Protein AF-A0A951K2D6-F1 (afdb_monomer_lite)

Radius of gyration: 41.47 Å; chains: 1; bounding box: 144×136×137 Å

pLDDT: mean 76.86, std 28.82, range [21.77, 98.88]

Sequence (1123 aa):
MGGRAPARHPSGGVGPDRGRRGGQPSPRLGLHLRLPLRQQGRAAAAQAPVRRAVHRGRRGRRLRWRPDRAGGPPHGPDRWAAPGGQRRVGRTRTRPAGAGPEGTRRVLRGRRRHPRQHASSRQRPADQHRGRRVPRGRHHVPGPALAGDRGRTSTDRRGRRHPRVVRRRGPATGDGRARRRCRRTQRHAGGRPRPLGRRRADARRLGQHRQPRQGQRAPRGPPGGRRYGQHPLQLCPAADRPRHPPRRPARAGVPRHAPHRGPRRRLRPCVLRVRRGRGRRHALHPFRGRRRLDLEHVTPPTGPADDAPRPERAHDIDRLVAALELEQKVRLLTGASFWTTYAEPAVGLRSMVMSDGPVGVRGTGWDERDTSATLPSPTAQAATWDPTLVARLGELLASAARRKDVDVLLAPTLNLPRSPLAGRHFECYSEDPLLTGAIAAAYVRGVQTGGVGTTAKHYVANDSETQRFTLDVAVDERVLRELYLAPFERVVRDAGCWLVMTAYNAVNGHSMTESPLLDDPLTASWGFDGVVVSDWTAVRSVVASASAAQDLAMPGPHSPWTDGLVDAVRDGQVDEATIDRKVRRLLRLASRVGALDAVPVTGPRAAAIGTDDQRRLLRAAAAAGTVLVRNHGPLLPLDPATLQRVAVLGPSAASPRIQGGGSAAVTPEVVVSPLDGIRAMLGPDVAVDHAVGARISRGPEPVDLDDVTDPVTGEPGLRVRLLDADGVELRSEQRLAGTLVWTADEVPPELAAVEVHTRLCADVSGCWQVAVAGSGHFTLDVAGATLVDQHIEPEADDPAAVMLAPPYRGGSVDLVEGETVEVGVRHRVEHIEIGVTVVLGVERPTPSDEEELDRAVALAADADAAVVVVGTTERIESEGFDRTTLALPGRQDELVACVAQANPSTVVVVNAGGPVLMPWRTDVAAVLLMWFPGQEFGGALADVLDGTIEPGGRLTTTWPVTEDDAPVLDTTPVDGTLVYDEGLDIGYRAWLRSGRTPAYWFGHGLGYTTWSYEAIAVTATGHGARAQVRVTNAGRCSGREVVQVYLARPDSAVERPVRWLAGFAAVTAEAGASVEATVDLPARAFAHWSTDRGGWMVEPGTWHVLAGRSAADLPLTTTLERR

Foldseek 3Di:
DDDDDDDDDDDDDDDDDDDDDYDDDDDDDDDDDDDDDDDDDDDDDDDDDDDDDDDDDDDDDDDDDDDDDDDDDDDDDDDDDDDDDDDDDDDDDDDDDDDDDDDDDDDDDDDDDDDDDDDDDDDDDDDDDDDDDDDDDDDDDDDDDDDDDDDDDDDDDDDDDDDDDDDDDDDDDDDDDDDDDDDDDDDDDDDDDDDDDDDDDDDDDDDDDDDDDDDDDDDDDDDDDDDDDDDDDDDDDDDDDDDDDDDDDDDDDDDDDDDDDDDDDDDDDDDDDDDDDDDDDDDDDDDDDDDDPPPPDPDDPPDDPPVPPDVVVLVLLLVLLVQDDLLRLLQQQEAAAQFWGDADVSQQFDIAGEADDDQWGAADWDALVLFIFGFQFLQLLLLLVDLPLLLQVLLRRLLRCVVRVHQEYADDEQAAQLFLFAQQLSSANFNFLVSSLSNRLSSLQSNLLQLHAYEYDEPWDCNHQFPFQQFEAEFDPLLCVQGTCSSVLSNCAVRNGQHYEYTNYHYPPHQRLQDCVLVPPNCPVSPRLHAYEYDAQSQDAALRSLQGNHQHYDDDDDDNSNVPNSVCCVVVSHPVVSSSSSSSNVVVSCLSNVRHPVHPHPHHNRDNDDPVVSLVSLLVSLLSSKFFQFFFPDLPQHDLVPWQEEEEEAQQQAPNQQGAFFSNDGNHPFFQGLQNLQCVLNDDRHHYHYFHQWDQDDDFDFDAQVFKADPVPRHTAKKKFFAAPVGDTPDIDGGHILKDKGWPVRHDPRGFKMKIKIKGAAQAFFKKKKKKFAAAFKWKAKQRRTFDTDGAHFPDPDVRCCQGPTDMGIDIDTDHRGDIMMIMMMGTCPDHDTITIMGITMDHDDDDSVVSNVVSLVSLLVTPAYEYEFEDHNVSNYRNRTHPAQEGGTCRLVSLQSSLVSHLRYEYEYAASGAHARLCCVRHNIYMYSHSSTRNNNNSSSCCNNVVDKSNTFRSFFYANGSVLQQRHDNHADVSYDYPPCRNQRTLLSCVVVVGDGPGFGLDGDTPWDKDWDDWDKAADVLWIKIKTKMWGAGAAKDKAKKWKKKADPPDPDDDRRIGTQWIDMDIDGHGDMDIDITIGDNSRQWTQDPVVNDIHGDFAKMKMFIDRGPPPGPDIDIDGGD

Structure (mmCIF, N/CA/C/O backbone):
data_AF-A0A951K2D6-F1
#
_entry.id   AF-A0A951K2D6-F1
#
loop_
_atom_site.group_PDB
_atom_site.id
_atom_site.type_symbol
_atom_site.label_atom_id
_atom_site.label_alt_id
_atom_site.label_comp_id
_atom_site.label_asym_id
_atom_site.label_entity_id
_atom_site.label_seq_id
_atom_site.pdbx_PDB_ins_code
_atom_site.Cartn_x
_atom_site.Cartn_y
_atom_site.Cartn_z
_atom_site.occupancy
_atom_site.B_iso_or_equiv
_atom_site.auth_seq_id
_atom_site.auth_comp_id
_atom_site.auth_asym_id
_atom_site.auth_atom_id
_atom_site.pdbx_PDB_model_num
ATOM 1 N N . MET A 1 1 ? 38.542 -31.845 -52.840 1.00 32.28 1 MET A N 1
ATOM 2 C CA . MET A 1 1 ? 38.512 -31.137 -54.143 1.00 32.28 1 MET A CA 1
ATOM 3 C C . MET A 1 1 ? 38.033 -29.719 -53.835 1.00 32.28 1 MET A C 1
ATOM 5 O O . MET A 1 1 ? 37.036 -29.643 -53.139 1.00 32.28 1 MET A O 1
ATOM 9 N N . GLY A 1 2 ? 38.683 -28.591 -54.154 1.00 28.88 2 GLY A N 1
ATOM 10 C CA . GLY A 1 2 ? 39.881 -28.280 -54.966 1.00 28.88 2 GLY A CA 1
ATOM 11 C C . GLY A 1 2 ? 39.525 -27.193 -56.008 1.00 28.88 2 GLY A C 1
ATOM 12 O O . GLY A 1 2 ? 38.512 -27.377 -56.664 1.00 28.88 2 GLY A O 1
ATOM 13 N N . GLY A 1 3 ? 40.239 -26.072 -56.227 1.00 27.19 3 GLY A N 1
ATOM 14 C CA . GLY A 1 3 ? 41.473 -25.499 -55.632 1.00 27.19 3 GLY A CA 1
ATOM 15 C C . GLY A 1 3 ? 41.346 -23.972 -55.358 1.00 27.19 3 GLY A C 1
ATOM 16 O O . GLY A 1 3 ? 40.236 -23.462 -55.381 1.00 27.19 3 GLY A O 1
ATOM 17 N N . ARG A 1 4 ? 42.379 -23.245 -54.876 1.00 31.58 4 ARG A N 1
ATOM 18 C CA . ARG A 1 4 ? 43.431 -22.491 -55.637 1.00 31.58 4 ARG A CA 1
ATOM 19 C C . ARG A 1 4 ? 42.865 -21.412 -56.606 1.00 31.58 4 ARG A C 1
ATOM 21 O O . ARG A 1 4 ? 41.962 -21.745 -57.353 1.00 31.58 4 ARG A O 1
ATOM 28 N N . ALA A 1 5 ? 43.361 -20.161 -56.710 1.00 35.59 5 ALA A N 1
ATOM 29 C CA . ALA A 1 5 ? 44.629 -19.520 -56.274 1.00 35.59 5 ALA A CA 1
ATOM 30 C C . ALA A 1 5 ? 44.522 -17.956 -56.097 1.00 35.59 5 ALA A C 1
ATOM 32 O O . ALA A 1 5 ? 43.457 -17.418 -56.387 1.00 35.59 5 ALA A O 1
ATOM 33 N N . PRO A 1 6 ? 45.580 -17.219 -55.644 1.00 64.69 6 PRO A N 1
ATOM 34 C CA . PRO A 1 6 ? 45.507 -15.793 -55.229 1.00 64.69 6 PRO A CA 1
ATOM 35 C C . PRO A 1 6 ? 46.503 -14.791 -55.894 1.00 64.69 6 PRO A C 1
ATOM 37 O O . PRO A 1 6 ? 47.479 -15.197 -56.523 1.00 64.69 6 PRO A O 1
ATOM 40 N N . ALA A 1 7 ? 46.331 -13.480 -55.632 1.00 28.89 7 ALA A N 1
ATOM 41 C CA . ALA A 1 7 ? 47.286 -12.358 -55.840 1.00 28.89 7 ALA A CA 1
ATOM 42 C C . ALA A 1 7 ? 46.788 -11.089 -55.083 1.00 28.89 7 ALA A C 1
ATOM 44 O O . ALA A 1 7 ? 45.602 -11.036 -54.785 1.00 28.89 7 ALA A O 1
ATOM 45 N N . ARG A 1 8 ? 47.500 -9.971 -54.831 1.00 28.80 8 ARG A N 1
ATOM 46 C CA . ARG A 1 8 ? 48.885 -9.569 -54.448 1.00 28.80 8 ARG A CA 1
ATOM 47 C C . ARG A 1 8 ? 48.988 -8.025 -54.665 1.00 28.80 8 ARG A C 1
ATOM 49 O O . ARG A 1 8 ? 48.882 -7.609 -55.805 1.00 28.80 8 ARG A O 1
ATOM 56 N N . HIS A 1 9 ? 49.176 -7.239 -53.586 1.00 30.58 9 HIS A N 1
ATOM 57 C CA . HIS A 1 9 ? 50.064 -6.050 -53.358 1.00 30.58 9 HIS A CA 1
ATOM 58 C C . HIS A 1 9 ? 50.695 -5.201 -54.513 1.00 30.58 9 HIS A C 1
ATOM 60 O O . HIS A 1 9 ? 50.877 -5.754 -55.593 1.00 30.58 9 HIS A O 1
ATOM 66 N N . PRO A 1 10 ? 51.285 -3.981 -54.266 1.00 57.81 10 PRO A N 1
ATOM 67 C CA . PRO A 1 10 ? 51.270 -3.050 -53.093 1.00 57.81 10 PRO A CA 1
ATOM 68 C C . PRO A 1 10 ? 51.288 -1.505 -53.433 1.00 57.81 10 PRO A C 1
ATOM 70 O O . PRO A 1 10 ? 51.130 -1.120 -54.585 1.00 57.81 10 PRO A O 1
ATOM 73 N N . SER A 1 11 ? 51.639 -0.648 -52.441 1.00 28.62 11 SER A N 1
ATOM 74 C CA . SER A 1 11 ? 52.081 0.788 -52.496 1.00 28.62 11 SER A CA 1
ATOM 75 C C . SER A 1 11 ? 51.010 1.867 -52.782 1.00 28.62 11 SER A C 1
ATOM 77 O O . SER A 1 11 ? 50.043 1.570 -53.466 1.00 28.62 11 SER A O 1
ATOM 79 N N . GLY A 1 12 ? 51.079 3.125 -52.297 1.00 26.53 12 GLY A N 1
ATOM 80 C CA . GLY A 1 12 ? 51.991 3.882 -51.390 1.00 26.53 12 GLY A CA 1
ATOM 81 C C . GLY A 1 12 ? 51.564 5.384 -51.362 1.00 26.53 12 GLY A C 1
ATOM 82 O O . GLY A 1 12 ? 50.731 5.750 -52.181 1.00 26.53 12 GLY A O 1
ATOM 83 N N . GLY A 1 13 ? 52.020 6.328 -50.514 1.00 26.53 13 GLY A N 1
ATOM 84 C CA . GLY A 1 13 ? 52.992 6.379 -49.398 1.00 26.53 13 GLY A CA 1
ATOM 85 C C . GLY A 1 13 ? 53.194 7.846 -48.890 1.00 26.53 13 GLY A C 1
ATOM 86 O O . GLY A 1 13 ? 52.384 8.700 -49.224 1.00 26.53 13 GLY A O 1
ATOM 87 N N . VAL A 1 14 ? 54.310 8.145 -48.187 1.00 28.48 14 VAL A N 1
ATOM 88 C CA . VAL A 1 14 ? 54.824 9.493 -47.751 1.00 28.48 14 VAL A CA 1
ATOM 89 C C . VAL A 1 14 ? 54.223 10.131 -46.462 1.00 28.48 14 VAL A C 1
ATOM 91 O O . VAL A 1 14 ? 53.019 10.125 -46.252 1.00 28.48 14 VAL A O 1
ATOM 94 N N . GLY A 1 15 ? 55.106 10.670 -45.591 1.00 24.62 15 GLY A N 1
ATOM 95 C CA . GLY A 1 15 ? 54.824 11.415 -44.332 1.00 24.62 15 GLY A CA 1
ATOM 96 C C . GLY A 1 15 ? 55.267 12.900 -44.412 1.00 24.62 15 GLY A C 1
ATOM 97 O O . GLY A 1 15 ? 54.967 13.485 -45.452 1.00 24.62 15 GLY A O 1
ATOM 98 N N . PRO A 1 16 ? 56.016 13.521 -43.448 1.00 49.84 16 PRO A N 1
ATOM 99 C CA . PRO A 1 16 ? 56.799 12.919 -42.336 1.00 49.84 16 PRO A CA 1
ATOM 100 C C . PRO A 1 16 ? 56.902 13.716 -40.981 1.00 49.84 16 PRO A C 1
ATOM 102 O O . PRO A 1 16 ? 56.398 14.823 -40.869 1.00 49.84 16 PRO A O 1
ATOM 105 N N . ASP A 1 17 ? 57.691 13.169 -40.023 1.00 35.72 17 ASP A N 1
ATOM 106 C CA . ASP A 1 17 ? 58.552 13.842 -38.992 1.00 35.72 17 ASP A CA 1
ATOM 107 C C . ASP A 1 17 ? 57.937 14.765 -37.889 1.00 35.72 17 ASP A C 1
ATOM 109 O O . ASP A 1 17 ? 57.044 15.549 -38.161 1.00 35.72 17 ASP A O 1
ATOM 113 N N . ARG A 1 18 ? 58.388 14.844 -36.609 1.00 34.41 18 ARG A N 1
ATOM 114 C CA . ARG A 1 18 ? 59.424 14.200 -35.728 1.00 34.41 18 ARG A CA 1
ATOM 115 C C . ARG A 1 18 ? 58.963 14.332 -34.251 1.00 34.41 18 ARG A C 1
ATOM 117 O O . ARG A 1 18 ? 58.251 15.280 -33.955 1.00 34.41 18 ARG A O 1
ATOM 124 N N . GLY A 1 19 ? 59.360 13.534 -33.242 1.00 29.05 19 GLY A N 1
ATOM 125 C CA . GLY A 1 19 ? 60.365 12.452 -33.076 1.00 29.05 19 GLY A CA 1
ATOM 126 C C . GLY A 1 19 ? 59.937 11.498 -31.925 1.00 29.05 19 GLY A C 1
ATOM 127 O O . GLY A 1 19 ? 58.784 11.101 -31.942 1.00 29.05 19 GLY A O 1
ATOM 128 N N . ARG A 1 20 ? 60.684 11.100 -30.867 1.00 33.12 20 ARG A N 1
ATOM 129 C CA . ARG A 1 20 ? 62.116 11.070 -30.424 1.00 33.12 20 ARG A CA 1
ATOM 130 C C . ARG A 1 20 ? 62.141 10.376 -29.011 1.00 33.12 20 ARG A C 1
ATOM 132 O O . ARG A 1 20 ? 61.214 10.628 -28.262 1.00 33.12 20 ARG A O 1
ATOM 139 N N . ARG A 1 21 ? 63.125 9.603 -28.487 1.00 33.66 21 ARG A N 1
ATOM 140 C CA . ARG A 1 21 ? 64.239 8.789 -29.053 1.00 33.66 21 ARG A CA 1
ATOM 141 C C . ARG A 1 21 ? 64.964 7.854 -28.006 1.00 33.66 21 ARG A C 1
ATOM 143 O O . ARG A 1 21 ? 66.190 7.904 -27.928 1.00 33.66 21 ARG A O 1
ATOM 150 N N . GLY A 1 22 ? 64.280 6.977 -27.247 1.00 27.55 22 GLY A N 1
ATOM 151 C CA . GLY A 1 22 ? 64.913 5.817 -26.542 1.00 27.55 22 GLY A CA 1
ATOM 152 C C . GLY A 1 22 ? 64.720 5.711 -25.009 1.00 27.55 22 GLY A C 1
ATOM 153 O O . GLY A 1 22 ? 64.331 6.691 -24.388 1.00 27.55 22 GLY A O 1
ATOM 154 N N . GLY A 1 23 ? 64.968 4.559 -24.355 1.00 24.70 23 GLY A N 1
ATOM 155 C CA . GLY A 1 23 ? 65.469 3.258 -24.861 1.00 24.70 23 GLY A CA 1
ATOM 156 C C . GLY A 1 23 ? 65.331 2.085 -23.852 1.00 24.70 23 GLY A C 1
ATOM 157 O O . GLY A 1 23 ? 64.898 2.296 -22.726 1.00 24.70 23 GLY A O 1
ATOM 158 N N . GLN A 1 24 ? 65.669 0.849 -24.264 1.00 30.61 24 GLN A N 1
ATOM 159 C CA . GLN A 1 24 ? 65.579 -0.392 -23.448 1.00 30.61 24 GLN A CA 1
ATOM 160 C C . GLN A 1 24 ? 66.886 -0.704 -22.669 1.00 30.61 24 GLN A C 1
ATOM 162 O O . GLN A 1 24 ? 67.906 -0.064 -22.933 1.00 30.61 24 GLN A O 1
ATOM 167 N N . PRO A 1 25 ? 66.895 -1.700 -21.749 1.00 47.78 25 PRO A N 1
ATOM 168 C CA . PRO A 1 25 ? 67.155 -3.092 -22.174 1.00 47.78 25 PRO A CA 1
ATOM 169 C C . PRO A 1 25 ? 66.250 -4.166 -21.519 1.00 47.78 25 PRO A C 1
ATOM 171 O O . PRO A 1 25 ? 65.571 -3.923 -20.526 1.00 47.78 25 PRO A O 1
ATOM 174 N N . SER A 1 26 ? 66.298 -5.395 -22.045 1.00 32.47 26 SER A N 1
ATOM 175 C CA . SER A 1 26 ? 65.692 -6.604 -21.451 1.00 32.47 26 SER A CA 1
ATOM 176 C C . SER A 1 26 ? 66.664 -7.791 -21.514 1.00 32.47 26 SER A C 1
ATOM 178 O O . SER A 1 26 ? 67.442 -7.873 -22.466 1.00 32.47 26 SER A O 1
ATOM 180 N N . PRO A 1 27 ? 66.575 -8.770 -20.596 1.00 48.53 27 PRO A N 1
ATOM 181 C CA . PRO A 1 27 ? 67.018 -10.142 -20.840 1.00 48.53 27 PRO A CA 1
ATOM 182 C C . PRO A 1 27 ? 65.832 -11.105 -21.071 1.00 48.53 27 PRO A C 1
ATOM 184 O O . PRO A 1 27 ? 64.675 -10.778 -20.820 1.00 48.53 27 PRO A O 1
ATOM 187 N N . ARG A 1 28 ? 66.127 -12.304 -21.590 1.00 30.23 28 ARG A N 1
ATOM 188 C CA . ARG A 1 28 ? 65.159 -13.345 -22.002 1.00 30.23 28 ARG A CA 1
ATOM 189 C C . ARG A 1 28 ? 65.209 -14.565 -21.068 1.00 30.23 28 ARG A C 1
ATOM 191 O O . ARG A 1 28 ? 66.293 -14.845 -20.569 1.00 30.23 28 ARG A O 1
ATOM 198 N N . LEU A 1 29 ? 64.121 -15.355 -21.025 1.00 28.55 29 LEU A N 1
ATOM 199 C CA . LEU A 1 29 ? 64.040 -16.835 -21.209 1.00 28.55 29 LEU A CA 1
ATOM 200 C C . LEU A 1 29 ? 62.998 -17.526 -20.302 1.00 28.55 29 LEU A C 1
ATOM 202 O O . LEU A 1 29 ? 62.823 -17.147 -19.152 1.00 28.55 29 LEU A O 1
ATOM 206 N N . GLY A 1 30 ? 62.382 -18.600 -20.819 1.00 24.02 30 GLY A N 1
ATOM 207 C CA . GLY A 1 30 ? 61.543 -19.548 -20.063 1.00 24.02 30 GLY A CA 1
ATOM 208 C C . GLY A 1 30 ? 60.185 -19.828 -20.722 1.00 24.02 30 GLY A C 1
ATOM 209 O O . GLY A 1 30 ? 59.362 -18.928 -20.833 1.00 24.02 30 GLY A O 1
ATOM 210 N N . LEU A 1 31 ? 59.938 -21.071 -21.157 1.00 29.83 31 LEU A N 1
ATOM 211 C CA . LEU A 1 31 ? 58.664 -21.515 -21.751 1.00 29.83 31 LEU A CA 1
ATOM 212 C C . LEU A 1 31 ? 58.020 -22.668 -20.953 1.00 29.83 31 LEU A C 1
ATOM 214 O O . LEU A 1 31 ? 58.714 -23.440 -20.301 1.00 29.83 31 LEU A O 1
ATOM 218 N N . HIS A 1 32 ? 56.713 -22.840 -21.191 1.00 28.17 32 HIS A N 1
ATOM 219 C CA . HIS A 1 32 ? 55.926 -24.088 -21.142 1.00 28.17 32 HIS A CA 1
ATOM 220 C C . HIS A 1 32 ? 55.379 -24.675 -19.811 1.00 28.17 32 HIS A C 1
ATOM 222 O O . HIS A 1 32 ? 56.067 -25.354 -19.064 1.00 28.17 32 HIS A O 1
ATOM 228 N N . LEU A 1 33 ? 54.034 -24.638 -19.752 1.00 27.91 33 LEU A N 1
ATOM 229 C CA . LEU A 1 33 ? 53.094 -25.772 -19.570 1.00 27.91 33 LEU A CA 1
ATOM 230 C C . LEU A 1 33 ? 52.791 -26.390 -18.178 1.00 27.91 33 LEU A C 1
ATOM 232 O O . LEU A 1 33 ? 53.624 -27.035 -17.559 1.00 27.91 33 LEU A O 1
ATOM 236 N N . ARG A 1 34 ? 51.466 -26.424 -17.913 1.00 25.25 34 ARG A N 1
ATOM 237 C CA . ARG A 1 34 ? 50.654 -27.411 -17.149 1.00 25.25 34 ARG A CA 1
ATOM 238 C C . ARG A 1 34 ? 50.685 -27.404 -15.603 1.00 25.25 34 ARG A C 1
ATOM 240 O O . ARG A 1 34 ? 51.667 -27.789 -14.995 1.00 25.25 34 ARG A O 1
ATOM 247 N N . LEU A 1 35 ? 49.498 -27.102 -15.040 1.00 35.91 35 LEU A N 1
ATOM 248 C CA . LEU A 1 35 ? 48.693 -27.877 -14.056 1.00 35.91 35 LEU A CA 1
ATOM 249 C C . LEU A 1 35 ? 49.421 -28.621 -12.905 1.00 35.91 35 LEU A C 1
ATOM 251 O O . LEU A 1 35 ? 50.311 -29.420 -13.186 1.00 35.91 35 LEU A O 1
ATOM 255 N N . PRO A 1 36 ? 48.922 -28.545 -11.642 1.00 35.16 36 PRO A N 1
ATOM 256 C CA . PRO A 1 36 ? 47.526 -28.938 -11.365 1.00 35.16 36 PRO A CA 1
ATOM 257 C C . PRO A 1 36 ? 46.773 -28.223 -10.215 1.00 35.16 36 PRO A C 1
ATOM 259 O O . PRO A 1 36 ? 47.343 -27.562 -9.354 1.00 35.16 36 PRO A O 1
ATOM 262 N N . LEU A 1 37 ? 45.461 -28.485 -10.145 1.00 40.69 37 LEU A N 1
ATOM 263 C CA . LEU A 1 37 ? 44.629 -28.320 -8.943 1.00 40.69 37 LEU A CA 1
ATOM 264 C C . LEU A 1 37 ? 45.019 -29.327 -7.842 1.00 40.69 37 LEU A C 1
ATOM 266 O O . LEU A 1 37 ? 45.034 -30.531 -8.112 1.00 40.69 37 LEU A O 1
ATOM 270 N N . ARG A 1 38 ? 45.186 -28.877 -6.585 1.00 28.52 38 ARG A N 1
ATOM 271 C CA . ARG A 1 38 ? 44.816 -29.668 -5.386 1.00 28.52 38 ARG A CA 1
ATOM 272 C C . ARG A 1 38 ? 44.693 -28.845 -4.095 1.00 28.52 38 ARG A C 1
ATOM 274 O O . ARG A 1 38 ? 45.134 -27.708 -4.016 1.00 28.52 38 ARG A O 1
ATOM 281 N N . GLN A 1 39 ? 44.032 -29.450 -3.106 1.00 30.66 39 GLN A N 1
ATOM 282 C CA . GLN A 1 39 ? 43.518 -28.827 -1.881 1.00 30.66 39 GLN A CA 1
ATOM 283 C C . GLN A 1 39 ? 44.561 -28.658 -0.761 1.00 30.66 39 GLN A C 1
ATOM 285 O O . GLN A 1 39 ? 45.301 -29.599 -0.471 1.00 30.66 39 GLN A O 1
ATOM 290 N N . GLN A 1 40 ? 44.479 -27.528 -0.047 1.00 29.33 40 GLN A N 1
ATOM 291 C CA . GLN A 1 40 ? 44.570 -27.353 1.421 1.00 29.33 40 GLN A CA 1
ATOM 292 C C . GLN A 1 40 ? 44.434 -25.841 1.718 1.00 29.33 40 GLN A C 1
ATOM 294 O O . GLN A 1 40 ? 44.906 -25.032 0.934 1.00 29.33 40 GLN A O 1
ATOM 299 N N . GLY A 1 41 ? 43.813 -25.353 2.794 1.00 23.84 41 GLY A N 1
ATOM 300 C CA . GLY A 1 41 ? 43.141 -26.025 3.909 1.00 23.84 41 GLY A CA 1
ATOM 301 C C . GLY A 1 41 ? 43.313 -25.204 5.196 1.00 23.84 41 GLY A C 1
ATOM 302 O O . GLY A 1 41 ? 44.385 -25.236 5.795 1.00 23.84 41 GLY A O 1
ATOM 303 N N . ARG A 1 42 ? 42.283 -24.463 5.632 1.00 30.42 42 ARG A N 1
ATOM 304 C CA . ARG A 1 42 ? 42.266 -23.735 6.920 1.00 30.42 42 ARG A CA 1
ATOM 305 C C . ARG A 1 42 ? 40.953 -23.976 7.667 1.00 30.42 42 ARG A C 1
ATOM 307 O O . ARG A 1 42 ? 39.950 -24.333 7.061 1.00 30.42 42 ARG A O 1
ATOM 314 N N . ALA A 1 43 ? 41.011 -23.886 8.995 1.00 25.47 43 ALA A N 1
ATOM 315 C CA . ALA A 1 43 ? 40.017 -24.471 9.890 1.00 25.47 43 ALA A CA 1
ATOM 316 C C . ALA A 1 43 ? 38.973 -23.464 10.393 1.00 25.47 43 ALA A C 1
ATOM 318 O O . ALA A 1 43 ? 39.310 -22.330 10.729 1.00 25.47 43 ALA A O 1
ATOM 319 N N . ALA A 1 44 ? 37.730 -23.927 10.533 1.00 29.06 44 ALA A N 1
ATOM 320 C CA . ALA A 1 44 ? 36.683 -23.214 11.255 1.00 29.06 44 ALA A CA 1
ATOM 321 C C . ALA A 1 44 ? 36.900 -23.311 12.777 1.00 29.06 44 ALA A C 1
ATOM 323 O O . ALA A 1 44 ? 37.219 -24.382 13.301 1.00 29.06 44 ALA A O 1
ATOM 324 N N . ALA A 1 45 ? 36.681 -22.206 13.491 1.00 27.62 45 ALA A N 1
ATOM 325 C CA . ALA A 1 45 ? 36.693 -22.158 14.949 1.00 27.62 45 ALA A CA 1
ATOM 326 C C . ALA A 1 45 ? 35.253 -22.087 15.478 1.00 27.62 45 ALA A C 1
ATOM 328 O O . ALA A 1 45 ? 34.593 -21.059 15.362 1.00 27.62 45 ALA A O 1
ATOM 329 N N . ALA A 1 46 ? 34.760 -23.179 16.063 1.00 27.16 46 ALA A N 1
ATOM 330 C CA . ALA A 1 46 ? 33.438 -23.203 16.682 1.00 27.16 46 ALA A CA 1
ATOM 331 C C . ALA A 1 46 ? 33.461 -22.533 18.067 1.00 27.16 46 ALA A C 1
ATOM 333 O O . ALA A 1 46 ? 34.320 -22.846 18.894 1.00 27.16 46 ALA A O 1
ATOM 334 N N . GLN A 1 47 ? 32.472 -21.683 18.352 1.00 28.83 47 GLN A N 1
ATOM 335 C CA . GLN A 1 47 ? 32.169 -21.214 19.706 1.00 28.83 47 GLN A CA 1
ATOM 336 C C . GLN A 1 47 ? 30.780 -21.704 20.125 1.00 28.83 47 GLN A C 1
ATOM 338 O O . GLN A 1 47 ? 29.834 -21.652 19.346 1.00 28.83 47 GLN A O 1
ATOM 343 N N . ALA A 1 48 ? 30.663 -22.193 21.361 1.00 26.72 48 ALA A N 1
ATOM 344 C CA . ALA A 1 48 ? 29.412 -22.674 21.945 1.00 26.72 48 ALA A CA 1
ATOM 345 C C . ALA A 1 48 ? 29.110 -21.906 23.248 1.00 26.72 48 ALA A C 1
ATOM 347 O O . ALA A 1 48 ? 30.040 -21.606 24.003 1.00 26.72 48 ALA A O 1
ATOM 348 N N . PRO A 1 49 ? 27.837 -21.584 23.545 1.00 33.44 49 PRO A N 1
ATOM 349 C CA . PRO A 1 49 ? 27.489 -20.648 24.612 1.00 33.44 49 PRO A CA 1
ATOM 350 C C . PRO A 1 49 ? 27.701 -21.222 26.021 1.00 33.44 49 PRO A C 1
ATOM 352 O O . PRO A 1 49 ? 27.257 -22.324 26.360 1.00 33.44 49 PRO A O 1
ATOM 355 N N . VAL A 1 50 ? 28.335 -20.430 26.890 1.00 25.39 50 VAL A N 1
ATOM 356 C CA . VAL A 1 50 ? 28.633 -20.809 28.278 1.00 25.39 50 VAL A CA 1
ATOM 357 C C . VAL A 1 50 ? 27.426 -20.565 29.187 1.00 25.39 50 VAL A C 1
ATOM 359 O O . VAL A 1 50 ? 27.157 -19.442 29.609 1.00 25.39 50 VAL A O 1
ATOM 362 N N . ARG A 1 51 ? 26.742 -21.638 29.602 1.00 27.17 51 ARG A N 1
ATOM 363 C CA . ARG A 1 51 ? 25.816 -21.582 30.747 1.00 27.17 51 ARG A CA 1
ATOM 364 C C . ARG A 1 51 ? 26.601 -21.486 32.061 1.00 27.17 51 ARG A C 1
ATOM 366 O O . ARG A 1 51 ? 27.330 -22.415 32.406 1.00 27.17 51 ARG A O 1
ATOM 373 N N . ARG A 1 52 ? 26.382 -20.430 32.853 1.00 27.05 52 ARG A N 1
ATOM 374 C CA . ARG A 1 52 ? 26.799 -20.368 34.269 1.00 27.05 52 ARG A CA 1
ATOM 375 C C . ARG A 1 52 ? 25.592 -20.383 35.202 1.00 27.05 52 ARG A C 1
ATOM 377 O O . ARG A 1 52 ? 24.829 -19.429 35.259 1.00 27.05 52 ARG A O 1
ATOM 384 N N . ALA A 1 53 ? 25.474 -21.450 35.988 1.00 23.86 53 ALA A N 1
ATOM 385 C CA . ALA A 1 53 ? 24.657 -21.467 37.197 1.00 23.86 53 ALA A CA 1
ATOM 386 C C . ALA A 1 53 ? 25.538 -21.142 38.415 1.00 23.86 53 ALA A C 1
ATOM 388 O O . ALA A 1 53 ? 26.683 -21.589 38.483 1.00 23.86 53 ALA A O 1
ATOM 389 N N . VAL A 1 54 ? 24.998 -20.416 39.397 1.00 27.39 54 VAL A N 1
ATOM 390 C CA . VAL A 1 54 ? 25.651 -20.167 40.695 1.00 27.39 54 VAL A CA 1
ATOM 391 C C . VAL A 1 54 ? 24.793 -20.765 41.812 1.00 27.39 54 VAL A C 1
ATOM 393 O O . VAL A 1 54 ? 23.563 -20.726 41.765 1.00 27.39 54 VAL A O 1
ATOM 396 N N . HIS A 1 55 ? 25.441 -21.391 42.796 1.00 24.58 55 HIS A N 1
ATOM 397 C CA . HIS A 1 55 ? 24.772 -22.206 43.812 1.00 24.58 55 HIS A CA 1
ATOM 398 C C . HIS A 1 55 ? 24.538 -21.455 45.138 1.00 24.58 55 HIS A C 1
ATOM 400 O O . HIS A 1 55 ? 25.146 -20.426 45.417 1.00 24.58 55 HIS A O 1
ATOM 406 N N . ARG A 1 56 ? 23.614 -21.970 45.959 1.00 29.05 56 ARG A N 1
ATOM 407 C CA . ARG A 1 56 ? 23.078 -21.302 47.163 1.00 29.05 56 ARG A CA 1
ATOM 408 C C . ARG A 1 56 ? 23.969 -21.439 48.404 1.00 29.05 56 ARG A C 1
ATOM 410 O O . ARG A 1 56 ? 24.411 -22.545 48.707 1.00 29.05 56 ARG A O 1
ATOM 417 N N . GLY A 1 57 ? 23.927 -20.433 49.286 1.00 23.53 57 GLY A N 1
ATOM 418 C CA . GLY A 1 57 ? 23.895 -20.682 50.736 1.00 23.53 57 GLY A CA 1
ATOM 419 C C . GLY A 1 57 ? 24.189 -19.482 51.652 1.00 23.53 57 GLY A C 1
ATOM 420 O O . GLY A 1 57 ? 24.801 -18.526 51.209 1.00 23.53 57 GLY A O 1
ATOM 421 N N . ARG A 1 58 ? 23.819 -19.488 52.949 1.00 27.83 58 ARG A N 1
ATOM 422 C CA . ARG A 1 58 ? 22.713 -20.194 53.655 1.00 27.83 58 ARG A CA 1
ATOM 423 C C . ARG A 1 58 ? 22.591 -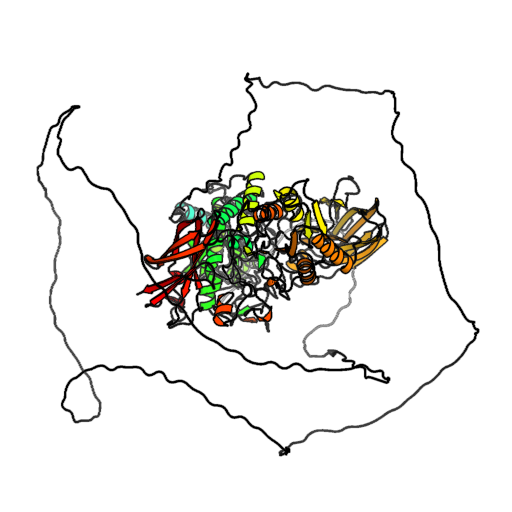19.664 55.108 1.00 27.83 58 ARG A C 1
ATOM 425 O O . ARG A 1 58 ? 23.617 -19.480 55.746 1.00 27.83 58 ARG A O 1
ATOM 432 N N . ARG A 1 59 ? 21.367 -19.663 55.677 1.00 28.97 59 ARG A N 1
ATOM 433 C CA . ARG A 1 59 ? 20.992 -19.354 57.096 1.00 28.97 59 ARG A CA 1
ATOM 434 C C . ARG A 1 59 ? 20.980 -17.843 57.446 1.00 28.97 59 ARG A C 1
ATOM 436 O O . ARG A 1 59 ? 21.870 -17.136 57.015 1.00 28.97 59 ARG A O 1
ATOM 443 N N . GLY A 1 60 ? 20.049 -17.300 58.247 1.00 25.05 60 GLY A N 1
ATOM 444 C CA . GLY A 1 60 ? 18.731 -17.804 58.691 1.00 25.05 60 GLY A CA 1
ATOM 445 C C . GLY A 1 60 ? 18.359 -17.472 60.152 1.00 25.05 60 GLY A C 1
ATOM 446 O O . GLY A 1 60 ? 19.254 -17.398 60.982 1.00 25.05 60 GLY A O 1
ATOM 447 N N . ARG A 1 61 ? 17.047 -17.370 60.458 1.00 25.75 61 ARG A N 1
ATOM 448 C CA . ARG A 1 61 ? 16.322 -17.647 61.740 1.00 25.75 61 ARG A CA 1
ATOM 449 C C . ARG A 1 61 ? 15.068 -16.754 61.915 1.00 25.75 61 ARG A C 1
ATOM 451 O O . ARG A 1 61 ? 15.186 -15.570 62.165 1.00 25.75 61 ARG A O 1
ATOM 458 N N . ARG A 1 62 ? 13.896 -17.408 61.900 1.00 26.77 62 ARG A N 1
ATOM 459 C CA . ARG A 1 62 ? 12.708 -17.225 62.776 1.00 26.77 62 ARG A CA 1
ATOM 460 C C . ARG A 1 62 ? 12.252 -15.806 63.193 1.00 26.77 62 ARG A C 1
ATOM 462 O O . ARG A 1 62 ? 12.881 -15.204 64.051 1.00 26.77 62 ARG A O 1
ATOM 469 N N . LEU A 1 63 ? 10.973 -15.516 62.922 1.00 25.12 63 LEU A N 1
ATOM 470 C CA . LEU A 1 63 ? 9.944 -15.475 63.983 1.00 25.12 63 LEU A CA 1
ATOM 471 C C . LEU A 1 63 ? 8.545 -15.836 63.422 1.00 25.12 63 LEU A C 1
ATOM 473 O O . LEU A 1 63 ? 8.468 -16.359 62.312 1.00 25.12 63 LEU A O 1
ATOM 477 N N . ARG A 1 64 ? 7.477 -15.734 64.230 1.00 24.81 64 ARG A N 1
ATOM 478 C CA . ARG A 1 64 ? 6.143 -16.333 63.978 1.00 24.81 64 ARG A CA 1
ATOM 479 C C . ARG A 1 64 ? 5.084 -15.284 63.612 1.00 24.81 64 ARG A C 1
ATOM 481 O O . ARG A 1 64 ? 5.102 -14.230 64.233 1.00 24.81 64 ARG A O 1
ATOM 488 N N . TRP A 1 65 ? 4.062 -15.671 62.835 1.00 22.03 65 TRP A N 1
ATOM 489 C CA . TRP A 1 65 ? 2.652 -15.481 63.241 1.00 22.03 65 TRP A CA 1
ATOM 490 C C . TRP A 1 65 ? 1.668 -16.436 62.523 1.00 22.03 65 TRP A C 1
ATOM 492 O O . TRP A 1 65 ? 1.955 -16.951 61.443 1.00 22.03 65 TRP A O 1
ATOM 502 N N . ARG A 1 66 ? 0.548 -16.723 63.200 1.00 24.70 66 ARG A N 1
ATOM 503 C CA . ARG A 1 66 ? -0.668 -17.492 62.828 1.00 24.70 66 ARG A CA 1
ATOM 504 C C . ARG A 1 66 ? -1.642 -17.311 64.009 1.00 24.70 66 ARG A C 1
ATOM 506 O O . ARG A 1 66 ? -1.127 -17.275 65.131 1.00 24.70 66 ARG A O 1
ATOM 513 N N . PRO A 1 67 ? -2.966 -17.163 63.812 1.00 42.03 67 PRO A N 1
ATOM 514 C CA . PRO A 1 67 ? -3.889 -18.267 63.449 1.00 42.03 67 PRO A CA 1
ATOM 515 C C . PRO A 1 67 ? -4.709 -17.958 62.164 1.00 42.03 67 PRO A C 1
ATOM 517 O O . PRO A 1 67 ? -4.765 -16.809 61.753 1.00 42.03 67 PRO A O 1
ATOM 520 N N . ASP A 1 68 ? -5.123 -18.922 61.328 1.00 25.91 68 ASP A N 1
ATOM 521 C CA . ASP A 1 68 ? -6.354 -19.761 61.378 1.00 25.91 68 ASP A CA 1
ATOM 522 C C . ASP A 1 68 ? -7.673 -19.006 61.071 1.00 25.91 68 ASP A C 1
ATOM 524 O O . ASP A 1 68 ? -7.757 -17.816 61.325 1.00 25.91 68 ASP A O 1
ATOM 528 N N . ARG A 1 69 ? -8.791 -19.595 60.609 1.00 28.09 69 ARG A N 1
ATOM 529 C CA . ARG A 1 69 ? -9.181 -20.778 59.790 1.00 28.09 69 ARG A CA 1
ATOM 530 C C . ARG A 1 69 ? -10.694 -20.994 60.042 1.00 28.09 69 ARG A C 1
ATOM 532 O O . ARG A 1 69 ? -11.148 -20.774 61.155 1.00 28.09 69 ARG A O 1
ATOM 539 N N . ALA A 1 70 ? -11.380 -21.617 59.077 1.00 27.95 70 ALA A N 1
ATOM 540 C CA . ALA A 1 70 ? -12.703 -22.268 59.179 1.00 27.95 70 ALA A CA 1
ATOM 541 C C . ALA A 1 70 ? -13.974 -21.408 58.975 1.00 27.95 70 ALA A C 1
ATOM 543 O O . ALA A 1 70 ? -14.053 -20.251 59.359 1.00 27.95 70 ALA A O 1
ATOM 544 N N . GLY A 1 71 ? -14.965 -22.041 58.330 1.00 24.44 71 GLY A N 1
ATOM 545 C CA . GLY A 1 71 ? -16.233 -21.461 57.871 1.00 24.44 71 GLY A CA 1
ATOM 546 C C . GLY A 1 71 ? -16.747 -22.222 56.640 1.00 24.44 71 GLY A C 1
ATOM 547 O O . GLY A 1 71 ? -16.391 -21.888 55.515 1.00 24.44 71 GLY A O 1
ATOM 548 N N . GLY A 1 72 ? -17.491 -23.314 56.852 1.00 27.73 72 GLY A N 1
ATOM 549 C CA . GLY A 1 72 ? -18.061 -24.147 55.779 1.00 27.73 72 GLY A CA 1
ATOM 550 C C . GLY A 1 72 ? -19.509 -23.761 55.417 1.00 27.73 72 GLY A C 1
ATOM 551 O O . GLY A 1 72 ? -20.164 -23.095 56.214 1.00 27.73 72 GLY A O 1
ATOM 552 N N . PRO A 1 73 ? -20.021 -24.176 54.242 1.00 50.81 73 PRO A N 1
ATOM 553 C CA . PRO A 1 73 ? -21.338 -23.775 53.734 1.00 50.81 73 PRO A CA 1
ATOM 554 C C . PRO A 1 73 ? -22.481 -24.690 54.208 1.00 50.81 73 PRO A C 1
ATOM 556 O O . PRO A 1 73 ? -22.234 -25.823 54.630 1.00 50.81 73 PRO A O 1
ATOM 559 N N . PRO A 1 74 ? -23.738 -24.261 53.991 1.00 45.59 74 PRO A N 1
ATOM 560 C CA . PRO A 1 74 ? -24.780 -25.213 53.597 1.00 45.59 74 PRO A CA 1
ATOM 561 C C . PRO A 1 74 ? -25.759 -24.732 52.493 1.00 45.59 74 PRO A C 1
ATOM 563 O O . PRO A 1 74 ? -26.029 -23.551 52.343 1.00 45.59 74 PRO A O 1
ATOM 566 N N . HIS A 1 75 ? -26.314 -25.724 51.781 1.00 30.64 75 HIS A N 1
ATOM 567 C CA . HIS A 1 75 ? -27.625 -25.806 51.097 1.00 30.64 75 HIS A CA 1
ATOM 568 C C . HIS A 1 75 ? -28.181 -24.693 50.166 1.00 30.64 75 HIS A C 1
ATOM 570 O O . HIS A 1 75 ? -28.438 -23.564 50.557 1.00 30.64 75 HIS A O 1
ATOM 576 N N . GLY A 1 76 ? -28.575 -25.127 48.957 1.00 27.95 76 GLY A N 1
ATOM 577 C CA . GLY A 1 76 ? -29.862 -24.769 48.321 1.00 27.95 76 GLY A CA 1
ATOM 578 C C . GLY A 1 76 ? -30.791 -26.007 48.314 1.00 27.95 76 GLY A C 1
ATOM 579 O O . GLY A 1 76 ? -30.469 -26.952 49.047 1.00 27.95 76 GLY A O 1
ATOM 580 N N . PRO A 1 77 ? -31.848 -26.113 47.470 1.00 51.50 77 PRO A N 1
ATOM 581 C CA . PRO A 1 77 ? -32.217 -25.276 46.309 1.00 51.50 77 PRO A CA 1
ATOM 582 C C . PRO A 1 77 ? -33.692 -24.787 46.334 1.00 51.50 77 PRO A C 1
ATOM 584 O O . PRO A 1 77 ? -34.409 -25.108 47.272 1.00 51.50 77 PRO A O 1
ATOM 587 N N . ASP A 1 78 ? -34.184 -24.161 45.249 1.00 28.00 78 ASP A N 1
ATOM 588 C CA . ASP A 1 78 ? -35.562 -24.431 44.777 1.00 28.00 78 ASP A CA 1
ATOM 589 C C . ASP A 1 78 ? -35.783 -24.176 43.259 1.00 28.00 78 ASP A C 1
ATOM 591 O O . ASP A 1 78 ? -34.829 -23.909 42.520 1.00 28.00 78 ASP A O 1
ATOM 595 N N . ARG A 1 79 ? -37.022 -24.359 42.774 1.00 29.45 79 ARG A N 1
ATOM 596 C CA . ARG A 1 79 ? -37.478 -24.388 41.363 1.00 29.45 79 ARG A CA 1
ATOM 597 C C . ARG A 1 79 ? -38.730 -23.509 41.118 1.00 29.45 79 ARG A C 1
ATOM 599 O O . ARG A 1 79 ? -39.261 -22.920 42.045 1.00 29.45 79 ARG A O 1
ATOM 606 N N . TRP A 1 80 ? -39.252 -23.580 39.879 1.00 26.89 80 TRP A N 1
ATOM 607 C CA . TRP A 1 80 ? -40.551 -23.063 39.384 1.00 26.89 80 TRP A CA 1
ATOM 608 C C . TRP A 1 80 ? -40.599 -21.546 39.102 1.00 26.89 80 TRP A C 1
ATOM 610 O O . TRP A 1 80 ? -39.828 -20.790 39.674 1.00 26.89 80 TRP A O 1
ATOM 620 N N . ALA A 1 81 ? -41.488 -21.018 38.248 1.00 27.14 81 ALA A N 1
ATOM 621 C CA . ALA A 1 81 ? -42.100 -21.527 37.003 1.00 27.14 81 ALA A CA 1
ATOM 622 C C . ALA A 1 81 ? -42.806 -20.356 36.277 1.00 27.14 81 ALA A C 1
ATOM 624 O O . ALA A 1 81 ? -43.136 -19.352 36.902 1.00 27.14 81 ALA A O 1
ATOM 625 N N . ALA A 1 82 ? -43.100 -20.496 34.980 1.00 34.72 82 ALA A N 1
ATOM 626 C CA . ALA A 1 82 ? -44.039 -19.603 34.292 1.00 34.72 82 ALA A CA 1
ATOM 627 C C . ALA A 1 82 ? -45.498 -20.005 34.584 1.00 34.72 82 ALA A C 1
ATOM 629 O O . ALA A 1 82 ? -45.790 -21.195 34.729 1.00 34.72 82 ALA A O 1
ATOM 630 N N . PRO A 1 83 ? -46.426 -19.035 34.594 1.00 41.38 83 PRO A N 1
ATOM 631 C CA . PRO A 1 83 ? -47.590 -19.173 33.713 1.00 41.38 83 PRO A CA 1
ATOM 632 C C . PRO A 1 83 ? -47.993 -17.858 33.018 1.00 41.38 83 PRO A C 1
ATOM 634 O O . PRO A 1 83 ? -47.664 -16.763 33.465 1.00 41.38 83 PRO A O 1
ATOM 637 N N . GLY A 1 84 ? -48.764 -17.972 31.932 1.00 27.23 84 GLY A N 1
ATOM 638 C CA . GLY A 1 84 ? -49.485 -16.850 31.315 1.00 27.23 84 GLY A CA 1
ATOM 639 C C . GLY A 1 84 ? -50.991 -16.899 31.608 1.00 27.23 84 GLY A C 1
ATOM 640 O O . GLY A 1 84 ? -51.511 -17.927 32.038 1.00 27.23 84 GLY A O 1
ATOM 641 N N . GLY A 1 85 ? -51.711 -15.809 31.327 1.00 25.73 85 GLY A N 1
ATOM 642 C CA . GLY A 1 85 ? -53.169 -15.723 31.489 1.00 25.73 85 GLY A CA 1
ATOM 643 C C . GLY A 1 85 ? -53.771 -14.523 30.748 1.00 25.73 85 GLY A C 1
ATOM 644 O O . GLY A 1 85 ? -53.120 -13.494 30.602 1.00 25.73 85 GLY A O 1
ATOM 645 N N . GLN A 1 86 ? -55.001 -14.658 30.241 1.00 28.27 86 GLN A N 1
ATOM 646 C CA . GLN A 1 86 ? -55.721 -13.601 29.506 1.00 28.27 86 GLN A CA 1
ATOM 647 C C . GLN A 1 86 ? -56.869 -12.992 30.343 1.00 28.27 86 GLN A C 1
ATOM 649 O O . GLN A 1 86 ? -57.305 -13.622 31.300 1.00 28.27 86 GLN A O 1
ATOM 654 N N . ARG A 1 87 ? -57.493 -11.918 29.803 1.00 29.03 87 ARG A N 1
ATOM 655 C CA . ARG A 1 87 ? -58.915 -11.495 29.995 1.00 29.03 87 ARG A CA 1
ATOM 656 C C . ARG A 1 87 ? -59.262 -10.799 31.335 1.00 29.03 87 ARG A C 1
ATOM 658 O O . ARG A 1 87 ? -58.709 -11.152 32.359 1.00 29.03 87 ARG A O 1
ATOM 665 N N . ARG A 1 88 ? -60.232 -9.859 31.417 1.00 28.67 88 ARG A N 1
ATOM 666 C CA . ARG A 1 88 ? -60.934 -8.959 30.442 1.00 28.67 88 ARG A CA 1
ATOM 667 C C . ARG A 1 88 ? -61.833 -7.959 31.234 1.00 28.67 88 ARG A C 1
ATOM 669 O O . ARG A 1 88 ? -61.908 -8.074 32.447 1.00 28.67 88 ARG A O 1
ATOM 676 N N . VAL A 1 89 ? -62.646 -7.149 30.522 1.00 27.98 89 VAL A N 1
ATOM 677 C CA . VAL A 1 89 ? -63.768 -6.280 31.007 1.00 27.98 89 VAL A CA 1
ATOM 678 C C . VAL A 1 89 ? -63.299 -4.916 31.564 1.00 27.98 89 VAL A C 1
ATOM 680 O O . VAL A 1 89 ? -62.245 -4.862 32.174 1.00 27.98 89 VAL A O 1
ATOM 683 N N . GLY A 1 90 ? -63.984 -3.772 31.368 1.00 25.08 90 GLY A N 1
ATOM 684 C CA . GLY A 1 90 ? -65.254 -3.450 30.667 1.00 25.08 90 GLY A CA 1
ATOM 685 C C . GLY A 1 90 ? -65.092 -2.423 29.517 1.00 25.08 90 GLY A C 1
ATOM 686 O O . GLY A 1 90 ? -64.007 -1.894 29.342 1.00 25.08 90 GLY A O 1
ATOM 687 N N . ARG A 1 91 ? -66.026 -2.258 28.555 1.00 30.38 91 ARG A N 1
ATOM 688 C CA . ARG A 1 91 ? -67.421 -1.718 28.609 1.00 30.38 91 ARG A CA 1
ATOM 689 C C . ARG A 1 91 ? -67.454 -0.170 28.763 1.00 30.38 91 ARG A C 1
ATOM 691 O O . ARG A 1 91 ? -66.761 0.329 29.629 1.00 30.38 91 ARG A O 1
ATOM 698 N N . THR A 1 92 ? -68.236 0.632 28.009 1.00 27.33 92 THR A N 1
ATOM 699 C CA . THR A 1 92 ? -69.315 0.336 27.019 1.00 27.33 92 THR A CA 1
ATOM 700 C C . THR A 1 92 ? -69.702 1.538 26.121 1.00 27.33 92 THR A C 1
ATOM 702 O O . THR A 1 92 ? -69.646 2.657 26.608 1.00 27.33 92 THR A O 1
ATOM 705 N N . ARG A 1 93 ? -70.333 1.254 24.951 1.00 29.55 93 ARG A N 1
ATOM 706 C CA . ARG A 1 93 ? -71.252 2.129 24.148 1.00 29.55 93 ARG A CA 1
ATOM 707 C C . ARG A 1 93 ? -70.601 3.356 23.445 1.00 29.55 93 ARG A C 1
ATOM 709 O O . ARG A 1 93 ? -69.535 3.774 23.859 1.00 29.55 93 ARG A O 1
ATOM 716 N N . THR A 1 94 ? -71.137 3.936 22.356 1.00 27.27 94 THR A N 1
ATOM 717 C CA . THR A 1 94 ? -72.411 3.778 21.586 1.00 27.27 94 THR A CA 1
ATOM 718 C C . THR A 1 94 ? -72.199 3.589 20.053 1.00 27.27 94 THR A C 1
ATOM 720 O O . THR A 1 94 ? -71.093 3.697 19.537 1.00 27.27 94 THR A O 1
ATOM 723 N N . ARG A 1 95 ? -73.295 3.282 19.333 1.00 32.94 95 ARG A N 1
ATOM 724 C CA . ARG A 1 95 ? -73.540 3.253 17.859 1.00 32.94 95 ARG A CA 1
ATOM 725 C C . ARG A 1 95 ? -75.027 3.677 17.638 1.00 32.94 95 ARG A C 1
ATOM 727 O O . ARG A 1 95 ? -75.686 3.826 18.673 1.00 32.94 95 ARG A O 1
ATOM 734 N N . PRO A 1 96 ? -75.622 3.826 16.420 1.00 50.31 96 PRO A N 1
ATOM 735 C CA . PRO A 1 96 ? -75.209 3.422 15.060 1.00 50.31 96 PRO A CA 1
ATOM 736 C C . PRO A 1 96 ? -74.614 4.623 14.259 1.00 50.31 96 PRO A C 1
ATOM 738 O O . PRO A 1 96 ? -73.645 5.147 14.791 1.00 50.31 96 PRO A O 1
ATOM 741 N N . ALA A 1 97 ? -74.983 5.115 13.055 1.00 29.53 97 ALA A N 1
ATOM 742 C CA . ALA A 1 97 ? -75.990 4.793 12.017 1.00 29.53 97 ALA A CA 1
ATOM 743 C C . ALA A 1 97 ? -75.642 5.433 10.639 1.00 29.53 97 ALA A C 1
ATOM 745 O O . ALA A 1 97 ? -74.736 6.257 10.568 1.00 29.53 97 ALA A O 1
ATOM 746 N N . GLY A 1 98 ? -76.393 5.087 9.575 1.00 25.94 98 GLY A N 1
ATOM 747 C CA . GLY A 1 98 ? -76.363 5.730 8.240 1.00 25.94 98 GLY A CA 1
ATOM 748 C C . GLY A 1 98 ? -76.138 4.755 7.067 1.00 25.94 98 GLY A C 1
ATOM 749 O O . GLY A 1 98 ? -75.273 3.887 7.168 1.00 25.94 98 GLY A O 1
ATOM 750 N N . ALA A 1 99 ? -76.910 4.863 5.971 1.00 29.31 99 ALA A N 1
ATOM 751 C CA . ALA A 1 99 ? -76.816 3.959 4.810 1.00 29.31 99 ALA A CA 1
ATOM 752 C C . ALA A 1 99 ? -77.358 4.552 3.484 1.00 29.31 99 ALA A C 1
ATOM 754 O O . ALA A 1 99 ? -78.462 5.086 3.462 1.00 29.31 99 ALA A O 1
ATOM 755 N N . GLY A 1 100 ? -76.630 4.333 2.376 1.00 24.31 100 GLY A N 1
ATOM 756 C CA . GLY A 1 100 ? -77.101 4.500 0.985 1.00 24.31 100 GLY A CA 1
ATOM 757 C C . GLY A 1 100 ? -77.257 5.944 0.453 1.00 24.31 100 GLY A C 1
ATOM 758 O O . GLY A 1 100 ? -76.956 6.893 1.170 1.00 24.31 100 GLY A O 1
ATOM 759 N N . PRO A 1 101 ? -77.751 6.116 -0.794 1.00 50.50 101 PRO A N 1
ATOM 760 C CA . PRO A 1 101 ? -77.097 5.584 -2.007 1.00 50.50 101 PRO A CA 1
ATOM 761 C C . PRO A 1 101 ? -77.116 6.558 -3.226 1.00 50.50 101 PRO A C 1
ATOM 763 O O . PRO A 1 101 ? -77.817 7.559 -3.210 1.00 50.50 101 PRO A O 1
ATOM 766 N N . GLU A 1 102 ? -76.423 6.178 -4.316 1.00 28.55 102 GLU A N 1
ATOM 767 C CA . GLU A 1 102 ? -76.553 6.689 -5.711 1.00 28.55 102 GLU A CA 1
ATOM 768 C C . GLU A 1 102 ? -76.272 8.187 -6.034 1.00 28.55 102 GLU A C 1
ATOM 770 O O . GLU A 1 102 ? -76.291 9.070 -5.186 1.00 28.55 102 GLU A O 1
ATOM 775 N N . GLY A 1 103 ? -75.977 8.485 -7.316 1.00 25.50 103 GLY A N 1
ATOM 776 C CA . GLY A 1 103 ? -75.807 9.856 -7.844 1.00 25.50 103 GLY A CA 1
ATOM 777 C C . GLY A 1 103 ? -74.971 9.939 -9.137 1.00 25.50 103 GLY A C 1
ATOM 778 O O . GLY A 1 103 ? -73.813 9.537 -9.152 1.00 25.50 103 GLY A O 1
ATOM 779 N N . THR A 1 104 ? -75.528 10.448 -10.250 1.00 25.84 104 THR A N 1
ATOM 780 C CA . THR A 1 104 ? -74.897 10.368 -11.595 1.00 25.84 104 THR A CA 1
ATOM 781 C C . THR A 1 104 ? -74.719 11.717 -12.319 1.00 25.84 104 THR A C 1
ATOM 783 O O . THR A 1 104 ? -75.572 12.589 -12.190 1.00 25.84 104 THR A O 1
ATOM 786 N N . ARG A 1 105 ? -73.717 11.792 -13.232 1.00 27.31 105 ARG A N 1
ATOM 787 C CA . ARG A 1 105 ? -73.603 12.738 -14.393 1.00 27.31 105 ARG A CA 1
ATOM 788 C C . ARG A 1 105 ? -73.320 14.234 -14.024 1.00 27.31 105 ARG A C 1
ATOM 790 O O . ARG A 1 105 ? -73.476 14.604 -12.877 1.00 27.31 105 ARG A O 1
ATOM 797 N N . ARG A 1 106 ? -72.855 15.159 -14.903 1.00 29.20 106 ARG A N 1
ATOM 798 C CA . ARG A 1 106 ? -72.537 15.162 -16.365 1.00 29.20 106 ARG A CA 1
ATOM 799 C C . ARG A 1 106 ? -71.581 16.326 -16.796 1.00 29.20 106 ARG A C 1
ATOM 801 O O . ARG A 1 106 ? -71.809 17.453 -16.398 1.00 29.20 106 ARG A O 1
ATOM 808 N N . VAL A 1 107 ? -70.662 16.055 -17.744 1.00 27.25 107 VAL A N 1
ATOM 809 C CA . VAL A 1 107 ? -70.223 16.872 -18.930 1.00 27.25 107 VAL A CA 1
ATOM 810 C C . VAL A 1 107 ? -69.838 18.374 -18.832 1.00 27.25 107 VAL A C 1
ATOM 812 O O . VAL A 1 107 ? -70.694 19.212 -18.594 1.00 27.25 107 VAL A O 1
ATOM 815 N N . LEU A 1 108 ? -68.634 18.704 -19.350 1.00 27.27 108 LEU A N 1
ATOM 816 C CA . LEU A 1 108 ? -68.337 19.762 -20.363 1.00 27.27 108 LEU A CA 1
ATOM 817 C C . LEU A 1 108 ? -66.922 19.513 -20.973 1.00 27.27 108 LEU A C 1
ATOM 819 O O . LEU A 1 108 ? -65.922 19.704 -20.300 1.00 27.27 108 LEU A O 1
ATOM 823 N N . ARG A 1 109 ? -66.753 18.801 -22.101 1.00 29.28 109 ARG A N 1
ATOM 824 C CA . ARG A 1 109 ? -66.731 19.230 -23.530 1.00 29.28 109 ARG A CA 1
ATOM 825 C C . ARG A 1 109 ? -65.591 20.173 -23.994 1.00 29.28 109 ARG A C 1
ATOM 827 O O . ARG A 1 109 ? -65.725 21.387 -23.946 1.00 29.28 109 ARG A O 1
ATOM 834 N N . GLY A 1 110 ? -64.604 19.583 -24.682 1.00 25.50 110 GLY A N 1
ATOM 835 C CA . GLY A 1 110 ? -63.802 20.192 -25.763 1.00 25.50 110 GLY A CA 1
ATOM 836 C C . GLY A 1 110 ? -63.937 19.380 -27.073 1.00 25.50 110 GLY A C 1
ATOM 837 O O . GLY A 1 110 ? -64.359 18.225 -27.032 1.00 25.50 110 GLY A O 1
ATOM 838 N N . ARG A 1 111 ? -63.647 19.965 -28.247 1.00 30.70 111 ARG A N 1
ATOM 839 C CA . ARG A 1 111 ? -63.719 19.330 -29.601 1.00 30.70 111 ARG A CA 1
ATOM 840 C C . ARG A 1 111 ? -62.296 19.279 -30.211 1.00 30.70 111 ARG A C 1
ATOM 842 O O . ARG A 1 111 ? -61.489 20.110 -29.824 1.00 30.70 111 ARG A O 1
ATOM 849 N N . ARG A 1 112 ? -61.905 18.400 -31.154 1.00 28.69 112 ARG A N 1
ATOM 850 C CA . ARG A 1 112 ? -62.489 18.035 -32.478 1.00 28.69 112 ARG A CA 1
ATOM 851 C C . ARG A 1 112 ? -62.069 16.592 -32.888 1.00 28.69 112 ARG A C 1
ATOM 853 O O . ARG A 1 112 ? -60.937 16.216 -32.643 1.00 28.69 112 ARG A O 1
ATOM 860 N N . ARG A 1 113 ? -62.993 15.717 -33.322 1.00 29.23 113 ARG A N 1
ATOM 861 C CA . ARG A 1 113 ? -63.297 15.245 -34.713 1.00 29.23 113 ARG A CA 1
ATOM 862 C C . ARG A 1 113 ? -62.231 14.404 -35.475 1.00 29.23 113 ARG A C 1
ATOM 864 O O . ARG A 1 113 ? -61.259 14.939 -35.983 1.00 29.23 113 ARG A O 1
ATOM 871 N N . HIS A 1 114 ? -62.574 13.120 -35.668 1.00 30.53 114 HIS A N 1
ATOM 872 C CA . HIS A 1 114 ? -62.209 12.173 -36.756 1.00 30.53 114 HIS A CA 1
ATOM 873 C C . HIS A 1 114 ? -62.767 12.613 -38.153 1.00 30.53 114 HIS A C 1
ATOM 875 O O . HIS A 1 114 ? -63.430 13.658 -38.169 1.00 30.53 114 HIS A O 1
ATOM 881 N N . PRO A 1 115 ? -62.637 11.864 -39.296 1.00 52.25 115 PRO A N 1
ATOM 882 C CA . PRO A 1 115 ? -62.122 10.482 -39.499 1.00 52.25 115 PRO A CA 1
ATOM 883 C C . PRO A 1 115 ? -61.216 10.217 -40.737 1.00 52.25 115 PRO A C 1
ATOM 885 O O . PRO A 1 115 ? -61.203 10.998 -41.683 1.00 52.25 115 PRO A O 1
ATOM 888 N N . ARG A 1 116 ? -60.618 9.011 -40.815 1.00 26.48 116 ARG A N 1
ATOM 889 C CA . ARG A 1 116 ? -60.884 8.010 -41.886 1.00 26.48 116 ARG A CA 1
ATOM 890 C C . ARG A 1 116 ? -60.223 6.651 -41.598 1.00 26.48 116 ARG A C 1
ATOM 892 O O . ARG A 1 116 ? -59.311 6.560 -40.787 1.00 26.48 116 ARG A O 1
ATOM 899 N N . GLN A 1 117 ? -60.742 5.605 -42.240 1.00 28.92 117 GLN A N 1
ATOM 900 C CA . GLN A 1 117 ? -60.213 4.234 -42.247 1.00 28.92 117 GLN A CA 1
ATOM 901 C C . GLN A 1 117 ? -59.439 3.992 -43.551 1.00 28.92 117 GLN A C 1
ATOM 903 O O . GLN A 1 117 ? -59.748 4.640 -44.548 1.00 28.92 117 GLN A O 1
ATOM 908 N N . HIS A 1 118 ? -58.566 2.983 -43.585 1.00 26.77 118 HIS A N 1
ATOM 909 C CA . HIS A 1 118 ? -58.646 1.935 -44.611 1.00 26.77 118 HIS A CA 1
ATOM 910 C C . HIS A 1 118 ? -57.858 0.690 -44.187 1.00 26.77 118 HIS A C 1
ATOM 912 O O . HIS A 1 118 ? -56.856 0.784 -43.486 1.00 26.77 118 HIS A O 1
ATOM 918 N N . ALA A 1 119 ? -58.312 -0.472 -44.649 1.00 28.45 119 ALA A N 1
ATOM 919 C CA . ALA A 1 119 ? -57.560 -1.718 -44.628 1.00 28.45 119 ALA A CA 1
ATOM 920 C C . ALA A 1 119 ? -57.685 -2.377 -46.006 1.00 28.45 119 ALA A C 1
ATOM 922 O O . ALA A 1 119 ? -58.782 -2.398 -46.567 1.00 28.45 119 ALA A O 1
ATOM 923 N N . SER A 1 120 ? -56.595 -2.940 -46.532 1.00 26.05 120 SER A N 1
ATOM 924 C CA . SER A 1 120 ? -56.650 -3.942 -47.603 1.00 26.05 120 SER A CA 1
ATOM 925 C C . SER A 1 120 ? -55.325 -4.692 -47.752 1.00 26.05 120 SER A C 1
ATOM 927 O O . SER A 1 120 ? -54.256 -4.097 -47.821 1.00 26.05 120 SER A O 1
ATOM 929 N N . SER A 1 121 ? -55.444 -6.012 -47.849 1.00 26.89 121 SER A N 1
ATOM 930 C CA . SER A 1 121 ? -54.427 -7.000 -48.236 1.00 26.89 121 SER A CA 1
ATOM 931 C C . SER A 1 121 ? -53.861 -6.823 -49.660 1.00 26.89 121 SER A C 1
ATOM 933 O O . SER A 1 121 ? -54.486 -6.126 -50.456 1.00 26.89 121 SER A O 1
ATOM 935 N N . ARG A 1 122 ? -52.872 -7.678 -50.011 1.00 25.67 122 ARG A N 1
ATOM 936 C CA . ARG A 1 122 ? -52.284 -7.972 -51.353 1.00 25.67 122 ARG A CA 1
ATOM 937 C C . ARG A 1 122 ? -51.039 -7.117 -51.694 1.00 25.67 122 ARG A C 1
ATOM 939 O O . ARG A 1 122 ? -50.912 -6.023 -51.171 1.00 25.67 122 ARG A O 1
ATOM 946 N N . GLN A 1 123 ? -50.071 -7.566 -52.512 1.00 24.64 123 GLN A N 1
ATOM 947 C CA . GLN A 1 123 ? -49.915 -8.828 -53.275 1.00 24.64 123 GLN A CA 1
ATOM 948 C C . GLN A 1 123 ? -48.420 -9.167 -53.514 1.00 24.64 123 GLN A C 1
ATOM 950 O O . GLN A 1 123 ? -47.573 -8.286 -53.410 1.00 24.64 123 GLN A O 1
ATOM 955 N N . ARG A 1 124 ? -48.095 -10.414 -53.905 1.00 34.41 124 ARG A N 1
ATOM 956 C CA . ARG A 1 124 ? -46.821 -10.745 -54.593 1.00 34.41 124 ARG A CA 1
ATOM 957 C C . ARG A 1 124 ? -46.918 -10.426 -56.093 1.00 34.41 124 ARG A C 1
ATOM 959 O O . ARG A 1 124 ? -47.965 -10.695 -56.683 1.00 34.41 124 ARG A O 1
ATOM 966 N N . PRO A 1 125 ? -45.817 -9.953 -56.692 1.00 34.38 125 PRO A N 1
ATOM 967 C CA . PRO A 1 125 ? -45.181 -10.573 -57.878 1.00 34.38 125 PRO A CA 1
ATOM 968 C C . PRO A 1 125 ? -43.702 -10.957 -57.561 1.00 34.38 125 PRO A C 1
ATOM 970 O O . PRO A 1 125 ? -43.159 -10.417 -56.602 1.00 34.38 125 PRO A O 1
ATOM 973 N N . ALA A 1 126 ? -42.952 -11.881 -58.190 1.00 25.81 126 ALA A N 1
ATOM 974 C CA . ALA A 1 126 ? -43.097 -12.774 -59.363 1.00 25.81 126 ALA A CA 1
ATOM 975 C C . ALA A 1 126 ? -43.228 -12.082 -60.745 1.00 25.81 126 ALA A C 1
ATOM 977 O O . ALA A 1 126 ? -44.118 -11.266 -60.917 1.00 25.81 126 ALA A O 1
ATOM 978 N N . ASP A 1 127 ? -42.461 -12.388 -61.802 1.00 31.36 127 ASP A N 1
ATOM 979 C CA . ASP A 1 127 ? -41.411 -13.412 -62.022 1.00 31.36 127 ASP A CA 1
ATOM 980 C C . ASP A 1 127 ? -40.616 -13.060 -63.325 1.00 31.36 127 ASP A C 1
ATOM 982 O O . ASP A 1 127 ? -41.104 -12.251 -64.110 1.00 31.36 127 ASP A O 1
ATOM 986 N N . GLN A 1 128 ? -39.434 -13.589 -63.694 1.00 32.06 128 GLN A N 1
ATOM 987 C CA . GLN A 1 128 ? -38.552 -14.588 -63.060 1.00 32.06 128 GLN A CA 1
ATOM 988 C C . GLN A 1 128 ? -37.033 -14.243 -63.247 1.00 32.06 128 GLN A C 1
ATOM 990 O O . GLN A 1 128 ? -36.568 -13.411 -62.483 1.00 32.06 128 GLN A O 1
ATOM 995 N N . HIS A 1 129 ? -36.167 -14.733 -64.170 1.00 29.31 129 HIS A N 1
ATOM 996 C CA . HIS A 1 129 ? -36.173 -15.843 -65.156 1.00 29.31 129 HIS A CA 1
ATOM 997 C C . HIS A 1 129 ? -34.730 -16.211 -65.646 1.00 29.31 129 HIS A C 1
ATOM 999 O O . HIS A 1 129 ? -33.984 -15.321 -66.023 1.00 29.31 129 HIS A O 1
ATOM 1005 N N . ARG A 1 130 ? -34.390 -17.518 -65.732 1.00 30.75 130 ARG A N 1
ATOM 1006 C CA . ARG A 1 130 ? -33.257 -18.205 -66.453 1.00 30.75 130 ARG A CA 1
ATOM 1007 C C . ARG A 1 130 ? -31.776 -17.786 -66.207 1.00 30.75 130 ARG A C 1
ATOM 1009 O O . ARG A 1 130 ? -31.377 -16.698 -66.579 1.00 30.75 130 ARG A O 1
ATOM 1016 N N . GLY A 1 131 ? -30.855 -18.674 -65.787 1.00 25.67 131 GLY A N 1
ATOM 1017 C CA . GLY A 1 131 ? -30.968 -20.023 -65.183 1.00 25.67 131 GLY A CA 1
ATOM 1018 C C . GLY A 1 131 ? -30.048 -21.122 -65.775 1.00 25.67 131 GLY A C 1
ATOM 1019 O O . GLY A 1 131 ? -29.214 -20.843 -66.627 1.00 25.67 131 GLY A O 1
ATOM 1020 N N . ARG A 1 132 ? -30.305 -22.392 -65.379 1.00 31.00 132 ARG A N 1
ATOM 1021 C CA . ARG A 1 132 ? -29.566 -23.658 -65.694 1.00 31.00 132 ARG A CA 1
ATOM 1022 C C . ARG A 1 132 ? -28.211 -23.795 -64.948 1.00 31.00 132 ARG A C 1
ATOM 1024 O O . ARG A 1 132 ? -27.543 -22.801 -64.735 1.00 31.00 132 ARG A O 1
ATOM 1031 N N . ARG A 1 133 ? -27.760 -24.984 -64.498 1.00 27.78 133 ARG A N 1
ATOM 1032 C CA . ARG A 1 133 ? -28.127 -26.395 -64.810 1.00 27.78 133 ARG A CA 1
ATOM 1033 C C . ARG A 1 133 ? -27.959 -27.327 -63.575 1.00 27.78 133 ARG A C 1
ATOM 1035 O O . ARG A 1 133 ? -27.215 -26.991 -62.669 1.00 27.78 133 ARG A O 1
ATOM 1042 N N . VAL A 1 134 ? -28.658 -28.475 -63.564 1.00 34.91 134 VAL A N 1
ATOM 1043 C CA . VAL A 1 134 ? -28.791 -29.524 -62.496 1.00 34.91 134 VAL A CA 1
ATOM 1044 C C . VAL A 1 134 ? -29.549 -30.756 -63.089 1.00 34.91 134 VAL A C 1
ATOM 1046 O O . VAL A 1 134 ? -29.993 -30.594 -64.234 1.00 34.91 134 VAL A O 1
ATOM 1049 N N . PRO A 1 135 ? -29.822 -31.924 -62.420 1.00 53.78 135 PRO A N 1
ATOM 1050 C CA . PRO A 1 135 ? -29.455 -32.457 -61.072 1.00 53.78 135 PRO A CA 1
ATOM 1051 C C . PRO A 1 135 ? -28.967 -33.958 -61.041 1.00 53.78 135 PRO A C 1
ATOM 1053 O O . PRO A 1 135 ? -28.911 -34.596 -62.086 1.00 53.78 135 PRO A O 1
ATOM 1056 N N . ARG A 1 136 ? -28.826 -34.550 -59.821 1.00 35.34 136 ARG A N 1
ATOM 1057 C CA . ARG A 1 136 ? -28.884 -36.003 -59.400 1.00 35.34 136 ARG A CA 1
ATOM 1058 C C . ARG A 1 136 ? -27.545 -36.702 -59.079 1.00 35.34 136 ARG A C 1
ATOM 1060 O O . ARG A 1 136 ? -26.532 -36.350 -59.658 1.00 35.34 136 ARG A O 1
ATOM 1067 N N . GLY A 1 137 ? -27.496 -37.699 -58.175 1.00 24.92 137 GLY A N 1
ATOM 1068 C CA . GLY A 1 137 ? -28.535 -38.366 -57.339 1.00 24.92 137 GLY A CA 1
ATOM 1069 C C . GLY A 1 137 ? -27.889 -39.453 -56.431 1.00 24.92 137 GLY A C 1
ATOM 1070 O O . GLY A 1 137 ? -26.689 -39.363 -56.226 1.00 24.92 137 GLY A O 1
ATOM 1071 N N . ARG A 1 138 ? -28.520 -40.523 -55.899 1.00 32.88 138 ARG A N 1
ATOM 1072 C CA . ARG A 1 138 ? -29.902 -40.815 -55.425 1.00 32.88 138 ARG A CA 1
ATOM 1073 C C . ARG A 1 138 ? -29.914 -42.202 -54.693 1.00 32.88 138 ARG A C 1
ATOM 1075 O O . ARG A 1 138 ? -29.588 -43.188 -55.331 1.00 32.88 138 ARG A O 1
ATOM 1082 N N . HIS A 1 139 ? -30.418 -42.276 -53.450 1.00 32.22 139 HIS A N 1
ATOM 1083 C CA . HIS A 1 139 ? -30.929 -43.473 -52.713 1.00 32.22 139 HIS A CA 1
ATOM 1084 C C . HIS A 1 139 ? -30.033 -44.649 -52.209 1.00 32.22 139 HIS A C 1
ATOM 1086 O O . HIS A 1 139 ? -29.089 -45.084 -52.850 1.00 32.22 139 HIS A O 1
ATOM 1092 N N . HIS A 1 140 ? -30.561 -45.247 -51.119 1.00 28.05 140 HIS A N 1
ATOM 1093 C CA . HIS A 1 140 ? -30.496 -46.639 -50.612 1.00 28.05 140 HIS A CA 1
ATOM 1094 C C . HIS A 1 140 ? -29.567 -47.052 -49.444 1.00 28.05 140 HIS A C 1
ATOM 1096 O O . HIS A 1 140 ? -28.586 -46.405 -49.106 1.00 28.05 140 HIS A O 1
ATOM 1102 N N . VAL A 1 141 ? -30.040 -48.111 -48.768 1.00 37.41 141 VAL A N 1
ATOM 1103 C CA . VAL A 1 141 ? -29.734 -48.688 -47.438 1.00 37.41 141 VAL A CA 1
ATOM 1104 C C . VAL A 1 141 ? -29.811 -50.213 -47.647 1.00 37.41 141 VAL A C 1
ATOM 1106 O O . VAL A 1 141 ? -30.782 -50.626 -48.293 1.00 37.41 141 VAL A O 1
ATOM 1109 N N . PRO A 1 142 ? -28.829 -51.043 -47.219 1.00 42.81 142 PRO A N 1
ATOM 1110 C CA . PRO A 1 142 ? -28.810 -51.588 -45.845 1.00 42.81 142 PRO A CA 1
ATOM 1111 C C . PRO A 1 142 ? -27.402 -51.894 -45.262 1.00 42.81 142 PRO A C 1
ATOM 1113 O O . PRO A 1 142 ? -26.382 -51.646 -45.894 1.00 42.81 142 PRO A O 1
ATOM 1116 N N . GLY A 1 143 ? -27.352 -52.453 -44.041 1.00 26.52 143 GLY A N 1
ATOM 1117 C CA . GLY A 1 143 ? -26.206 -53.253 -43.548 1.00 26.52 143 GLY A CA 1
ATOM 1118 C C . GLY A 1 143 ? -26.337 -54.741 -43.953 1.00 26.52 143 GLY A C 1
ATOM 1119 O O . GLY A 1 143 ? -27.151 -55.014 -44.837 1.00 26.52 143 GLY A O 1
ATOM 1120 N N . PRO A 1 144 ? -25.669 -55.721 -43.288 1.00 50.56 144 PRO A N 1
ATOM 1121 C CA . PRO A 1 144 ? -24.865 -55.614 -42.054 1.00 50.56 144 PRO A CA 1
ATOM 1122 C C . PRO A 1 144 ? -23.565 -56.495 -42.009 1.00 50.56 144 PRO A C 1
ATOM 1124 O O . PRO A 1 144 ? -23.216 -57.154 -42.976 1.00 50.56 144 PRO A O 1
ATOM 1127 N N . ALA A 1 145 ? -22.938 -56.578 -40.821 1.00 29.19 145 ALA A N 1
ATOM 1128 C CA . ALA A 1 145 ? -22.366 -57.795 -40.189 1.00 29.19 145 ALA A CA 1
ATOM 1129 C C . ALA A 1 145 ? -21.057 -58.519 -40.663 1.00 29.19 145 ALA A C 1
ATOM 1131 O O . ALA A 1 145 ? -21.020 -59.159 -41.704 1.00 29.19 145 ALA A O 1
ATOM 1132 N N . LEU A 1 146 ? -20.142 -58.671 -39.677 1.00 30.72 146 LEU A N 1
ATOM 1133 C CA . LEU A 1 146 ? -19.494 -59.925 -39.184 1.00 30.72 146 LEU A CA 1
ATOM 1134 C C . LEU A 1 146 ? -18.192 -60.540 -39.779 1.00 30.72 146 LEU A C 1
ATOM 1136 O O . LEU A 1 146 ? -17.813 -60.323 -40.920 1.00 30.72 146 LEU A O 1
ATOM 1140 N N . ALA A 1 147 ? -17.615 -61.417 -38.921 1.00 30.59 147 ALA A N 1
ATOM 1141 C CA . ALA A 1 147 ? -16.514 -62.403 -39.056 1.00 30.59 147 ALA A CA 1
ATOM 1142 C C . ALA A 1 147 ? -15.057 -61.900 -38.874 1.00 30.59 147 ALA A C 1
ATOM 1144 O O . ALA A 1 147 ? -14.698 -60.857 -39.404 1.00 30.59 147 ALA A O 1
ATOM 1145 N N . GLY A 1 148 ? -14.159 -62.595 -38.143 1.00 30.62 148 GLY A N 1
ATOM 1146 C CA . GLY A 1 148 ? -14.253 -63.829 -37.309 1.00 30.62 148 GLY A CA 1
ATOM 1147 C C . GLY A 1 148 ? -13.086 -63.905 -36.281 1.00 30.62 148 GLY A C 1
ATOM 1148 O O . GLY A 1 148 ? -12.127 -63.161 -36.443 1.00 30.62 148 GLY A O 1
ATOM 1149 N N . ASP A 1 149 ? -13.113 -64.617 -35.134 1.00 36.00 149 ASP A N 1
ATOM 1150 C CA . ASP A 1 149 ? -13.470 -66.029 -34.801 1.00 36.00 149 ASP A CA 1
ATOM 1151 C C . ASP A 1 149 ? -12.384 -67.045 -35.248 1.00 36.00 149 ASP A C 1
ATOM 1153 O O . ASP A 1 149 ? -12.070 -67.086 -36.435 1.00 36.00 149 ASP A O 1
ATOM 1157 N N . ARG A 1 150 ? -11.749 -67.908 -34.421 1.00 35.56 150 ARG A N 1
ATOM 1158 C CA . ARG A 1 150 ? -11.981 -68.460 -33.046 1.00 35.56 150 ARG A CA 1
ATOM 1159 C C . ARG A 1 150 ? -10.900 -67.961 -32.034 1.00 35.56 150 ARG A C 1
ATOM 1161 O O . ARG A 1 150 ? -10.101 -67.123 -32.421 1.00 35.56 150 ARG A O 1
ATOM 1168 N N . GLY A 1 151 ? -10.750 -68.405 -30.768 1.00 27.62 151 GLY A N 1
ATOM 1169 C CA . GLY A 1 151 ? -11.457 -69.394 -29.915 1.00 27.62 151 GLY A CA 1
ATOM 1170 C C . GLY A 1 151 ? -10.955 -69.352 -28.446 1.00 27.62 151 GLY A C 1
ATOM 1171 O O . GLY A 1 151 ? -9.876 -68.823 -28.219 1.00 27.62 151 GLY A O 1
ATOM 1172 N N . ARG A 1 152 ? -11.679 -69.750 -27.379 1.00 41.19 152 ARG A N 1
ATOM 1173 C CA . ARG A 1 152 ? -12.425 -70.997 -27.016 1.00 41.19 152 ARG A CA 1
ATOM 1174 C C . ARG A 1 152 ? -11.729 -71.683 -25.814 1.00 41.19 152 ARG A C 1
ATOM 1176 O O . ARG A 1 152 ? -10.508 -71.724 -25.802 1.00 41.19 152 ARG A O 1
ATOM 1183 N N . THR A 1 153 ? -12.399 -72.252 -24.797 1.00 37.31 153 THR A N 1
ATOM 1184 C CA . THR A 1 153 ? -13.843 -72.482 -24.460 1.00 37.31 153 THR A CA 1
ATOM 1185 C C . THR A 1 153 ? -13.971 -72.645 -22.917 1.00 37.31 153 THR A C 1
ATOM 1187 O O . THR A 1 153 ? -12.936 -72.752 -22.272 1.00 37.31 153 THR A O 1
ATOM 1190 N N . SER A 1 154 ? -15.114 -72.716 -22.210 1.00 37.59 154 SER A N 1
ATOM 1191 C CA . SER A 1 154 ? -16.578 -72.702 -22.505 1.00 37.59 154 SER A CA 1
ATOM 1192 C C . SER A 1 154 ? -17.317 -72.009 -21.315 1.00 37.59 154 SER A C 1
ATOM 1194 O O . SER A 1 154 ? -16.919 -70.886 -21.043 1.00 37.59 154 SER A O 1
ATOM 1196 N N . THR A 1 155 ? -18.318 -72.444 -20.513 1.00 37.62 155 THR A N 1
ATOM 1197 C CA . THR A 1 155 ? -19.350 -73.530 -20.374 1.00 37.62 155 THR A CA 1
ATOM 1198 C C . THR A 1 155 ? -20.251 -73.099 -19.170 1.00 37.62 155 THR A C 1
ATOM 1200 O O . THR A 1 155 ? -19.726 -72.449 -18.277 1.00 37.62 155 THR A O 1
ATOM 1203 N N . ASP A 1 156 ? -21.545 -73.399 -18.949 1.00 37.28 156 ASP A N 1
ATOM 1204 C CA . ASP A 1 156 ? -22.641 -73.990 -19.750 1.00 37.28 156 ASP A CA 1
ATOM 1205 C C . ASP A 1 156 ? -24.045 -73.615 -19.169 1.00 37.28 156 ASP A C 1
ATOM 1207 O O . ASP A 1 156 ? -24.845 -72.978 -19.853 1.00 37.28 156 ASP A O 1
ATOM 1211 N N . ARG A 1 157 ? -24.402 -74.041 -17.932 1.00 38.34 157 ARG A N 1
ATOM 1212 C CA . ARG A 1 157 ? -25.815 -74.165 -17.440 1.00 38.34 157 ARG A CA 1
ATOM 1213 C C . ARG A 1 157 ? -25.961 -73.978 -15.907 1.00 38.34 157 ARG A C 1
ATOM 1215 O O . ARG A 1 157 ? -25.010 -74.307 -15.215 1.00 38.34 157 ARG A O 1
ATOM 1222 N N . ARG A 1 158 ? -27.092 -73.585 -15.264 1.00 36.69 158 ARG A N 1
ATOM 1223 C CA . ARG A 1 158 ? -28.454 -73.020 -15.586 1.00 36.69 158 ARG A CA 1
ATOM 1224 C C . ARG A 1 158 ? -29.134 -72.580 -14.243 1.00 36.69 158 ARG A C 1
ATOM 1226 O O . ARG A 1 158 ? -28.759 -73.110 -13.211 1.00 36.69 158 ARG A O 1
ATOM 1233 N N . GLY A 1 159 ? -30.170 -71.720 -14.143 1.00 30.67 159 GLY A N 1
ATOM 1234 C CA . GLY A 1 159 ? -30.735 -70.814 -15.159 1.00 30.67 159 GLY A CA 1
ATOM 1235 C C . GLY A 1 159 ? -32.223 -70.343 -15.100 1.00 30.67 159 GLY A C 1
ATOM 1236 O O . GLY A 1 159 ? -32.711 -70.045 -16.188 1.00 30.67 159 GLY A O 1
ATOM 1237 N N . ARG A 1 160 ? -33.008 -70.289 -13.984 1.00 37.59 160 ARG A N 1
ATOM 1238 C CA . ARG A 1 160 ? -34.436 -69.801 -14.054 1.00 37.59 160 ARG A CA 1
ATOM 1239 C C . ARG A 1 160 ? -35.183 -69.353 -12.753 1.00 37.59 160 ARG A C 1
ATOM 1241 O O . ARG A 1 160 ? -35.114 -70.047 -11.749 1.00 37.59 160 ARG A O 1
ATOM 1248 N N . ARG A 1 161 ? -36.077 -68.341 -12.908 1.00 32.00 161 ARG A N 1
ATOM 1249 C CA . ARG A 1 161 ? -37.269 -67.894 -12.094 1.00 32.00 161 ARG A CA 1
ATOM 1250 C C . ARG A 1 161 ? -37.124 -66.780 -11.003 1.00 32.00 161 ARG A C 1
ATOM 1252 O O . ARG A 1 161 ? -36.060 -66.209 -10.829 1.00 32.00 161 ARG A O 1
ATOM 1259 N N . HIS A 1 162 ? -38.280 -66.336 -10.468 1.00 36.28 162 HIS A N 1
ATOM 1260 C CA . HIS A 1 162 ? -38.713 -64.979 -9.997 1.00 36.28 162 HIS A CA 1
ATOM 1261 C C . HIS A 1 162 ? -39.927 -65.161 -9.004 1.00 36.28 162 HIS A C 1
ATOM 1263 O O . HIS A 1 162 ? -40.313 -66.331 -8.897 1.00 36.28 162 HIS A O 1
ATOM 1269 N N . PRO A 1 163 ? -40.651 -64.166 -8.384 1.00 60.06 163 PRO A N 1
ATOM 1270 C CA . PRO A 1 163 ? -40.524 -62.677 -8.306 1.00 60.06 163 PRO A CA 1
ATOM 1271 C C . PRO A 1 163 ? -40.972 -61.945 -6.959 1.00 60.06 163 PRO A C 1
ATOM 1273 O O . PRO A 1 163 ? -41.521 -62.561 -6.059 1.00 60.06 163 PRO A O 1
ATOM 1276 N N . ARG A 1 164 ? -40.877 -60.586 -6.920 1.00 33.31 164 ARG A N 1
ATOM 1277 C CA . ARG A 1 164 ? -41.848 -59.531 -6.417 1.00 33.31 164 ARG A CA 1
ATOM 1278 C C . ARG A 1 164 ? -42.329 -59.284 -4.930 1.00 33.31 164 ARG A C 1
ATOM 1280 O O . ARG A 1 164 ? -42.992 -60.124 -4.347 1.00 33.31 164 ARG A O 1
ATOM 1287 N N . VAL A 1 165 ? -42.255 -57.980 -4.525 1.00 30.16 165 VAL A N 1
ATOM 1288 C CA . VAL A 1 165 ? -43.028 -57.116 -3.532 1.00 30.16 165 VAL A CA 1
ATOM 1289 C C . VAL A 1 165 ? -43.079 -57.493 -2.018 1.00 30.16 165 VAL A C 1
ATOM 1291 O O . VAL A 1 165 ? -43.135 -58.665 -1.701 1.00 30.16 165 VAL A O 1
ATOM 1294 N N . VAL A 1 166 ? -43.026 -56.590 -1.002 1.00 28.03 166 VAL A N 1
ATOM 1295 C CA . VAL A 1 166 ? -43.970 -55.511 -0.537 1.00 28.03 166 VAL A CA 1
ATOM 1296 C C . VAL A 1 166 ? -43.259 -54.485 0.425 1.00 28.03 166 VAL A C 1
ATOM 1298 O O . VAL A 1 166 ? -42.112 -54.676 0.806 1.00 28.03 166 VAL A O 1
ATOM 1301 N N . ARG A 1 167 ? -43.930 -53.366 0.791 1.00 30.31 167 ARG A N 1
ATOM 1302 C CA . ARG A 1 167 ? -43.565 -52.290 1.776 1.00 30.31 167 ARG A CA 1
ATOM 1303 C C . ARG A 1 167 ? -43.624 -52.793 3.268 1.00 30.31 167 ARG A C 1
ATOM 1305 O O . ARG A 1 167 ? -43.954 -53.951 3.456 1.00 30.31 167 ARG A O 1
ATOM 1312 N N . ARG A 1 168 ? -43.427 -52.045 4.388 1.00 28.50 168 ARG A N 1
ATOM 1313 C CA . ARG A 1 168 ? -43.797 -50.641 4.747 1.00 28.50 168 ARG A CA 1
ATOM 1314 C C . ARG A 1 168 ? -43.339 -50.229 6.189 1.00 28.50 168 ARG A C 1
ATOM 1316 O O . ARG A 1 168 ? -43.550 -51.023 7.084 1.00 28.50 168 ARG A O 1
ATOM 1323 N N . ARG A 1 169 ? -42.884 -48.967 6.386 1.00 29.88 169 ARG A N 1
ATOM 1324 C CA . ARG A 1 169 ? -42.909 -48.064 7.600 1.00 29.88 169 ARG A CA 1
ATOM 1325 C C . ARG A 1 169 ? -42.475 -48.557 9.022 1.00 29.88 169 ARG A C 1
ATOM 1327 O O . ARG A 1 169 ? -42.890 -49.612 9.464 1.00 29.88 169 ARG A O 1
ATOM 1334 N N . GLY A 1 170 ? -41.743 -47.692 9.761 1.00 27.69 170 GLY A N 1
ATOM 1335 C CA . GLY A 1 170 ? -41.416 -47.781 11.217 1.00 27.69 170 GLY A CA 1
ATOM 1336 C C . GLY A 1 170 ? -42.571 -47.332 12.150 1.00 27.69 170 GLY A C 1
ATOM 1337 O O . GLY A 1 170 ? -43.702 -47.676 11.803 1.00 27.69 170 GLY A O 1
ATOM 1338 N N . PRO A 1 171 ? -42.395 -46.526 13.241 1.00 54.78 171 PRO A N 1
ATOM 1339 C CA . PRO A 1 171 ? -41.228 -45.732 13.707 1.00 54.78 171 PRO A CA 1
ATOM 1340 C C . PRO A 1 171 ? -41.018 -45.778 15.269 1.00 54.78 171 PRO A C 1
ATOM 1342 O O . PRO A 1 171 ? -41.264 -46.822 15.857 1.00 54.78 171 PRO A O 1
ATOM 1345 N N . ALA A 1 172 ? -40.661 -44.639 15.915 1.00 30.48 172 ALA A N 1
ATOM 1346 C CA . ALA A 1 172 ? -40.703 -44.307 17.372 1.00 30.48 172 ALA A CA 1
ATOM 1347 C C . ALA A 1 172 ? -39.474 -44.730 18.241 1.00 30.48 172 ALA A C 1
ATOM 1349 O O . ALA A 1 172 ? -39.204 -45.910 18.400 1.00 30.48 172 ALA A O 1
ATOM 1350 N N . THR A 1 173 ? -38.564 -43.814 18.637 1.00 30.78 173 THR A N 1
ATOM 1351 C CA . THR A 1 173 ? -38.518 -42.926 19.848 1.00 30.78 173 THR A CA 1
ATOM 1352 C C . THR A 1 173 ? -38.278 -43.613 21.206 1.00 30.78 173 THR A C 1
ATOM 1354 O O . THR A 1 173 ? -39.070 -44.460 21.601 1.00 30.78 173 THR A O 1
ATOM 1357 N N . GLY A 1 174 ? -37.284 -43.145 21.984 1.00 27.75 174 GLY A N 1
ATOM 1358 C CA . GLY A 1 174 ? -37.068 -43.561 23.385 1.00 27.75 174 GLY A CA 1
ATOM 1359 C C . GLY A 1 174 ? -35.857 -42.904 24.076 1.00 27.75 174 GLY A C 1
ATOM 1360 O O . GLY A 1 174 ? -34.736 -43.374 23.928 1.00 27.75 174 GLY A O 1
ATOM 1361 N N . ASP A 1 175 ? -36.093 -41.822 24.828 1.00 30.83 175 ASP A N 1
ATOM 1362 C CA . ASP A 1 175 ? -35.121 -41.150 25.721 1.00 30.83 175 ASP A CA 1
ATOM 1363 C C . ASP A 1 175 ? -34.751 -42.032 26.942 1.00 30.83 175 ASP A C 1
ATOM 1365 O O . ASP A 1 175 ? -35.530 -42.898 27.342 1.00 30.83 175 ASP A O 1
ATOM 1369 N N . GLY A 1 176 ? -33.581 -41.823 27.564 1.00 27.08 176 GLY A N 1
ATOM 1370 C CA . GLY A 1 176 ? -33.101 -42.660 28.677 1.00 27.08 176 GLY A CA 1
ATOM 1371 C C . GLY A 1 176 ? -31.766 -42.226 29.302 1.00 27.08 176 GLY A C 1
ATOM 1372 O O . GLY A 1 176 ? -30.689 -42.567 28.819 1.00 27.08 176 GLY A O 1
ATOM 1373 N N . ARG A 1 177 ? -31.819 -41.492 30.423 1.00 30.50 177 ARG A N 1
ATOM 1374 C CA . ARG A 1 177 ? -30.643 -40.948 31.142 1.00 30.50 177 ARG A CA 1
ATOM 1375 C C . ARG A 1 177 ? -30.092 -41.861 32.259 1.00 30.50 177 ARG A C 1
ATOM 1377 O O . ARG A 1 177 ? -30.789 -42.722 32.774 1.00 30.50 177 ARG A O 1
ATOM 1384 N N . ALA A 1 178 ? -28.914 -41.449 32.761 1.00 30.12 178 ALA A N 1
ATOM 1385 C CA . ALA A 1 178 ? -28.302 -41.705 34.085 1.00 30.12 178 ALA A CA 1
ATOM 1386 C C . ALA A 1 178 ? -27.332 -42.907 34.183 1.00 30.12 178 ALA A C 1
ATOM 1388 O O . ALA A 1 178 ? -27.715 -44.058 34.061 1.00 30.12 178 ALA A O 1
ATOM 1389 N N . ARG A 1 179 ? -26.013 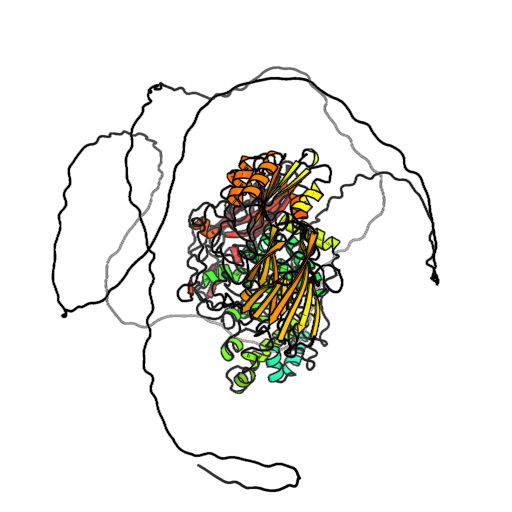-42.683 34.321 1.00 31.08 179 ARG A N 1
ATOM 1390 C CA . ARG A 1 179 ? -25.255 -42.182 35.504 1.00 31.08 179 ARG A CA 1
ATOM 1391 C C . ARG A 1 179 ? -25.238 -43.139 36.711 1.00 31.08 179 ARG A C 1
ATOM 1393 O O . ARG A 1 179 ? -26.211 -43.189 37.456 1.00 31.08 179 ARG A O 1
ATOM 1400 N N . ARG A 1 180 ? -24.038 -43.624 37.073 1.00 27.16 180 ARG A N 1
ATOM 1401 C CA . ARG A 1 180 ? -23.510 -43.605 38.461 1.00 27.16 180 ARG A CA 1
ATOM 1402 C C . ARG A 1 180 ? -21.971 -43.689 38.482 1.00 27.16 180 ARG A C 1
ATOM 1404 O O . ARG A 1 180 ? -21.352 -43.893 37.446 1.00 27.16 180 ARG A O 1
ATOM 1411 N N . ARG A 1 181 ? -21.358 -43.413 39.643 1.00 31.69 181 ARG A N 1
ATOM 1412 C CA . ARG A 1 181 ? -19.898 -43.293 39.873 1.00 31.69 181 ARG A CA 1
ATOM 1413 C C . ARG A 1 181 ? -19.464 -44.140 41.078 1.00 31.69 181 ARG A C 1
ATOM 1415 O O . ARG A 1 181 ? -20.180 -44.114 42.070 1.00 31.69 181 ARG A O 1
ATOM 1422 N N . CYS A 1 182 ? -18.252 -44.705 41.033 1.00 23.62 182 CYS A N 1
ATOM 1423 C CA . CYS A 1 182 ? -17.311 -44.955 42.151 1.00 23.62 182 CYS A CA 1
ATOM 1424 C C . CYS A 1 182 ? -15.949 -45.359 41.531 1.00 23.62 182 CYS A C 1
ATOM 1426 O O . CYS A 1 182 ? -15.969 -46.102 40.562 1.00 23.62 182 CYS A O 1
ATOM 1428 N N . ARG A 1 183 ? -14.733 -44.897 41.885 1.00 28.73 183 ARG A N 1
ATOM 1429 C CA . ARG A 1 183 ? -14.143 -44.052 42.960 1.00 28.73 183 ARG A CA 1
ATOM 1430 C C . ARG A 1 183 ? -13.607 -44.767 44.225 1.00 28.73 183 ARG A C 1
ATOM 1432 O O . ARG A 1 183 ? -14.264 -44.705 45.257 1.00 28.73 183 ARG A O 1
ATOM 1439 N N . ARG A 1 184 ? -12.377 -45.318 44.143 1.00 27.84 184 ARG A N 1
ATOM 1440 C CA . ARG A 1 184 ? -11.264 -45.423 45.151 1.00 27.84 184 ARG A CA 1
ATOM 1441 C C . ARG A 1 184 ? -10.239 -46.461 44.620 1.00 27.84 184 ARG A C 1
ATOM 1443 O O . ARG A 1 184 ? -10.671 -47.530 44.230 1.00 27.84 184 ARG A O 1
ATOM 1450 N N . THR A 1 185 ? -8.957 -46.188 44.327 1.00 29.50 185 THR A N 1
ATOM 1451 C CA . THR A 1 185 ? -7.770 -45.775 45.129 1.00 29.50 185 THR A CA 1
ATOM 1452 C C . THR A 1 185 ? -7.218 -46.825 46.114 1.00 29.50 185 THR A C 1
ATOM 1454 O O . THR A 1 185 ? -7.766 -46.934 47.209 1.00 29.50 185 THR A O 1
ATOM 1457 N N . GLN A 1 186 ? -6.055 -47.439 45.823 1.00 29.34 186 GLN A N 1
ATOM 1458 C CA . GLN A 1 186 ? -4.759 -47.155 46.494 1.00 29.34 186 GLN A CA 1
ATOM 1459 C C . GLN A 1 186 ? -3.590 -48.093 46.068 1.00 29.34 186 GLN A C 1
ATOM 1461 O O . GLN A 1 186 ? -3.807 -49.261 45.791 1.00 29.34 186 GLN A O 1
ATOM 1466 N N . ARG A 1 187 ? -2.355 -47.557 46.176 1.00 28.38 187 ARG A N 1
ATOM 1467 C CA . ARG A 1 187 ? -1.073 -48.217 46.557 1.00 28.38 187 ARG A CA 1
ATOM 1468 C C . ARG A 1 187 ? -0.327 -49.221 45.637 1.00 28.38 187 ARG A C 1
ATOM 1470 O O . ARG A 1 187 ? -0.722 -50.365 45.491 1.00 28.38 187 ARG A O 1
ATOM 1477 N N . HIS A 1 188 ? 0.920 -48.815 45.338 1.00 27.34 188 HIS A N 1
ATOM 1478 C CA . HIS A 1 188 ? 2.210 -49.418 45.771 1.00 27.34 188 HIS A CA 1
ATOM 1479 C C . HIS A 1 188 ? 3.192 -49.998 44.732 1.00 27.34 188 HIS A C 1
ATOM 1481 O O . HIS A 1 188 ? 2.819 -50.585 43.729 1.00 27.34 188 HIS A O 1
ATOM 1487 N N . ALA A 1 189 ? 4.472 -49.878 45.130 1.00 26.56 189 ALA A N 1
ATOM 1488 C CA . ALA A 1 189 ? 5.682 -50.513 44.605 1.00 26.56 189 ALA A CA 1
ATOM 1489 C C . ALA A 1 189 ? 6.109 -50.162 43.166 1.00 26.56 189 ALA A C 1
ATOM 1491 O O . ALA A 1 189 ? 5.376 -49.576 42.378 1.00 26.56 189 ALA A O 1
ATOM 1492 N N . GLY A 1 190 ? 7.366 -50.481 42.861 1.00 24.58 190 GLY A N 1
ATOM 1493 C CA . GLY A 1 190 ? 7.989 -50.299 41.556 1.00 24.58 190 GLY A CA 1
ATOM 1494 C C . GLY A 1 190 ? 9.305 -51.074 41.475 1.00 24.58 190 GLY A C 1
ATOM 1495 O O . GLY A 1 190 ? 9.810 -51.555 42.487 1.00 24.58 190 GLY A O 1
ATOM 1496 N N . GLY A 1 191 ? 9.863 -51.185 40.272 1.00 24.89 191 GLY A N 1
ATOM 1497 C CA . GLY A 1 191 ? 11.128 -51.874 40.021 1.00 24.89 191 GLY A CA 1
ATOM 1498 C C . GLY A 1 191 ? 11.498 -51.822 38.540 1.00 24.89 191 GLY A C 1
ATOM 1499 O O . GLY A 1 191 ? 10.636 -51.969 37.678 1.00 24.89 191 GLY A O 1
ATOM 1500 N N . ARG A 1 192 ? 12.779 -51.588 38.237 1.00 34.94 192 ARG A N 1
ATOM 1501 C CA . ARG A 1 192 ? 13.345 -51.754 36.885 1.00 34.94 192 ARG A CA 1
ATOM 1502 C C . ARG A 1 192 ? 13.855 -53.186 36.714 1.00 34.94 192 ARG A C 1
ATOM 1504 O O . ARG A 1 192 ? 14.289 -53.783 37.696 1.00 34.94 192 ARG A O 1
ATOM 1511 N N . PRO A 1 193 ? 13.954 -53.665 35.465 1.00 38.16 193 PRO A N 1
ATOM 1512 C CA . PRO A 1 193 ? 15.255 -54.200 35.050 1.00 38.16 193 PRO A CA 1
ATOM 1513 C C . PRO A 1 193 ? 15.742 -53.736 33.657 1.00 38.16 193 PRO A C 1
ATOM 1515 O O . PRO A 1 193 ? 15.066 -53.028 32.914 1.00 38.16 193 PRO A O 1
ATOM 1518 N N . ARG A 1 194 ? 16.986 -54.123 33.358 1.00 34.59 194 ARG A N 1
ATOM 1519 C CA . ARG A 1 194 ? 17.816 -53.987 32.135 1.00 34.59 194 ARG A CA 1
ATOM 1520 C C . ARG A 1 194 ? 18.932 -55.064 32.268 1.00 34.59 194 ARG A C 1
ATOM 1522 O O . ARG A 1 194 ? 19.140 -55.501 33.401 1.00 34.59 194 ARG A O 1
ATOM 1529 N N . PRO A 1 195 ? 19.783 -55.364 31.260 1.00 62.22 195 PRO A N 1
ATOM 1530 C CA . PRO A 1 195 ? 19.618 -55.300 29.794 1.00 62.22 195 PRO A CA 1
ATOM 1531 C C . PRO A 1 195 ? 20.235 -56.512 29.020 1.00 62.22 195 PRO A C 1
ATOM 1533 O O . PRO A 1 195 ? 20.975 -57.306 29.591 1.00 62.22 195 PRO A O 1
ATOM 1536 N N . LEU A 1 196 ? 20.055 -56.558 27.687 1.00 28.22 196 LEU A N 1
ATOM 1537 C CA . LEU A 1 196 ? 20.919 -57.233 26.680 1.00 28.22 196 LEU A CA 1
ATOM 1538 C C . LEU A 1 196 ? 20.805 -56.498 25.314 1.00 28.22 196 LEU A C 1
ATOM 1540 O O . LEU A 1 196 ? 19.861 -55.735 25.134 1.00 28.22 196 LEU A O 1
ATOM 1544 N N . GLY A 1 197 ? 21.698 -56.661 24.321 1.00 30.20 197 GLY A N 1
ATOM 1545 C CA . GLY A 1 197 ? 23.057 -57.231 24.378 1.00 30.20 197 GLY A CA 1
ATOM 1546 C C . GLY A 1 197 ? 23.596 -57.856 23.067 1.00 30.20 197 GLY A C 1
ATOM 1547 O O . GLY A 1 197 ? 23.060 -58.863 22.622 1.00 30.20 197 GLY A O 1
ATOM 1548 N N . ARG A 1 198 ? 24.758 -57.365 22.578 1.00 36.00 198 ARG A N 1
ATOM 1549 C CA . ARG A 1 198 ? 25.670 -57.967 21.551 1.00 36.00 198 ARG A CA 1
ATOM 1550 C C . ARG A 1 198 ? 25.176 -57.940 20.084 1.00 36.00 198 ARG A C 1
ATOM 1552 O O . ARG A 1 198 ? 23.988 -57.834 19.831 1.00 36.00 198 ARG A O 1
ATOM 1559 N N . ARG A 1 199 ? 26.048 -57.968 19.054 1.00 30.67 199 ARG A N 1
ATOM 1560 C CA . ARG A 1 199 ? 27.445 -58.479 18.952 1.00 30.67 199 ARG A CA 1
ATOM 1561 C C . ARG A 1 199 ? 28.615 -57.495 19.187 1.00 30.67 199 ARG A C 1
ATOM 1563 O O . ARG A 1 199 ? 29.001 -57.331 20.342 1.00 30.67 199 ARG A O 1
ATOM 1570 N N . ARG A 1 200 ? 29.289 -57.047 18.118 1.00 35.00 200 ARG A N 1
ATOM 1571 C CA . ARG A 1 200 ? 30.724 -56.641 18.019 1.00 35.00 200 ARG A CA 1
ATOM 1572 C C . ARG A 1 200 ? 30.895 -55.818 16.704 1.00 35.00 200 ARG A C 1
ATOM 1574 O O . ARG A 1 200 ? 29.927 -55.795 15.954 1.00 35.00 200 ARG A O 1
ATOM 1581 N N . ALA A 1 201 ? 31.983 -55.140 16.307 1.00 32.41 201 ALA A N 1
ATOM 1582 C CA . ALA A 1 201 ? 33.425 -55.119 16.640 1.00 32.41 201 ALA A CA 1
ATOM 1583 C C . ALA A 1 201 ? 34.054 -53.782 16.107 1.00 32.41 201 ALA A C 1
ATOM 1585 O O . ALA A 1 201 ? 33.406 -53.131 15.297 1.00 32.41 201 ALA A O 1
ATOM 1586 N N . ASP A 1 202 ? 35.282 -53.298 16.379 1.00 34.62 202 ASP A N 1
ATOM 1587 C CA . ASP A 1 202 ? 36.327 -53.659 17.372 1.00 34.62 202 ASP A CA 1
ATOM 1588 C C . ASP A 1 202 ? 37.473 -52.622 17.558 1.00 34.62 202 ASP A C 1
ATOM 1590 O O . ASP A 1 202 ? 38.370 -52.852 18.370 1.00 34.62 202 ASP A O 1
ATOM 1594 N N . ALA A 1 203 ? 37.575 -51.580 16.723 1.00 34.03 203 ALA A N 1
ATOM 1595 C CA . ALA A 1 203 ? 38.881 -51.125 16.213 1.00 34.03 203 ALA A CA 1
ATOM 1596 C C . ALA A 1 203 ? 39.033 -49.592 16.112 1.00 34.03 203 ALA A C 1
ATOM 1598 O O . ALA A 1 203 ? 38.016 -48.912 16.054 1.00 34.03 203 ALA A O 1
ATOM 1599 N N . ARG A 1 204 ? 40.219 -48.956 15.991 1.00 32.41 204 ARG A N 1
ATOM 1600 C CA . ARG A 1 204 ? 41.685 -49.227 16.187 1.00 32.41 204 ARG A CA 1
ATOM 1601 C C . ARG A 1 204 ? 42.375 -47.837 16.023 1.00 32.41 204 ARG A C 1
ATOM 1603 O O . ARG A 1 204 ? 41.838 -47.027 15.283 1.00 32.41 204 ARG A O 1
ATOM 1610 N N . ARG A 1 205 ? 43.536 -47.469 16.594 1.00 30.38 205 ARG A N 1
ATOM 1611 C CA . ARG A 1 205 ? 44.482 -48.076 17.564 1.00 30.38 205 ARG A CA 1
ATOM 1612 C C . ARG A 1 205 ? 45.183 -46.929 18.366 1.00 30.38 205 ARG A C 1
ATOM 1614 O O . ARG A 1 205 ? 45.032 -45.767 18.024 1.00 30.38 205 ARG A O 1
ATOM 1621 N N . LEU A 1 206 ? 45.919 -47.303 19.420 1.00 30.69 206 LEU A N 1
ATOM 1622 C CA . LEU A 1 206 ? 47.001 -46.626 20.196 1.00 30.69 206 LEU A CA 1
ATOM 1623 C C . LEU A 1 206 ? 47.711 -45.369 19.594 1.00 30.69 206 LEU A C 1
ATOM 1625 O O . LEU A 1 206 ? 47.878 -45.312 18.384 1.00 30.69 206 LEU A O 1
ATOM 1629 N N . GLY A 1 207 ? 48.305 -44.431 20.367 1.00 26.22 207 GLY A N 1
ATOM 1630 C CA . GLY A 1 207 ? 48.304 -44.219 21.837 1.00 26.22 207 GLY A CA 1
ATOM 1631 C C . GLY A 1 207 ? 49.532 -43.462 22.448 1.00 26.22 207 GLY A C 1
ATOM 1632 O O . GLY A 1 207 ? 50.647 -43.654 21.992 1.00 26.22 207 GLY A O 1
ATOM 1633 N N . GLN A 1 208 ? 49.300 -42.713 23.550 1.00 30.89 208 GLN A N 1
ATOM 1634 C CA . GLN A 1 208 ? 50.207 -42.307 24.674 1.00 30.89 208 GLN A CA 1
ATOM 1635 C C . GLN A 1 208 ? 51.377 -41.259 24.577 1.00 30.89 208 GLN A C 1
ATOM 1637 O O . GLN A 1 208 ? 52.282 -41.363 23.766 1.00 30.89 208 GLN A O 1
ATOM 1642 N N . HIS A 1 209 ? 51.426 -40.397 25.627 1.00 29.28 209 HIS A N 1
ATOM 1643 C CA . HIS A 1 209 ? 52.588 -39.890 26.427 1.00 29.28 209 HIS A CA 1
ATOM 1644 C C . HIS A 1 209 ? 53.626 -38.830 25.925 1.00 29.28 209 HIS A C 1
ATOM 1646 O O . HIS A 1 209 ? 54.569 -39.197 25.236 1.00 29.28 209 HIS A O 1
ATOM 1652 N N . ARG A 1 210 ? 53.650 -37.602 26.520 1.00 25.77 210 ARG A N 1
ATOM 1653 C CA . ARG A 1 210 ? 54.562 -37.123 27.628 1.00 25.77 210 ARG A CA 1
ATOM 1654 C C . ARG A 1 210 ? 54.494 -35.590 27.940 1.00 25.77 210 ARG A C 1
ATOM 1656 O O . ARG A 1 210 ? 53.905 -34.824 27.194 1.00 25.77 210 ARG A O 1
ATOM 1663 N N . GLN A 1 211 ? 55.076 -35.187 29.085 1.00 29.66 211 GLN A N 1
ATOM 1664 C CA . GLN A 1 211 ? 55.362 -33.815 29.618 1.00 29.66 211 GLN A CA 1
ATOM 1665 C C . GLN A 1 211 ? 56.888 -33.477 29.435 1.00 29.66 211 GLN A C 1
ATOM 1667 O O . GLN A 1 211 ? 57.538 -34.405 28.939 1.00 29.66 211 GLN A O 1
ATOM 1672 N N . PRO A 1 212 ? 57.535 -32.319 29.832 1.00 48.38 212 PRO A N 1
ATOM 1673 C CA . PRO A 1 212 ? 57.223 -31.370 30.953 1.00 48.38 212 PRO A CA 1
ATOM 1674 C C . PRO A 1 212 ? 57.677 -29.848 30.908 1.00 48.38 212 PRO A C 1
ATOM 1676 O O . PRO A 1 212 ? 58.597 -29.494 30.188 1.00 48.38 212 PRO A O 1
ATOM 1679 N N . ARG A 1 213 ? 57.194 -29.021 31.881 1.00 31.97 213 ARG A N 1
ATOM 1680 C CA . ARG A 1 213 ? 57.873 -27.844 32.564 1.00 31.97 213 ARG A CA 1
ATOM 1681 C C . ARG A 1 213 ? 58.269 -26.590 31.698 1.00 31.97 213 ARG A C 1
ATOM 1683 O O . ARG A 1 213 ? 58.093 -26.647 30.495 1.00 31.97 213 ARG A O 1
ATOM 1690 N N . GLN A 1 214 ? 58.714 -25.398 32.186 1.00 28.92 214 GLN A N 1
ATOM 1691 C CA . GLN A 1 214 ? 59.089 -24.834 33.523 1.00 28.92 214 GLN A CA 1
ATOM 1692 C C . GLN A 1 214 ? 59.040 -23.259 33.593 1.00 28.92 214 GLN A C 1
ATOM 1694 O O . GLN A 1 214 ? 59.061 -22.624 32.550 1.00 28.92 214 GLN A O 1
ATOM 1699 N N . GLY A 1 215 ? 59.110 -22.641 34.801 1.00 25.92 215 GLY A N 1
ATOM 1700 C CA . GLY A 1 215 ? 59.416 -21.194 35.072 1.00 25.92 215 GLY A CA 1
ATOM 1701 C C . GLY A 1 215 ? 58.251 -20.390 35.717 1.00 25.92 215 GLY A C 1
ATOM 1702 O O . GLY A 1 215 ? 57.141 -20.525 35.228 1.00 25.92 215 GLY A O 1
ATOM 1703 N N . GLN A 1 216 ? 58.291 -19.675 36.870 1.00 29.66 216 GLN A N 1
ATOM 1704 C CA . GLN A 1 216 ? 59.239 -18.759 37.585 1.00 29.66 216 GLN A CA 1
ATOM 1705 C C . GLN A 1 216 ? 59.298 -17.326 36.986 1.00 29.66 216 GLN A C 1
ATOM 1707 O O . GLN A 1 216 ? 59.421 -17.229 35.776 1.00 29.66 216 GLN A O 1
ATOM 1712 N N . ARG A 1 217 ? 59.225 -16.183 37.719 1.00 26.06 217 ARG A N 1
ATOM 1713 C CA . ARG A 1 217 ? 59.366 -15.837 39.173 1.00 26.06 217 ARG A CA 1
ATOM 1714 C C . ARG A 1 217 ? 58.646 -14.494 39.550 1.00 26.06 217 ARG A C 1
ATOM 1716 O O . ARG A 1 217 ? 58.142 -13.814 38.671 1.00 26.06 217 ARG A O 1
ATOM 1723 N N . ALA A 1 218 ? 58.648 -14.105 40.839 1.00 30.47 218 ALA A N 1
ATOM 1724 C CA . ALA A 1 218 ? 58.247 -12.782 41.418 1.00 30.47 218 ALA A CA 1
ATOM 1725 C C . ALA A 1 218 ? 59.483 -12.129 42.149 1.00 30.47 218 ALA A C 1
ATOM 1727 O O . ALA A 1 218 ? 60.559 -12.677 41.877 1.00 30.47 218 ALA A O 1
ATOM 1728 N N . PRO A 1 219 ? 59.471 -11.115 43.090 1.00 54.06 219 PRO A N 1
ATOM 1729 C CA . PRO A 1 219 ? 58.381 -10.378 43.816 1.00 54.06 219 PRO A CA 1
ATOM 1730 C C . PRO A 1 219 ? 58.648 -8.879 44.287 1.00 54.06 219 PRO A C 1
ATOM 1732 O O . PRO A 1 219 ? 59.692 -8.317 43.984 1.00 54.06 219 PRO A O 1
ATOM 1735 N N . ARG A 1 220 ? 57.781 -8.324 45.188 1.00 30.55 220 ARG A N 1
ATOM 1736 C CA . ARG A 1 220 ? 57.935 -7.134 46.125 1.00 30.55 220 ARG A CA 1
ATOM 1737 C C . ARG A 1 220 ? 57.809 -5.703 45.512 1.00 30.55 220 ARG A C 1
ATOM 1739 O O . ARG A 1 220 ? 58.039 -5.563 44.325 1.00 30.55 220 ARG A O 1
ATOM 1746 N N . GLY A 1 221 ? 57.422 -4.614 46.227 1.00 27.31 221 GLY A N 1
ATOM 1747 C CA . GLY A 1 221 ? 57.171 -4.358 47.678 1.00 27.31 221 GLY A CA 1
ATOM 1748 C C . GLY A 1 221 ? 56.281 -3.101 48.029 1.00 27.31 221 GLY A C 1
ATOM 1749 O O . GLY A 1 221 ? 55.649 -2.578 47.120 1.00 27.31 221 GLY A O 1
ATOM 1750 N N . PRO A 1 222 ? 56.162 -2.666 49.322 1.00 53.38 222 PRO A N 1
ATOM 1751 C CA . PRO A 1 222 ? 55.075 -1.801 49.910 1.00 53.38 222 PRO A CA 1
ATOM 1752 C C . PRO A 1 222 ? 55.574 -0.395 50.439 1.00 53.38 222 PRO A C 1
ATOM 1754 O O . PRO A 1 222 ? 56.645 -0.034 49.949 1.00 53.38 222 PRO A O 1
ATOM 1757 N N . PRO A 1 223 ? 54.983 0.397 51.417 1.00 55.22 223 PRO A N 1
ATOM 1758 C CA . PRO A 1 223 ? 53.767 0.261 52.298 1.00 55.22 223 PRO A CA 1
ATOM 1759 C C . PRO A 1 223 ? 52.926 1.530 52.760 1.00 55.22 223 PRO A C 1
ATOM 1761 O O . PRO A 1 223 ? 53.396 2.659 52.715 1.00 55.22 223 PRO A O 1
ATOM 1764 N N . GLY A 1 224 ? 51.761 1.303 53.427 1.00 29.28 224 GLY A N 1
ATOM 1765 C CA . GLY A 1 224 ? 51.183 2.117 54.556 1.00 29.28 224 GLY A CA 1
ATOM 1766 C C . GLY A 1 224 ? 50.090 3.196 54.275 1.00 29.28 224 GLY A C 1
ATOM 1767 O O . GLY A 1 224 ? 50.068 3.743 53.185 1.00 29.28 224 GLY A O 1
ATOM 1768 N N . GLY A 1 225 ? 49.156 3.585 55.185 1.00 28.94 225 GLY A N 1
ATOM 1769 C CA . GLY A 1 225 ? 48.614 2.936 56.414 1.00 28.94 225 GLY A CA 1
ATOM 1770 C C . GLY A 1 225 ? 47.859 3.833 57.464 1.00 28.94 225 GLY A C 1
ATOM 1771 O O . GLY A 1 225 ? 48.385 4.871 57.838 1.00 28.94 225 GLY A O 1
ATOM 1772 N N . ARG A 1 226 ? 46.746 3.328 58.075 1.00 34.59 226 ARG A N 1
ATOM 1773 C CA . ARG A 1 226 ? 46.036 3.775 59.345 1.00 34.59 226 ARG A CA 1
ATOM 1774 C C . ARG A 1 226 ? 45.203 5.106 59.289 1.00 34.59 226 ARG A C 1
ATOM 1776 O O . ARG A 1 226 ? 45.450 5.887 58.391 1.00 34.59 226 ARG A O 1
ATOM 1783 N N . ARG A 1 227 ? 44.205 5.452 60.157 1.00 32.72 227 ARG A N 1
ATOM 1784 C CA . ARG A 1 227 ? 43.538 4.867 61.377 1.00 32.72 227 ARG A CA 1
ATOM 1785 C C . ARG A 1 227 ? 42.118 5.498 61.665 1.00 32.72 227 ARG A C 1
ATOM 1787 O O . ARG A 1 227 ? 41.877 6.612 61.236 1.00 32.72 227 ARG A O 1
ATOM 1794 N N . TYR A 1 228 ? 41.256 4.782 62.423 1.00 33.00 228 TYR A N 1
ATOM 1795 C CA . TYR A 1 228 ? 40.050 5.114 63.267 1.00 33.00 228 TYR A CA 1
ATOM 1796 C C . TYR A 1 228 ? 39.771 6.599 63.678 1.00 33.00 228 TYR A C 1
ATOM 1798 O O . TYR A 1 228 ? 40.731 7.346 63.809 1.00 33.00 228 TYR A O 1
ATOM 1806 N N . GLY A 1 229 ? 38.560 7.084 64.058 1.00 28.81 229 GLY A N 1
ATOM 1807 C CA . GLY A 1 229 ? 37.182 6.518 64.192 1.00 28.81 229 GLY A CA 1
ATOM 1808 C C . GLY A 1 229 ? 36.501 6.720 65.589 1.00 28.81 229 GLY A C 1
ATOM 1809 O O . GLY A 1 229 ? 37.143 6.383 66.580 1.00 28.81 229 GLY A O 1
ATOM 1810 N N . GLN A 1 230 ? 35.232 7.202 65.701 1.00 31.09 230 GLN A N 1
ATOM 1811 C CA . GLN A 1 230 ? 34.392 7.217 66.950 1.00 31.09 230 GLN A CA 1
ATOM 1812 C C . GLN A 1 230 ? 32.852 7.461 66.733 1.00 31.09 230 GLN A C 1
ATOM 1814 O O . GLN A 1 230 ? 32.400 7.337 65.599 1.00 31.09 230 GLN A O 1
ATOM 1819 N N . HIS A 1 231 ? 32.030 7.651 67.797 1.00 31.95 231 HIS A N 1
ATOM 1820 C CA . HIS A 1 231 ? 30.607 7.183 67.887 1.00 31.95 231 HIS A CA 1
ATOM 1821 C C . HIS A 1 231 ? 29.594 8.195 68.593 1.00 31.95 231 HIS A C 1
ATOM 1823 O O . HIS A 1 231 ? 29.948 9.368 68.618 1.00 31.95 231 HIS A O 1
ATOM 1829 N N . PRO A 1 232 ? 28.334 7.882 69.052 1.00 63.91 232 PRO A N 1
ATOM 1830 C CA . PRO A 1 232 ? 27.058 8.453 68.517 1.00 63.91 232 PRO A CA 1
ATOM 1831 C C . PRO A 1 232 ? 26.092 9.177 69.537 1.00 63.91 232 PRO A C 1
ATOM 1833 O O . PRO A 1 232 ? 26.562 9.608 70.582 1.00 63.91 232 PRO A O 1
ATOM 1836 N N . LEU A 1 233 ? 24.749 9.195 69.272 1.00 30.00 233 LEU A N 1
ATOM 1837 C CA . LEU A 1 233 ? 23.562 9.644 70.097 1.00 30.00 233 LEU A CA 1
ATOM 1838 C C . LEU A 1 233 ? 23.106 11.133 69.902 1.00 30.00 233 LEU A C 1
ATOM 1840 O O . LEU A 1 233 ? 23.953 11.941 69.551 1.00 30.00 233 LEU A O 1
ATOM 1844 N N . GLN A 1 234 ? 21.848 11.619 70.099 1.00 30.02 234 GLN A N 1
ATOM 1845 C CA . GLN A 1 234 ? 20.459 11.063 70.164 1.00 30.02 234 GLN A CA 1
ATOM 1846 C C . GLN A 1 234 ? 19.350 12.178 70.074 1.00 30.02 234 GLN A C 1
ATOM 1848 O O . GLN A 1 234 ? 19.606 13.305 70.474 1.00 30.02 234 GLN A O 1
ATOM 1853 N N . LEU A 1 235 ? 18.095 11.795 69.735 1.00 27.80 235 LEU A N 1
ATOM 1854 C CA . LEU A 1 235 ? 16.777 12.397 70.132 1.00 27.80 235 LEU A CA 1
ATOM 1855 C C . LEU A 1 235 ? 16.257 13.757 69.548 1.00 27.80 235 LEU A C 1
ATOM 1857 O O . LEU A 1 235 ? 16.959 14.487 68.860 1.00 27.80 235 LEU A O 1
ATOM 1861 N N . CYS A 1 236 ? 14.948 14.014 69.768 1.00 27.12 236 CYS A N 1
ATOM 1862 C CA . CYS A 1 236 ? 14.058 15.102 69.256 1.00 27.12 236 CYS A CA 1
ATOM 1863 C C . CYS A 1 236 ? 13.516 15.975 70.446 1.00 27.12 236 CYS A C 1
ATOM 1865 O O . CYS A 1 236 ? 14.076 15.782 71.528 1.00 27.12 236 CYS A O 1
ATOM 1867 N N . PRO A 1 237 ? 12.424 16.812 70.403 1.00 52.84 237 PRO A N 1
ATOM 1868 C CA . PRO A 1 237 ? 11.514 17.309 69.324 1.00 52.84 237 PRO A CA 1
ATOM 1869 C C . PRO A 1 237 ? 11.081 18.829 69.404 1.00 52.84 237 PRO A C 1
ATOM 1871 O O . PRO A 1 237 ? 11.473 19.499 70.343 1.00 52.84 237 PRO A O 1
ATOM 1874 N N . ALA A 1 238 ? 10.199 19.303 68.479 1.00 31.30 238 ALA A N 1
ATOM 1875 C CA . ALA A 1 238 ? 9.137 20.376 68.560 1.00 31.30 238 ALA A CA 1
ATOM 1876 C C . ALA A 1 238 ? 9.427 21.794 69.179 1.00 31.30 238 ALA A C 1
ATOM 1878 O O . ALA A 1 238 ? 10.318 21.930 69.999 1.00 31.30 238 ALA A O 1
ATOM 1879 N N . ALA A 1 239 ? 8.732 22.928 68.928 1.00 33.91 239 ALA A N 1
ATOM 1880 C CA . ALA A 1 239 ? 7.652 23.424 68.025 1.00 33.91 239 ALA A CA 1
ATOM 1881 C C . ALA A 1 239 ? 8.026 24.890 67.570 1.00 33.91 239 ALA A C 1
ATOM 1883 O O . ALA A 1 239 ? 9.159 25.284 67.819 1.00 33.91 239 ALA A O 1
ATOM 1884 N N . ASP A 1 240 ? 7.271 25.766 66.870 1.00 30.50 240 ASP A N 1
ATOM 1885 C CA . ASP A 1 240 ? 5.903 26.314 67.084 1.00 30.50 240 ASP A CA 1
ATOM 1886 C C . ASP A 1 240 ? 5.447 27.234 65.883 1.00 30.50 240 ASP A C 1
ATOM 1888 O O . ASP A 1 240 ? 6.124 27.292 64.855 1.00 30.50 240 ASP A O 1
ATOM 1892 N N . ARG A 1 241 ? 4.302 27.945 65.968 1.00 35.03 241 ARG A N 1
ATOM 1893 C CA . ARG A 1 241 ? 3.709 28.910 64.978 1.00 35.03 241 ARG A CA 1
ATOM 1894 C C . ARG A 1 241 ? 3.857 30.398 65.463 1.00 35.03 241 ARG A C 1
ATOM 1896 O O . ARG A 1 241 ? 4.587 30.571 66.435 1.00 35.03 241 ARG A O 1
ATOM 1903 N N . PRO A 1 242 ? 3.187 31.488 64.946 1.00 50.84 242 PRO A N 1
ATOM 1904 C CA . PRO A 1 242 ? 2.255 31.692 63.794 1.00 50.84 242 PRO A CA 1
ATOM 1905 C C . PRO A 1 242 ? 2.388 33.020 62.949 1.00 50.84 242 PRO A C 1
ATOM 1907 O O . PRO A 1 242 ? 3.156 33.911 63.289 1.00 50.84 242 PRO A O 1
ATOM 1910 N N . ARG A 1 243 ? 1.467 33.204 61.961 1.00 29.34 243 ARG A N 1
ATOM 1911 C CA . ARG A 1 243 ? 0.841 34.464 61.403 1.00 29.34 243 ARG A CA 1
ATOM 1912 C C . ARG A 1 243 ? 1.105 34.865 59.919 1.00 29.34 243 ARG A C 1
ATOM 1914 O O . ARG A 1 243 ? 2.116 34.523 59.326 1.00 29.34 243 ARG A O 1
ATOM 1921 N N . HIS A 1 244 ? 0.118 35.572 59.335 1.00 29.25 244 HIS A N 1
ATOM 1922 C CA . HIS A 1 244 ? 0.010 36.119 57.952 1.00 29.25 244 HIS A CA 1
ATOM 1923 C C . HIS A 1 244 ? 0.124 37.685 57.948 1.00 29.25 244 HIS A C 1
ATOM 1925 O O . HIS A 1 244 ? 0.303 38.248 59.027 1.00 29.25 244 HIS A O 1
ATOM 1931 N N . PRO A 1 245 ? -0.227 38.423 56.858 1.00 64.06 245 PRO A N 1
ATOM 1932 C CA . PRO A 1 245 ? 0.489 38.708 55.591 1.00 64.06 245 PRO A CA 1
ATOM 1933 C C . PRO A 1 245 ? 0.748 40.250 55.430 1.00 64.06 245 PRO A C 1
ATOM 1935 O O . PRO A 1 245 ? 0.536 40.953 56.420 1.00 64.06 245 PRO A O 1
ATOM 1938 N N . PRO A 1 246 ? 1.149 40.844 54.260 1.00 50.19 246 PRO A N 1
ATOM 1939 C CA . PRO A 1 246 ? 0.148 41.276 53.240 1.00 50.19 246 PRO A CA 1
ATOM 1940 C C . PRO A 1 246 ? 0.598 41.576 51.759 1.00 50.19 246 PRO A C 1
ATOM 1942 O O . PRO A 1 246 ? 1.701 42.024 51.495 1.00 50.19 246 PRO A O 1
ATOM 1945 N N . ARG A 1 247 ? -0.372 41.456 50.825 1.00 30.25 247 ARG A N 1
ATOM 1946 C CA . ARG A 1 247 ? -0.770 42.331 49.665 1.00 30.25 247 ARG A CA 1
ATOM 1947 C C . ARG A 1 247 ? 0.218 42.960 48.628 1.00 30.25 247 ARG A C 1
ATOM 1949 O O . ARG A 1 247 ? 1.306 43.419 48.928 1.00 30.25 247 ARG A O 1
ATOM 1956 N N . ARG A 1 248 ? -0.315 43.107 47.391 1.00 34.88 248 ARG A N 1
ATOM 1957 C CA . ARG A 1 248 ? 0.176 43.900 46.222 1.00 34.88 248 ARG A CA 1
ATOM 1958 C C . ARG A 1 248 ? 0.058 45.432 46.422 1.00 34.88 248 ARG A C 1
ATOM 1960 O O . ARG A 1 248 ? -0.771 45.854 47.230 1.00 34.88 248 ARG A O 1
ATOM 1967 N N . PRO A 1 249 ? 0.775 46.259 45.628 1.00 42.66 249 PRO A N 1
ATOM 1968 C CA . PRO A 1 249 ? 0.232 46.887 44.388 1.00 42.66 249 PRO A CA 1
ATOM 1969 C C . PRO A 1 249 ? 1.125 46.592 43.148 1.00 42.66 249 PRO A C 1
ATOM 1971 O O . PRO A 1 249 ? 2.115 45.891 43.303 1.00 42.66 249 PRO A O 1
ATOM 1974 N N . ALA A 1 250 ? 0.936 47.025 41.887 1.00 28.33 250 ALA A N 1
ATOM 1975 C CA . ALA A 1 250 ? -0.096 47.698 41.058 1.00 28.33 250 ALA A CA 1
ATOM 1976 C C . ALA A 1 250 ? 0.534 48.818 40.171 1.00 28.33 250 ALA A C 1
ATOM 1978 O O . ALA A 1 250 ? 1.474 49.485 40.581 1.00 28.33 250 ALA A O 1
ATOM 1979 N N . ARG A 1 251 ? 0.035 48.977 38.931 1.00 31.47 251 ARG A N 1
ATOM 1980 C CA . ARG A 1 251 ? 0.617 49.740 37.787 1.00 31.47 251 ARG A CA 1
ATOM 1981 C C . ARG A 1 251 ? 0.658 51.280 37.952 1.00 31.47 251 ARG A C 1
ATOM 1983 O O . ARG A 1 251 ? -0.298 51.808 38.508 1.00 31.47 251 ARG A O 1
ATOM 1990 N N . ALA A 1 252 ? 1.597 51.977 37.272 1.00 27.61 252 ALA A N 1
ATOM 1991 C CA . ALA A 1 252 ? 1.340 52.969 36.180 1.00 27.61 252 ALA A CA 1
ATOM 1992 C C . ALA A 1 252 ? 2.533 53.919 35.839 1.00 27.61 252 ALA A C 1
ATOM 1994 O O . ALA A 1 252 ? 3.293 54.279 36.728 1.00 27.61 252 ALA A O 1
ATOM 1995 N N . GLY A 1 253 ? 2.614 54.410 34.579 1.00 24.14 253 GLY A N 1
ATOM 1996 C CA . GLY A 1 253 ? 3.330 55.654 34.180 1.00 24.14 253 GLY A CA 1
ATOM 1997 C C . GLY A 1 253 ? 4.361 55.558 33.025 1.00 24.14 253 GLY A C 1
ATOM 1998 O O . GLY A 1 253 ? 5.488 55.155 33.269 1.00 24.14 253 GLY A O 1
ATOM 1999 N N . VAL A 1 254 ? 4.030 55.970 31.780 1.00 32.81 254 VAL A N 1
ATOM 2000 C CA . VAL A 1 254 ? 4.961 55.962 30.606 1.00 32.81 254 VAL A CA 1
ATOM 2001 C C . VAL A 1 254 ? 4.656 57.097 29.590 1.00 32.81 254 VAL A C 1
ATOM 2003 O O . VAL A 1 254 ? 3.544 57.102 29.055 1.00 32.81 254 VAL A O 1
ATOM 2006 N N . PRO A 1 255 ? 5.586 58.041 29.280 1.00 47.66 255 PRO A N 1
ATOM 2007 C CA . PRO A 1 255 ? 5.302 59.104 28.292 1.00 47.66 255 PRO A CA 1
ATOM 2008 C C . PRO A 1 255 ? 6.476 59.654 27.411 1.00 47.66 255 PRO A C 1
ATOM 2010 O O . PRO A 1 255 ? 7.225 60.501 27.882 1.00 47.66 255 PRO A O 1
ATOM 2013 N N . ARG A 1 256 ? 6.459 59.381 26.081 1.00 29.17 256 ARG A N 1
ATOM 2014 C CA . ARG A 1 256 ? 6.941 60.279 24.964 1.00 29.17 256 ARG A CA 1
ATOM 2015 C C . ARG A 1 256 ? 8.474 60.594 24.886 1.00 29.17 256 ARG A C 1
ATOM 2017 O O . ARG A 1 256 ? 9.178 60.383 25.854 1.00 29.17 256 ARG A O 1
ATOM 2024 N N . HIS A 1 257 ? 9.108 61.099 23.802 1.00 27.22 257 HIS A N 1
ATOM 2025 C CA . HIS A 1 257 ? 8.816 61.244 22.347 1.00 27.22 257 HIS A CA 1
ATOM 2026 C C . HIS A 1 257 ? 10.123 61.526 21.524 1.00 27.22 257 HIS A C 1
ATOM 2028 O O . HIS A 1 257 ? 10.777 62.517 21.816 1.00 27.22 257 HIS A O 1
ATOM 2034 N N . ALA A 1 258 ? 10.351 60.814 20.397 1.00 29.31 258 ALA A N 1
ATOM 2035 C CA . ALA A 1 258 ? 10.910 61.328 19.106 1.00 29.31 258 ALA A CA 1
ATOM 2036 C C . ALA A 1 258 ? 12.364 61.940 19.053 1.00 29.31 258 ALA A C 1
ATOM 2038 O O . ALA A 1 258 ? 13.032 61.996 20.076 1.00 29.31 258 ALA A O 1
ATOM 2039 N N . PRO A 1 259 ? 12.875 62.461 17.898 1.00 58.03 259 PRO A N 1
ATOM 2040 C CA . PRO A 1 259 ? 13.155 61.795 16.592 1.00 58.03 259 PRO A CA 1
ATOM 2041 C C . PRO A 1 259 ? 14.519 62.179 15.921 1.00 58.03 259 PRO A C 1
ATOM 2043 O O . PRO A 1 259 ? 15.095 63.182 16.301 1.00 58.03 259 PRO A O 1
ATOM 2046 N N . HIS A 1 260 ? 14.955 61.521 14.821 1.00 27.44 260 HIS A N 1
ATOM 2047 C CA . HIS A 1 260 ? 15.748 62.083 13.671 1.00 27.44 260 HIS A CA 1
ATOM 2048 C C . HIS A 1 260 ? 15.860 61.001 12.540 1.00 27.44 260 HIS A C 1
ATOM 2050 O O . HIS A 1 260 ? 16.052 59.838 12.861 1.00 27.44 260 HIS A O 1
ATOM 2056 N N . ARG A 1 261 ? 15.450 61.191 11.261 1.00 30.42 261 ARG A N 1
ATOM 2057 C CA . ARG A 1 261 ? 16.142 61.753 10.048 1.00 30.42 261 ARG A CA 1
ATOM 2058 C C . ARG A 1 261 ? 17.558 61.182 9.786 1.00 30.42 261 ARG A C 1
ATOM 2060 O O . ARG A 1 261 ? 18.359 61.271 10.699 1.00 30.42 261 ARG A O 1
ATOM 2067 N N . GLY A 1 262 ? 17.983 60.714 8.591 1.00 27.16 262 GLY A N 1
ATOM 2068 C CA . GLY A 1 262 ? 17.449 60.593 7.194 1.00 27.16 262 GLY A CA 1
ATOM 2069 C C . GLY A 1 262 ? 18.637 60.496 6.177 1.00 27.16 262 GLY A C 1
ATOM 2070 O O . GLY A 1 262 ? 19.757 60.518 6.687 1.00 27.16 262 GLY A O 1
ATOM 2071 N N . PRO A 1 263 ? 18.519 60.475 4.807 1.00 46.00 263 PRO A N 1
ATOM 2072 C CA . PRO A 1 263 ? 17.412 60.301 3.814 1.00 46.00 263 PRO A CA 1
ATOM 2073 C C . PRO A 1 263 ? 17.451 58.895 3.112 1.00 46.00 263 PRO A C 1
ATOM 2075 O O . PRO A 1 263 ? 18.150 58.033 3.613 1.00 46.00 263 PRO A O 1
ATOM 2078 N N . ARG A 1 264 ? 16.766 58.478 2.012 1.00 32.97 264 ARG A N 1
ATOM 2079 C CA . ARG A 1 264 ? 15.667 58.957 1.104 1.00 32.97 264 ARG A CA 1
ATOM 2080 C C . ARG A 1 264 ? 15.943 59.519 -0.341 1.00 32.97 264 ARG A C 1
ATOM 2082 O O . ARG A 1 264 ? 15.639 60.689 -0.580 1.00 32.97 264 ARG A O 1
ATOM 2089 N N . ARG A 1 265 ? 16.282 58.682 -1.358 1.00 29.08 265 ARG A N 1
ATOM 2090 C CA . ARG A 1 265 ? 15.921 58.856 -2.818 1.00 29.08 265 ARG A CA 1
ATOM 2091 C C . ARG A 1 265 ? 15.530 57.488 -3.450 1.00 29.08 265 ARG A C 1
ATOM 2093 O O . ARG A 1 265 ? 16.331 56.578 -3.352 1.00 29.08 265 ARG A O 1
ATOM 2100 N N . ARG A 1 266 ? 14.271 57.206 -3.856 1.00 30.03 266 ARG A N 1
ATOM 2101 C CA . ARG A 1 266 ? 13.434 57.654 -5.024 1.00 30.03 266 ARG A CA 1
ATOM 2102 C C . ARG A 1 266 ? 13.802 56.922 -6.337 1.00 30.03 266 ARG A C 1
ATOM 2104 O O . ARG A 1 266 ? 14.974 56.893 -6.664 1.00 30.03 266 ARG A O 1
ATOM 2111 N N . LEU A 1 267 ? 12.867 56.361 -7.127 1.00 27.22 267 LEU A N 1
ATOM 2112 C CA . LEU A 1 267 ? 11.694 57.020 -7.759 1.00 27.22 267 LEU A CA 1
ATOM 2113 C C . LEU A 1 267 ? 10.353 56.209 -7.763 1.00 27.22 267 LEU A C 1
ATOM 2115 O O . LEU A 1 267 ? 10.108 55.438 -6.845 1.00 27.22 267 LEU A O 1
ATOM 2119 N N . ARG A 1 268 ? 9.410 56.536 -8.673 1.00 25.88 268 ARG A N 1
ATOM 2120 C CA . ARG A 1 268 ? 7.945 56.281 -8.620 1.00 25.88 268 ARG A CA 1
ATOM 2121 C C . ARG A 1 268 ? 7.456 55.056 -9.433 1.00 25.88 268 ARG A C 1
ATOM 2123 O O . ARG A 1 268 ? 8.082 54.740 -10.439 1.00 25.88 268 ARG A O 1
ATOM 2130 N N . PRO A 1 269 ? 6.269 54.493 -9.110 1.00 31.66 269 PRO A N 1
ATOM 2131 C CA . PRO A 1 269 ? 5.522 53.581 -9.987 1.00 31.66 269 PRO A CA 1
ATOM 2132 C C . PRO A 1 269 ? 4.745 54.321 -11.098 1.00 31.66 269 PRO A C 1
ATOM 2134 O O . PRO A 1 269 ? 4.524 55.533 -11.015 1.00 31.66 269 PRO A O 1
ATOM 2137 N N . CYS A 1 270 ? 4.259 53.573 -12.097 1.00 22.94 270 CYS A N 1
ATOM 2138 C CA . CYS A 1 270 ? 3.316 54.044 -13.121 1.00 22.94 270 CYS A CA 1
ATOM 2139 C C . CYS A 1 270 ? 2.001 53.233 -13.096 1.00 22.94 270 CYS A C 1
ATOM 2141 O O . CYS A 1 270 ? 1.910 52.216 -12.414 1.00 22.94 270 CYS A O 1
ATOM 2143 N N . VAL A 1 271 ? 0.964 53.706 -13.796 1.00 26.08 271 VAL A N 1
ATOM 2144 C CA . VAL A 1 271 ? -0.426 53.221 -13.675 1.00 26.08 271 VAL A CA 1
ATOM 2145 C C . VAL A 1 271 ? -0.940 52.677 -15.005 1.00 26.08 271 VAL A C 1
ATOM 2147 O O . VAL A 1 271 ? -0.832 53.368 -16.016 1.00 26.08 271 VAL A O 1
ATOM 2150 N N . LEU A 1 272 ? -1.655 51.546 -14.983 1.00 24.75 272 LEU A N 1
ATOM 2151 C CA . LEU A 1 272 ? -2.673 51.251 -15.997 1.00 24.75 272 LEU A CA 1
ATOM 2152 C C . LEU A 1 272 ? -4.008 50.818 -15.362 1.00 24.75 272 LEU A C 1
ATOM 2154 O O . LEU A 1 272 ? -4.084 50.493 -14.179 1.00 24.75 272 LEU A O 1
ATOM 2158 N N . ARG A 1 273 ? -5.092 50.916 -16.139 1.00 24.95 273 ARG A N 1
ATOM 2159 C CA . ARG A 1 273 ? -6.486 50.838 -15.666 1.00 24.95 273 ARG A CA 1
ATOM 2160 C C . ARG A 1 273 ? -7.130 49.485 -15.966 1.00 24.95 273 ARG A C 1
ATOM 2162 O O . ARG A 1 273 ? -7.045 49.018 -17.095 1.00 24.95 273 ARG A O 1
ATOM 2169 N N . VAL A 1 274 ? -7.991 49.024 -15.056 1.00 26.17 274 VAL A N 1
ATOM 2170 C CA . VAL A 1 274 ? -9.189 48.233 -15.402 1.00 26.17 274 VAL A CA 1
ATOM 2171 C C . VAL A 1 274 ? -10.435 48.981 -14.897 1.00 26.17 274 VAL A C 1
ATOM 2173 O O . VAL A 1 274 ? -10.377 49.723 -13.915 1.00 26.17 274 VAL A O 1
ATOM 2176 N N . ARG A 1 275 ? -11.552 48.895 -15.632 1.00 24.83 275 ARG A N 1
ATOM 2177 C CA . ARG A 1 275 ? -12.770 49.700 -15.399 1.00 24.83 275 ARG A CA 1
ATOM 2178 C C . ARG A 1 275 ? -13.633 49.149 -14.254 1.00 24.83 275 ARG A C 1
ATOM 2180 O O . ARG A 1 275 ? -13.805 47.945 -14.123 1.00 24.83 275 ARG A O 1
ATOM 2187 N N . ARG A 1 276 ? -14.278 50.046 -13.494 1.00 27.95 276 ARG A N 1
ATOM 2188 C CA . ARG A 1 276 ? -15.348 49.701 -12.536 1.00 27.95 276 ARG A CA 1
ATOM 2189 C C . ARG A 1 276 ? -16.689 49.457 -13.244 1.00 27.95 276 ARG A C 1
ATOM 2191 O O . ARG A 1 276 ? -17.196 50.370 -13.894 1.00 27.95 276 ARG A O 1
ATOM 2198 N N . GLY A 1 277 ? -17.311 48.304 -12.993 1.00 24.17 277 GLY A N 1
ATOM 2199 C CA . GLY A 1 277 ? -18.776 48.159 -12.971 1.00 24.17 277 GLY A CA 1
ATOM 2200 C C . GLY A 1 277 ? -19.362 48.683 -11.646 1.00 24.17 277 GLY A C 1
ATOM 2201 O O . GLY A 1 277 ? -18.617 48.897 -10.688 1.00 24.17 277 GLY A O 1
ATOM 2202 N N . ARG A 1 278 ? -20.676 48.948 -11.571 1.00 27.77 278 ARG A N 1
ATOM 2203 C CA . ARG A 1 278 ? -21.319 49.612 -10.413 1.00 27.77 278 ARG A CA 1
ATOM 2204 C C . ARG A 1 278 ? -22.411 48.772 -9.735 1.00 27.77 278 ARG A C 1
ATOM 2206 O O . ARG A 1 278 ? -23.398 48.435 -10.373 1.00 27.77 278 ARG A O 1
ATOM 2213 N N . GLY A 1 279 ? -22.335 48.698 -8.402 1.00 24.97 279 GLY A N 1
ATOM 2214 C CA . GLY A 1 279 ? -23.474 48.446 -7.503 1.00 24.97 279 GLY A CA 1
ATOM 2215 C C . GLY A 1 279 ? -23.823 46.969 -7.269 1.00 24.97 279 GLY A C 1
ATOM 2216 O O . GLY A 1 279 ? -23.397 46.110 -8.024 1.00 24.97 279 GLY A O 1
ATOM 2217 N N . ARG A 1 280 ? -24.578 46.623 -6.216 1.00 26.97 280 ARG A N 1
ATOM 2218 C CA . ARG A 1 280 ? -25.149 47.446 -5.118 1.00 26.97 280 ARG A CA 1
ATOM 2219 C C . ARG A 1 280 ? -24.908 46.763 -3.758 1.00 26.97 280 ARG A C 1
ATOM 2221 O O . ARG A 1 280 ? -24.663 45.566 -3.703 1.00 26.97 280 ARG A O 1
ATOM 2228 N N . ARG A 1 281 ? -25.009 47.526 -2.661 1.00 29.67 281 ARG A N 1
ATOM 2229 C CA . ARG A 1 281 ? -25.072 46.977 -1.290 1.00 29.67 281 ARG A CA 1
ATOM 2230 C C . ARG A 1 281 ? -26.396 46.233 -1.082 1.00 29.67 281 ARG A C 1
ATOM 2232 O O . ARG A 1 281 ? -27.414 46.773 -1.499 1.00 29.67 281 ARG A O 1
ATOM 2239 N N . HIS A 1 282 ? -26.392 45.135 -0.326 1.00 27.08 282 HIS A N 1
ATOM 2240 C CA . HIS A 1 282 ? -27.470 44.791 0.615 1.00 27.08 282 HIS A CA 1
ATOM 2241 C C . HIS A 1 282 ? -26.929 43.961 1.796 1.00 27.08 282 HIS A C 1
ATOM 2243 O O . HIS A 1 282 ? -25.732 43.692 1.858 1.00 27.08 282 HIS A O 1
ATOM 2249 N N . ALA A 1 283 ? -27.782 43.727 2.796 1.00 25.78 283 ALA A N 1
ATOM 2250 C CA . ALA A 1 283 ? -27.399 43.477 4.185 1.00 25.78 283 ALA A CA 1
ATOM 2251 C C . ALA A 1 283 ? -26.911 42.050 4.504 1.00 25.78 283 ALA A C 1
ATOM 2253 O O . ALA A 1 283 ? -27.199 41.092 3.794 1.00 25.78 283 ALA A O 1
ATOM 2254 N N . LEU A 1 284 ? -26.227 41.940 5.647 1.00 30.02 284 LEU A N 1
ATOM 2255 C CA . LEU A 1 284 ? -25.917 40.687 6.334 1.00 30.02 284 LEU A CA 1
ATOM 2256 C C . LEU A 1 284 ? -27.197 40.015 6.857 1.00 30.02 284 LEU A C 1
ATOM 2258 O O . LEU A 1 284 ? -27.993 40.668 7.526 1.00 30.02 284 LEU A O 1
ATOM 2262 N N . HIS A 1 285 ? -27.326 38.704 6.653 1.00 25.61 285 HIS A N 1
ATOM 2263 C CA . HIS A 1 285 ? -28.051 37.789 7.544 1.00 25.61 285 HIS A CA 1
ATOM 2264 C C . HIS A 1 285 ? -27.430 36.381 7.421 1.00 25.61 285 HIS A C 1
ATOM 2266 O O . HIS A 1 285 ? -27.031 35.999 6.319 1.00 25.61 285 HIS A O 1
ATOM 2272 N N . PRO A 1 286 ? -27.308 35.606 8.516 1.00 28.20 286 PRO A N 1
ATOM 2273 C CA . PRO A 1 286 ? -26.605 34.325 8.497 1.00 28.20 286 PRO A CA 1
ATOM 2274 C C . PRO A 1 286 ? -27.493 33.197 7.956 1.00 28.20 286 PRO A C 1
ATOM 2276 O O . PRO A 1 286 ? -28.514 32.854 8.555 1.00 28.20 286 PRO A O 1
ATOM 2279 N N . PHE A 1 287 ? -27.082 32.570 6.853 1.00 21.77 287 PHE A N 1
ATOM 2280 C CA . PHE A 1 287 ? -27.749 31.377 6.330 1.00 21.77 287 PHE A CA 1
ATOM 2281 C C . PHE A 1 287 ? -27.179 30.109 6.979 1.00 21.77 287 PHE A C 1
ATOM 2283 O O . PHE A 1 287 ? -26.072 29.679 6.663 1.00 21.77 287 PHE A O 1
ATOM 2290 N N . ARG A 1 288 ? -27.958 29.465 7.858 1.00 32.12 288 ARG A N 1
ATOM 2291 C CA . ARG A 1 288 ? -27.726 28.055 8.209 1.00 32.12 288 ARG A CA 1
ATOM 2292 C C . ARG A 1 288 ? -28.059 27.200 6.987 1.00 32.12 288 ARG A C 1
ATOM 2294 O O . ARG A 1 288 ? -29.208 27.181 6.555 1.00 32.12 288 ARG A O 1
ATOM 2301 N N . GLY A 1 289 ? -27.074 26.481 6.456 1.00 22.73 289 GLY A N 1
ATOM 2302 C CA . GLY A 1 289 ? -27.254 25.628 5.283 1.00 22.73 289 GLY A CA 1
ATOM 2303 C C . GLY A 1 289 ? -26.228 24.504 5.223 1.00 22.73 289 GLY A C 1
ATOM 2304 O O . GLY A 1 289 ? -25.257 24.605 4.481 1.00 22.73 289 GLY A O 1
ATOM 2305 N N . ARG A 1 290 ? -26.459 23.419 5.977 1.00 28.69 290 ARG A N 1
ATOM 2306 C CA . ARG A 1 290 ? -25.762 22.144 5.743 1.00 28.69 290 ARG A CA 1
ATOM 2307 C C . ARG A 1 290 ? -26.152 21.649 4.346 1.00 28.69 290 ARG A C 1
ATOM 2309 O O . ARG A 1 290 ? -27.269 21.168 4.171 1.00 28.69 290 ARG A O 1
ATOM 2316 N N . ARG A 1 291 ? -25.262 21.771 3.359 1.00 22.81 291 ARG A N 1
ATOM 2317 C CA . ARG A 1 291 ? -25.385 20.995 2.120 1.00 22.81 291 ARG A CA 1
ATOM 2318 C C . ARG A 1 291 ? -24.936 19.571 2.424 1.00 22.81 291 ARG A C 1
ATOM 2320 O O . ARG A 1 291 ? -23.819 19.383 2.896 1.00 22.81 291 ARG A O 1
ATOM 2327 N N . ARG A 1 292 ? -25.800 18.590 2.163 1.00 25.44 292 ARG A N 1
ATOM 2328 C CA . ARG A 1 292 ? -25.347 17.207 2.004 1.00 25.44 292 ARG A CA 1
ATOM 2329 C C . ARG A 1 292 ? -24.450 17.138 0.767 1.00 25.44 292 ARG A C 1
ATOM 2331 O O . ARG A 1 292 ? -24.676 17.862 -0.203 1.00 25.44 292 ARG A O 1
ATOM 2338 N N . LEU A 1 293 ? -23.438 16.280 0.822 1.00 26.38 293 LEU A N 1
ATOM 2339 C CA . LEU A 1 293 ? -22.782 15.776 -0.377 1.00 26.38 293 LEU A CA 1
ATOM 2340 C C . LEU A 1 293 ? -23.662 14.639 -0.894 1.00 26.38 293 LEU A C 1
ATOM 2342 O O . LEU A 1 293 ? -23.556 13.508 -0.425 1.00 26.38 293 LEU A O 1
ATOM 2346 N N . ASP A 1 294 ? -24.586 14.965 -1.794 1.00 23.20 294 ASP A N 1
ATOM 2347 C CA . ASP A 1 294 ? -25.463 13.968 -2.400 1.00 23.20 294 ASP A CA 1
ATOM 2348 C C . ASP A 1 294 ? -24.640 13.109 -3.375 1.00 23.20 294 ASP A C 1
ATOM 2350 O O . ASP A 1 294 ? -24.335 13.509 -4.499 1.00 23.20 294 ASP A O 1
ATOM 2354 N N . LEU A 1 295 ? -24.235 11.926 -2.903 1.00 27.41 295 LEU A N 1
ATOM 2355 C CA . LEU A 1 295 ? -23.557 10.888 -3.684 1.00 27.41 295 LEU A CA 1
ATOM 2356 C C . LEU A 1 295 ? -24.557 10.220 -4.641 1.00 27.41 295 LEU A C 1
ATOM 2358 O O . LEU A 1 295 ? -25.019 9.098 -4.409 1.00 27.41 295 LEU A O 1
ATOM 2362 N N . GLU A 1 296 ? -24.921 10.927 -5.712 1.00 25.61 296 GLU A N 1
ATOM 2363 C CA . GLU A 1 296 ? -25.768 10.374 -6.769 1.00 25.61 296 GLU A CA 1
ATOM 2364 C C . GLU A 1 296 ? -25.124 9.116 -7.375 1.00 25.61 296 GLU A C 1
ATOM 2366 O O . GLU A 1 296 ? -23.948 9.099 -7.743 1.00 25.61 296 GLU A O 1
ATOM 2371 N N . HIS A 1 297 ? -25.909 8.039 -7.472 1.00 26.61 297 HIS A N 1
ATOM 2372 C CA . HIS A 1 297 ? -25.464 6.765 -8.035 1.00 26.61 297 HIS A CA 1
ATOM 2373 C C . HIS A 1 297 ? -25.252 6.874 -9.552 1.00 26.61 297 HIS A C 1
ATOM 2375 O O . HIS A 1 297 ? -26.142 6.559 -10.348 1.00 26.61 297 HIS A O 1
ATOM 2381 N N . VAL A 1 298 ? -24.042 7.257 -9.961 1.00 23.66 298 VAL A N 1
ATOM 2382 C CA . VAL A 1 298 ? -23.571 7.043 -11.333 1.00 23.66 298 VAL A CA 1
ATOM 2383 C C . VAL A 1 298 ? -23.435 5.537 -11.547 1.00 23.66 298 VAL A C 1
ATOM 2385 O O . VAL A 1 298 ? -22.528 4.892 -11.026 1.00 23.66 298 VAL A O 1
ATOM 2388 N N . THR A 1 299 ? -24.367 4.956 -12.301 1.00 23.11 299 THR A N 1
ATOM 2389 C CA . THR A 1 299 ? -24.291 3.546 -12.697 1.00 23.11 299 THR A CA 1
ATOM 2390 C C . THR A 1 299 ? -23.085 3.369 -13.626 1.00 23.11 299 THR A C 1
ATOM 2392 O O . THR A 1 299 ? -22.967 4.130 -14.590 1.00 23.11 299 THR A O 1
ATOM 2395 N N . PRO A 1 300 ? -22.181 2.402 -13.380 1.00 23.98 300 PRO A N 1
ATOM 2396 C CA . PRO A 1 300 ? -21.000 2.240 -14.217 1.00 23.98 300 PRO A CA 1
ATOM 2397 C C . PRO A 1 300 ? -21.401 1.851 -15.652 1.00 23.98 300 PRO A C 1
ATOM 2399 O O . PRO A 1 300 ? -22.335 1.056 -15.828 1.00 23.98 300 PRO A O 1
ATOM 2402 N N . PRO A 1 301 ? -20.707 2.365 -16.686 1.00 24.78 301 PRO A N 1
ATOM 2403 C CA . PRO A 1 301 ? -20.967 1.984 -18.069 1.00 24.78 301 PRO A CA 1
ATOM 2404 C C . PRO A 1 301 ? -20.652 0.496 -18.260 1.00 24.78 301 PRO A C 1
ATOM 2406 O O . PRO A 1 301 ? -19.499 0.072 -18.264 1.00 24.78 301 PRO A O 1
ATOM 2409 N N . THR A 1 302 ? -21.698 -0.317 -18.403 1.00 26.11 302 THR A N 1
ATOM 2410 C CA . THR A 1 302 ? -21.597 -1.777 -18.545 1.00 26.11 302 THR A CA 1
ATOM 2411 C C . THR A 1 302 ? -21.362 -2.170 -20.001 1.00 26.11 302 THR A C 1
ATOM 2413 O O . THR A 1 302 ? -22.228 -2.720 -20.679 1.00 26.11 302 THR A O 1
ATOM 2416 N N . GLY A 1 303 ? -20.153 -1.891 -20.481 1.00 27.09 303 GLY A N 1
ATOM 2417 C CA . GLY A 1 303 ? -19.641 -2.371 -21.761 1.00 27.09 303 GLY A CA 1
ATOM 2418 C C . GLY A 1 303 ? -18.112 -2.324 -21.782 1.00 27.09 303 GLY A C 1
ATOM 2419 O O . GLY A 1 303 ? -17.534 -1.461 -21.118 1.00 27.09 303 GLY A O 1
ATOM 2420 N N . PRO A 1 304 ? -17.438 -3.233 -22.508 1.00 28.39 304 PRO A N 1
ATOM 2421 C CA . PRO A 1 304 ? -16.012 -3.081 -22.765 1.00 28.39 304 PRO A CA 1
ATOM 2422 C C . PRO A 1 304 ? -15.778 -1.793 -23.563 1.00 28.39 304 PRO A C 1
ATOM 2424 O O . PRO A 1 304 ? -16.561 -1.459 -24.456 1.00 28.39 304 PRO A O 1
ATOM 2427 N N . ALA A 1 305 ? -14.688 -1.084 -23.269 1.00 32.91 305 ALA A N 1
ATOM 2428 C CA . ALA A 1 305 ? -14.169 -0.101 -24.208 1.00 32.91 305 ALA A CA 1
ATOM 2429 C C . ALA A 1 305 ? -13.692 -0.868 -25.450 1.00 32.91 305 ALA A C 1
ATOM 2431 O O . ALA A 1 305 ? -12.811 -1.720 -25.344 1.00 32.91 305 ALA A O 1
ATOM 2432 N N . ASP A 1 306 ? -14.310 -0.610 -26.604 1.00 33.78 306 ASP A N 1
ATOM 2433 C CA . ASP A 1 306 ? -14.028 -1.308 -27.866 1.00 33.78 306 ASP A CA 1
ATOM 2434 C C . ASP A 1 306 ? -12.753 -0.745 -28.522 1.00 33.78 306 ASP A C 1
ATOM 2436 O O . ASP A 1 306 ? -12.763 -0.170 -29.610 1.00 33.78 306 ASP A O 1
ATOM 2440 N N . ASP A 1 307 ? -11.653 -0.846 -27.775 1.00 42.25 307 ASP A N 1
ATOM 2441 C CA . ASP A 1 307 ? -10.331 -0.286 -28.077 1.00 42.25 307 ASP A CA 1
ATOM 2442 C C . ASP A 1 307 ? -9.411 -1.334 -28.734 1.00 42.25 307 ASP A C 1
ATOM 2444 O O . ASP A 1 307 ? -8.180 -1.273 -28.661 1.00 42.25 307 ASP A O 1
ATOM 2448 N N . ALA A 1 308 ? -10.023 -2.319 -29.405 1.00 40.34 308 ALA A N 1
ATOM 2449 C CA . ALA A 1 308 ? -9.322 -3.211 -30.315 1.00 40.34 308 ALA A CA 1
ATOM 2450 C C . ALA A 1 308 ? -8.566 -2.357 -31.354 1.00 40.34 308 ALA A C 1
ATOM 2452 O O . ALA A 1 308 ? -9.170 -1.470 -31.973 1.00 40.34 308 ALA A O 1
ATOM 2453 N N . PRO A 1 309 ? -7.252 -2.572 -31.560 1.00 43.88 309 PRO A N 1
ATOM 2454 C CA . PRO A 1 309 ? -6.447 -1.681 -32.381 1.00 43.88 309 PRO A CA 1
ATOM 2455 C C . PRO A 1 309 ? -6.992 -1.655 -33.809 1.00 43.88 309 PRO A C 1
ATOM 2457 O O . PRO A 1 309 ? -6.949 -2.660 -34.520 1.00 43.88 309 PRO A O 1
ATOM 2460 N N . ARG A 1 310 ? -7.510 -0.490 -34.229 1.00 49.00 310 ARG A N 1
ATOM 2461 C CA . ARG A 1 310 ? -8.026 -0.289 -35.591 1.00 49.00 310 ARG A CA 1
ATOM 2462 C C . ARG A 1 310 ? -6.971 -0.766 -36.598 1.00 49.00 310 ARG A C 1
ATOM 2464 O O . ARG A 1 310 ? -5.815 -0.371 -36.429 1.00 49.00 310 ARG A O 1
ATOM 2471 N N . PRO A 1 311 ? -7.331 -1.547 -37.638 1.00 44.53 311 PRO A N 1
ATOM 2472 C CA . PRO A 1 311 ? -6.354 -2.190 -38.526 1.00 44.53 311 PRO A CA 1
ATOM 2473 C C . PRO A 1 311 ? -5.298 -1.239 -39.105 1.00 44.53 311 PRO A C 1
ATOM 2475 O O . PRO A 1 311 ? -4.136 -1.609 -39.237 1.00 44.53 311 PRO A O 1
ATOM 2478 N N . GLU A 1 312 ? -5.694 0.008 -39.367 1.00 48.41 312 GLU A N 1
ATOM 2479 C CA . GLU A 1 312 ? -4.835 1.114 -39.803 1.00 48.41 312 GLU A CA 1
ATOM 2480 C C . GLU A 1 312 ? -3.654 1.355 -38.837 1.00 48.41 312 GLU A C 1
ATOM 2482 O O . GLU A 1 312 ? -2.503 1.349 -39.263 1.00 48.41 312 GLU A O 1
ATOM 2487 N N . ARG A 1 313 ? -3.903 1.451 -37.520 1.00 61.44 313 ARG A N 1
ATOM 2488 C CA . ARG A 1 313 ? -2.845 1.682 -36.513 1.00 61.44 313 ARG A CA 1
ATOM 2489 C C . ARG A 1 313 ? -1.898 0.498 -36.354 1.00 61.44 313 ARG A C 1
ATOM 2491 O O . ARG A 1 313 ? -0.723 0.694 -36.060 1.00 61.44 313 ARG A O 1
ATOM 2498 N N . ALA A 1 314 ? -2.410 -0.726 -36.494 1.00 62.88 314 ALA A N 1
ATOM 2499 C CA . ALA A 1 314 ? -1.571 -1.920 -36.442 1.00 62.88 314 ALA A CA 1
ATOM 2500 C C . ALA A 1 314 ? -0.587 -1.926 -37.623 1.00 62.88 314 ALA A C 1
ATOM 2502 O O . ALA A 1 314 ? 0.613 -2.103 -37.420 1.00 62.88 314 ALA A O 1
ATOM 2503 N N . HIS A 1 315 ? -1.089 -1.616 -38.823 1.00 68.69 315 HIS A N 1
ATOM 2504 C CA . HIS A 1 315 ? -0.283 -1.491 -40.033 1.00 68.69 315 HIS A CA 1
ATOM 2505 C C . HIS A 1 315 ? 0.779 -0.383 -39.935 1.00 68.69 315 HIS A C 1
ATOM 2507 O O . HIS A 1 315 ? 1.908 -0.581 -40.382 1.00 68.69 315 HIS A O 1
ATOM 2513 N N . ASP A 1 316 ? 0.461 0.758 -39.315 1.00 82.00 316 ASP A N 1
ATOM 2514 C CA . ASP A 1 316 ? 1.451 1.815 -39.090 1.00 82.00 316 ASP A CA 1
ATOM 2515 C C . ASP A 1 316 ? 2.555 1.388 -38.109 1.00 82.00 316 ASP A C 1
ATOM 2517 O O . ASP A 1 316 ? 3.727 1.614 -38.402 1.00 82.00 316 ASP A O 1
ATOM 2521 N N . ILE A 1 317 ? 2.236 0.701 -37.003 1.00 90.12 317 ILE A N 1
ATOM 2522 C CA . ILE A 1 317 ? 3.269 0.181 -36.083 1.00 90.12 317 ILE A CA 1
ATOM 2523 C C . ILE A 1 317 ? 4.162 -0.857 -36.782 1.00 90.12 317 ILE A C 1
ATOM 2525 O O . ILE A 1 317 ? 5.381 -0.797 -36.630 1.00 90.12 317 ILE A O 1
ATOM 2529 N N . ASP A 1 318 ? 3.597 -1.768 -37.581 1.00 91.00 318 ASP A N 1
ATOM 2530 C CA . ASP A 1 318 ? 4.385 -2.742 -38.354 1.00 91.00 318 ASP A CA 1
ATOM 2531 C C . ASP A 1 318 ? 5.370 -2.056 -39.317 1.00 91.00 318 ASP A C 1
ATOM 2533 O O . ASP A 1 318 ? 6.516 -2.492 -39.450 1.00 91.00 318 ASP A O 1
ATOM 2537 N N . ARG A 1 319 ? 4.961 -0.942 -39.942 1.00 92.44 319 ARG A N 1
ATOM 2538 C CA . ARG A 1 319 ? 5.836 -0.123 -40.796 1.00 92.44 319 ARG A CA 1
ATOM 2539 C C . ARG A 1 319 ? 6.954 0.575 -40.020 1.00 92.44 319 ARG A C 1
ATOM 2541 O O . ARG A 1 319 ? 8.031 0.739 -40.582 1.00 92.44 319 ARG A O 1
ATOM 2548 N N . LEU A 1 320 ? 6.719 0.979 -38.769 1.00 94.19 320 LEU A N 1
ATOM 2549 C CA . LEU A 1 320 ? 7.759 1.562 -37.913 1.00 94.19 320 LEU A CA 1
ATOM 2550 C C . LEU A 1 320 ? 8.780 0.501 -37.469 1.00 94.19 320 LEU A C 1
ATOM 2552 O O . LEU A 1 320 ? 9.976 0.753 -37.550 1.00 94.19 320 LEU A O 1
ATOM 2556 N N . VAL A 1 321 ? 8.342 -0.705 -37.083 1.00 96.44 321 VAL A N 1
ATOM 2557 C CA . VAL A 1 321 ? 9.258 -1.820 -36.745 1.00 96.44 321 VAL A CA 1
ATOM 2558 C C . VAL A 1 321 ? 10.148 -2.188 -37.939 1.00 96.44 321 VAL A C 1
ATOM 2560 O O . VAL A 1 321 ? 11.352 -2.372 -37.779 1.00 96.44 321 VAL A O 1
ATOM 2563 N N . ALA A 1 322 ? 9.574 -2.232 -39.144 1.00 95.75 322 ALA A N 1
ATOM 2564 C CA . ALA A 1 322 ? 10.293 -2.527 -40.385 1.00 95.75 322 ALA A CA 1
ATOM 2565 C C . ALA A 1 322 ? 11.198 -1.381 -40.897 1.00 95.75 322 ALA A C 1
ATOM 2567 O O . ALA A 1 322 ? 11.861 -1.553 -41.918 1.00 95.75 322 ALA A O 1
ATOM 2568 N N . ALA A 1 323 ? 11.219 -0.225 -40.224 1.00 95.31 323 ALA A N 1
ATOM 2569 C CA . ALA A 1 323 ? 12.068 0.925 -40.553 1.00 95.31 323 ALA A CA 1
ATOM 2570 C C . ALA A 1 323 ? 13.291 1.072 -39.623 1.00 95.31 323 ALA A C 1
ATOM 2572 O O . ALA A 1 323 ? 14.010 2.067 -39.717 1.00 95.31 323 ALA A O 1
ATOM 2573 N N . LEU A 1 324 ? 13.511 0.111 -38.720 1.00 97.62 324 LEU A N 1
ATOM 2574 C CA . LEU A 1 324 ? 14.615 0.093 -37.759 1.00 97.62 324 LEU A CA 1
ATOM 2575 C C . LEU A 1 324 ? 15.634 -0.993 -38.113 1.00 97.62 324 LEU A C 1
ATOM 2577 O O . LEU A 1 324 ? 15.254 -2.127 -38.401 1.00 97.62 324 LEU A O 1
ATOM 2581 N N . GLU A 1 325 ? 16.920 -0.669 -38.007 1.00 97.81 325 GLU A N 1
ATOM 2582 C CA . GLU A 1 325 ? 18.009 -1.651 -38.059 1.00 97.81 325 GLU A CA 1
ATOM 2583 C C . GLU A 1 325 ? 18.072 -2.478 -36.759 1.00 97.81 325 GLU A C 1
ATOM 2585 O O . GLU A 1 325 ? 17.635 -2.017 -35.699 1.00 97.81 325 GLU A O 1
ATOM 2590 N N . LEU A 1 326 ? 18.653 -3.684 -36.804 1.00 97.88 326 LEU A N 1
ATOM 2591 C CA . LEU A 1 326 ? 18.721 -4.606 -35.656 1.00 97.88 326 LEU A CA 1
ATOM 2592 C C . LEU A 1 326 ? 19.311 -3.953 -34.391 1.00 97.88 326 LEU A C 1
ATOM 2594 O O . LEU A 1 326 ? 18.746 -4.094 -33.307 1.00 97.88 326 LEU A O 1
ATOM 2598 N N . GLU A 1 327 ? 20.398 -3.192 -34.517 1.00 97.62 327 GLU A N 1
ATOM 2599 C CA . GLU A 1 327 ? 20.992 -2.435 -33.410 1.00 97.62 327 GLU A CA 1
ATOM 2600 C C . GLU A 1 327 ? 20.023 -1.413 -32.788 1.00 97.62 327 GLU A C 1
ATOM 2602 O O . GLU A 1 327 ? 20.002 -1.251 -31.568 1.00 97.62 327 GLU A O 1
ATOM 2607 N N . GLN A 1 328 ? 19.191 -0.743 -33.594 1.00 97.81 328 GLN A N 1
ATOM 2608 C CA . GLN A 1 328 ? 18.180 0.193 -33.086 1.00 97.81 328 GLN A CA 1
ATOM 2609 C C . GLN A 1 328 ? 17.059 -0.559 -32.368 1.00 97.81 328 GLN A C 1
ATOM 2611 O O . GLN A 1 328 ? 16.654 -0.160 -31.274 1.00 97.81 328 GLN A O 1
ATOM 2616 N N . LYS A 1 329 ? 16.594 -1.672 -32.954 1.00 98.25 329 LYS A N 1
ATOM 2617 C CA . LYS A 1 329 ? 15.585 -2.551 -32.353 1.00 98.25 329 LYS A CA 1
ATOM 2618 C C . LYS A 1 329 ? 16.039 -3.056 -30.984 1.00 98.25 329 LYS A C 1
ATOM 2620 O O . LYS A 1 329 ? 15.290 -2.916 -30.026 1.00 98.25 329 LYS A O 1
ATOM 2625 N N . VAL A 1 330 ? 17.258 -3.595 -30.886 1.00 97.94 330 VAL A N 1
ATOM 2626 C CA . VAL A 1 330 ? 17.829 -4.122 -29.633 1.00 97.94 330 VAL A CA 1
ATOM 2627 C C . VAL A 1 330 ? 18.050 -3.011 -28.608 1.00 97.94 330 VAL A C 1
ATOM 2629 O O . VAL A 1 330 ? 17.677 -3.196 -27.453 1.00 97.94 330 VAL A O 1
ATOM 2632 N N . ARG A 1 331 ? 18.562 -1.839 -29.012 1.00 97.38 331 ARG A N 1
ATOM 2633 C CA . ARG A 1 331 ? 18.725 -0.683 -28.111 1.00 97.38 331 ARG A CA 1
ATOM 2634 C C . ARG A 1 331 ? 17.414 -0.287 -27.425 1.00 97.38 331 ARG A C 1
ATOM 2636 O O . ARG A 1 331 ? 17.431 0.039 -26.247 1.00 97.38 331 ARG A O 1
ATOM 2643 N N . LEU A 1 332 ? 16.285 -0.336 -28.134 1.00 98.12 332 LEU A N 1
ATOM 2644 C CA . LEU A 1 332 ? 14.969 -0.013 -27.566 1.00 98.12 332 LEU A CA 1
ATOM 2645 C C . LEU A 1 332 ? 14.482 -1.012 -26.499 1.00 98.12 332 LEU A C 1
ATOM 2647 O O . LEU A 1 332 ? 13.536 -0.693 -25.782 1.00 98.12 332 LEU A O 1
ATOM 2651 N N . LEU A 1 333 ? 15.093 -2.198 -26.386 1.00 98.06 333 LEU A N 1
ATOM 2652 C CA . LEU A 1 333 ? 14.689 -3.241 -25.434 1.00 98.06 333 LEU A CA 1
ATOM 2653 C C . LEU A 1 333 ? 15.320 -3.099 -24.041 1.00 98.06 333 LEU A C 1
ATOM 2655 O O . LEU A 1 333 ? 14.991 -3.882 -23.150 1.00 98.06 333 LEU A O 1
ATOM 2659 N N . THR A 1 334 ? 16.177 -2.102 -23.834 1.00 97.38 334 THR A N 1
ATOM 2660 C CA . THR A 1 334 ? 16.719 -1.725 -22.522 1.00 97.38 334 THR A CA 1
ATOM 2661 C C . THR A 1 334 ? 16.368 -0.262 -22.240 1.00 97.38 334 THR A C 1
ATOM 2663 O O . THR A 1 334 ? 16.163 0.530 -23.166 1.00 97.38 334 THR A O 1
ATOM 2666 N N . GLY A 1 335 ? 16.274 0.120 -20.965 1.00 96.81 335 GLY A N 1
ATOM 2667 C CA . GLY A 1 335 ? 16.199 1.529 -20.578 1.00 96.81 335 GLY A CA 1
ATOM 2668 C C . GLY A 1 335 ? 17.348 2.361 -21.172 1.00 96.81 335 GLY A C 1
ATOM 2669 O O . GLY A 1 335 ? 18.435 1.853 -21.438 1.00 96.81 335 GLY A O 1
ATOM 2670 N N . ALA A 1 336 ? 17.121 3.660 -21.346 1.00 95.38 336 ALA A N 1
ATOM 2671 C CA . ALA A 1 336 ? 18.182 4.629 -21.628 1.00 95.38 336 ALA A CA 1
ATOM 2672 C C . ALA A 1 336 ? 18.892 5.106 -20.355 1.00 95.38 336 ALA A C 1
ATOM 2674 O O . ALA A 1 336 ? 20.033 5.556 -20.417 1.00 95.38 336 ALA A O 1
ATOM 2675 N N . SER A 1 337 ? 18.191 5.030 -19.224 1.00 92.12 337 SER A N 1
ATOM 2676 C CA . SER A 1 337 ? 18.608 5.515 -17.911 1.00 92.12 337 SER A CA 1
ATOM 2677 C C . SER A 1 337 ? 17.868 4.712 -16.827 1.00 92.12 337 SER A C 1
ATOM 2679 O O . SER A 1 337 ? 17.124 3.776 -17.150 1.00 92.12 337 SER A O 1
ATOM 2681 N N . PHE A 1 338 ? 18.009 5.068 -15.551 1.00 89.75 338 PHE A N 1
ATOM 2682 C CA . PHE A 1 338 ? 17.291 4.422 -14.451 1.00 89.75 338 PHE A CA 1
ATOM 2683 C C . PHE A 1 338 ? 15.756 4.492 -14.588 1.00 89.75 338 PHE A C 1
ATOM 2685 O O . PHE A 1 338 ? 15.075 3.552 -14.186 1.00 89.75 338 PHE A O 1
ATOM 2692 N N . TRP A 1 339 ? 15.206 5.560 -15.186 1.00 93.56 339 TRP A N 1
ATOM 2693 C CA . TRP A 1 339 ? 13.751 5.807 -15.287 1.00 93.56 339 TRP A CA 1
ATOM 2694 C C . TRP A 1 339 ? 13.197 5.939 -16.710 1.00 93.56 339 TRP A C 1
ATOM 2696 O O . TRP A 1 339 ? 11.980 6.028 -16.895 1.00 93.56 339 TRP A O 1
ATOM 2706 N N . THR A 1 340 ? 14.061 6.008 -17.722 1.00 96.19 340 THR A N 1
ATOM 2707 C CA . THR A 1 340 ? 13.669 6.438 -19.071 1.00 96.19 340 THR A CA 1
ATOM 2708 C C . THR A 1 340 ? 13.947 5.381 -20.132 1.00 96.19 340 THR A C 1
ATOM 2710 O O . THR A 1 340 ? 14.854 4.562 -20.009 1.00 96.19 340 THR A O 1
ATOM 2713 N N . THR A 1 341 ? 13.158 5.402 -21.205 1.00 97.94 341 THR A N 1
ATOM 2714 C CA . THR A 1 341 ? 13.361 4.570 -22.408 1.00 97.94 341 THR A CA 1
ATOM 2715 C C . THR A 1 341 ? 14.092 5.354 -23.499 1.00 97.94 341 THR A C 1
ATOM 2717 O O . THR A 1 341 ? 14.025 6.585 -23.531 1.00 97.94 341 THR A O 1
ATOM 2720 N N . TYR A 1 342 ? 14.785 4.676 -24.419 1.00 97.44 342 TYR A N 1
ATOM 2721 C CA . TYR A 1 342 ? 15.451 5.360 -25.534 1.00 97.44 342 TYR A CA 1
ATOM 2722 C C . TYR A 1 342 ? 14.450 6.057 -26.467 1.00 97.44 342 TYR A C 1
ATOM 2724 O O . TYR A 1 342 ? 13.434 5.489 -26.862 1.00 97.44 342 TYR A O 1
ATOM 2732 N N . ALA A 1 343 ? 14.781 7.288 -26.863 1.00 97.25 343 ALA A N 1
ATOM 2733 C CA . ALA A 1 343 ? 14.166 7.943 -28.012 1.00 97.25 343 ALA A CA 1
ATOM 2734 C C . ALA A 1 343 ? 14.739 7.367 -29.318 1.00 97.25 343 ALA A C 1
ATOM 2736 O O . ALA A 1 343 ? 15.925 7.033 -29.387 1.00 97.25 343 ALA A O 1
ATOM 2737 N N . GLU A 1 344 ? 13.926 7.313 -30.370 1.00 97.50 344 GLU A N 1
ATOM 2738 C CA . GLU A 1 344 ? 14.348 6.887 -31.705 1.00 97.50 344 GLU A CA 1
ATOM 2739 C C . GLU A 1 344 ? 13.718 7.784 -32.789 1.00 97.50 344 GLU A C 1
ATOM 2741 O O . GLU A 1 344 ? 12.587 7.544 -33.234 1.00 97.50 344 GLU A O 1
ATOM 2746 N N . PRO A 1 345 ? 14.439 8.837 -33.228 1.00 94.00 345 PRO A N 1
ATOM 2747 C CA . PRO A 1 345 ? 13.965 9.765 -34.251 1.00 94.00 345 PRO A CA 1
ATOM 2748 C C . PRO A 1 345 ? 13.601 9.104 -35.584 1.00 94.00 345 PRO A C 1
ATOM 2750 O O . PRO A 1 345 ? 12.744 9.633 -36.289 1.00 94.00 345 PRO A O 1
ATOM 2753 N N . ALA A 1 346 ? 14.188 7.947 -35.927 1.00 92.25 346 ALA A N 1
ATOM 2754 C CA . ALA A 1 346 ? 13.880 7.233 -37.172 1.00 92.25 346 ALA A CA 1
ATOM 2755 C C . ALA A 1 346 ? 12.398 6.817 -37.292 1.00 92.25 346 ALA A C 1
ATOM 2757 O O . ALA A 1 346 ? 11.876 6.716 -38.402 1.00 92.25 346 ALA A O 1
ATOM 2758 N N . VAL A 1 347 ? 11.709 6.625 -36.160 1.00 93.31 347 VAL A N 1
ATOM 2759 C CA . VAL A 1 347 ? 10.277 6.272 -36.089 1.00 93.31 347 VAL A CA 1
ATOM 2760 C C . VAL A 1 347 ? 9.422 7.336 -35.387 1.00 93.31 347 VAL A C 1
ATOM 2762 O O . VAL A 1 347 ? 8.256 7.087 -35.079 1.00 93.31 347 VAL A O 1
ATOM 2765 N N . GLY A 1 348 ? 9.980 8.526 -35.130 1.00 92.75 348 GLY A N 1
ATOM 2766 C CA . GLY A 1 348 ? 9.295 9.601 -34.401 1.00 92.75 348 GLY A CA 1
ATOM 2767 C C . GLY A 1 348 ? 8.970 9.246 -32.946 1.00 92.75 348 GLY A C 1
ATOM 2768 O O . GLY A 1 348 ? 7.949 9.695 -32.426 1.00 92.75 348 GLY A O 1
ATOM 2769 N N . LEU A 1 349 ? 9.788 8.398 -32.310 1.00 95.81 349 LEU A N 1
ATOM 2770 C CA . LEU A 1 349 ? 9.631 7.988 -30.914 1.00 95.81 349 LEU A CA 1
ATOM 2771 C C . LEU A 1 349 ? 10.406 8.935 -29.993 1.00 95.81 349 LEU A C 1
ATOM 2773 O O . LEU A 1 349 ? 11.638 8.972 -30.032 1.00 95.81 349 LEU A O 1
ATOM 2777 N N . ARG A 1 350 ? 9.701 9.648 -29.110 1.00 96.38 350 ARG A N 1
ATOM 2778 C CA . ARG A 1 350 ? 10.335 10.303 -27.952 1.00 96.38 350 ARG A CA 1
ATOM 2779 C C . ARG A 1 350 ? 10.572 9.294 -26.826 1.00 96.38 350 ARG A C 1
ATOM 2781 O O . ARG A 1 350 ? 9.881 8.283 -26.737 1.00 96.38 350 ARG A O 1
ATOM 2788 N N . SER A 1 351 ? 11.487 9.623 -25.917 1.00 96.81 351 SER A N 1
ATOM 2789 C CA . SER A 1 351 ? 11.622 8.899 -24.650 1.00 96.81 351 SER A CA 1
ATOM 2790 C C . SER A 1 351 ? 10.297 8.914 -23.875 1.00 96.81 351 SER A C 1
ATOM 2792 O O . SER A 1 351 ? 9.617 9.947 -23.826 1.00 96.81 351 SER A O 1
ATOM 2794 N N . MET A 1 352 ? 9.937 7.773 -23.286 1.00 97.56 352 MET A N 1
ATOM 2795 C CA . MET A 1 352 ? 8.858 7.635 -22.304 1.00 97.56 352 MET A CA 1
ATOM 2796 C C . MET A 1 352 ? 9.450 7.525 -20.898 1.00 97.56 352 MET A C 1
ATOM 2798 O O . MET A 1 352 ? 10.426 6.792 -20.696 1.00 97.56 352 MET A O 1
ATOM 2802 N N . VAL A 1 353 ? 8.823 8.206 -19.938 1.00 97.06 353 VAL A N 1
ATOM 2803 C CA . VAL A 1 353 ? 9.250 8.258 -18.530 1.00 97.06 353 VAL A CA 1
ATOM 2804 C C . VAL A 1 353 ? 8.423 7.295 -17.674 1.00 97.06 353 VAL A C 1
ATOM 2806 O O . VAL A 1 353 ? 7.186 7.339 -17.701 1.00 97.06 353 VAL A O 1
ATOM 2809 N N . MET A 1 354 ? 9.105 6.460 -16.890 1.00 96.88 354 MET A N 1
ATOM 2810 C CA . MET A 1 354 ? 8.519 5.576 -15.878 1.00 96.88 354 MET A CA 1
ATOM 2811 C C . MET A 1 354 ? 8.774 6.116 -14.466 1.00 96.88 354 MET A C 1
ATOM 2813 O O . MET A 1 354 ? 9.778 6.785 -14.231 1.00 96.88 354 MET A O 1
ATOM 2817 N N . SER A 1 355 ? 7.882 5.834 -13.516 1.00 94.88 355 SER A N 1
ATOM 2818 C CA . SER A 1 355 ? 8.065 6.230 -12.112 1.00 94.88 355 SER A CA 1
ATOM 2819 C C . SER A 1 355 ? 7.241 5.367 -11.152 1.00 94.88 355 SER A C 1
ATOM 2821 O O . SER A 1 355 ? 6.133 4.944 -11.489 1.00 94.88 355 SER A O 1
ATOM 2823 N N . ASP A 1 356 ? 7.743 5.138 -9.938 1.00 89.75 356 ASP A N 1
ATOM 2824 C CA . ASP A 1 356 ? 6.917 4.641 -8.833 1.00 89.75 356 ASP A CA 1
ATOM 2825 C C . ASP A 1 356 ? 5.940 5.725 -8.331 1.00 89.75 356 ASP A C 1
ATOM 2827 O O . ASP A 1 356 ? 6.191 6.928 -8.426 1.00 89.75 356 ASP A O 1
ATOM 2831 N N . GLY A 1 357 ? 4.802 5.349 -7.754 1.00 60.66 357 GLY A N 1
ATOM 2832 C CA . GLY A 1 357 ? 4.368 3.991 -7.434 1.00 60.66 357 GLY A CA 1
ATOM 2833 C C . GLY A 1 357 ? 2.946 3.944 -6.856 1.00 60.66 357 GLY A C 1
ATOM 2834 O O . GLY A 1 357 ? 2.121 4.819 -7.133 1.00 60.66 357 GLY A O 1
ATOM 2835 N N . PRO A 1 358 ? 2.605 2.915 -6.061 1.00 82.81 358 PRO A N 1
ATOM 2836 C CA . PRO A 1 358 ? 1.210 2.616 -5.721 1.00 82.81 358 PRO A CA 1
ATOM 2837 C C . PRO A 1 358 ? 0.516 3.642 -4.806 1.00 82.81 358 PRO A C 1
ATOM 2839 O O . PRO A 1 358 ? -0.715 3.636 -4.727 1.00 82.81 358 PRO A O 1
ATOM 2842 N N . VAL A 1 359 ? 1.268 4.536 -4.149 1.00 91.25 359 VAL A N 1
ATOM 2843 C CA . VAL A 1 359 ? 0.744 5.571 -3.230 1.00 91.25 359 VAL A CA 1
ATOM 2844 C C . VAL A 1 359 ? 0.968 7.015 -3.695 1.00 91.25 359 VAL A C 1
ATOM 2846 O O . VAL A 1 359 ? 0.642 7.941 -2.964 1.00 91.25 359 VAL A O 1
ATOM 2849 N N . GLY A 1 360 ? 1.499 7.255 -4.889 1.00 93.38 360 GLY A N 1
ATOM 2850 C CA . GLY A 1 360 ? 1.822 8.609 -5.350 1.00 93.38 360 GLY A CA 1
ATOM 2851 C C . GLY A 1 360 ? 2.778 8.570 -6.531 1.00 93.38 360 GLY A C 1
ATOM 2852 O O . GLY A 1 360 ? 3.327 7.519 -6.828 1.00 93.38 360 GLY A O 1
ATOM 2853 N N . VAL A 1 361 ? 3.006 9.698 -7.202 1.00 94.12 361 VAL A N 1
ATOM 2854 C CA . VAL A 1 361 ? 3.991 9.765 -8.298 1.00 94.12 361 VAL A CA 1
ATOM 2855 C C . VAL A 1 361 ? 5.245 10.469 -7.801 1.00 94.12 361 VAL A C 1
ATOM 2857 O O . VAL A 1 361 ? 5.171 11.674 -7.537 1.00 94.12 361 VAL A O 1
ATOM 2860 N N . ARG A 1 362 ? 6.369 9.748 -7.684 1.00 90.94 362 ARG A N 1
ATOM 2861 C CA . ARG A 1 362 ? 7.662 10.317 -7.262 1.00 90.94 362 ARG A CA 1
ATOM 2862 C C . ARG A 1 362 ? 8.259 11.230 -8.333 1.00 90.94 362 ARG A C 1
ATOM 2864 O O . ARG A 1 362 ? 8.694 12.326 -8.009 1.00 90.94 362 ARG A O 1
ATOM 2871 N N . GLY A 1 363 ? 8.231 10.824 -9.599 1.00 89.94 363 GLY A N 1
ATOM 2872 C CA . GLY A 1 363 ? 9.073 11.395 -10.659 1.00 89.94 363 GLY A CA 1
ATOM 2873 C C . GLY A 1 363 ? 10.357 10.579 -10.860 1.00 89.94 363 GLY A C 1
ATOM 2874 O O . GLY A 1 363 ? 10.404 9.400 -10.504 1.00 89.94 363 GLY A O 1
ATOM 2875 N N . THR A 1 364 ? 11.387 11.191 -11.444 1.00 87.81 364 THR A N 1
ATOM 2876 C CA . THR A 1 364 ? 12.654 10.528 -11.821 1.00 87.81 364 THR A CA 1
ATOM 2877 C C . THR A 1 364 ? 13.778 10.681 -10.791 1.00 87.81 364 THR A C 1
ATOM 2879 O O . THR A 1 364 ? 14.923 10.374 -11.097 1.00 87.81 364 THR A O 1
ATOM 2882 N N . GLY A 1 365 ? 13.481 11.179 -9.591 1.00 83.38 365 GLY A N 1
ATOM 2883 C CA . GLY A 1 365 ? 14.484 11.489 -8.574 1.00 83.38 365 GLY A CA 1
ATOM 2884 C C . GLY A 1 365 ? 13.904 11.513 -7.166 1.00 83.38 365 GLY A C 1
ATOM 2885 O O . GLY A 1 365 ? 12.683 11.480 -6.986 1.00 83.38 365 GLY A O 1
ATOM 2886 N N . TRP A 1 366 ? 14.778 11.572 -6.166 1.00 83.94 366 TRP A N 1
ATOM 2887 C CA . TRP A 1 366 ? 14.417 11.692 -4.747 1.00 83.94 366 TRP A CA 1
ATOM 2888 C C . TRP A 1 366 ? 14.703 13.116 -4.244 1.00 83.94 366 TRP A C 1
ATOM 2890 O O . TRP A 1 366 ? 15.509 13.358 -3.343 1.00 83.94 366 TRP A O 1
ATOM 2900 N N . ASP A 1 367 ? 14.020 14.075 -4.866 1.00 86.94 367 ASP A N 1
ATOM 2901 C CA . ASP A 1 367 ? 14.070 15.489 -4.508 1.00 86.94 367 ASP A CA 1
ATOM 2902 C C . ASP A 1 367 ? 12.842 15.869 -3.667 1.00 86.94 367 ASP A C 1
ATOM 2904 O O . ASP A 1 367 ? 11.700 15.786 -4.124 1.00 86.94 367 ASP A O 1
ATOM 2908 N N . GLU A 1 368 ? 13.062 16.306 -2.428 1.00 87.44 368 GLU A N 1
ATOM 2909 C CA . GLU A 1 368 ? 12.000 16.758 -1.528 1.00 87.44 368 GLU A CA 1
ATOM 2910 C C . GLU A 1 368 ? 11.260 18.008 -2.029 1.00 87.44 368 GLU A C 1
ATOM 2912 O O . GLU A 1 368 ? 10.135 18.275 -1.605 1.00 87.44 368 GLU A O 1
ATOM 2917 N N . ARG A 1 369 ? 11.874 18.765 -2.945 1.00 87.81 369 ARG A N 1
ATOM 2918 C CA . ARG A 1 369 ? 11.358 20.025 -3.494 1.00 87.81 369 ARG A CA 1
ATOM 2919 C C . ARG A 1 369 ? 10.333 19.791 -4.615 1.00 87.81 369 ARG A C 1
ATOM 2921 O O . ARG A 1 369 ? 9.531 20.682 -4.887 1.00 87.81 369 ARG A O 1
ATOM 2928 N N . ASP A 1 370 ? 10.313 18.606 -5.235 1.00 89.94 370 ASP A N 1
ATOM 2929 C CA . ASP A 1 370 ? 9.331 18.208 -6.258 1.00 89.94 370 ASP A CA 1
ATOM 2930 C C . ASP A 1 370 ? 8.268 17.262 -5.664 1.00 89.94 370 ASP A C 1
ATOM 2932 O O . ASP A 1 370 ? 8.259 16.043 -5.864 1.00 89.94 370 ASP A O 1
ATOM 2936 N N . THR A 1 371 ? 7.352 17.841 -4.891 1.00 91.88 371 THR A N 1
ATOM 2937 C CA . THR A 1 371 ? 6.361 17.104 -4.092 1.00 91.88 371 THR A CA 1
ATOM 2938 C C . THR A 1 371 ? 5.217 16.501 -4.918 1.00 91.88 371 THR A C 1
ATOM 2940 O O . THR A 1 371 ? 5.035 16.768 -6.114 1.00 91.88 371 THR A O 1
ATOM 2943 N N . SER A 1 372 ? 4.416 15.636 -4.289 1.00 93.44 372 SER A N 1
ATOM 2944 C CA . SER A 1 372 ? 3.278 14.970 -4.927 1.00 93.44 372 SER A CA 1
ATOM 2945 C C . SER A 1 372 ? 2.118 14.666 -3.976 1.00 93.44 372 SER A C 1
ATOM 2947 O O . SER A 1 372 ? 2.139 15.002 -2.794 1.00 93.44 372 SER A O 1
ATOM 2949 N N . ALA A 1 373 ? 1.071 14.046 -4.521 1.00 94.00 373 ALA A N 1
ATOM 2950 C CA . ALA A 1 373 ? -0.026 13.498 -3.734 1.00 94.00 373 ALA A CA 1
ATOM 2951 C C . ALA A 1 373 ? 0.410 12.171 -3.098 1.00 94.00 373 ALA A C 1
ATOM 2953 O O . ALA A 1 373 ? 0.712 11.233 -3.838 1.00 94.00 373 ALA A O 1
ATOM 2954 N N . THR A 1 374 ? 0.397 12.081 -1.765 1.00 95.62 374 THR A N 1
ATOM 2955 C CA . THR A 1 374 ? 0.659 10.822 -1.042 1.00 95.62 374 THR A CA 1
ATOM 2956 C C . THR A 1 374 ? -0.658 10.238 -0.533 1.00 95.62 374 THR A C 1
ATOM 2958 O O . THR A 1 374 ? -1.271 10.744 0.413 1.00 95.62 374 THR A O 1
ATOM 2961 N N . LEU A 1 375 ? -1.101 9.184 -1.214 1.00 97.38 375 LEU A N 1
ATOM 2962 C CA . LEU A 1 375 ? -2.331 8.431 -0.995 1.00 97.38 375 LEU A CA 1
ATOM 2963 C C . LEU A 1 375 ? -2.228 7.495 0.221 1.00 97.38 375 LEU A C 1
ATOM 2965 O O . LEU A 1 375 ? -1.125 7.145 0.643 1.00 97.38 375 LEU A O 1
ATOM 2969 N N . PRO A 1 376 ? -3.371 7.010 0.742 1.00 97.50 376 PRO A N 1
ATOM 2970 C CA . PRO A 1 376 ? -3.386 5.824 1.586 1.00 97.50 376 PRO A CA 1
ATOM 2971 C C . PRO A 1 376 ? -2.710 4.627 0.898 1.00 97.50 376 PRO A C 1
ATOM 2973 O O . PRO A 1 376 ? -2.844 4.434 -0.314 1.00 97.50 376 PRO A O 1
ATOM 2976 N N . SER A 1 377 ? -2.033 3.799 1.690 1.00 97.38 377 SER A N 1
ATOM 2977 C CA . SER A 1 377 ? -1.465 2.497 1.297 1.00 97.38 377 SER A CA 1
ATOM 2978 C C . SER A 1 377 ? -2.465 1.592 0.556 1.00 97.38 377 SER A C 1
ATOM 2980 O O . SER A 1 377 ? -3.664 1.670 0.829 1.00 97.38 377 SER A O 1
ATOM 2982 N N . PRO A 1 378 ? -2.017 0.689 -0.338 1.00 97.75 378 PRO A N 1
ATOM 2983 C CA . PRO A 1 378 ? -2.860 -0.347 -0.939 1.00 97.75 378 PRO A CA 1
ATOM 2984 C C . PRO A 1 378 ? -3.735 -1.109 0.067 1.00 97.75 378 PRO A C 1
ATOM 2986 O O . PRO A 1 378 ? -4.934 -1.256 -0.188 1.00 97.75 378 PRO A O 1
ATOM 2989 N N . THR A 1 379 ? -3.215 -1.479 1.246 1.00 97.69 379 THR A N 1
ATOM 2990 C CA . THR A 1 379 ? -4.021 -2.091 2.319 1.00 97.69 379 THR A CA 1
ATOM 2991 C C . THR A 1 379 ? -5.211 -1.207 2.712 1.00 97.69 379 THR A C 1
ATOM 2993 O O . THR A 1 379 ? -6.344 -1.683 2.787 1.00 97.69 379 THR A O 1
ATOM 2996 N N . ALA A 1 380 ? -4.985 0.101 2.888 1.00 98.00 380 ALA A N 1
ATOM 2997 C CA . ALA A 1 380 ? -6.023 1.082 3.210 1.00 98.00 380 ALA A CA 1
ATOM 2998 C C . ALA A 1 380 ? -6.994 1.336 2.045 1.00 98.00 380 ALA A C 1
ATOM 3000 O O . ALA A 1 380 ? -8.204 1.429 2.259 1.00 98.00 380 ALA A O 1
ATOM 3001 N N . GLN A 1 381 ? -6.489 1.410 0.808 1.00 98.38 381 GLN A N 1
ATOM 3002 C CA . GLN A 1 381 ? -7.307 1.564 -0.399 1.00 98.38 381 GLN A CA 1
ATOM 3003 C C . GLN A 1 381 ? -8.280 0.389 -0.548 1.00 98.38 381 GLN A C 1
ATOM 3005 O O . GLN A 1 381 ? -9.467 0.605 -0.791 1.00 98.38 381 GLN A O 1
ATOM 3010 N N . ALA A 1 382 ? -7.821 -0.848 -0.341 1.00 98.56 382 ALA A N 1
ATOM 3011 C CA . ALA A 1 382 ? -8.696 -2.016 -0.340 1.00 98.56 382 ALA A CA 1
ATOM 3012 C C . ALA A 1 382 ? -9.593 -2.093 0.903 1.00 98.56 382 ALA A C 1
ATOM 3014 O O . ALA A 1 382 ? -10.720 -2.570 0.782 1.00 98.56 382 ALA A O 1
ATOM 3015 N N . ALA A 1 383 ? -9.173 -1.563 2.058 1.00 98.62 383 ALA A N 1
ATOM 3016 C CA . ALA A 1 383 ? -10.007 -1.507 3.261 1.00 98.62 383 ALA A CA 1
ATOM 3017 C C . ALA A 1 383 ? -11.256 -0.625 3.092 1.00 98.62 383 ALA A C 1
ATOM 3019 O O . ALA A 1 383 ? -12.239 -0.831 3.804 1.00 98.62 383 ALA A O 1
ATOM 3020 N N . THR A 1 384 ? -11.287 0.270 2.096 1.00 98.31 384 THR A N 1
ATOM 3021 C CA . THR A 1 384 ? -12.521 0.961 1.675 1.00 98.31 384 THR A CA 1
ATOM 3022 C C . THR A 1 384 ? -13.585 0.004 1.116 1.00 98.31 384 THR A C 1
ATOM 3024 O O . THR A 1 384 ? -14.779 0.307 1.179 1.00 98.31 384 THR A O 1
ATOM 3027 N N . TRP A 1 385 ? -13.174 -1.131 0.532 1.00 98.31 385 TRP A N 1
ATOM 3028 C CA . TRP A 1 385 ? -13.987 -2.005 -0.328 1.00 98.31 385 TRP A CA 1
ATOM 3029 C C . TRP A 1 385 ? -14.756 -1.219 -1.414 1.00 98.31 385 TRP A C 1
ATOM 3031 O O . TRP A 1 385 ? -15.884 -1.563 -1.769 1.00 98.31 385 TRP A O 1
ATOM 3041 N N . ASP A 1 386 ? -14.162 -0.135 -1.931 1.00 97.94 386 ASP A N 1
ATOM 3042 C CA . ASP A 1 386 ? -14.813 0.817 -2.836 1.00 97.94 386 ASP A CA 1
ATOM 3043 C C . ASP A 1 386 ? -14.032 1.025 -4.151 1.00 97.94 386 ASP A C 1
ATOM 3045 O O . ASP A 1 386 ? -13.205 1.935 -4.273 1.00 97.94 386 ASP A O 1
ATOM 3049 N N . PRO A 1 387 ? -14.309 0.206 -5.183 1.00 98.12 387 PRO A N 1
ATOM 3050 C CA . PRO A 1 387 ? -13.727 0.383 -6.510 1.00 98.12 387 PRO A CA 1
ATOM 3051 C C . PRO A 1 387 ? -13.989 1.771 -7.120 1.00 98.12 387 PRO A C 1
ATOM 3053 O O . PRO A 1 387 ? -13.181 2.249 -7.911 1.00 98.12 387 PRO A O 1
ATOM 3056 N N . THR A 1 388 ? -15.084 2.451 -6.762 1.00 97.50 388 THR A N 1
ATOM 3057 C CA . THR A 1 388 ? -15.406 3.784 -7.304 1.00 97.50 388 THR A CA 1
ATOM 3058 C C . THR A 1 388 ? -14.471 4.844 -6.729 1.00 97.50 388 THR A C 1
ATOM 3060 O O . THR A 1 388 ? -13.953 5.689 -7.458 1.00 97.50 388 THR A O 1
ATOM 3063 N N . LEU A 1 389 ? -14.218 4.783 -5.420 1.00 97.75 389 LEU A N 1
ATOM 3064 C CA . LEU A 1 389 ? -13.282 5.677 -4.743 1.00 97.75 389 LEU A CA 1
ATOM 3065 C C . LEU A 1 389 ? -11.842 5.453 -5.224 1.00 97.75 389 LEU A C 1
ATOM 3067 O O . LEU A 1 389 ? -11.136 6.421 -5.497 1.00 97.75 389 LEU A O 1
ATOM 3071 N N . VAL A 1 390 ? -11.428 4.196 -5.403 1.00 98.31 390 VAL A N 1
ATOM 3072 C CA . VAL A 1 390 ? -10.074 3.865 -5.881 1.00 98.31 390 VAL A CA 1
ATOM 3073 C C . VAL A 1 390 ? -9.868 4.231 -7.358 1.00 98.31 390 VAL A C 1
ATOM 3075 O O . VAL A 1 390 ? -8.779 4.673 -7.719 1.00 98.31 390 VAL A O 1
ATOM 3078 N N . ALA A 1 391 ? -10.903 4.180 -8.205 1.00 98.06 391 ALA A N 1
ATOM 3079 C CA . ALA A 1 391 ? -10.821 4.745 -9.557 1.00 98.06 391 ALA A CA 1
ATOM 3080 C C . ALA A 1 391 ? -10.527 6.260 -9.530 1.00 98.06 391 ALA A C 1
ATOM 3082 O O . ALA A 1 391 ? -9.639 6.722 -10.242 1.00 98.06 391 ALA A O 1
ATOM 3083 N N . ARG A 1 392 ? -11.178 7.021 -8.639 1.00 97.94 392 ARG A N 1
ATOM 3084 C CA . ARG A 1 392 ? -10.915 8.465 -8.460 1.00 97.94 392 ARG A CA 1
ATOM 3085 C C . ARG A 1 392 ? -9.524 8.765 -7.891 1.00 97.94 392 ARG A C 1
ATOM 3087 O O . ARG A 1 392 ? -8.943 9.802 -8.201 1.00 97.94 392 ARG A O 1
ATOM 3094 N N . LEU A 1 393 ? -8.960 7.863 -7.086 1.00 98.12 393 LEU A N 1
ATOM 3095 C CA . LEU A 1 393 ? -7.549 7.941 -6.686 1.00 98.12 393 LEU A CA 1
ATOM 3096 C C . LEU A 1 393 ? -6.610 7.710 -7.884 1.00 98.12 393 LEU A C 1
ATOM 3098 O O . LEU A 1 393 ? -5.607 8.407 -8.008 1.00 98.12 393 LEU A O 1
ATOM 3102 N N . GLY A 1 394 ? -6.964 6.810 -8.806 1.00 97.44 394 GLY A N 1
ATOM 3103 C CA . GLY A 1 394 ? -6.257 6.645 -10.079 1.00 97.44 394 GLY A CA 1
ATOM 3104 C C . GLY A 1 394 ? -6.315 7.895 -10.971 1.00 97.44 394 GLY A C 1
ATOM 3105 O O . GLY A 1 394 ? -5.294 8.288 -11.531 1.00 97.44 394 GLY A O 1
ATOM 3106 N N . GLU A 1 395 ? -7.465 8.574 -11.044 1.00 96.69 395 GLU A N 1
ATOM 3107 C CA . GLU A 1 395 ? -7.613 9.856 -11.763 1.00 96.69 395 GLU A CA 1
ATOM 3108 C C . GLU A 1 395 ? -6.670 10.937 -11.191 1.00 96.69 395 GLU A C 1
ATOM 3110 O O . GLU A 1 395 ? -6.005 11.659 -11.942 1.00 96.69 395 GLU A O 1
ATOM 3115 N N . LEU A 1 396 ? -6.548 11.010 -9.858 1.00 97.19 396 LEU A N 1
ATOM 3116 C CA . LEU A 1 396 ? -5.596 11.885 -9.162 1.00 97.19 396 LEU A CA 1
ATOM 3117 C C . LEU A 1 396 ? -4.137 11.524 -9.471 1.00 97.19 396 LEU A C 1
ATOM 3119 O O . LEU A 1 396 ? -3.330 12.418 -9.734 1.00 97.19 396 LEU A O 1
ATOM 3123 N N . LEU A 1 397 ? -3.794 10.237 -9.498 1.00 97.25 397 LEU A N 1
ATOM 3124 C CA . LEU A 1 397 ? -2.454 9.787 -9.877 1.00 97.25 397 LEU A CA 1
ATOM 3125 C C . LEU A 1 397 ? -2.125 10.107 -11.338 1.00 97.25 397 LEU A C 1
ATOM 3127 O O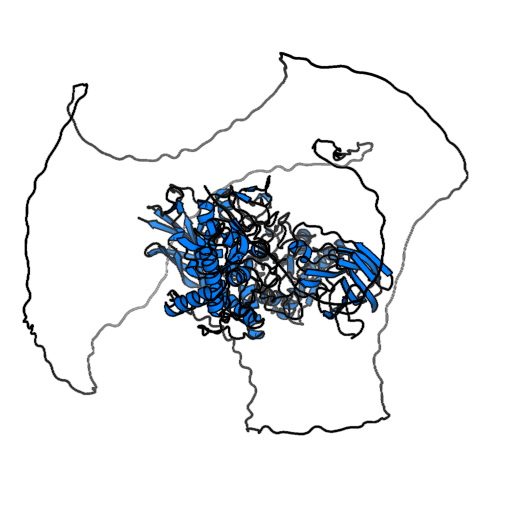 . LEU A 1 397 ? -1.009 10.539 -11.616 1.00 97.25 397 LEU A O 1
ATOM 3131 N N . ALA A 1 398 ? -3.081 10.000 -12.264 1.00 96.06 398 ALA A N 1
ATOM 3132 C CA . ALA A 1 398 ? -2.872 10.437 -13.643 1.00 96.06 398 ALA A CA 1
ATOM 3133 C C . ALA A 1 398 ? -2.683 11.962 -13.745 1.00 96.06 398 ALA A C 1
ATOM 3135 O O . ALA A 1 398 ? -1.816 12.421 -14.491 1.00 96.06 398 ALA A O 1
ATOM 3136 N N . SER A 1 399 ? -3.421 12.756 -12.956 1.00 94.88 399 SER A N 1
ATOM 3137 C CA . SER A 1 399 ? -3.186 14.205 -12.843 1.00 94.88 399 SER A CA 1
ATOM 3138 C C . SER A 1 399 ? -1.800 14.526 -12.268 1.00 94.88 399 SER A C 1
ATOM 3140 O O . SER A 1 399 ? -1.201 15.521 -12.672 1.00 94.88 399 SER A O 1
ATOM 3142 N N . ALA A 1 400 ? -1.286 13.726 -11.331 1.00 94.94 400 ALA A N 1
ATOM 3143 C CA . ALA A 1 400 ? 0.049 13.910 -10.765 1.00 94.94 400 ALA A CA 1
ATOM 3144 C C . ALA A 1 400 ? 1.156 13.480 -11.743 1.00 94.94 400 ALA A C 1
ATOM 3146 O O . ALA A 1 400 ? 2.136 14.203 -11.913 1.00 94.94 400 ALA A O 1
ATOM 3147 N N . ALA A 1 401 ? 0.966 12.368 -12.455 1.00 95.38 401 ALA A N 1
ATOM 3148 C CA . ALA A 1 401 ? 1.870 11.902 -13.503 1.00 95.38 401 ALA A CA 1
ATOM 3149 C C . ALA A 1 401 ? 2.002 12.931 -14.630 1.00 95.38 401 ALA A C 1
ATOM 3151 O O . ALA A 1 401 ? 3.113 13.296 -15.000 1.00 95.38 401 ALA A O 1
ATOM 3152 N N . ARG A 1 402 ? 0.882 13.495 -15.103 1.00 92.50 402 ARG A N 1
ATOM 3153 C CA . ARG A 1 402 ? 0.888 14.555 -16.125 1.00 92.50 402 ARG A CA 1
ATOM 3154 C C . ARG A 1 402 ? 1.324 15.939 -15.616 1.00 92.50 402 ARG A C 1
ATOM 3156 O O . ARG A 1 402 ? 1.504 16.827 -16.440 1.00 92.50 402 ARG A O 1
ATOM 3163 N N . ARG A 1 403 ? 1.547 16.123 -14.305 1.00 92.50 403 ARG A N 1
ATOM 3164 C CA . ARG A 1 403 ? 2.277 17.281 -13.743 1.00 92.50 403 ARG A CA 1
ATOM 3165 C C . ARG A 1 403 ? 3.798 17.077 -13.780 1.00 92.50 403 ARG A C 1
ATOM 3167 O O . ARG A 1 403 ? 4.519 18.048 -13.957 1.00 92.50 403 ARG A O 1
ATOM 3174 N N . LYS A 1 404 ? 4.261 15.834 -13.607 1.00 92.88 404 LYS A N 1
ATOM 3175 C CA . LYS A 1 404 ? 5.679 15.421 -13.554 1.00 92.88 404 LYS A CA 1
ATOM 3176 C C . LYS A 1 404 ? 6.202 14.843 -14.887 1.00 92.88 404 LYS A C 1
ATOM 3178 O O . LYS A 1 404 ? 7.194 14.127 -14.889 1.00 92.88 404 LYS A O 1
ATOM 3183 N N . ASP A 1 405 ? 5.491 15.077 -15.995 1.00 93.44 405 ASP A N 1
ATOM 3184 C CA . ASP A 1 405 ? 5.759 14.516 -17.336 1.00 93.44 405 ASP A CA 1
ATOM 3185 C C . ASP A 1 405 ? 5.983 12.982 -17.392 1.00 93.44 405 ASP A C 1
ATOM 3187 O O . ASP A 1 405 ? 6.598 12.447 -18.314 1.00 93.44 405 ASP A O 1
ATOM 3191 N N . VAL A 1 406 ? 5.401 12.244 -16.441 1.00 96.12 406 VAL A N 1
ATOM 3192 C CA . VAL A 1 406 ? 5.442 10.776 -16.387 1.00 96.12 406 VAL A CA 1
ATOM 3193 C C . VAL A 1 406 ? 4.422 10.175 -17.362 1.00 96.12 406 VAL A C 1
ATOM 3195 O O . VAL A 1 406 ? 3.270 10.619 -17.448 1.00 96.12 406 VAL A O 1
ATOM 3198 N N . ASP A 1 407 ? 4.834 9.134 -18.091 1.00 96.62 407 ASP A N 1
ATOM 3199 C CA . ASP A 1 407 ? 3.983 8.375 -19.015 1.00 96.62 407 ASP A CA 1
ATOM 3200 C C . ASP A 1 407 ? 3.473 7.058 -18.426 1.00 96.62 407 ASP A C 1
ATOM 3202 O O . ASP A 1 407 ? 2.392 6.613 -18.812 1.00 96.62 407 ASP A O 1
ATOM 3206 N N . VAL A 1 408 ? 4.233 6.431 -17.523 1.00 97.94 408 VAL A N 1
ATOM 3207 C CA . VAL A 1 408 ? 3.936 5.109 -16.950 1.00 97.94 408 VAL A CA 1
ATOM 3208 C C . VAL A 1 408 ? 4.158 5.105 -15.441 1.00 97.94 408 VAL A C 1
ATOM 3210 O O . VAL A 1 408 ? 5.228 5.485 -14.966 1.00 97.94 408 VAL A O 1
ATOM 3213 N N . LEU A 1 409 ? 3.175 4.599 -14.694 1.00 97.31 409 LEU A N 1
ATOM 3214 C CA . LEU A 1 409 ? 3.330 4.275 -13.278 1.00 97.31 409 LEU A CA 1
ATOM 3215 C C . LEU A 1 409 ? 3.710 2.804 -13.086 1.00 97.31 409 LEU A C 1
ATOM 3217 O O . LEU A 1 409 ? 3.104 1.897 -13.668 1.00 97.31 409 LEU A O 1
ATOM 3221 N N . LEU A 1 410 ? 4.695 2.571 -12.221 1.00 97.56 410 LEU A N 1
ATOM 3222 C CA . LEU A 1 410 ? 5.178 1.255 -11.795 1.00 97.56 410 LEU A CA 1
ATOM 3223 C C . LEU A 1 410 ? 4.276 0.694 -10.683 1.00 97.56 410 LEU A C 1
ATOM 3225 O O . LEU A 1 410 ? 4.701 0.432 -9.559 1.00 97.56 410 LEU A O 1
ATOM 3229 N N . ALA A 1 411 ? 2.985 0.617 -10.996 1.00 95.75 411 ALA A N 1
ATOM 3230 C CA . ALA A 1 411 ? 1.894 0.275 -10.095 1.00 95.75 411 ALA A CA 1
ATOM 3231 C C . ALA A 1 411 ? 0.646 -0.128 -10.910 1.00 95.75 411 ALA A C 1
ATOM 3233 O O . ALA A 1 411 ? 0.493 0.344 -12.045 1.00 95.75 411 ALA A O 1
ATOM 3234 N N . PRO A 1 412 ? -0.288 -0.927 -10.358 1.00 97.38 412 PRO A N 1
ATOM 3235 C CA . PRO A 1 412 ? -0.381 -1.331 -8.953 1.00 97.38 412 PRO A CA 1
ATOM 3236 C C . PRO A 1 412 ? 0.263 -2.686 -8.621 1.00 97.38 412 PRO A C 1
ATOM 3238 O O . PRO A 1 412 ? 0.449 -3.546 -9.484 1.00 97.38 412 PRO A O 1
ATOM 3241 N N . THR A 1 413 ? 0.531 -2.883 -7.330 1.00 97.06 413 THR A N 1
ATOM 3242 C CA . THR A 1 413 ? 1.104 -4.114 -6.774 1.00 97.06 413 THR A CA 1
ATOM 3243 C C . THR A 1 413 ? -0.004 -5.120 -6.433 1.00 97.06 413 THR A C 1
ATOM 3245 O O . THR A 1 413 ? -0.972 -4.793 -5.746 1.00 97.06 413 THR A O 1
ATOM 3248 N N . LEU A 1 414 ? 0.094 -6.333 -6.983 1.00 98.00 414 LEU A N 1
ATOM 3249 C CA . LEU A 1 414 ? -0.940 -7.381 -6.991 1.00 98.00 414 LEU A CA 1
ATOM 3250 C C . LEU A 1 414 ? -0.554 -8.643 -6.206 1.00 98.00 414 LEU A C 1
ATOM 3252 O O . LEU A 1 414 ? -1.335 -9.597 -6.169 1.00 98.00 414 LEU A O 1
ATOM 3256 N N . ASN A 1 415 ? 0.639 -8.646 -5.612 1.00 98.06 415 ASN A N 1
ATOM 3257 C CA . ASN A 1 415 ? 1.100 -9.674 -4.686 1.00 98.06 415 ASN A CA 1
ATOM 3258 C C . ASN A 1 415 ? 0.110 -9.873 -3.529 1.00 98.06 415 ASN A C 1
ATOM 3260 O O . ASN A 1 415 ? -0.654 -8.968 -3.167 1.00 98.06 415 ASN A O 1
ATOM 3264 N N . LEU A 1 416 ? 0.098 -11.083 -2.974 1.00 97.69 416 LEU A N 1
ATOM 3265 C CA . LEU A 1 416 ? -0.814 -11.456 -1.896 1.00 97.69 416 LEU A CA 1
ATOM 3266 C C . LEU A 1 416 ? -0.003 -11.616 -0.607 1.00 97.69 416 LEU A C 1
ATOM 3268 O O . LEU A 1 416 ? 1.000 -12.324 -0.626 1.00 97.69 416 LEU A O 1
ATOM 3272 N N . PRO A 1 417 ? -0.420 -11.024 0.528 1.00 95.00 417 PRO A N 1
ATOM 3273 C CA . PRO A 1 417 ? 0.270 -11.186 1.801 1.00 95.00 417 PRO A CA 1
ATOM 3274 C C . PRO A 1 417 ? 0.050 -12.609 2.335 1.00 95.00 417 PRO A C 1
ATOM 3276 O O . PRO A 1 417 ? -0.834 -12.864 3.154 1.00 95.00 417 PRO A O 1
ATOM 3279 N N . ARG A 1 418 ? 0.849 -13.555 1.825 1.00 96.69 418 ARG A N 1
ATOM 3280 C CA . ARG A 1 418 ? 0.861 -14.972 2.212 1.00 96.69 418 ARG A CA 1
ATOM 3281 C C . ARG A 1 418 ? 1.150 -15.129 3.706 1.00 96.69 418 ARG A C 1
ATOM 3283 O O . ARG A 1 418 ? 0.452 -15.869 4.394 1.00 96.69 418 ARG A O 1
ATOM 3290 N N . SER A 1 419 ? 2.164 -14.407 4.181 1.00 97.00 419 SER A N 1
ATOM 3291 C CA . SER A 1 419 ? 2.537 -14.282 5.590 1.00 97.00 419 SER A CA 1
ATOM 3292 C C . SER A 1 419 ? 2.258 -12.854 6.079 1.00 97.00 419 SER A C 1
ATOM 3294 O O . SER A 1 419 ? 2.545 -11.899 5.350 1.00 97.00 419 SER A O 1
ATOM 3296 N N . PRO A 1 420 ? 1.772 -12.660 7.321 1.00 96.94 420 PRO A N 1
ATOM 3297 C CA . PRO A 1 420 ? 1.652 -11.334 7.926 1.00 96.94 420 PRO A CA 1
ATOM 3298 C C . PRO A 1 420 ? 3.019 -10.691 8.235 1.00 96.94 420 PRO A C 1
ATOM 3300 O O . PRO A 1 420 ? 3.059 -9.520 8.605 1.00 96.94 420 PRO A O 1
ATOM 3303 N N . LEU A 1 421 ? 4.126 -11.436 8.093 1.00 97.31 421 LEU A N 1
ATOM 3304 C CA . LEU A 1 421 ? 5.496 -10.939 8.248 1.00 97.31 421 LEU A CA 1
ATOM 3305 C C . LEU A 1 421 ? 6.094 -10.344 6.958 1.00 97.31 421 LEU A C 1
ATOM 3307 O O . LEU A 1 421 ? 7.156 -9.733 7.032 1.00 97.31 421 LEU A O 1
ATOM 3311 N N . ALA A 1 422 ? 5.455 -10.493 5.791 1.00 95.19 422 ALA A N 1
ATOM 3312 C CA . ALA A 1 422 ? 6.020 -10.025 4.521 1.00 95.19 422 ALA A CA 1
ATOM 3313 C C . ALA A 1 422 ? 6.321 -8.511 4.541 1.00 95.19 422 ALA A C 1
ATOM 3315 O O . ALA A 1 422 ? 5.437 -7.706 4.851 1.00 95.19 422 ALA A O 1
ATOM 3316 N N . GLY A 1 423 ? 7.545 -8.106 4.184 1.00 92.12 423 GLY A N 1
ATOM 3317 C CA . GLY A 1 423 ? 8.017 -6.717 4.325 1.00 92.12 423 GLY A CA 1
ATOM 3318 C C . GLY A 1 423 ? 7.142 -5.695 3.597 1.00 92.12 423 GLY A C 1
ATOM 3319 O O . GLY A 1 423 ? 6.751 -4.664 4.151 1.00 92.12 423 GLY A O 1
ATOM 3320 N N . ARG A 1 424 ? 6.722 -6.052 2.378 1.00 93.81 424 ARG A N 1
ATOM 3321 C CA . ARG A 1 424 ? 5.837 -5.258 1.509 1.00 93.81 424 ARG A CA 1
ATOM 3322 C C . ARG A 1 424 ? 4.345 -5.540 1.718 1.00 93.81 424 ARG A C 1
ATOM 3324 O O . ARG A 1 424 ? 3.537 -5.217 0.847 1.00 93.81 424 ARG A O 1
ATOM 3331 N N . HIS A 1 425 ? 3.928 -6.079 2.872 1.00 95.38 425 HIS A N 1
ATOM 3332 C CA . HIS A 1 425 ? 2.499 -6.255 3.187 1.00 95.38 425 HIS A CA 1
ATOM 3333 C C . HIS A 1 425 ? 1.723 -4.931 3.053 1.00 95.38 425 HIS A C 1
ATOM 3335 O O . HIS A 1 425 ? 0.590 -4.934 2.577 1.00 95.38 425 HIS A O 1
ATOM 3341 N N . PHE A 1 426 ? 2.328 -3.793 3.409 1.00 94.56 426 PHE A N 1
ATOM 3342 C CA . PHE A 1 426 ? 1.721 -2.463 3.250 1.00 94.56 426 PHE A CA 1
ATOM 3343 C C . PHE A 1 426 ? 1.413 -2.085 1.787 1.00 94.56 426 PHE A C 1
ATOM 3345 O O . PHE A 1 426 ? 0.592 -1.203 1.533 1.00 94.56 426 PHE A O 1
ATOM 3352 N N . GLU A 1 427 ? 2.108 -2.702 0.830 1.00 95.31 427 GLU A N 1
ATOM 3353 C CA . GLU A 1 427 ? 1.996 -2.450 -0.609 1.00 95.31 427 GLU A CA 1
ATOM 3354 C C . GLU A 1 427 ? 0.998 -3.404 -1.288 1.00 95.31 427 GLU A C 1
ATOM 3356 O O . GLU A 1 427 ? 0.616 -3.201 -2.439 1.00 95.31 427 GLU A O 1
ATOM 3361 N N . CYS A 1 428 ? 0.538 -4.430 -0.569 1.00 96.00 428 CYS A N 1
ATOM 3362 C CA . CYS A 1 428 ? -0.442 -5.395 -1.045 1.00 96.00 428 CYS A CA 1
ATOM 3363 C C . CYS A 1 428 ? -1.866 -4.956 -0.664 1.00 96.00 428 CYS A C 1
ATOM 3365 O O . CYS A 1 428 ? -2.098 -4.395 0.405 1.00 96.00 428 CYS A O 1
ATOM 3367 N N . TYR A 1 429 ? -2.859 -5.241 -1.509 1.00 98.38 429 TYR A N 1
ATOM 3368 C CA . TYR A 1 429 ? -4.249 -4.862 -1.222 1.00 98.38 429 TYR A CA 1
ATOM 3369 C C . TYR A 1 429 ? -4.919 -5.767 -0.172 1.00 98.38 429 TYR A C 1
ATOM 3371 O O . TYR A 1 429 ? -5.555 -5.275 0.762 1.00 98.38 429 TYR A O 1
ATOM 3379 N N . SER A 1 430 ? -4.841 -7.091 -0.341 1.00 98.56 430 SER A N 1
ATOM 3380 C CA . SER A 1 430 ? -5.591 -8.057 0.471 1.00 98.56 430 SER A CA 1
ATOM 3381 C C . SER A 1 430 ? -5.053 -9.484 0.360 1.00 98.56 430 SER A C 1
ATOM 3383 O O . SER A 1 430 ? -4.553 -9.879 -0.691 1.00 98.56 430 SER A O 1
ATOM 3385 N N . GLU A 1 431 ? -5.263 -10.285 1.412 1.00 98.31 431 GLU A N 1
ATOM 3386 C CA . GLU A 1 431 ? -5.088 -11.748 1.396 1.00 98.31 431 GLU A CA 1
ATOM 3387 C C . GLU A 1 431 ? -6.095 -12.486 0.483 1.00 98.31 431 GLU A C 1
ATOM 3389 O O . GLU A 1 431 ? -5.936 -13.681 0.241 1.00 98.31 431 GLU A O 1
ATOM 3394 N N . ASP A 1 432 ? -7.128 -11.805 -0.040 1.00 98.62 432 ASP A N 1
ATOM 3395 C CA . ASP A 1 432 ? -8.078 -12.387 -0.992 1.00 98.62 432 ASP A CA 1
ATOM 3396 C C . ASP A 1 432 ? -7.871 -11.883 -2.441 1.00 98.62 432 ASP A C 1
ATOM 3398 O O . ASP A 1 432 ? -7.987 -10.679 -2.706 1.00 98.62 432 ASP A O 1
ATOM 3402 N N . PRO A 1 433 ? -7.657 -12.785 -3.422 1.00 98.25 433 PRO A N 1
ATOM 3403 C CA . PRO A 1 433 ? -7.407 -12.411 -4.812 1.00 98.25 433 PRO A CA 1
ATOM 3404 C C . PRO A 1 433 ? -8.599 -11.739 -5.509 1.00 98.25 433 PRO A C 1
ATOM 3406 O O . PRO A 1 433 ? -8.388 -10.981 -6.460 1.00 98.25 433 PRO A O 1
ATOM 3409 N N . LEU A 1 434 ? -9.844 -11.968 -5.067 1.00 98.44 434 LEU A N 1
ATOM 3410 C CA . LEU A 1 434 ? -11.009 -11.296 -5.649 1.00 98.44 434 LEU A CA 1
ATOM 3411 C C . LEU A 1 434 ? -11.039 -9.824 -5.240 1.00 98.44 434 LEU A C 1
ATOM 3413 O O . LEU A 1 434 ? -11.333 -8.983 -6.093 1.00 98.44 434 LEU A O 1
ATOM 3417 N N . LEU A 1 435 ? -10.719 -9.511 -3.979 1.00 98.69 435 LEU A N 1
ATOM 3418 C CA . LEU A 1 435 ? -10.646 -8.130 -3.498 1.00 98.69 435 LEU A CA 1
ATOM 3419 C C . LEU A 1 435 ? -9.446 -7.401 -4.115 1.00 98.69 435 LEU A C 1
ATOM 3421 O O . LEU A 1 435 ? -9.642 -6.350 -4.728 1.00 98.69 435 LEU A O 1
ATOM 3425 N N . THR A 1 436 ? -8.249 -7.995 -4.056 1.00 98.75 436 THR A N 1
ATOM 3426 C CA . THR A 1 436 ? -7.025 -7.462 -4.685 1.00 98.75 436 THR A CA 1
ATOM 3427 C C . THR A 1 436 ? -7.248 -7.175 -6.173 1.00 98.75 436 THR A C 1
ATOM 3429 O O . THR A 1 436 ? -7.070 -6.042 -6.619 1.00 98.75 436 THR A O 1
ATOM 3432 N N . GLY A 1 437 ? -7.751 -8.151 -6.938 1.00 98.38 437 GLY A N 1
ATOM 3433 C CA . GLY A 1 437 ? -8.035 -7.968 -8.363 1.00 98.38 437 GLY A CA 1
ATOM 3434 C C . GLY A 1 437 ? -9.148 -6.952 -8.659 1.00 98.38 437 GLY A C 1
ATOM 3435 O O . GLY A 1 437 ? -9.074 -6.252 -9.665 1.00 98.38 437 GLY A O 1
ATOM 3436 N N . ALA A 1 438 ? -10.184 -6.840 -7.817 1.00 98.31 438 ALA A N 1
ATOM 3437 C CA . ALA A 1 438 ? -11.281 -5.887 -8.031 1.00 98.31 438 ALA A CA 1
ATOM 3438 C C . ALA A 1 438 ? -10.860 -4.430 -7.781 1.00 98.31 438 ALA A C 1
ATOM 3440 O O . ALA A 1 438 ? -11.224 -3.545 -8.561 1.00 98.31 438 ALA A O 1
ATOM 3441 N N . ILE A 1 439 ? -10.095 -4.192 -6.713 1.00 98.62 439 ILE A N 1
ATOM 3442 C CA . ILE A 1 439 ? -9.597 -2.866 -6.330 1.00 98.62 439 ILE A CA 1
ATOM 3443 C C . ILE A 1 439 ? -8.520 -2.402 -7.318 1.00 98.62 439 ILE A C 1
ATOM 3445 O O . ILE A 1 439 ? -8.629 -1.310 -7.878 1.00 98.62 439 ILE A O 1
ATOM 3449 N N . ALA A 1 440 ? -7.545 -3.258 -7.636 1.00 98.44 440 ALA A N 1
ATOM 3450 C CA . ALA A 1 440 ? -6.497 -2.925 -8.595 1.00 98.44 440 ALA A CA 1
ATOM 3451 C C . ALA A 1 440 ? -7.027 -2.698 -10.021 1.00 98.44 440 ALA A C 1
ATOM 3453 O O . ALA A 1 440 ? -6.590 -1.773 -10.704 1.00 98.44 440 ALA A O 1
ATOM 3454 N N . ALA A 1 441 ? -8.027 -3.467 -10.469 1.00 98.56 441 ALA A N 1
ATOM 3455 C CA . ALA A 1 441 ? -8.674 -3.224 -11.760 1.00 98.56 441 ALA A CA 1
ATOM 3456 C C . ALA A 1 441 ? -9.343 -1.836 -11.830 1.00 98.56 441 ALA A C 1
ATOM 3458 O O . ALA A 1 441 ? -9.460 -1.256 -12.909 1.00 98.56 441 ALA A O 1
ATOM 3459 N N . ALA A 1 442 ? -9.786 -1.281 -10.696 1.00 98.44 442 ALA A N 1
ATOM 3460 C CA . ALA A 1 442 ? -10.324 0.074 -10.639 1.00 98.44 442 ALA A CA 1
ATOM 3461 C C . ALA A 1 442 ? -9.229 1.149 -10.625 1.00 98.44 442 ALA A C 1
ATOM 3463 O O . ALA A 1 442 ? -9.351 2.116 -11.375 1.00 98.44 442 ALA A O 1
ATOM 3464 N N . TYR A 1 443 ? -8.143 0.937 -9.872 1.00 98.31 443 TYR A N 1
ATOM 3465 C CA . TYR A 1 443 ? -6.930 1.765 -9.926 1.00 98.31 443 TYR A CA 1
ATOM 3466 C C . TYR A 1 443 ? -6.426 1.903 -11.374 1.00 98.31 443 TYR A C 1
ATOM 3468 O O . TYR A 1 443 ? -6.279 3.014 -11.880 1.00 98.31 443 TYR A O 1
ATOM 3476 N N . VAL A 1 444 ? -6.267 0.776 -12.082 1.00 98.25 444 VAL A N 1
ATOM 3477 C CA . VAL A 1 444 ? -5.802 0.732 -13.481 1.00 98.25 444 VAL A CA 1
ATOM 3478 C C . VAL A 1 444 ? -6.706 1.535 -14.413 1.00 98.25 444 VAL A C 1
ATOM 3480 O O . VAL A 1 444 ? -6.212 2.341 -15.199 1.00 98.25 444 VAL A O 1
ATOM 3483 N N . ARG A 1 445 ? -8.034 1.394 -14.304 1.00 97.12 445 ARG A N 1
ATOM 3484 C CA . ARG A 1 445 ? -8.970 2.198 -15.112 1.00 97.12 445 ARG A CA 1
ATOM 3485 C C . ARG A 1 445 ? -8.912 3.689 -14.763 1.00 97.12 445 ARG A C 1
ATOM 3487 O O . ARG A 1 445 ? -8.984 4.507 -15.676 1.00 97.12 445 ARG A O 1
ATOM 3494 N N . GLY A 1 446 ? -8.741 4.043 -13.490 1.00 96.00 446 GLY A N 1
ATOM 3495 C CA . GLY A 1 446 ? -8.588 5.432 -13.045 1.00 96.00 446 GLY A CA 1
ATOM 3496 C C . GLY A 1 446 ? -7.343 6.114 -13.617 1.00 96.00 446 GLY A C 1
ATOM 3497 O O . GLY A 1 446 ? -7.420 7.239 -14.100 1.00 96.00 446 GLY A O 1
ATOM 3498 N N . VAL A 1 447 ? -6.203 5.416 -13.632 1.00 96.75 447 VAL A N 1
ATOM 3499 C CA . VAL A 1 447 ? -4.947 5.969 -14.169 1.00 96.75 447 VAL A CA 1
ATOM 3500 C C . VAL A 1 447 ? -4.962 6.003 -15.706 1.00 96.75 447 VAL A C 1
ATOM 3502 O O . VAL A 1 447 ? -4.680 7.038 -16.315 1.00 96.75 447 VAL A O 1
ATOM 3505 N N . GLN A 1 448 ? -5.346 4.899 -16.358 1.00 95.88 448 GLN A N 1
ATOM 3506 C CA . GLN A 1 448 ? -5.255 4.778 -17.822 1.00 95.88 448 GLN A CA 1
ATOM 3507 C C . GLN A 1 448 ? -6.284 5.635 -18.572 1.00 95.88 448 GLN A C 1
ATOM 3509 O O . GLN A 1 448 ? -6.011 6.063 -19.693 1.00 95.88 448 GLN A O 1
ATOM 3514 N N . THR A 1 449 ? -7.421 5.982 -17.956 1.00 92.06 449 THR A N 1
ATOM 3515 C CA . THR A 1 449 ? -8.365 6.958 -18.541 1.00 92.06 449 THR A CA 1
ATOM 3516 C C . THR A 1 449 ? -7.810 8.385 -18.575 1.00 92.06 449 THR A C 1
ATOM 3518 O O . THR A 1 449 ? -8.257 9.179 -19.397 1.00 92.06 449 THR A O 1
ATOM 3521 N N . GLY A 1 450 ? -6.788 8.703 -17.772 1.00 92.12 450 GLY A N 1
ATOM 3522 C CA . GLY A 1 450 ? -5.998 9.934 -17.887 1.00 92.12 450 GLY A CA 1
ATOM 3523 C C . GLY A 1 450 ? -4.878 9.883 -18.941 1.00 92.12 450 GLY A C 1
ATOM 3524 O O . GLY A 1 450 ? -4.115 10.848 -19.069 1.00 92.12 450 GLY A O 1
ATOM 3525 N N . GLY A 1 451 ? -4.755 8.772 -19.678 1.00 92.38 451 GLY A N 1
ATOM 3526 C CA . GLY A 1 451 ? -3.739 8.555 -20.710 1.00 92.38 451 GLY A CA 1
ATOM 3527 C C . GLY A 1 451 ? -2.353 8.182 -20.173 1.00 92.38 451 GLY A C 1
ATOM 3528 O O . GLY A 1 451 ? -1.363 8.445 -20.854 1.00 92.38 451 GLY A O 1
ATOM 3529 N N . VAL A 1 452 ? -2.262 7.644 -18.954 1.00 95.94 452 VAL A N 1
ATOM 3530 C CA . VAL A 1 452 ? -1.011 7.247 -18.277 1.00 95.94 452 VAL A CA 1
ATOM 3531 C C . VAL A 1 452 ? -0.995 5.726 -18.128 1.00 95.94 452 VAL A C 1
ATOM 3533 O O . VAL A 1 452 ? -1.984 5.148 -17.690 1.00 95.94 452 VAL A O 1
ATOM 3536 N N . GLY A 1 453 ? 0.096 5.062 -18.503 1.00 96.69 453 GLY A N 1
ATOM 3537 C CA . GLY A 1 453 ? 0.218 3.608 -18.409 1.00 96.69 453 GLY A CA 1
ATOM 3538 C C . GLY A 1 453 ? 0.297 3.104 -16.970 1.00 96.69 453 GLY A C 1
ATOM 3539 O O . GLY A 1 453 ? 0.785 3.799 -16.080 1.00 96.69 453 GLY A O 1
ATOM 3540 N N . THR A 1 454 ? -0.152 1.868 -16.754 1.00 97.88 454 THR A N 1
ATOM 3541 C CA . THR A 1 454 ? -0.005 1.162 -15.471 1.00 97.88 454 THR A CA 1
ATOM 3542 C C . THR A 1 454 ? 0.689 -0.173 -15.652 1.00 97.88 454 THR A C 1
ATOM 3544 O O . THR A 1 454 ? 0.584 -0.800 -16.709 1.00 97.88 454 THR A O 1
ATOM 3547 N N . THR A 1 455 ? 1.373 -0.592 -14.593 1.00 98.56 455 THR A N 1
ATOM 3548 C CA . THR A 1 455 ? 2.255 -1.752 -14.557 1.00 98.56 455 THR A CA 1
ATOM 3549 C C . THR A 1 455 ? 1.826 -2.663 -13.419 1.00 98.56 455 THR A C 1
ATOM 3551 O O . THR A 1 455 ? 2.116 -2.391 -12.256 1.00 98.56 455 THR A O 1
ATOM 3554 N N . ALA A 1 456 ? 1.122 -3.746 -13.743 1.00 98.38 456 ALA A N 1
ATOM 3555 C CA . ALA A 1 456 ? 0.763 -4.751 -12.748 1.00 98.38 456 ALA A CA 1
ATOM 3556 C C . ALA A 1 456 ? 2.035 -5.472 -12.266 1.00 98.38 456 ALA A C 1
ATOM 3558 O O . ALA A 1 456 ? 2.675 -6.167 -13.062 1.00 98.38 456 ALA A O 1
ATOM 3559 N N . LYS A 1 457 ? 2.410 -5.299 -10.992 1.00 97.69 457 LYS A N 1
ATOM 3560 C CA . LYS A 1 457 ? 3.654 -5.840 -10.408 1.00 97.69 457 LYS A CA 1
ATOM 3561 C C . LYS A 1 457 ? 3.392 -6.711 -9.169 1.00 97.69 457 LYS A C 1
ATOM 3563 O O . LYS A 1 457 ? 2.352 -6.568 -8.543 1.00 97.69 457 LYS A O 1
ATOM 3568 N N . HIS A 1 458 ? 4.229 -7.668 -8.787 1.00 98.19 458 HIS A N 1
ATOM 3569 C CA . HIS A 1 458 ? 5.394 -8.224 -9.478 1.00 98.19 458 HIS A CA 1
ATOM 3570 C C . HIS A 1 458 ? 5.024 -9.663 -9.865 1.00 98.19 458 HIS A C 1
ATOM 3572 O O . HIS A 1 458 ? 4.691 -10.480 -9.005 1.00 98.19 458 HIS A O 1
ATOM 3578 N N . TYR A 1 459 ? 4.992 -9.951 -11.164 1.00 98.62 459 TYR A N 1
ATOM 3579 C CA . TYR A 1 459 ? 4.517 -11.204 -11.747 1.00 98.62 459 TYR A CA 1
ATOM 3580 C C . TYR A 1 459 ? 5.618 -12.273 -11.659 1.00 98.62 459 TYR A C 1
ATOM 3582 O O . TYR A 1 459 ? 6.610 -12.174 -12.374 1.00 98.62 459 TYR A O 1
ATOM 3590 N N . VAL A 1 460 ? 5.523 -13.302 -10.816 1.00 98.38 460 VAL A N 1
ATOM 3591 C CA . VAL A 1 460 ? 4.479 -13.611 -9.822 1.00 98.38 460 VAL A CA 1
ATOM 3592 C C . VAL A 1 460 ? 5.126 -14.259 -8.584 1.00 98.38 460 VAL A C 1
ATOM 3594 O O . VAL A 1 460 ? 6.251 -14.748 -8.661 1.00 98.38 460 VAL A O 1
ATOM 3597 N N . ALA A 1 461 ? 4.412 -14.265 -7.455 1.00 97.44 461 ALA A N 1
ATOM 3598 C CA . ALA A 1 461 ? 4.826 -14.863 -6.178 1.00 97.44 461 ALA A CA 1
ATOM 3599 C C . ALA A 1 461 ? 6.024 -14.194 -5.458 1.00 97.44 461 ALA A C 1
ATOM 3601 O O . ALA A 1 461 ? 6.650 -14.796 -4.588 1.00 97.44 461 ALA A O 1
ATOM 3602 N N . ASN A 1 462 ? 6.295 -12.912 -5.741 1.00 97.00 462 ASN A N 1
ATOM 3603 C CA . ASN A 1 462 ? 7.133 -12.043 -4.894 1.00 97.00 462 ASN A CA 1
ATOM 3604 C C . ASN A 1 462 ? 6.392 -11.647 -3.597 1.00 97.00 462 ASN A C 1
ATOM 3606 O O . ASN A 1 462 ? 6.101 -10.474 -3.356 1.00 97.00 462 ASN A O 1
ATOM 3610 N N . ASP A 1 463 ? 6.021 -12.641 -2.793 1.00 95.38 463 ASP A N 1
ATOM 3611 C CA . ASP A 1 463 ? 5.209 -12.474 -1.578 1.00 95.38 463 ASP A CA 1
ATOM 3612 C C . ASP A 1 463 ? 6.067 -12.530 -0.286 1.00 95.38 463 ASP A C 1
ATOM 3614 O O . ASP A 1 463 ? 5.553 -12.723 0.817 1.00 95.38 463 ASP A O 1
ATOM 3618 N N . SER A 1 464 ? 7.388 -12.375 -0.440 1.00 93.44 464 SER A N 1
ATOM 3619 C CA . SER A 1 464 ? 8.427 -12.269 0.594 1.00 93.44 464 SER A CA 1
ATOM 3620 C C . SER A 1 464 ? 9.644 -11.548 0.001 1.00 93.44 464 SER A C 1
ATOM 3622 O O . SER A 1 464 ? 9.962 -11.734 -1.174 1.00 93.44 464 SER A O 1
ATOM 3624 N N . GLU A 1 465 ? 10.324 -10.731 0.808 1.00 93.56 465 GLU A N 1
ATOM 3625 C CA . GLU A 1 465 ? 11.527 -9.998 0.389 1.00 93.56 465 GLU A CA 1
ATOM 3626 C C . GLU A 1 465 ? 12.836 -10.752 0.702 1.00 93.56 465 GLU A C 1
ATOM 3628 O O . GLU A 1 465 ? 13.876 -10.489 0.091 1.00 93.56 465 GLU A O 1
ATOM 3633 N N . THR A 1 466 ? 12.808 -11.714 1.630 1.00 92.19 466 THR A N 1
ATOM 3634 C CA . THR A 1 466 ? 13.987 -12.465 2.089 1.00 92.19 466 THR A CA 1
ATOM 3635 C C . THR A 1 466 ? 14.619 -13.278 0.956 1.00 92.19 466 THR A C 1
ATOM 3637 O O . THR A 1 466 ? 14.094 -14.304 0.537 1.00 92.19 466 THR A O 1
ATOM 3640 N N . GLN A 1 467 ? 15.795 -12.844 0.488 1.00 92.88 467 GLN A N 1
ATOM 3641 C CA . GLN A 1 467 ? 16.488 -13.397 -0.688 1.00 92.88 467 GLN A CA 1
ATOM 3642 C C . GLN A 1 467 ? 15.688 -13.286 -2.005 1.00 92.88 467 GLN A C 1
ATOM 3644 O O . GLN A 1 467 ? 15.873 -14.111 -2.904 1.00 92.88 467 GLN A O 1
ATOM 3649 N N . ARG A 1 468 ? 14.839 -12.256 -2.158 1.00 93.06 468 ARG A N 1
ATOM 3650 C CA . ARG A 1 468 ? 13.970 -12.024 -3.337 1.00 93.06 468 ARG A CA 1
ATOM 3651 C C . ARG A 1 468 ? 14.642 -12.198 -4.702 1.00 93.06 468 ARG A C 1
ATOM 3653 O O . ARG A 1 468 ? 14.020 -12.711 -5.624 1.00 93.06 468 ARG A O 1
ATOM 3660 N N . PHE A 1 469 ? 15.923 -11.848 -4.834 1.00 93.00 469 PHE A N 1
ATOM 3661 C CA . PHE A 1 469 ? 16.679 -12.040 -6.076 1.00 93.00 469 PHE A CA 1
ATOM 3662 C C . PHE A 1 469 ? 16.946 -13.506 -6.443 1.00 93.00 469 PHE A C 1
ATOM 3664 O O . PHE A 1 469 ? 17.108 -13.807 -7.624 1.00 93.00 469 PHE A O 1
ATOM 3671 N N . THR A 1 470 ? 17.058 -14.405 -5.467 1.00 94.12 470 THR A N 1
ATOM 3672 C CA . THR A 1 470 ? 17.613 -15.758 -5.655 1.00 94.12 470 THR A CA 1
ATOM 3673 C C . THR A 1 470 ? 16.686 -16.887 -5.222 1.00 94.12 470 THR A C 1
ATOM 3675 O O . THR A 1 470 ? 16.978 -18.036 -5.546 1.00 94.12 470 THR A O 1
ATOM 3678 N N . LEU A 1 471 ? 15.608 -16.592 -4.489 1.00 95.88 471 LEU A N 1
ATOM 3679 C CA . LEU A 1 471 ? 14.662 -17.610 -4.037 1.00 95.88 471 LEU A CA 1
ATOM 3680 C C . LEU A 1 471 ? 13.870 -18.202 -5.213 1.00 95.88 471 LEU A C 1
ATOM 3682 O O . LEU A 1 471 ? 13.468 -17.481 -6.130 1.00 95.88 471 LEU A O 1
ATOM 3686 N N . ASP A 1 472 ? 13.609 -19.506 -5.155 1.00 98.38 472 ASP A N 1
ATOM 3687 C CA . ASP A 1 472 ? 12.660 -20.200 -6.027 1.00 98.38 472 ASP A CA 1
ATOM 3688 C C . ASP A 1 472 ? 11.390 -20.553 -5.247 1.00 98.38 472 ASP A C 1
ATOM 3690 O O . ASP A 1 472 ? 11.455 -21.185 -4.188 1.00 98.38 472 ASP A O 1
ATOM 3694 N N . VAL A 1 473 ? 10.230 -20.135 -5.753 1.00 98.50 473 VAL A N 1
ATOM 3695 C CA . VAL A 1 473 ? 8.933 -20.463 -5.155 1.00 98.50 473 VAL A CA 1
ATOM 3696 C C . VAL A 1 473 ? 8.452 -21.806 -5.693 1.00 98.50 473 VAL A C 1
ATOM 3698 O O . VAL A 1 473 ? 8.043 -21.913 -6.851 1.00 98.50 473 VAL A O 1
ATOM 3701 N N . ALA A 1 474 ? 8.440 -22.821 -4.832 1.00 98.44 474 ALA A N 1
ATOM 3702 C CA . ALA A 1 474 ? 7.849 -24.121 -5.129 1.00 98.44 474 ALA A CA 1
ATOM 3703 C C . ALA A 1 474 ? 6.347 -24.099 -4.798 1.00 98.44 474 ALA A C 1
ATOM 3705 O O . ALA A 1 474 ? 5.954 -24.115 -3.626 1.00 98.44 474 ALA A O 1
ATOM 3706 N N . VAL A 1 475 ? 5.502 -24.064 -5.833 1.00 98.12 475 VAL A N 1
ATOM 3707 C CA . VAL A 1 475 ? 4.043 -23.894 -5.714 1.00 98.12 475 VAL A CA 1
ATOM 3708 C C . VAL A 1 475 ? 3.285 -24.708 -6.767 1.00 98.12 475 VAL A C 1
ATOM 3710 O O . VAL A 1 475 ? 3.653 -24.745 -7.940 1.00 98.12 475 VAL A O 1
ATOM 3713 N N . ASP A 1 476 ? 2.198 -25.362 -6.357 1.00 97.38 476 ASP A N 1
ATOM 3714 C CA . ASP A 1 476 ? 1.332 -26.136 -7.255 1.00 97.38 476 ASP A CA 1
ATOM 3715 C C . ASP A 1 476 ? 0.692 -25.263 -8.360 1.00 97.38 476 ASP A C 1
ATOM 3717 O O . ASP A 1 476 ? 0.316 -24.114 -8.131 1.00 97.38 476 ASP A O 1
ATOM 3721 N N . GLU A 1 477 ? 0.522 -25.816 -9.568 1.00 96.62 477 GLU A N 1
ATOM 3722 C CA . GLU A 1 477 ? 0.010 -25.060 -10.722 1.00 96.62 477 GLU A CA 1
ATOM 3723 C C . GLU A 1 477 ? -1.444 -24.611 -10.520 1.00 96.62 477 GLU A C 1
ATOM 3725 O O . GLU A 1 477 ? -1.814 -23.499 -10.902 1.00 96.62 477 GLU A O 1
ATOM 3730 N N . ARG A 1 478 ? -2.282 -25.442 -9.886 1.00 97.31 478 ARG A N 1
ATOM 3731 C CA . ARG A 1 478 ? -3.665 -25.072 -9.572 1.00 97.31 478 ARG A CA 1
ATOM 3732 C C . ARG A 1 478 ? -3.697 -23.964 -8.520 1.00 97.31 478 ARG A C 1
ATOM 3734 O O . ARG A 1 478 ? -4.463 -23.017 -8.690 1.00 97.31 478 ARG A O 1
ATOM 3741 N N . VAL A 1 479 ? -2.868 -24.045 -7.481 1.00 98.00 479 VAL A N 1
ATOM 3742 C CA . VAL A 1 479 ? -2.699 -22.982 -6.477 1.00 98.00 479 VAL A CA 1
ATOM 3743 C C . VAL A 1 479 ? -2.261 -21.679 -7.142 1.00 98.00 479 VAL A C 1
ATOM 3745 O O . VAL A 1 479 ? -2.904 -20.646 -6.958 1.00 98.00 479 VAL A O 1
ATOM 3748 N N . LEU A 1 480 ? -1.241 -21.733 -7.998 1.00 97.94 480 LEU A N 1
ATOM 3749 C CA . LEU A 1 480 ? -0.751 -20.588 -8.756 1.00 97.94 480 LEU A CA 1
ATOM 3750 C C . LEU A 1 480 ? -1.863 -19.955 -9.621 1.00 97.94 480 LEU A C 1
ATOM 3752 O O . LEU A 1 480 ? -2.022 -18.735 -9.601 1.00 97.94 480 LEU A O 1
ATOM 3756 N N . ARG A 1 481 ? -2.680 -20.762 -10.317 1.00 97.81 481 ARG A N 1
ATOM 3757 C CA . ARG A 1 481 ? -3.791 -20.304 -11.184 1.00 97.81 481 ARG A CA 1
ATOM 3758 C C . ARG A 1 481 ? -5.025 -19.798 -10.410 1.00 97.81 481 ARG A C 1
ATOM 3760 O O . ARG A 1 481 ? -5.692 -18.886 -10.897 1.00 97.81 481 ARG A O 1
ATOM 3767 N N . GLU A 1 482 ? -5.357 -20.363 -9.244 1.00 97.69 482 GLU A N 1
ATOM 3768 C CA . GLU A 1 482 ? -6.518 -19.969 -8.412 1.00 97.69 482 GLU A CA 1
ATOM 3769 C C . GLU A 1 482 ? -6.234 -18.837 -7.415 1.00 97.69 482 GLU A C 1
ATOM 3771 O O . GLU A 1 482 ? -7.177 -18.158 -6.997 1.00 97.69 482 GLU A O 1
ATOM 3776 N N . LEU A 1 483 ? -4.971 -18.626 -7.036 1.00 97.62 483 LEU A N 1
ATOM 3777 C CA . LEU A 1 483 ? -4.573 -17.676 -5.999 1.00 97.62 483 LEU A CA 1
ATOM 3778 C C . LEU A 1 483 ? -3.721 -16.536 -6.577 1.00 97.62 483 LEU A C 1
ATOM 3780 O O . LEU A 1 483 ? -4.253 -15.460 -6.841 1.00 97.62 483 LEU A O 1
ATOM 3784 N N . TYR A 1 484 ? -2.435 -16.768 -6.831 1.00 98.56 484 TYR A N 1
ATOM 3785 C CA . TYR A 1 484 ? -1.459 -15.706 -7.121 1.00 98.56 484 TYR A CA 1
ATOM 3786 C C . TYR A 1 484 ? -1.590 -15.087 -8.521 1.00 98.56 484 TYR A C 1
ATOM 3788 O O . TYR A 1 484 ? -1.415 -13.882 -8.683 1.00 98.56 484 TYR A O 1
ATOM 3796 N N . LEU A 1 485 ? -1.962 -15.870 -9.539 1.00 98.69 485 LEU A N 1
ATOM 3797 C CA . LEU A 1 485 ? -2.228 -15.364 -10.893 1.00 98.69 485 LEU A CA 1
ATOM 3798 C C . LEU A 1 485 ? -3.620 -14.731 -11.040 1.00 98.69 485 LEU A C 1
ATOM 3800 O O . LEU A 1 485 ? -3.854 -14.011 -12.009 1.00 98.69 485 LEU A O 1
ATOM 3804 N N . ALA A 1 486 ? -4.559 -14.980 -10.122 1.00 98.25 486 ALA A N 1
ATOM 3805 C CA . ALA A 1 486 ? -5.951 -14.553 -10.280 1.00 98.25 486 ALA A CA 1
ATOM 3806 C C . ALA A 1 486 ? -6.150 -13.014 -10.273 1.00 98.25 486 ALA A C 1
ATOM 3808 O O . ALA A 1 486 ? -6.936 -12.528 -11.096 1.00 98.25 486 ALA A O 1
ATOM 3809 N N . PRO A 1 487 ? -5.432 -12.214 -9.451 1.00 98.50 487 PRO A N 1
ATOM 3810 C CA . PRO A 1 487 ? -5.418 -10.757 -9.580 1.00 98.50 487 PRO A CA 1
ATOM 3811 C C . PRO A 1 487 ? -4.888 -10.281 -10.936 1.00 98.50 487 PRO A C 1
ATOM 3813 O O . PRO A 1 487 ? -5.476 -9.382 -11.534 1.00 98.50 487 PRO A O 1
ATOM 3816 N N . PHE A 1 488 ? -3.823 -10.907 -11.450 1.00 98.75 488 PHE A N 1
ATOM 3817 C CA . PHE A 1 488 ? -3.234 -10.555 -12.744 1.00 98.75 488 PHE A CA 1
ATOM 3818 C C . PHE A 1 488 ? -4.158 -10.930 -13.914 1.00 98.75 488 PHE A C 1
ATOM 3820 O O . PHE A 1 488 ? -4.360 -10.087 -14.786 1.00 98.75 488 PHE A O 1
ATOM 3827 N N . GLU A 1 489 ? -4.807 -12.109 -13.907 1.00 98.12 489 GLU A N 1
ATOM 3828 C CA . GLU A 1 489 ? -5.839 -12.448 -14.908 1.00 98.12 489 GLU A CA 1
ATOM 3829 C C . GLU A 1 489 ? -6.907 -11.357 -14.938 1.00 98.12 489 GLU A C 1
ATOM 3831 O O . GLU A 1 489 ? -7.309 -10.893 -16.007 1.00 98.12 489 GLU A O 1
ATOM 3836 N N . ARG A 1 490 ? -7.356 -10.933 -13.753 1.00 96.69 490 ARG A N 1
ATOM 3837 C CA . ARG A 1 490 ? -8.402 -9.929 -13.627 1.00 96.69 490 ARG A CA 1
ATOM 3838 C C . ARG A 1 490 ? -7.962 -8.558 -14.125 1.00 96.69 490 ARG A C 1
ATOM 3840 O O . ARG A 1 490 ? -8.718 -7.919 -14.845 1.00 96.69 490 ARG A O 1
ATOM 3847 N N . VAL A 1 491 ? -6.769 -8.094 -13.770 1.00 97.88 491 VAL A N 1
ATOM 3848 C CA . VAL A 1 491 ? -6.281 -6.774 -14.196 1.00 97.88 491 VAL A CA 1
ATOM 3849 C C . VAL A 1 491 ? -5.987 -6.744 -15.703 1.00 97.88 491 VAL A C 1
ATOM 3851 O O . VAL A 1 491 ? -6.351 -5.774 -16.369 1.00 97.88 491 VAL A O 1
ATOM 3854 N N . VAL A 1 492 ? -5.450 -7.828 -16.273 1.00 97.94 492 VAL A N 1
ATOM 3855 C CA . VAL A 1 492 ? -5.255 -7.961 -17.726 1.00 97.94 492 VAL A CA 1
ATOM 3856 C C . VAL A 1 492 ? -6.600 -7.995 -18.466 1.00 97.94 492 VAL A C 1
ATOM 3858 O O . VAL A 1 492 ? -6.787 -7.222 -19.403 1.00 97.94 492 VAL A O 1
ATOM 3861 N N . ARG A 1 493 ? -7.567 -8.825 -18.040 1.00 95.50 493 ARG A N 1
ATOM 3862 C CA . ARG A 1 493 ? -8.850 -9.004 -18.755 1.00 95.50 493 ARG A CA 1
ATOM 3863 C C . ARG A 1 493 ? -9.908 -7.924 -18.487 1.00 95.50 493 ARG A C 1
ATOM 3865 O O . ARG A 1 493 ? -10.553 -7.479 -19.431 1.00 95.50 493 ARG A O 1
ATOM 3872 N N . ASP A 1 494 ? -10.130 -7.529 -17.230 1.00 91.75 494 ASP A N 1
ATOM 3873 C CA . ASP A 1 494 ? -11.226 -6.618 -16.835 1.00 91.75 494 ASP A CA 1
ATOM 3874 C C . ASP A 1 494 ? -10.819 -5.130 -16.903 1.00 91.75 494 ASP A C 1
ATOM 3876 O O . ASP A 1 494 ? -11.686 -4.250 -16.842 1.00 91.75 494 ASP A O 1
ATOM 3880 N N . ALA A 1 495 ? -9.517 -4.820 -16.944 1.00 95.31 495 ALA A N 1
ATOM 3881 C CA . ALA A 1 495 ? -9.007 -3.443 -16.912 1.00 95.31 495 ALA A CA 1
ATOM 3882 C C . ALA A 1 495 ? -8.004 -3.098 -18.025 1.00 95.31 495 ALA A C 1
ATOM 3884 O O . ALA A 1 495 ? -7.809 -1.910 -18.284 1.00 95.31 495 ALA A O 1
ATOM 3885 N N . GLY A 1 496 ? -7.409 -4.090 -18.699 1.00 95.38 496 GLY A N 1
ATOM 3886 C CA . GLY A 1 496 ? -6.518 -3.869 -19.838 1.00 95.38 496 GLY A CA 1
ATOM 3887 C C . GLY A 1 496 ? -5.261 -3.080 -19.471 1.00 95.38 496 GLY A C 1
ATOM 3888 O O . GLY A 1 496 ? -4.984 -2.057 -20.098 1.00 95.38 496 GLY A O 1
ATOM 3889 N N . CYS A 1 497 ? -4.526 -3.502 -18.434 1.00 95.81 497 CYS A N 1
ATOM 3890 C CA . CYS A 1 497 ? -3.262 -2.855 -18.065 1.00 95.81 497 CYS A CA 1
ATOM 3891 C C . CYS A 1 497 ? -2.266 -2.856 -19.239 1.00 95.81 497 CYS A C 1
ATOM 3893 O O . CYS A 1 497 ? -2.152 -3.834 -19.979 1.00 95.81 497 CYS A O 1
ATOM 3895 N N . TRP A 1 498 ? -1.556 -1.746 -19.438 1.00 98.06 498 TRP A N 1
ATOM 3896 C CA . TRP A 1 498 ? -0.645 -1.586 -20.577 1.00 98.06 498 TRP A CA 1
ATOM 3897 C C . TRP A 1 498 ? 0.739 -2.200 -20.345 1.00 98.06 498 TRP A C 1
ATOM 3899 O O . TRP A 1 498 ? 1.443 -2.457 -21.324 1.00 98.06 498 TRP A O 1
ATOM 3909 N N . LEU A 1 499 ? 1.117 -2.455 -19.089 1.00 98.75 499 LEU A N 1
ATOM 3910 C CA . LEU A 1 499 ? 2.336 -3.167 -18.722 1.00 98.75 499 LEU A CA 1
ATOM 3911 C C . LEU A 1 499 ? 2.085 -4.231 -17.639 1.00 98.75 499 LEU A C 1
ATOM 3913 O O . LEU A 1 499 ? 1.141 -4.145 -16.847 1.00 98.75 499 LEU A O 1
ATOM 3917 N N . VAL A 1 500 ? 2.990 -5.205 -17.584 1.00 98.81 500 VAL A N 1
ATOM 3918 C CA . VAL A 1 500 ? 3.187 -6.143 -16.467 1.00 98.81 500 VAL A CA 1
ATOM 3919 C C . VAL A 1 500 ? 4.673 -6.126 -16.121 1.00 98.81 500 VAL A C 1
ATOM 3921 O O . VAL A 1 500 ? 5.502 -6.123 -17.027 1.00 98.81 500 VAL A O 1
ATOM 3924 N N . MET A 1 501 ? 5.014 -6.109 -14.834 1.00 98.88 501 MET A N 1
ATOM 3925 C CA . MET A 1 501 ? 6.399 -6.217 -14.364 1.00 98.88 501 MET A CA 1
ATOM 3926 C C . MET A 1 501 ? 6.674 -7.635 -13.879 1.00 98.88 501 MET A C 1
ATOM 3928 O O . MET A 1 501 ? 5.925 -8.137 -13.041 1.00 98.88 501 MET A O 1
ATOM 3932 N N . THR A 1 502 ? 7.738 -8.273 -14.361 1.00 98.62 502 THR A N 1
ATOM 3933 C CA . THR A 1 502 ? 8.190 -9.579 -13.851 1.00 98.62 502 THR A CA 1
ATOM 3934 C C . THR A 1 502 ? 8.916 -9.433 -12.524 1.00 98.62 502 THR A C 1
ATOM 3936 O O . THR A 1 502 ? 9.735 -8.532 -12.387 1.00 98.62 502 THR A O 1
ATOM 3939 N N . ALA A 1 503 ? 8.684 -10.349 -11.592 1.00 98.06 503 ALA A N 1
ATOM 3940 C CA . ALA A 1 503 ? 9.340 -10.364 -10.290 1.00 98.06 503 ALA A CA 1
ATOM 3941 C C . ALA A 1 503 ? 10.844 -10.707 -10.329 1.00 98.06 503 ALA A C 1
ATOM 3943 O O . ALA A 1 503 ? 11.374 -11.161 -11.346 1.00 98.06 503 ALA A O 1
ATOM 3944 N N . TYR A 1 504 ? 11.508 -10.523 -9.183 1.00 97.25 504 TYR A N 1
ATOM 3945 C CA . TYR A 1 504 ? 12.906 -10.897 -8.951 1.00 97.25 504 TYR A CA 1
ATOM 3946 C C . TYR A 1 504 ? 13.148 -12.396 -8.760 1.00 97.25 504 TYR A C 1
ATOM 3948 O O . TYR A 1 504 ? 14.237 -12.879 -9.090 1.00 97.25 504 TYR A O 1
ATOM 3956 N N . ASN A 1 505 ? 12.166 -13.095 -8.188 1.00 97.69 505 ASN A N 1
ATOM 3957 C CA . ASN A 1 505 ? 12.269 -14.494 -7.793 1.00 97.69 505 ASN A CA 1
ATOM 3958 C C . ASN A 1 505 ? 12.157 -15.453 -8.989 1.00 97.69 505 ASN A C 1
ATOM 3960 O O . ASN A 1 505 ? 11.730 -15.090 -10.092 1.00 97.69 505 ASN A O 1
ATOM 3964 N N . ALA A 1 506 ? 12.494 -16.715 -8.739 1.00 98.50 506 ALA A N 1
ATOM 3965 C CA . ALA A 1 506 ? 12.061 -17.824 -9.573 1.00 98.50 506 ALA A CA 1
ATOM 3966 C C . ALA A 1 506 ? 10.723 -18.403 -9.075 1.00 98.50 506 ALA A C 1
ATOM 3968 O O . ALA A 1 506 ? 10.326 -18.209 -7.921 1.00 98.50 506 ALA A O 1
ATOM 3969 N N . VAL A 1 507 ? 10.009 -19.090 -9.966 1.00 98.69 507 VAL A N 1
ATOM 3970 C CA . VAL A 1 507 ? 8.838 -19.914 -9.645 1.00 98.69 507 VAL A CA 1
ATOM 3971 C C . VAL A 1 507 ? 9.005 -21.263 -10.335 1.00 98.69 507 VAL A C 1
ATOM 3973 O O . VAL A 1 507 ? 9.148 -21.322 -11.560 1.00 98.69 507 VAL A O 1
ATOM 3976 N N . ASN A 1 508 ? 8.954 -22.347 -9.559 1.00 98.00 508 ASN A N 1
ATOM 3977 C CA . ASN A 1 508 ? 9.127 -23.729 -10.011 1.00 98.00 508 ASN A CA 1
ATOM 3978 C C . ASN A 1 508 ? 10.350 -23.930 -10.937 1.00 98.00 508 ASN A C 1
ATOM 3980 O O . ASN A 1 508 ? 10.257 -24.592 -11.975 1.00 98.00 508 ASN A O 1
ATOM 3984 N N . GLY A 1 509 ? 11.493 -23.347 -10.573 1.00 97.12 509 GLY A N 1
ATOM 3985 C CA . GLY A 1 509 ? 12.775 -23.493 -11.266 1.00 97.12 509 GLY A CA 1
ATOM 3986 C C . GLY A 1 509 ? 13.026 -22.510 -12.416 1.00 97.12 509 GLY A C 1
ATOM 3987 O O . GLY A 1 509 ? 14.071 -22.600 -13.061 1.00 97.12 509 GLY A O 1
ATOM 3988 N N . HIS A 1 510 ? 12.112 -21.570 -12.680 1.00 97.25 510 HIS A N 1
ATOM 3989 C CA . HIS A 1 510 ? 12.258 -20.550 -13.726 1.00 97.25 510 HIS A CA 1
ATOM 3990 C C . HIS A 1 510 ? 12.290 -19.137 -13.135 1.00 97.25 510 HIS A C 1
ATOM 3992 O O . HIS A 1 510 ? 11.318 -18.723 -12.506 1.00 97.25 510 HIS A O 1
ATOM 3998 N N . SER A 1 511 ? 13.353 -18.364 -13.404 1.00 97.75 511 SER A N 1
ATOM 3999 C CA . SER A 1 511 ? 13.369 -16.910 -13.153 1.00 97.75 511 SER A CA 1
ATOM 4000 C C . SER A 1 511 ? 12.182 -16.245 -13.849 1.00 97.75 511 SER A C 1
ATOM 4002 O O . SER A 1 511 ? 11.887 -16.574 -15.003 1.00 97.75 511 SER A O 1
ATOM 4004 N N . MET A 1 512 ? 11.507 -15.291 -13.204 1.00 98.31 512 MET A N 1
ATOM 4005 C CA . MET A 1 512 ? 10.298 -14.704 -13.788 1.00 98.31 512 MET A CA 1
ATOM 4006 C C . MET A 1 512 ? 10.533 -13.891 -15.073 1.00 98.31 512 MET A C 1
ATOM 4008 O O . MET A 1 512 ? 9.605 -13.795 -15.872 1.00 98.31 512 MET A O 1
ATOM 4012 N N . THR A 1 513 ? 11.759 -13.426 -15.349 1.00 98.25 513 THR A N 1
ATOM 4013 C CA . THR A 1 513 ? 12.165 -12.839 -16.650 1.00 98.25 513 THR A CA 1
ATOM 4014 C C . THR A 1 513 ? 12.364 -13.865 -17.778 1.00 98.25 513 THR A C 1
ATOM 4016 O O . THR A 1 513 ? 12.510 -13.496 -18.943 1.00 98.25 513 THR A O 1
ATOM 4019 N N . GLU A 1 514 ? 12.360 -15.161 -17.457 1.00 97.81 514 GLU A N 1
ATOM 4020 C CA . GLU A 1 514 ? 12.560 -16.288 -18.386 1.00 97.81 514 GLU A CA 1
ATOM 4021 C C . GLU A 1 514 ? 11.370 -17.266 -18.385 1.00 97.81 514 GLU A C 1
ATOM 4023 O O . GLU A 1 514 ? 11.396 -18.303 -19.049 1.00 97.81 514 GLU A O 1
ATOM 4028 N N . SER A 1 515 ? 10.329 -16.964 -17.605 1.00 97.94 515 SER A N 1
ATOM 4029 C CA . SER A 1 515 ? 9.283 -17.920 -17.251 1.00 97.94 515 SER A CA 1
ATOM 4030 C C . SER A 1 515 ? 8.299 -18.184 -18.400 1.00 97.94 515 SER A C 1
ATOM 4032 O O . SER A 1 515 ? 7.833 -17.236 -19.044 1.00 97.94 515 SER A O 1
ATOM 4034 N N . PRO A 1 516 ? 7.878 -19.449 -18.624 1.00 97.50 516 PRO A N 1
ATOM 4035 C CA . PRO A 1 516 ? 6.825 -19.770 -19.591 1.00 97.50 516 PRO A CA 1
ATOM 4036 C C . PRO A 1 516 ? 5.480 -19.103 -19.255 1.00 97.50 516 PRO A C 1
ATOM 4038 O O . PRO A 1 516 ? 4.658 -18.924 -20.152 1.00 97.50 516 PRO A O 1
ATOM 4041 N N . LEU A 1 517 ? 5.283 -18.661 -18.004 1.00 98.25 517 LEU A N 1
ATOM 4042 C CA . LEU A 1 517 ? 4.093 -17.926 -17.554 1.00 98.25 517 LEU A CA 1
ATOM 4043 C C . LEU A 1 517 ? 3.870 -16.605 -18.313 1.00 98.25 517 LEU A C 1
ATOM 4045 O O . LEU A 1 517 ? 2.735 -16.139 -18.423 1.00 98.25 517 LEU A O 1
ATOM 4049 N N . LEU A 1 518 ? 4.935 -16.019 -18.875 1.00 98.38 518 LEU A N 1
ATOM 4050 C CA . LEU A 1 518 ? 4.856 -14.825 -19.721 1.00 98.38 518 LEU A CA 1
ATOM 4051 C C . LEU A 1 518 ? 4.208 -15.114 -21.092 1.00 98.38 518 LEU A C 1
ATOM 4053 O O . LEU A 1 518 ? 3.625 -14.212 -21.704 1.00 98.38 518 LEU A O 1
ATOM 4057 N N . ASP A 1 519 ? 4.291 -16.358 -21.574 1.00 96.81 519 ASP A N 1
ATOM 4058 C CA . ASP A 1 519 ? 3.608 -16.814 -22.787 1.00 96.81 519 ASP A CA 1
ATOM 4059 C C . ASP A 1 519 ? 2.213 -17.359 -22.445 1.00 96.81 519 ASP A C 1
ATOM 4061 O O . ASP A 1 519 ? 1.226 -16.694 -22.758 1.00 96.81 519 ASP A O 1
ATOM 4065 N N . ASP A 1 520 ? 2.102 -18.464 -21.694 1.00 96.19 520 ASP A N 1
ATOM 4066 C CA . ASP A 1 520 ? 0.831 -18.918 -21.104 1.00 96.19 520 ASP A CA 1
ATOM 4067 C C . ASP A 1 520 ? 0.887 -18.928 -19.565 1.00 96.19 520 ASP A C 1
ATOM 4069 O O . ASP A 1 520 ? 1.688 -19.667 -18.996 1.00 96.19 520 ASP A O 1
ATOM 4073 N N . PRO A 1 521 ? 0.000 -18.191 -18.866 1.00 97.25 521 PRO A N 1
ATOM 4074 C CA . PRO A 1 521 ? -1.228 -17.609 -19.405 1.00 97.25 521 PRO A CA 1
ATOM 4075 C C . PRO A 1 521 ? -1.126 -16.218 -20.032 1.00 97.25 521 PRO A C 1
ATOM 4077 O O . PRO A 1 521 ? -2.058 -15.850 -20.752 1.00 97.25 521 PRO A O 1
ATOM 4080 N N . LEU A 1 522 ? -0.097 -15.426 -19.716 1.00 98.38 522 LEU A N 1
ATOM 4081 C CA . LEU A 1 522 ? -0.165 -13.968 -19.863 1.00 98.38 522 LEU A CA 1
ATOM 4082 C C . LEU A 1 522 ? -0.457 -13.520 -21.304 1.00 98.38 522 LEU A C 1
ATOM 4084 O O . LEU A 1 522 ? -1.432 -12.805 -21.546 1.00 98.38 522 LEU A O 1
ATOM 4088 N N . THR A 1 523 ? 0.343 -13.960 -22.270 1.00 95.75 523 THR A N 1
ATOM 4089 C CA . THR A 1 523 ? 0.174 -13.564 -23.674 1.00 95.75 523 THR A CA 1
ATOM 4090 C C . THR A 1 523 ? -0.937 -14.375 -24.354 1.00 95.75 523 THR A C 1
ATOM 4092 O O . THR A 1 523 ? -1.862 -13.790 -24.916 1.00 95.75 523 THR A O 1
ATOM 4095 N N . ALA A 1 524 ? -0.892 -15.706 -24.270 1.00 95.75 524 ALA A N 1
ATOM 4096 C CA . ALA A 1 524 ? -1.740 -16.624 -25.030 1.00 95.75 524 ALA A CA 1
ATOM 4097 C C . ALA A 1 524 ? -3.170 -16.763 -24.469 1.00 95.75 524 ALA A C 1
ATOM 4099 O O . ALA A 1 524 ? -4.137 -16.420 -25.152 1.00 95.75 524 ALA A O 1
ATOM 4100 N N . SER A 1 525 ? -3.335 -17.247 -23.231 1.00 95.56 525 SER A N 1
ATOM 4101 C CA . SER A 1 525 ? -4.667 -17.467 -22.635 1.00 95.56 525 SER A CA 1
ATOM 4102 C C . SER A 1 525 ? -5.386 -16.181 -22.224 1.00 95.56 525 SER A C 1
ATOM 4104 O O . SER A 1 525 ? -6.625 -16.134 -22.237 1.00 95.56 525 SER A O 1
ATOM 4106 N N . TRP A 1 526 ? -4.653 -15.156 -21.780 1.00 97.31 526 TRP A N 1
ATOM 4107 C CA . TRP A 1 526 ? -5.239 -13.893 -21.317 1.00 97.31 526 TRP A CA 1
ATOM 4108 C C . TRP A 1 526 ? -5.344 -12.833 -22.415 1.00 97.31 526 TRP A C 1
ATOM 4110 O O . TRP A 1 526 ? -6.262 -12.016 -22.345 1.00 97.31 526 TRP A O 1
ATOM 4120 N N . GLY A 1 527 ? -4.494 -12.898 -23.445 1.00 96.38 527 GLY A N 1
ATOM 4121 C CA . GLY A 1 527 ? -4.488 -11.958 -24.568 1.00 96.38 527 GLY A CA 1
ATOM 4122 C C . GLY A 1 527 ? -3.686 -10.680 -24.309 1.00 96.38 527 GLY A C 1
ATOM 4123 O O . GLY A 1 527 ? -4.017 -9.643 -24.882 1.00 96.38 527 GLY A O 1
ATOM 4124 N N . PHE A 1 528 ? -2.673 -10.713 -23.434 1.00 98.00 528 PHE A N 1
ATOM 4125 C CA . PHE A 1 528 ? -1.894 -9.522 -23.085 1.00 98.00 528 PHE A CA 1
ATOM 4126 C C . PHE A 1 528 ? -1.092 -8.969 -24.276 1.00 98.00 528 PHE A C 1
ATOM 4128 O O . PHE A 1 528 ? -0.136 -9.576 -24.772 1.00 98.00 528 PHE A O 1
ATOM 4135 N N . ASP A 1 529 ? -1.466 -7.763 -24.702 1.00 95.00 529 ASP A N 1
ATOM 4136 C CA . ASP A 1 529 ? -0.877 -7.057 -25.842 1.00 95.00 529 ASP A CA 1
ATOM 4137 C C . ASP A 1 529 ? 0.077 -5.913 -25.442 1.00 95.00 529 ASP A C 1
ATOM 4139 O O . ASP A 1 529 ? 0.630 -5.246 -26.322 1.00 95.00 529 ASP A O 1
ATOM 4143 N N . GLY A 1 530 ? 0.241 -5.676 -24.137 1.00 97.00 530 GLY A N 1
ATOM 4144 C CA . GLY A 1 530 ? 1.095 -4.642 -23.557 1.00 97.00 530 GLY A CA 1
ATOM 4145 C C . GLY A 1 530 ? 2.578 -5.016 -23.524 1.00 97.00 530 GLY A C 1
ATOM 4146 O O . GLY A 1 530 ? 3.008 -5.923 -24.231 1.00 97.00 530 GLY A O 1
ATOM 4147 N N . VAL A 1 531 ? 3.357 -4.308 -22.704 1.00 98.75 531 VAL A N 1
ATOM 4148 C CA . VAL A 1 531 ? 4.807 -4.519 -22.522 1.00 98.75 531 VAL A CA 1
ATOM 4149 C C . VAL A 1 531 ? 5.074 -5.298 -21.235 1.00 98.75 531 VAL A C 1
ATOM 4151 O O . VAL A 1 531 ? 4.623 -4.891 -20.163 1.00 98.75 531 VAL A O 1
ATOM 4154 N N . VAL A 1 532 ? 5.843 -6.382 -21.316 1.00 98.81 532 VAL A N 1
ATOM 4155 C CA . VAL A 1 532 ? 6.447 -7.017 -20.138 1.00 98.81 532 VAL A CA 1
ATOM 4156 C C . VAL A 1 532 ? 7.761 -6.301 -19.809 1.00 98.81 532 VAL A C 1
ATOM 4158 O O . VAL A 1 532 ? 8.743 -6.428 -20.542 1.00 98.81 532 VAL A O 1
ATOM 4161 N N . VAL A 1 533 ? 7.778 -5.532 -18.722 1.00 98.81 533 VAL A N 1
ATOM 4162 C CA . VAL A 1 533 ? 8.978 -4.866 -18.186 1.00 98.81 533 VAL A CA 1
ATOM 4163 C C . VAL A 1 533 ? 9.593 -5.714 -17.071 1.00 98.81 533 VAL A C 1
ATOM 4165 O O . VAL A 1 533 ? 8.907 -6.533 -16.460 1.00 98.81 533 VAL A O 1
ATOM 4168 N N . SER A 1 534 ? 10.894 -5.591 -16.823 1.00 98.31 534 SER A N 1
ATOM 4169 C CA . SER A 1 534 ? 11.533 -6.267 -15.692 1.00 98.31 534 SER A CA 1
ATOM 4170 C C . SER A 1 534 ? 11.377 -5.447 -14.415 1.00 98.31 534 SER A C 1
ATOM 4172 O O . SER A 1 534 ? 11.237 -4.226 -14.477 1.00 98.31 534 SER A O 1
ATOM 4174 N N . ASP A 1 535 ? 11.461 -6.096 -13.256 1.00 96.38 535 ASP A N 1
ATOM 4175 C CA . ASP A 1 535 ? 11.922 -5.390 -12.060 1.00 96.38 535 ASP A CA 1
ATOM 4176 C C . ASP A 1 535 ? 13.408 -4.996 -12.230 1.00 96.38 535 ASP A C 1
ATOM 4178 O O . ASP A 1 535 ? 14.106 -5.491 -13.131 1.00 96.38 535 ASP A O 1
ATOM 4182 N N . TRP A 1 536 ? 13.891 -4.064 -11.415 1.00 92.88 536 TRP A N 1
ATOM 4183 C CA . TRP A 1 536 ? 15.163 -3.373 -11.634 1.00 92.88 536 TRP A CA 1
ATOM 4184 C C . TRP A 1 536 ? 16.370 -4.306 -11.437 1.00 92.88 536 TRP A C 1
ATOM 4186 O O . TRP A 1 536 ? 16.704 -4.683 -10.322 1.00 92.88 536 TRP A O 1
ATOM 4196 N N . THR A 1 537 ? 17.071 -4.646 -12.526 1.00 92.69 537 THR A N 1
ATOM 4197 C CA . THR A 1 537 ? 18.153 -5.661 -12.631 1.00 92.69 537 THR A CA 1
ATOM 4198 C C . THR A 1 537 ? 17.700 -7.136 -12.657 1.00 92.69 537 THR A C 1
ATOM 4200 O O . THR A 1 537 ? 18.524 -8.053 -12.608 1.00 92.69 537 THR A O 1
ATOM 4203 N N . ALA A 1 538 ? 16.402 -7.422 -12.823 1.00 95.50 538 ALA A N 1
ATOM 4204 C CA . ALA A 1 538 ? 15.897 -8.806 -12.861 1.00 95.50 538 ALA A CA 1
ATOM 4205 C C . ALA A 1 538 ? 16.267 -9.603 -14.141 1.00 95.50 538 ALA A C 1
ATOM 4207 O O . ALA A 1 538 ? 16.107 -10.828 -14.179 1.00 95.50 538 ALA A O 1
ATOM 4208 N N . VAL A 1 539 ? 16.764 -8.953 -15.202 1.00 96.38 539 VAL A N 1
ATOM 4209 C CA . VAL A 1 539 ? 17.255 -9.623 -16.426 1.00 96.38 539 VAL A CA 1
ATOM 4210 C C . VAL A 1 539 ? 18.725 -10.008 -16.250 1.00 96.38 539 VAL A C 1
ATOM 4212 O O . VAL A 1 539 ? 19.589 -9.139 -16.190 1.00 96.38 539 VAL A O 1
ATOM 4215 N N . ARG A 1 540 ? 19.017 -11.317 -16.192 1.00 93.88 540 ARG A N 1
ATOM 4216 C CA . ARG A 1 540 ? 20.360 -11.855 -15.862 1.00 93.88 540 ARG A CA 1
ATOM 4217 C C . ARG A 1 540 ? 20.982 -12.765 -16.927 1.00 93.88 540 ARG A C 1
ATOM 4219 O O . ARG A 1 540 ? 22.071 -13.295 -16.727 1.00 93.88 540 ARG A O 1
ATOM 4226 N N . SER A 1 541 ? 20.313 -12.946 -18.063 1.00 96.62 541 SER A N 1
ATOM 4227 C CA . SER A 1 541 ? 20.802 -13.731 -19.202 1.00 96.62 541 SER A CA 1
ATOM 4228 C C . SER A 1 541 ? 20.548 -12.997 -20.514 1.00 96.62 541 SER A C 1
ATOM 4230 O O . SER A 1 541 ? 19.701 -12.106 -20.570 1.00 96.62 541 SER A O 1
ATOM 4232 N N . VAL A 1 542 ? 21.247 -13.397 -21.580 1.00 97.44 542 VAL A N 1
ATOM 4233 C CA . VAL A 1 542 ? 20.969 -12.911 -22.940 1.00 97.44 542 VAL A CA 1
ATOM 4234 C C . VAL A 1 542 ? 19.869 -13.760 -23.581 1.00 97.44 542 VAL A C 1
ATOM 4236 O O . VAL A 1 542 ? 18.728 -13.329 -23.688 1.00 97.44 542 VAL A O 1
ATOM 4239 N N . VAL A 1 543 ? 20.196 -14.997 -23.970 1.00 97.88 543 VAL A N 1
ATOM 4240 C CA . VAL A 1 543 ? 19.363 -15.820 -24.865 1.00 97.88 543 VAL A CA 1
ATOM 4241 C C . VAL A 1 543 ? 18.036 -16.253 -24.237 1.00 97.88 543 VAL A C 1
ATOM 4243 O O . VAL A 1 543 ? 17.014 -16.202 -24.915 1.00 97.88 543 VAL A O 1
ATOM 4246 N N . ALA A 1 544 ? 18.018 -16.677 -22.968 1.00 97.25 544 ALA A N 1
ATOM 4247 C CA . ALA A 1 544 ? 16.812 -17.237 -22.351 1.00 97.25 544 ALA A CA 1
ATOM 4248 C C . ALA A 1 544 ? 15.738 -16.161 -22.121 1.00 97.25 544 ALA A C 1
ATOM 4250 O O . ALA A 1 544 ? 14.622 -16.284 -22.629 1.00 97.25 544 ALA A O 1
ATOM 4251 N N . SER A 1 545 ? 16.097 -15.055 -21.463 1.00 97.19 545 SER A N 1
ATOM 4252 C CA . SER A 1 545 ? 15.195 -13.911 -21.268 1.00 97.19 545 SER A CA 1
ATOM 4253 C C . SER A 1 545 ? 14.803 -13.234 -22.594 1.00 97.19 545 SER A C 1
ATOM 4255 O O . SER A 1 545 ? 13.648 -12.843 -22.781 1.00 97.19 545 SER A O 1
ATOM 4257 N N . ALA A 1 546 ? 15.716 -13.142 -23.570 1.00 97.19 546 ALA A N 1
ATOM 4258 C CA . ALA A 1 546 ? 15.390 -12.600 -24.888 1.00 97.19 546 ALA A CA 1
ATOM 4259 C C . ALA A 1 546 ? 14.479 -13.529 -25.710 1.00 97.19 546 ALA A C 1
ATOM 4261 O O . ALA A 1 546 ? 13.646 -13.031 -26.464 1.00 97.19 546 ALA A O 1
ATOM 4262 N N . SER A 1 547 ? 14.556 -14.849 -25.534 1.00 97.19 547 SER A N 1
ATOM 4263 C CA . SER A 1 547 ? 13.616 -15.793 -26.158 1.00 97.19 547 SER A CA 1
ATOM 4264 C C . SER A 1 547 ? 12.230 -15.747 -25.503 1.00 97.19 547 SER A C 1
ATOM 4266 O O . SER A 1 547 ? 11.213 -15.888 -26.185 1.00 97.19 547 SER A O 1
ATOM 4268 N N . ALA A 1 548 ? 12.176 -15.501 -24.190 1.00 97.31 548 ALA A N 1
ATOM 4269 C CA . ALA A 1 548 ? 10.938 -15.372 -23.430 1.00 97.31 548 ALA A CA 1
ATOM 4270 C C . ALA A 1 548 ? 10.084 -14.156 -23.855 1.00 97.31 548 ALA A C 1
ATOM 4272 O O . ALA A 1 548 ? 10.486 -13.291 -24.648 1.00 97.31 548 ALA A O 1
ATOM 4273 N N . ALA A 1 549 ? 8.868 -14.081 -23.304 1.00 97.06 549 ALA A N 1
ATOM 4274 C CA . ALA A 1 549 ? 7.926 -12.985 -23.535 1.00 97.06 549 ALA A CA 1
ATOM 4275 C C . ALA A 1 549 ? 8.179 -11.729 -22.671 1.00 97.06 549 ALA A C 1
ATOM 4277 O O . ALA A 1 549 ? 7.336 -10.838 -22.656 1.00 97.06 549 ALA A O 1
ATOM 4278 N N . GLN A 1 550 ? 9.353 -11.630 -22.032 1.00 98.50 550 GLN A N 1
ATOM 4279 C CA . GLN A 1 550 ? 9.953 -10.375 -21.562 1.00 98.50 550 GLN A CA 1
ATOM 4280 C C . GLN A 1 550 ? 10.083 -9.395 -22.740 1.00 98.50 550 GLN A C 1
ATOM 4282 O O . GLN A 1 550 ? 10.483 -9.826 -23.821 1.00 98.50 550 GLN A O 1
ATOM 4287 N N . ASP A 1 551 ? 9.809 -8.100 -22.577 1.00 98.56 551 ASP A N 1
ATOM 4288 C CA . ASP A 1 551 ? 9.911 -7.124 -23.680 1.00 98.56 551 ASP A CA 1
ATOM 4289 C C . ASP A 1 551 ? 10.879 -5.963 -23.408 1.00 98.56 551 ASP A C 1
ATOM 4291 O O . ASP A 1 551 ? 11.487 -5.475 -24.356 1.00 98.56 551 ASP A O 1
ATOM 4295 N N . LEU A 1 552 ? 11.051 -5.549 -22.148 1.00 98.62 552 LEU A N 1
ATOM 4296 C CA . LEU A 1 552 ? 11.936 -4.449 -21.742 1.00 98.62 552 LEU A CA 1
ATOM 4297 C C . LEU A 1 552 ? 12.759 -4.829 -20.500 1.00 98.62 552 LEU A C 1
ATOM 4299 O O . LEU A 1 552 ? 12.205 -5.352 -19.530 1.00 98.62 552 LEU A O 1
ATOM 4303 N N . ALA A 1 553 ? 14.059 -4.537 -20.526 1.00 98.00 553 ALA A N 1
ATOM 4304 C CA . ALA A 1 553 ? 14.966 -4.608 -19.383 1.00 98.00 553 ALA A CA 1
ATOM 4305 C C . ALA A 1 553 ? 15.142 -3.219 -18.736 1.00 98.00 553 ALA A C 1
ATOM 4307 O O . ALA A 1 553 ? 15.422 -2.240 -19.430 1.00 98.00 553 ALA A O 1
ATOM 4308 N N . MET A 1 554 ? 14.993 -3.146 -17.413 1.00 96.25 554 MET A N 1
ATOM 4309 C CA . MET A 1 554 ? 15.235 -1.956 -16.585 1.00 96.25 554 MET A CA 1
ATOM 4310 C C . MET A 1 554 ? 16.169 -2.308 -15.409 1.00 96.25 554 MET A C 1
ATOM 4312 O O . MET A 1 554 ? 16.127 -3.452 -14.942 1.00 96.25 554 MET A O 1
ATOM 4316 N N . PRO A 1 555 ? 16.977 -1.364 -14.884 1.00 92.69 555 PRO A N 1
ATOM 4317 C CA . PRO A 1 555 ? 17.244 -0.026 -15.426 1.00 92.69 555 PRO A CA 1
ATOM 4318 C C . PRO A 1 555 ? 18.054 -0.076 -16.735 1.00 92.69 555 PRO A C 1
ATOM 4320 O O . PRO A 1 555 ? 18.438 -1.144 -17.208 1.00 92.69 555 PRO A O 1
ATOM 4323 N N . GLY A 1 556 ? 18.305 1.092 -17.324 1.00 89.94 556 GLY A N 1
ATOM 4324 C CA . GLY A 1 556 ? 19.327 1.292 -18.351 1.00 89.94 556 GLY A CA 1
ATOM 4325 C C . GLY A 1 556 ? 20.551 2.062 -17.840 1.00 89.94 556 GLY A C 1
ATOM 4326 O O . GLY A 1 556 ? 20.540 2.527 -16.702 1.00 89.94 556 GLY A O 1
ATOM 4327 N N . PRO A 1 557 ? 21.591 2.248 -18.678 1.00 89.88 557 PRO A N 1
ATOM 4328 C CA . PRO A 1 557 ? 21.723 1.732 -20.048 1.00 89.88 557 PRO A CA 1
ATOM 4329 C C . PRO A 1 557 ? 22.331 0.316 -20.124 1.00 89.88 557 PRO A C 1
ATOM 4331 O O . PRO A 1 557 ? 22.300 -0.322 -21.179 1.00 89.88 557 PRO A O 1
ATOM 4334 N N . HIS A 1 558 ? 22.899 -0.185 -19.024 1.00 88.06 558 HIS A N 1
ATOM 4335 C CA . HIS A 1 558 ? 23.609 -1.464 -18.978 1.00 88.06 558 HIS A CA 1
ATOM 4336 C C . HIS A 1 558 ? 22.682 -2.627 -18.618 1.00 88.06 558 HIS A C 1
ATOM 4338 O O . HIS A 1 558 ? 21.910 -2.562 -17.666 1.00 88.06 558 HIS A O 1
ATOM 4344 N N . SER A 1 559 ? 22.771 -3.709 -19.389 1.00 91.69 559 SER A N 1
ATOM 4345 C CA . SER A 1 559 ? 22.020 -4.948 -19.190 1.00 91.69 559 SER A CA 1
ATOM 4346 C C . SER A 1 559 ? 22.690 -6.081 -19.980 1.00 91.69 559 SER A C 1
ATOM 4348 O O . SER A 1 559 ? 23.370 -5.791 -20.969 1.00 91.69 559 SER A O 1
ATOM 4350 N N . PRO A 1 560 ? 22.432 -7.367 -19.669 1.00 94.31 560 PRO A N 1
ATOM 4351 C CA . PRO A 1 560 ? 22.907 -8.475 -20.502 1.00 94.31 560 PRO A CA 1
ATOM 4352 C C . PRO A 1 560 ? 22.469 -8.375 -21.973 1.00 94.31 560 PRO A C 1
ATOM 4354 O O . PRO A 1 560 ? 23.133 -8.907 -22.859 1.00 94.31 560 PRO A O 1
ATOM 4357 N N . TRP A 1 561 ? 21.353 -7.693 -22.257 1.00 96.38 561 TRP A N 1
ATOM 4358 C CA . TRP A 1 561 ? 20.892 -7.464 -23.627 1.00 96.38 561 TRP A CA 1
ATOM 4359 C C . TRP A 1 561 ? 21.746 -6.424 -24.361 1.00 96.38 561 TRP A C 1
ATOM 4361 O O . TRP A 1 561 ? 22.082 -6.645 -25.525 1.00 96.38 561 TRP A O 1
ATOM 4371 N N . THR A 1 562 ? 22.149 -5.349 -23.674 1.00 90.19 562 THR A N 1
ATOM 4372 C CA . THR A 1 562 ? 23.010 -4.280 -24.210 1.00 90.19 562 THR A CA 1
ATOM 4373 C C . THR A 1 562 ? 24.329 -4.841 -24.748 1.00 90.19 562 THR A C 1
ATOM 4375 O O . THR A 1 562 ? 24.769 -4.450 -25.828 1.00 90.19 562 THR A O 1
ATOM 4378 N N . ASP A 1 563 ? 24.921 -5.794 -24.025 1.00 83.19 563 ASP A N 1
ATOM 4379 C CA . ASP A 1 563 ? 26.287 -6.264 -24.275 1.00 83.19 563 ASP A CA 1
ATOM 4380 C C . ASP A 1 563 ? 26.383 -7.448 -25.259 1.00 83.19 563 ASP A C 1
ATOM 4382 O O . ASP A 1 563 ? 27.484 -7.795 -25.684 1.00 83.19 563 ASP A O 1
ATOM 4386 N N . GLY A 1 564 ? 25.264 -8.097 -25.620 1.00 92.06 564 GLY A N 1
ATOM 4387 C CA . GLY A 1 564 ? 25.318 -9.340 -26.407 1.00 92.06 564 GLY A CA 1
ATOM 4388 C C . GLY A 1 564 ? 24.077 -9.763 -27.199 1.00 92.06 564 GLY A C 1
ATOM 4389 O O . GLY A 1 564 ? 24.153 -10.758 -27.922 1.00 92.06 564 GLY A O 1
ATOM 4390 N N . LEU A 1 565 ? 22.936 -9.063 -27.122 1.00 97.56 565 LEU A N 1
ATOM 4391 C CA . LEU A 1 565 ? 21.721 -9.524 -27.815 1.00 97.56 565 LEU A CA 1
ATOM 4392 C C . LEU A 1 565 ? 21.801 -9.376 -29.345 1.00 97.56 565 LEU A C 1
ATOM 4394 O O . LEU A 1 565 ? 21.268 -10.219 -30.062 1.00 97.56 565 LEU A O 1
ATOM 4398 N N . VAL A 1 566 ? 22.507 -8.362 -29.860 1.00 98.19 566 VAL A N 1
ATOM 4399 C CA . VAL A 1 566 ? 22.718 -8.196 -31.313 1.00 98.19 566 VAL A CA 1
ATOM 4400 C C . VAL A 1 566 ? 23.468 -9.399 -31.897 1.00 98.19 566 VAL A C 1
ATOM 4402 O O . VAL A 1 566 ? 23.056 -9.948 -32.920 1.00 98.19 566 VAL A O 1
ATOM 4405 N N . ASP A 1 567 ? 24.528 -9.850 -31.226 1.00 98.06 567 ASP A N 1
ATOM 4406 C CA . ASP A 1 567 ? 25.334 -10.984 -31.685 1.00 98.06 567 ASP A CA 1
ATOM 4407 C C . ASP A 1 567 ? 24.592 -12.315 -31.498 1.00 98.06 567 ASP A C 1
ATOM 4409 O O . ASP A 1 567 ? 24.597 -13.146 -32.402 1.00 98.06 567 ASP A O 1
ATOM 4413 N N . ALA A 1 568 ? 23.836 -12.484 -30.405 1.00 98.12 568 ALA A N 1
ATOM 4414 C CA . ALA A 1 568 ? 22.967 -13.649 -30.214 1.00 98.12 568 ALA A CA 1
ATOM 4415 C C . ALA A 1 568 ? 21.888 -13.788 -31.311 1.00 98.12 568 ALA A C 1
ATOM 4417 O O . ALA A 1 568 ? 21.536 -14.909 -31.686 1.00 98.12 568 ALA A O 1
ATOM 4418 N N . VAL A 1 569 ? 21.380 -12.677 -31.859 1.00 98.44 569 VAL A N 1
ATOM 4419 C CA . VAL A 1 569 ? 20.468 -12.700 -33.018 1.00 98.44 569 VAL A CA 1
ATOM 4420 C C . VAL A 1 569 ? 21.219 -13.036 -34.311 1.00 98.44 569 VAL A C 1
ATOM 4422 O O . VAL A 1 569 ? 20.762 -13.875 -35.086 1.00 98.44 569 VAL A O 1
ATOM 4425 N N . ARG A 1 570 ? 22.405 -12.453 -34.530 1.00 98.25 570 ARG A N 1
ATOM 4426 C CA . ARG A 1 570 ? 23.251 -12.720 -35.714 1.00 98.25 570 ARG A CA 1
ATOM 4427 C C . ARG A 1 570 ? 23.727 -14.171 -35.808 1.00 98.25 570 ARG A C 1
ATOM 4429 O O . ARG A 1 570 ? 23.750 -14.727 -36.904 1.00 98.25 570 ARG A O 1
ATOM 4436 N N . ASP A 1 571 ? 24.034 -14.788 -34.672 1.00 97.88 571 ASP A N 1
ATOM 4437 C CA . ASP A 1 571 ? 24.393 -16.207 -34.554 1.00 97.88 571 ASP A CA 1
ATOM 4438 C C . ASP A 1 571 ? 23.169 -17.150 -34.595 1.00 97.88 571 ASP A C 1
ATOM 4440 O O . ASP A 1 571 ? 23.322 -18.372 -34.534 1.00 97.88 571 ASP A O 1
ATOM 4444 N N . GLY A 1 572 ? 21.946 -16.613 -34.698 1.00 97.56 572 GLY A N 1
ATOM 4445 C CA . GLY A 1 572 ? 20.705 -17.391 -34.770 1.00 97.56 572 GLY A CA 1
ATOM 4446 C C . GLY A 1 572 ? 20.297 -18.066 -33.456 1.00 97.56 572 GLY A C 1
ATOM 4447 O O . GLY A 1 572 ? 19.530 -19.028 -33.477 1.00 97.56 572 GLY A O 1
ATOM 4448 N N . GLN A 1 573 ? 20.806 -17.591 -32.315 1.00 98.00 573 GLN A N 1
ATOM 4449 C CA . GLN A 1 573 ? 20.418 -18.064 -30.978 1.00 98.00 573 GLN A CA 1
ATOM 4450 C C . GLN A 1 573 ? 19.086 -17.452 -30.519 1.00 98.00 573 GLN A C 1
ATOM 4452 O O . GLN A 1 573 ? 18.370 -18.064 -29.729 1.00 98.00 573 GLN A O 1
ATOM 4457 N N . VAL A 1 574 ? 18.749 -16.263 -31.029 1.00 98.12 574 VAL A N 1
ATOM 4458 C CA . VAL A 1 574 ? 17.461 -15.578 -30.845 1.00 98.12 574 VAL A CA 1
ATOM 4459 C C . VAL A 1 574 ? 16.935 -15.168 -32.223 1.00 98.12 574 VAL A C 1
ATOM 4461 O O . VAL A 1 574 ? 17.676 -14.620 -33.031 1.00 98.12 574 VAL A O 1
ATOM 4464 N N . ASP A 1 575 ? 15.659 -15.425 -32.509 1.00 97.81 575 ASP A N 1
ATOM 4465 C CA . ASP A 1 575 ? 15.026 -15.019 -33.773 1.00 97.81 575 ASP A CA 1
ATOM 4466 C C . ASP A 1 575 ? 14.788 -13.496 -33.802 1.00 97.81 575 ASP A C 1
ATOM 4468 O O . ASP A 1 575 ? 14.227 -12.934 -32.858 1.00 97.81 575 ASP A O 1
ATOM 4472 N N . GLU A 1 576 ? 15.143 -12.813 -34.894 1.00 97.81 576 GLU A N 1
ATOM 4473 C CA . GLU A 1 576 ? 14.838 -11.387 -35.071 1.00 97.81 576 GLU A CA 1
ATOM 4474 C C . GLU A 1 576 ? 13.321 -11.116 -35.025 1.00 97.81 576 GLU A C 1
ATOM 4476 O O . GLU A 1 576 ? 12.896 -10.093 -34.486 1.00 97.81 576 GLU A O 1
ATOM 4481 N N . ALA A 1 577 ? 12.474 -12.062 -35.447 1.00 97.69 577 ALA A N 1
ATOM 4482 C CA . ALA A 1 577 ? 11.021 -11.939 -35.295 1.00 97.69 577 ALA A CA 1
ATOM 4483 C C . ALA A 1 577 ? 10.580 -11.851 -33.814 1.00 97.69 577 ALA A C 1
ATOM 4485 O O . ALA A 1 577 ? 9.544 -11.255 -33.498 1.00 97.69 577 ALA A O 1
ATOM 4486 N N . THR A 1 578 ? 11.381 -12.388 -32.886 1.00 97.38 578 THR A N 1
ATOM 4487 C CA . THR A 1 578 ? 11.175 -12.232 -31.436 1.00 97.38 578 THR A CA 1
ATOM 4488 C C . THR A 1 578 ? 11.567 -10.833 -30.956 1.00 97.38 578 THR A C 1
ATOM 4490 O O . THR A 1 578 ? 10.899 -10.295 -30.073 1.00 97.38 578 THR A O 1
ATOM 4493 N N . ILE A 1 579 ? 12.570 -10.196 -31.566 1.00 98.31 579 ILE A N 1
ATOM 4494 C CA . ILE A 1 579 ? 12.919 -8.786 -31.320 1.00 98.31 579 ILE A CA 1
ATOM 4495 C C . ILE A 1 579 ? 11.807 -7.866 -31.849 1.00 98.31 579 ILE A C 1
ATOM 4497 O O . ILE A 1 579 ? 11.283 -7.037 -31.101 1.00 98.31 579 ILE A O 1
ATOM 4501 N N . ASP A 1 580 ? 11.353 -8.079 -33.088 1.00 98.31 580 ASP A N 1
ATOM 4502 C CA . ASP A 1 580 ? 10.240 -7.342 -33.703 1.00 98.31 580 ASP A CA 1
ATOM 4503 C C . ASP A 1 580 ? 8.964 -7.390 -32.850 1.00 98.31 580 ASP A C 1
ATOM 4505 O O . ASP A 1 580 ? 8.229 -6.402 -32.754 1.00 98.31 580 ASP A O 1
ATOM 4509 N N . ARG A 1 581 ? 8.669 -8.532 -32.215 1.00 97.06 581 ARG A N 1
ATOM 4510 C CA . ARG A 1 581 ? 7.530 -8.685 -31.292 1.00 97.06 581 ARG A CA 1
ATOM 4511 C C . ARG A 1 581 ? 7.626 -7.718 -30.104 1.00 97.06 581 ARG A C 1
ATOM 4513 O O . ARG A 1 581 ? 6.627 -7.076 -29.775 1.00 97.06 581 ARG A O 1
ATOM 4520 N N . LYS A 1 582 ? 8.810 -7.595 -29.495 1.00 98.25 582 LYS A N 1
ATOM 4521 C CA . LYS A 1 582 ? 9.070 -6.739 -28.322 1.00 98.25 582 LYS A CA 1
ATOM 4522 C C . LYS A 1 582 ? 9.009 -5.255 -28.703 1.00 98.25 582 LYS A C 1
ATOM 4524 O O . LYS A 1 582 ? 8.252 -4.494 -28.101 1.00 98.25 582 LYS A O 1
ATOM 4529 N N . VAL A 1 583 ? 9.682 -4.858 -29.791 1.00 98.44 583 VAL A N 1
ATOM 4530 C CA . VAL A 1 583 ? 9.644 -3.473 -30.313 1.00 98.44 583 VAL A CA 1
ATOM 4531 C C . VAL A 1 583 ? 8.215 -3.057 -30.686 1.00 98.44 583 VAL A C 1
ATOM 4533 O O . VAL A 1 583 ? 7.777 -1.959 -30.348 1.00 98.44 583 VAL A O 1
ATOM 4536 N N . ARG A 1 584 ? 7.426 -3.948 -31.299 1.00 97.69 584 ARG A N 1
ATOM 4537 C CA . ARG A 1 584 ? 6.002 -3.715 -31.606 1.00 97.69 584 ARG A CA 1
ATOM 4538 C C . ARG A 1 584 ? 5.152 -3.444 -30.360 1.00 97.69 584 ARG A C 1
ATOM 4540 O O . ARG A 1 584 ? 4.252 -2.605 -30.418 1.00 97.69 584 ARG A O 1
ATOM 4547 N N . ARG A 1 585 ? 5.420 -4.124 -29.238 1.00 97.56 585 ARG A N 1
ATOM 4548 C CA . ARG A 1 585 ? 4.757 -3.863 -27.945 1.00 97.56 585 ARG A CA 1
ATOM 4549 C C . ARG A 1 585 ? 5.170 -2.504 -27.367 1.00 97.56 585 ARG A C 1
ATOM 4551 O O . ARG A 1 585 ? 4.297 -1.740 -26.957 1.00 97.56 585 ARG A O 1
ATOM 4558 N N . LEU A 1 586 ? 6.455 -2.152 -27.427 1.00 97.81 586 LEU A N 1
ATOM 4559 C CA . LEU A 1 586 ? 6.962 -0.838 -27.002 1.00 97.81 586 LEU A CA 1
ATOM 4560 C C . LEU A 1 586 ? 6.371 0.317 -27.826 1.00 97.81 586 LEU A C 1
ATOM 4562 O O . LEU A 1 586 ? 5.885 1.292 -27.257 1.00 97.81 586 LEU A O 1
ATOM 4566 N N . LEU A 1 587 ? 6.310 0.189 -29.154 1.00 96.50 587 LEU A N 1
ATOM 4567 C CA . LEU A 1 587 ? 5.681 1.188 -30.028 1.00 96.50 587 LEU A CA 1
ATOM 4568 C C . LEU A 1 587 ? 4.156 1.270 -29.819 1.00 96.50 587 LEU A C 1
ATOM 4570 O O . LEU A 1 587 ? 3.574 2.351 -29.926 1.00 96.50 587 LEU A O 1
ATOM 4574 N N . ARG A 1 588 ? 3.492 0.168 -29.441 1.00 95.19 588 ARG A N 1
ATOM 4575 C CA . ARG A 1 588 ? 2.083 0.191 -29.008 1.00 95.19 588 ARG A CA 1
ATOM 4576 C C . ARG A 1 588 ? 1.900 0.954 -27.693 1.00 95.19 588 ARG A C 1
ATOM 4578 O O . ARG A 1 588 ? 0.958 1.738 -27.591 1.00 95.19 588 ARG A O 1
ATOM 4585 N N . LEU A 1 589 ? 2.787 0.774 -26.713 1.00 95.75 589 LEU A N 1
ATOM 4586 C CA . LEU A 1 589 ? 2.791 1.576 -25.484 1.00 95.75 589 LEU A CA 1
ATOM 4587 C C . LEU A 1 589 ? 3.032 3.061 -25.797 1.00 95.75 589 LEU A C 1
ATOM 4589 O O . LEU A 1 589 ? 2.263 3.906 -25.340 1.00 95.75 589 LEU A O 1
ATOM 4593 N N . ALA A 1 590 ? 4.006 3.374 -26.655 1.00 95.12 590 ALA A N 1
ATOM 4594 C CA . ALA A 1 590 ? 4.282 4.736 -27.107 1.00 95.12 590 ALA A CA 1
ATOM 4595 C C . ALA A 1 590 ? 3.068 5.382 -27.801 1.00 95.12 590 ALA A C 1
ATOM 4597 O O . ALA A 1 590 ? 2.735 6.537 -27.531 1.00 95.12 590 ALA A O 1
ATOM 4598 N N . SER A 1 591 ? 2.334 4.629 -28.627 1.00 92.19 591 SER A N 1
ATOM 4599 C CA . SER A 1 591 ? 1.059 5.080 -29.201 1.00 92.19 591 SER A CA 1
ATOM 4600 C C . SER A 1 591 ? -0.010 5.359 -28.133 1.00 92.19 591 SER A C 1
ATOM 4602 O O . SER A 1 591 ? -0.749 6.333 -28.275 1.00 92.19 591 SER A O 1
ATOM 4604 N N . ARG A 1 592 ? -0.091 4.544 -27.070 1.00 91.50 592 ARG A N 1
ATOM 4605 C CA . ARG A 1 592 ? -1.066 4.695 -25.972 1.00 91.50 592 ARG A CA 1
ATOM 4606 C C . ARG A 1 592 ? -0.796 5.929 -25.100 1.00 91.50 592 ARG A C 1
ATOM 4608 O O . ARG A 1 592 ? -1.733 6.662 -24.795 1.00 91.50 592 ARG A O 1
ATOM 4615 N N . VAL A 1 593 ? 0.463 6.198 -24.739 1.00 92.75 593 VAL A N 1
ATOM 4616 C CA . VAL A 1 593 ? 0.837 7.346 -23.876 1.00 92.75 593 VAL A CA 1
ATOM 4617 C C . VAL A 1 593 ? 1.025 8.666 -24.641 1.00 92.75 593 VAL A C 1
ATOM 4619 O O . VAL A 1 593 ? 1.094 9.738 -24.034 1.00 92.75 593 VAL A O 1
ATOM 4622 N N . GLY A 1 594 ? 1.096 8.621 -25.975 1.00 90.75 594 GLY A N 1
ATOM 4623 C CA . GLY A 1 594 ? 1.367 9.790 -26.814 1.00 90.75 594 GLY A CA 1
ATOM 4624 C C . GLY A 1 594 ? 2.854 10.141 -26.873 1.00 90.75 594 GLY A C 1
ATOM 4625 O O . GLY A 1 594 ? 3.257 11.243 -26.486 1.00 90.75 594 GLY A O 1
ATOM 4626 N N . ALA A 1 595 ? 3.658 9.180 -27.325 1.00 92.94 595 ALA A N 1
ATOM 4627 C CA . ALA A 1 595 ? 5.102 9.277 -27.533 1.00 92.94 595 ALA A CA 1
ATOM 4628 C C . ALA A 1 595 ? 5.552 8.981 -28.981 1.00 92.94 595 ALA A C 1
ATOM 4630 O O . ALA A 1 595 ? 6.752 8.903 -29.230 1.00 92.94 595 ALA A O 1
ATOM 4631 N N . LEU A 1 596 ? 4.612 8.848 -29.929 1.00 90.88 596 LEU A N 1
ATOM 4632 C CA . LEU A 1 596 ? 4.889 8.749 -31.368 1.00 90.88 596 LEU A CA 1
ATOM 4633 C C . LEU A 1 596 ? 4.349 9.975 -32.112 1.00 90.88 596 LEU A C 1
ATOM 4635 O O . LEU A 1 596 ? 3.135 10.180 -32.137 1.00 90.88 596 LEU A O 1
ATOM 4639 N N . ASP A 1 597 ? 5.218 10.730 -32.785 1.00 81.06 597 ASP A N 1
ATOM 4640 C CA . ASP A 1 597 ? 4.832 11.917 -33.571 1.00 81.06 597 ASP A CA 1
ATOM 4641 C C . ASP A 1 597 ? 3.836 11.587 -34.697 1.00 81.06 597 ASP A C 1
ATOM 4643 O O . ASP A 1 597 ? 2.954 12.381 -35.029 1.00 81.06 597 ASP A O 1
ATOM 4647 N N . ALA A 1 598 ? 3.956 10.389 -35.277 1.00 63.84 598 ALA A N 1
ATOM 4648 C CA . ALA A 1 598 ? 3.126 9.929 -36.387 1.00 63.84 598 ALA A CA 1
ATOM 4649 C C . ALA A 1 598 ? 1.696 9.515 -35.981 1.00 63.84 598 ALA A C 1
ATOM 4651 O O . ALA A 1 598 ? 0.859 9.309 -36.861 1.00 63.84 598 ALA A O 1
ATOM 4652 N N . VAL A 1 599 ? 1.395 9.374 -34.681 1.00 64.25 599 VAL A N 1
ATOM 4653 C CA . VAL A 1 599 ? 0.111 8.836 -34.201 1.00 64.25 599 VAL A CA 1
ATOM 4654 C C . VAL A 1 599 ? -0.589 9.840 -33.275 1.00 64.25 599 VAL A C 1
ATOM 4656 O O . VAL A 1 599 ? -0.182 9.999 -32.124 1.00 64.25 599 VAL A O 1
ATOM 4659 N N . PRO A 1 600 ? -1.680 10.497 -33.722 1.00 59.41 600 PRO A N 1
ATOM 4660 C CA . PRO A 1 600 ? -2.440 11.416 -32.881 1.00 59.41 600 PRO A CA 1
ATOM 4661 C C . PRO A 1 600 ? -2.933 10.748 -31.592 1.00 59.41 600 PRO A C 1
ATOM 4663 O O . PRO A 1 600 ? -3.545 9.680 -31.635 1.00 59.41 600 PRO A O 1
ATOM 4666 N N . VAL A 1 601 ? -2.714 11.405 -30.449 1.00 63.62 601 VAL A N 1
ATOM 4667 C CA . VAL A 1 601 ? -3.151 10.917 -29.130 1.00 63.62 601 VAL A CA 1
ATOM 4668 C C . VAL A 1 601 ? -4.674 10.779 -29.108 1.00 63.62 601 VAL A C 1
ATOM 4670 O O . VAL A 1 601 ? -5.390 11.780 -29.159 1.00 63.62 601 VAL A O 1
ATOM 4673 N N . THR A 1 602 ? -5.190 9.549 -29.021 1.00 55.28 602 THR A N 1
ATOM 4674 C CA . THR A 1 602 ? -6.639 9.304 -28.969 1.00 55.28 602 THR A CA 1
ATOM 4675 C C . THR A 1 602 ? -7.100 8.955 -27.564 1.00 55.28 602 THR A C 1
ATOM 4677 O O . THR A 1 602 ? -7.227 7.787 -27.211 1.00 55.28 602 THR A O 1
ATOM 4680 N N . GLY A 1 603 ? -7.377 9.988 -26.780 1.00 61.91 603 GLY A N 1
ATOM 4681 C CA . GLY A 1 603 ? -7.952 9.883 -25.446 1.00 61.91 603 GLY A CA 1
ATOM 4682 C C . GLY A 1 603 ? -7.948 11.249 -24.759 1.00 61.91 603 GLY A C 1
ATOM 4683 O O . GLY A 1 603 ? -7.214 12.145 -25.191 1.00 61.91 603 GLY A O 1
ATOM 4684 N N . PRO A 1 604 ? -8.759 11.452 -23.710 1.00 61.62 604 PRO A N 1
ATOM 4685 C CA . PRO A 1 604 ? -8.551 12.580 -22.817 1.00 61.62 604 PRO A CA 1
ATOM 4686 C C . PRO A 1 604 ? -7.195 12.424 -22.109 1.00 61.62 604 PRO A C 1
ATOM 4688 O O . PRO A 1 604 ? -6.820 11.331 -21.690 1.00 61.62 604 PRO A O 1
ATOM 4691 N N . ARG A 1 605 ? -6.459 13.527 -21.953 1.00 76.25 605 ARG A N 1
ATOM 4692 C CA . ARG A 1 605 ? -5.377 13.606 -20.961 1.00 76.25 605 ARG A CA 1
ATOM 4693 C C . ARG A 1 605 ? -5.981 13.990 -19.615 1.00 76.25 605 ARG A C 1
ATOM 4695 O O . ARG A 1 605 ? -6.964 14.734 -19.584 1.00 76.25 605 ARG A O 1
ATOM 4702 N N . ALA A 1 606 ? -5.390 13.508 -18.524 1.00 83.19 606 ALA A N 1
ATOM 4703 C CA . ALA A 1 606 ? -5.799 13.879 -17.172 1.00 83.19 606 ALA A CA 1
ATOM 4704 C C . ALA A 1 606 ? -5.867 15.409 -17.009 1.00 83.19 606 ALA A C 1
ATOM 4706 O O . ALA A 1 606 ? -4.923 16.125 -17.350 1.00 83.19 606 ALA A O 1
ATOM 4707 N N . ALA A 1 607 ? -6.991 15.907 -16.493 1.00 86.25 607 ALA A N 1
ATOM 4708 C CA . ALA A 1 607 ? -7.128 17.309 -16.122 1.00 86.25 607 ALA A CA 1
ATOM 4709 C C . ALA A 1 607 ? -6.415 17.567 -14.787 1.00 86.25 607 ALA A C 1
ATOM 4711 O O . ALA A 1 607 ? -6.438 16.713 -13.904 1.00 86.25 607 ALA A O 1
ATOM 4712 N N . ALA A 1 608 ? -5.823 18.752 -14.627 1.00 90.00 608 ALA A N 1
ATOM 4713 C CA . ALA A 1 608 ? -5.177 19.137 -13.379 1.00 90.00 608 ALA A CA 1
ATOM 4714 C C . ALA A 1 608 ? -6.204 19.248 -12.237 1.00 90.00 608 ALA A C 1
ATOM 4716 O O . ALA A 1 608 ? -7.096 20.100 -12.278 1.00 90.00 608 ALA A O 1
ATOM 4717 N N . ILE A 1 609 ? -6.060 18.410 -11.211 1.00 91.38 609 ILE A N 1
ATOM 4718 C CA . ILE A 1 609 ? -6.825 18.505 -9.963 1.00 91.38 609 ILE A CA 1
ATOM 4719 C C . ILE A 1 609 ? -6.123 19.506 -9.036 1.00 91.38 609 ILE A C 1
ATOM 4721 O O . ILE A 1 609 ? -4.916 19.429 -8.823 1.00 91.38 609 ILE A O 1
ATOM 4725 N N . GLY A 1 610 ? -6.875 20.471 -8.499 1.00 92.19 610 GLY A N 1
ATOM 4726 C CA . GLY A 1 610 ? -6.333 21.467 -7.572 1.00 92.19 610 GLY A CA 1
ATOM 4727 C C . GLY A 1 610 ? -6.055 20.878 -6.187 1.00 92.19 610 GLY A C 1
ATOM 4728 O O . GLY A 1 610 ? -6.795 20.004 -5.732 1.00 92.19 610 GLY A O 1
ATOM 4729 N N . THR A 1 611 ? -5.039 21.404 -5.491 1.00 91.19 611 THR A N 1
ATOM 4730 C CA . THR A 1 611 ? -4.593 20.952 -4.155 1.00 91.19 611 THR A CA 1
ATOM 4731 C C . THR A 1 611 ? -5.753 20.787 -3.170 1.00 91.19 611 THR A C 1
ATOM 4733 O O . THR A 1 611 ? -5.831 19.808 -2.438 1.00 91.19 611 THR A O 1
ATOM 4736 N N . ASP A 1 612 ? -6.711 21.707 -3.210 1.00 94.44 612 ASP A N 1
ATOM 4737 C CA . ASP A 1 612 ? -7.918 21.716 -2.385 1.00 94.44 612 ASP A CA 1
ATOM 4738 C C . ASP A 1 612 ? -8.813 20.467 -2.575 1.00 94.44 612 ASP A C 1
ATOM 4740 O O . ASP A 1 612 ? -9.318 19.901 -1.604 1.00 94.44 612 ASP A O 1
ATOM 4744 N N . ASP A 1 613 ? -8.998 20.011 -3.819 1.00 95.94 613 ASP A N 1
ATOM 4745 C CA . ASP A 1 613 ? -9.783 18.813 -4.153 1.00 95.94 613 ASP A CA 1
ATOM 4746 C C . ASP A 1 613 ? -8.973 17.523 -3.995 1.00 95.94 613 ASP A C 1
ATOM 4748 O O . ASP A 1 613 ? -9.529 16.513 -3.559 1.00 95.94 613 ASP A O 1
ATOM 4752 N N . GLN A 1 614 ? -7.660 17.572 -4.247 1.00 95.62 614 GLN A N 1
ATOM 4753 C CA . GLN A 1 614 ? -6.719 16.514 -3.865 1.00 95.62 614 GLN A CA 1
ATOM 4754 C C . GLN A 1 614 ? -6.824 16.236 -2.360 1.00 95.62 614 GLN A C 1
ATOM 4756 O O . GLN A 1 614 ? -7.141 15.115 -1.970 1.00 95.62 614 GLN A O 1
ATOM 4761 N N . ARG A 1 615 ? -6.640 17.247 -1.503 1.00 96.06 615 ARG A N 1
ATOM 4762 C CA . ARG A 1 615 ? -6.695 17.090 -0.040 1.00 96.06 615 ARG A CA 1
ATOM 4763 C C . ARG A 1 615 ? -8.060 16.582 0.432 1.00 96.06 615 ARG A C 1
ATOM 4765 O O . ARG A 1 615 ? -8.112 15.644 1.224 1.00 96.06 615 ARG A O 1
ATOM 4772 N N . ARG A 1 616 ? -9.170 17.096 -0.119 1.00 97.25 616 ARG A N 1
ATOM 4773 C CA . ARG A 1 616 ? -10.521 16.557 0.154 1.00 97.25 616 ARG A CA 1
ATOM 4774 C C . ARG A 1 616 ? -10.657 15.075 -0.212 1.00 97.25 616 ARG A C 1
ATOM 4776 O O . ARG A 1 616 ? -11.222 14.313 0.570 1.00 97.25 616 ARG A O 1
ATOM 4783 N N . LEU A 1 617 ? -10.157 14.659 -1.378 1.00 98.12 617 LEU A N 1
ATOM 4784 C CA . LEU A 1 617 ? -10.220 13.266 -1.829 1.00 98.12 617 LEU A CA 1
ATOM 4785 C C . LE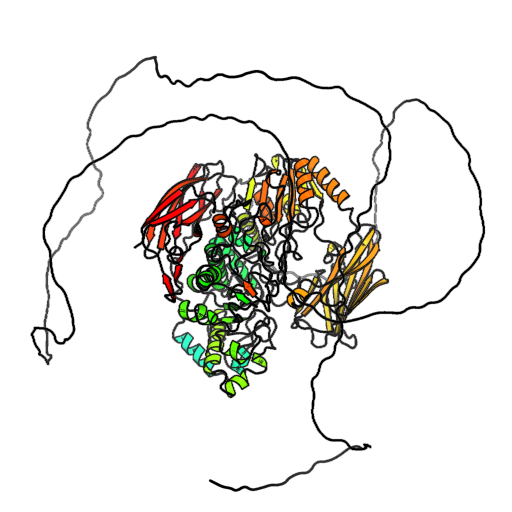U A 1 617 ? -9.343 12.345 -0.968 1.00 98.12 617 LEU A C 1
ATOM 4787 O O . LEU A 1 617 ? -9.794 11.266 -0.590 1.00 98.12 617 LEU A O 1
ATOM 4791 N N . LEU A 1 618 ? -8.129 12.778 -0.622 1.00 98.00 618 LEU A N 1
ATOM 4792 C CA . LEU A 1 618 ? -7.192 12.017 0.207 1.00 98.00 618 LEU A CA 1
ATOM 4793 C C . LEU A 1 618 ? -7.714 11.828 1.637 1.00 98.00 618 LEU A C 1
ATOM 4795 O O . LEU A 1 618 ? -7.727 10.703 2.133 1.00 98.00 618 LEU A O 1
ATOM 4799 N N . ARG A 1 619 ? -8.242 12.890 2.260 1.00 97.88 619 ARG A N 1
ATOM 4800 C CA . ARG A 1 619 ? -8.895 12.840 3.579 1.00 97.88 619 ARG A CA 1
ATOM 4801 C C . ARG A 1 619 ? -10.095 11.890 3.589 1.00 97.88 619 ARG A C 1
ATOM 4803 O O . ARG A 1 619 ? -10.200 11.038 4.469 1.00 97.88 619 ARG A O 1
ATOM 4810 N N . ALA A 1 620 ? -10.953 11.969 2.570 1.00 97.12 620 ALA A N 1
ATOM 4811 C CA . ALA A 1 620 ? -12.090 11.061 2.421 1.00 97.12 620 ALA A CA 1
ATOM 4812 C C . ALA A 1 620 ? -11.662 9.598 2.188 1.00 97.12 620 ALA A C 1
ATOM 4814 O O . ALA A 1 620 ? -12.292 8.688 2.722 1.00 97.12 620 ALA A O 1
ATOM 4815 N N . ALA A 1 621 ? -10.590 9.358 1.426 1.00 97.81 621 ALA A N 1
ATOM 4816 C CA . ALA A 1 621 ? -10.057 8.017 1.184 1.00 97.81 621 ALA A CA 1
ATOM 4817 C C . ALA A 1 621 ? -9.435 7.393 2.440 1.00 97.81 621 ALA A C 1
ATOM 4819 O O . ALA A 1 621 ? -9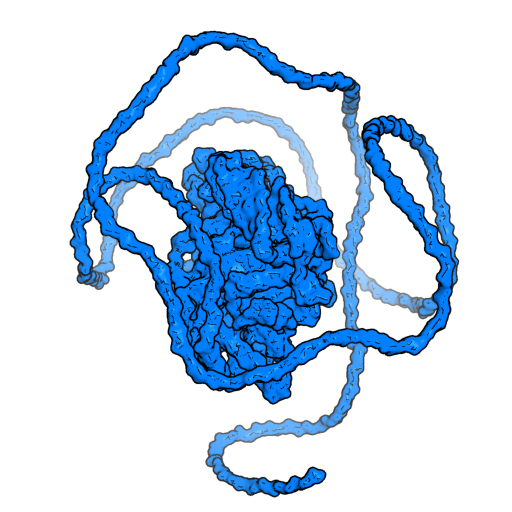.713 6.233 2.741 1.00 97.81 621 ALA A O 1
ATOM 4820 N N . ALA A 1 622 ? -8.664 8.168 3.204 1.00 98.06 622 ALA A N 1
ATOM 4821 C CA . ALA A 1 622 ? -8.131 7.746 4.495 1.00 98.06 622 ALA A CA 1
ATOM 4822 C C . ALA A 1 622 ? -9.263 7.394 5.478 1.00 98.06 622 ALA A C 1
ATOM 4824 O O . ALA A 1 622 ? -9.276 6.289 6.016 1.00 98.06 622 ALA A O 1
ATOM 4825 N N . ALA A 1 623 ? -10.266 8.268 5.638 1.00 98.06 623 ALA A N 1
ATOM 4826 C CA . ALA A 1 623 ? -11.401 8.027 6.535 1.00 98.06 623 ALA A CA 1
ATOM 4827 C C . ALA A 1 623 ? -12.263 6.820 6.109 1.00 98.06 623 ALA A C 1
ATOM 4829 O O . ALA A 1 623 ? -12.741 6.066 6.957 1.00 98.06 623 ALA A O 1
ATOM 4830 N N . ALA A 1 624 ? -12.431 6.592 4.801 1.00 97.19 624 ALA A N 1
ATOM 4831 C CA . ALA A 1 624 ? -13.136 5.422 4.272 1.00 97.19 624 ALA A CA 1
ATOM 4832 C C . ALA A 1 624 ? -12.345 4.107 4.426 1.00 97.19 624 ALA A C 1
ATOM 4834 O O . ALA A 1 624 ? -12.960 3.042 4.494 1.00 97.19 624 ALA A O 1
ATOM 4835 N N . GLY A 1 625 ? -11.009 4.168 4.469 1.00 97.81 625 GLY A N 1
ATOM 4836 C CA . GLY A 1 625 ? -10.127 3.021 4.717 1.00 97.81 625 GLY A CA 1
ATOM 4837 C C . GLY A 1 625 ? -9.991 2.651 6.200 1.00 97.81 625 GLY A C 1
ATOM 4838 O O . GLY A 1 625 ? -9.602 1.523 6.514 1.00 97.81 625 GLY A O 1
ATOM 4839 N N . THR A 1 626 ? -10.339 3.566 7.111 1.00 98.56 626 THR A N 1
ATOM 4840 C CA . THR A 1 626 ? -10.315 3.341 8.562 1.00 98.56 626 THR A CA 1
ATOM 4841 C C . THR A 1 626 ? -11.245 2.203 8.974 1.00 98.56 626 THR A C 1
ATOM 4843 O O . THR A 1 626 ? -12.457 2.249 8.740 1.00 98.56 626 THR A O 1
ATOM 4846 N N . VAL A 1 627 ? -10.692 1.199 9.661 1.00 98.75 627 VAL A N 1
ATOM 4847 C CA . VAL A 1 627 ? -11.452 0.061 10.193 1.00 98.75 627 VAL A CA 1
ATOM 4848 C C . VAL A 1 627 ? -11.590 0.187 11.708 1.00 98.75 627 VAL A C 1
ATOM 4850 O O . VAL A 1 627 ? -10.647 -0.058 12.461 1.00 98.75 627 VAL A O 1
ATOM 4853 N N . LEU A 1 628 ? -12.791 0.525 12.174 1.00 98.44 628 LEU A N 1
ATOM 4854 C CA . LEU A 1 628 ? -13.152 0.451 13.590 1.00 98.44 628 LEU A CA 1
ATOM 4855 C C . LEU A 1 628 ? -13.340 -1.024 13.970 1.00 98.44 628 LEU A C 1
ATOM 4857 O O . LEU A 1 628 ? -14.400 -1.600 13.738 1.00 98.44 628 LEU A O 1
ATOM 4861 N N . VAL A 1 629 ? -12.314 -1.673 14.522 1.00 97.88 629 VAL A N 1
ATOM 4862 C CA . VAL A 1 629 ? -12.397 -3.105 14.880 1.00 97.88 629 VAL A CA 1
ATOM 4863 C C . VAL A 1 629 ? -13.056 -3.337 16.242 1.00 97.88 629 VAL A C 1
ATOM 4865 O O . VAL A 1 629 ? -13.651 -4.397 16.458 1.00 97.88 629 VAL A O 1
ATOM 4868 N N . ARG A 1 630 ? -13.025 -2.327 17.124 1.00 96.75 630 ARG A N 1
ATOM 4869 C CA . ARG A 1 630 ? -13.687 -2.313 18.437 1.00 96.75 630 ARG A CA 1
ATOM 4870 C C . ARG A 1 630 ? -14.231 -0.923 18.769 1.00 96.75 630 ARG A C 1
ATOM 4872 O O . ARG A 1 630 ? -13.507 0.058 18.658 1.00 96.75 630 ARG A O 1
ATOM 4879 N N . ASN A 1 631 ? -15.455 -0.878 19.292 1.00 95.62 631 ASN A N 1
ATOM 4880 C CA . ASN A 1 631 ? -16.019 0.249 20.037 1.00 95.62 631 ASN A CA 1
ATOM 4881 C C . ASN A 1 631 ? -16.869 -0.326 21.182 1.00 95.62 631 ASN A C 1
ATOM 4883 O O . ASN A 1 631 ? -17.802 -1.091 20.924 1.00 95.62 631 ASN A O 1
ATOM 4887 N N . HIS A 1 632 ? -16.508 -0.049 22.433 1.00 89.12 632 HIS A N 1
ATOM 4888 C CA . HIS A 1 632 ? -17.149 -0.608 23.622 1.00 89.12 632 HIS A CA 1
ATOM 4889 C C . HIS A 1 632 ? -17.545 0.500 24.602 1.00 89.12 632 HIS A C 1
ATOM 4891 O O . HIS A 1 632 ? -16.701 1.235 25.110 1.00 89.12 632 HIS A O 1
ATOM 4897 N N . GLY A 1 633 ? -18.840 0.572 24.915 1.00 81.31 633 GLY A N 1
ATOM 4898 C CA . GLY A 1 633 ? -19.422 1.729 25.592 1.00 81.31 633 GLY A CA 1
ATOM 4899 C C . GLY A 1 633 ? -19.758 2.855 24.602 1.00 81.31 633 GLY A C 1
ATOM 4900 O O . GLY A 1 633 ? -19.747 2.629 23.394 1.00 81.31 633 GLY A O 1
ATOM 4901 N N . PRO A 1 634 ? -20.113 4.052 25.097 1.00 81.75 634 PRO A N 1
ATOM 4902 C CA . PRO A 1 634 ? -20.578 5.165 24.271 1.00 81.75 634 PRO A CA 1
ATOM 4903 C C . PRO A 1 634 ? -19.459 6.160 23.896 1.00 81.75 634 PRO A C 1
ATOM 4905 O O . PRO A 1 634 ? -19.756 7.338 23.745 1.00 81.75 634 PRO A O 1
ATOM 4908 N N . LEU A 1 635 ? -18.187 5.734 23.825 1.00 92.75 635 LEU A N 1
ATOM 4909 C CA . LEU A 1 635 ? -17.060 6.670 23.677 1.00 92.75 635 LEU A CA 1
ATOM 4910 C C . LEU A 1 635 ? -16.919 7.242 22.261 1.00 92.75 635 LEU A C 1
ATOM 4912 O O . LEU A 1 635 ? -16.742 8.446 22.133 1.00 92.75 635 LEU A O 1
ATOM 4916 N N . LEU A 1 636 ? -16.958 6.402 21.218 1.00 95.50 636 LEU A N 1
ATOM 4917 C CA . LEU A 1 636 ? -16.913 6.881 19.832 1.00 95.50 636 LEU A CA 1
ATOM 4918 C C . LEU A 1 636 ? -18.311 6.876 19.185 1.00 95.50 636 LEU A C 1
ATOM 4920 O O . LEU A 1 636 ? -19.014 5.863 19.304 1.00 95.50 636 LEU A O 1
ATOM 4924 N N . PRO A 1 637 ? -18.694 7.940 18.451 1.00 95.94 637 PRO A N 1
ATOM 4925 C CA . PRO A 1 637 ? -17.927 9.173 18.234 1.00 95.94 637 PRO A CA 1
ATOM 4926 C C . PRO A 1 637 ? -17.853 10.057 19.492 1.00 95.94 637 PRO A C 1
ATOM 4928 O O . PRO A 1 637 ? -18.793 10.095 20.286 1.00 95.94 637 PRO A O 1
ATOM 4931 N N . LEU A 1 638 ? -16.734 10.768 19.644 1.00 96.19 638 LEU A N 1
ATOM 4932 C CA . LEU A 1 638 ? -16.534 11.803 20.657 1.00 96.19 638 LEU A CA 1
ATOM 4933 C C . LEU A 1 638 ? -17.514 12.965 20.421 1.00 96.19 638 LEU A C 1
ATOM 4935 O O . LEU A 1 638 ? -17.830 13.289 19.279 1.00 96.19 638 LEU A O 1
ATOM 4939 N N . ASP A 1 639 ? -17.925 13.652 21.489 1.00 95.00 639 ASP A N 1
ATOM 4940 C CA . ASP A 1 639 ? -18.642 14.931 21.397 1.00 95.00 639 ASP A CA 1
ATOM 4941 C C . ASP A 1 639 ? -17.721 16.076 21.865 1.00 95.00 639 ASP A C 1
ATOM 4943 O O . ASP A 1 639 ? -17.575 16.277 23.078 1.00 95.00 639 ASP A O 1
ATOM 4947 N N . PRO A 1 640 ? -17.110 16.850 20.941 1.00 93.25 640 PRO A N 1
ATOM 4948 C CA . PRO A 1 640 ? -16.264 17.997 21.276 1.00 93.25 640 PRO A CA 1
ATOM 4949 C C . PRO A 1 640 ? -16.917 19.026 22.206 1.00 93.25 640 PRO A C 1
ATOM 4951 O O . PRO A 1 640 ? -16.206 19.709 22.935 1.00 93.25 640 PRO A O 1
ATOM 4954 N N . ALA A 1 641 ? -18.252 19.129 22.246 1.00 93.88 641 ALA A N 1
ATOM 4955 C CA . ALA A 1 641 ? -18.950 20.050 23.146 1.00 93.88 641 ALA A CA 1
ATOM 4956 C C . ALA A 1 641 ? -19.000 19.569 24.613 1.00 93.88 641 ALA A C 1
ATOM 4958 O O . ALA A 1 641 ? -19.495 20.296 25.477 1.00 93.88 641 ALA A O 1
ATOM 4959 N N . THR A 1 642 ? -18.511 18.356 24.899 1.00 95.31 642 THR A N 1
ATOM 4960 C CA . THR A 1 642 ? -18.442 17.772 26.252 1.00 95.31 642 THR A CA 1
ATOM 4961 C C . THR A 1 642 ? -17.027 17.682 26.822 1.00 95.31 642 THR A C 1
ATOM 4963 O O . THR A 1 642 ? -16.884 17.492 28.028 1.00 95.31 642 THR A O 1
ATOM 4966 N N . LEU A 1 643 ? -15.999 17.840 25.983 1.00 97.19 643 LEU A N 1
ATOM 4967 C CA . LEU A 1 643 ? -14.593 17.673 26.349 1.00 97.19 643 LEU A CA 1
ATOM 4968 C C . LEU A 1 643 ? -13.985 19.000 26.828 1.00 97.19 643 LEU A C 1
ATOM 4970 O O . LEU A 1 643 ? -14.221 20.053 26.239 1.00 97.19 643 LEU A O 1
ATOM 4974 N N . GLN A 1 644 ? -13.174 18.941 27.880 1.00 98.06 644 GLN A N 1
ATOM 4975 C CA . GLN A 1 644 ? -12.354 20.050 28.383 1.00 98.06 644 GLN A CA 1
ATOM 4976 C C . GLN A 1 644 ? -10.860 19.754 28.224 1.00 98.06 644 GLN A C 1
ATOM 4978 O O . GLN A 1 644 ? -10.075 20.682 28.009 1.00 98.06 644 GLN A O 1
ATOM 4983 N N . ARG A 1 645 ? -10.466 18.474 28.275 1.00 98.50 645 ARG A N 1
ATOM 4984 C CA . ARG A 1 645 ? -9.098 18.022 28.016 1.00 98.50 645 ARG A CA 1
ATOM 4985 C C . ARG A 1 645 ? -9.043 16.668 27.313 1.00 98.50 645 ARG A C 1
ATOM 4987 O O . ARG A 1 645 ? -9.704 15.717 27.723 1.00 98.50 645 ARG A O 1
ATOM 4994 N N . VAL A 1 646 ? -8.171 16.560 26.315 1.00 98.75 646 VAL A N 1
ATOM 4995 C CA . VAL A 1 646 ? -7.827 15.307 25.631 1.00 98.75 646 VAL A CA 1
ATOM 4996 C C . VAL A 1 646 ? -6.316 15.098 25.681 1.00 98.75 646 VAL A C 1
ATOM 4998 O O . VAL A 1 646 ? -5.553 15.998 25.336 1.00 98.75 646 VAL A O 1
ATOM 5001 N N . ALA A 1 647 ? -5.885 13.901 26.078 1.00 98.81 647 ALA A N 1
ATOM 5002 C CA . ALA A 1 647 ? -4.487 13.491 25.990 1.00 98.81 647 ALA A CA 1
ATOM 5003 C C . ALA A 1 647 ? -4.255 12.755 24.663 1.00 98.81 647 ALA A C 1
ATOM 5005 O O . ALA A 1 647 ? -4.832 11.689 24.439 1.00 98.81 647 ALA A O 1
ATOM 5006 N N . VAL A 1 648 ? -3.417 13.300 23.783 1.00 98.88 648 VAL A N 1
ATOM 5007 C CA . VAL A 1 648 ? -3.031 12.654 22.518 1.00 98.88 648 VAL A CA 1
ATOM 5008 C C . VAL A 1 648 ? -1.611 12.124 22.672 1.00 98.88 648 VAL A C 1
ATOM 5010 O O . VAL A 1 648 ? -0.663 12.891 22.822 1.00 98.88 648 VAL A O 1
ATOM 5013 N N . LEU A 1 649 ? -1.458 10.806 22.690 1.00 98.81 649 LEU A N 1
ATOM 5014 C CA . LEU A 1 649 ? -0.266 10.122 23.196 1.00 98.81 649 LEU A CA 1
ATOM 5015 C C . LEU A 1 649 ? 0.310 9.154 22.160 1.00 98.81 649 LEU A C 1
ATOM 5017 O O . LEU A 1 649 ? -0.390 8.728 21.244 1.00 98.81 649 LEU A O 1
ATOM 5021 N N . GLY A 1 650 ? 1.560 8.744 22.354 1.00 97.94 650 GLY A N 1
ATOM 5022 C CA . GLY A 1 650 ? 2.214 7.734 21.523 1.00 97.94 650 GLY A CA 1
ATOM 5023 C C . GLY A 1 650 ? 3.145 8.326 20.457 1.00 97.94 650 GLY A C 1
ATOM 5024 O O . GLY A 1 650 ? 3.032 9.505 20.110 1.00 97.94 650 GLY A O 1
ATOM 5025 N N . PRO A 1 651 ? 4.077 7.514 19.928 1.00 94.75 651 PRO A N 1
ATOM 5026 C CA . PRO A 1 651 ? 5.132 7.971 19.021 1.00 94.75 651 PRO A CA 1
ATOM 5027 C C . PRO A 1 651 ? 4.584 8.533 17.706 1.00 94.75 651 PRO A C 1
ATOM 5029 O O . PRO A 1 651 ? 5.019 9.586 17.248 1.00 94.75 651 PRO A O 1
ATOM 5032 N N . SER A 1 652 ? 3.577 7.878 17.128 1.00 95.81 652 SER A N 1
ATOM 5033 C CA . SER A 1 652 ? 3.019 8.239 15.820 1.00 95.81 652 SER A CA 1
ATOM 5034 C C . SER A 1 652 ? 1.992 9.382 15.884 1.00 95.81 652 SER A C 1
ATOM 5036 O O . SER A 1 652 ? 1.317 9.654 14.894 1.00 95.81 652 SER A O 1
ATOM 5038 N N . ALA A 1 653 ? 1.829 10.042 17.039 1.00 97.50 653 ALA A N 1
ATOM 5039 C CA . ALA A 1 653 ? 0.834 11.096 17.233 1.00 97.50 653 ALA A CA 1
ATOM 5040 C C . ALA A 1 653 ? 1.237 12.441 16.605 1.00 97.50 653 ALA A C 1
ATOM 5042 O O . ALA A 1 653 ? 0.411 13.079 15.952 1.00 97.50 653 ALA A O 1
ATOM 5043 N N . ALA A 1 654 ? 2.491 12.860 16.796 1.00 95.12 654 ALA A N 1
ATOM 5044 C CA . ALA A 1 654 ? 3.063 14.053 16.166 1.00 95.12 654 ALA A CA 1
ATOM 5045 C C . ALA A 1 654 ? 3.792 13.701 14.856 1.00 95.12 654 ALA A C 1
ATOM 5047 O O . ALA A 1 654 ? 3.593 14.375 13.849 1.00 95.12 654 ALA A O 1
ATOM 5048 N N . SER A 1 655 ? 4.541 12.591 14.852 1.00 90.69 655 SER A N 1
ATOM 5049 C CA . SER A 1 655 ? 5.343 12.117 13.713 1.00 90.69 655 SER A CA 1
ATOM 5050 C C . SER A 1 655 ? 4.782 10.796 13.154 1.00 90.69 655 SER A C 1
ATOM 5052 O O . SER A 1 655 ? 5.299 9.720 13.459 1.00 90.69 655 SER A O 1
ATOM 5054 N N . PRO A 1 656 ? 3.672 10.824 12.390 1.00 93.62 656 PRO A N 1
ATOM 5055 C CA . PRO A 1 656 ? 3.016 9.615 11.897 1.00 93.62 656 PRO A CA 1
ATOM 5056 C C . PRO A 1 656 ? 3.728 8.963 10.704 1.00 93.62 656 PRO A C 1
ATOM 5058 O O . PRO A 1 656 ? 4.294 9.639 9.842 1.00 93.62 656 PRO A O 1
ATOM 5061 N N . ARG A 1 657 ? 3.555 7.646 10.547 1.00 92.50 657 ARG A N 1
ATOM 5062 C CA . ARG A 1 657 ? 4.000 6.909 9.357 1.00 92.50 657 ARG A CA 1
ATOM 5063 C C . ARG A 1 657 ? 2.915 6.955 8.270 1.00 92.50 657 ARG A C 1
ATOM 5065 O O . ARG A 1 657 ? 1.907 6.254 8.341 1.00 92.50 657 ARG A O 1
ATOM 5072 N N . ILE A 1 658 ? 3.090 7.804 7.254 1.00 93.94 658 ILE A N 1
ATOM 5073 C CA . ILE A 1 658 ? 2.068 8.022 6.204 1.00 93.94 658 ILE A CA 1
ATOM 5074 C C . ILE A 1 658 ? 2.087 6.992 5.060 1.00 93.94 658 ILE A C 1
ATOM 5076 O O . ILE A 1 658 ? 1.087 6.851 4.360 1.00 93.94 658 ILE A O 1
ATOM 5080 N N . GLN A 1 659 ? 3.206 6.285 4.870 1.00 92.31 659 GLN A N 1
ATOM 5081 C CA . GLN A 1 659 ? 3.486 5.332 3.782 1.00 92.31 659 GLN A CA 1
ATOM 5082 C C . GLN A 1 659 ? 4.531 4.298 4.244 1.00 92.31 659 GLN A C 1
ATOM 5084 O O . GLN A 1 659 ? 5.206 4.544 5.240 1.00 92.31 659 GLN A O 1
ATOM 5089 N N . GLY A 1 660 ? 4.710 3.172 3.546 1.00 86.06 660 GLY A N 1
ATOM 5090 C CA . GLY A 1 660 ? 5.766 2.195 3.880 1.00 86.06 660 GLY A CA 1
ATOM 5091 C C . GLY A 1 660 ? 7.185 2.684 3.556 1.00 86.06 660 GLY A C 1
ATOM 5092 O O . GLY A 1 660 ? 7.372 3.839 3.161 1.00 86.06 660 GLY A O 1
ATOM 5093 N N . GLY A 1 661 ? 8.189 1.830 3.760 1.00 81.00 661 GLY A N 1
ATOM 5094 C CA . GLY A 1 661 ? 9.541 2.028 3.219 1.00 81.00 661 GLY A CA 1
ATOM 5095 C C . GLY A 1 661 ? 9.658 1.632 1.737 1.00 81.00 661 GLY A C 1
ATOM 5096 O O . GLY A 1 661 ? 8.670 1.262 1.102 1.00 81.00 661 GLY A O 1
ATOM 5097 N N . GLY A 1 662 ? 10.874 1.676 1.187 1.00 79.00 662 GLY A N 1
ATOM 5098 C CA . GLY A 1 662 ? 11.165 1.174 -0.162 1.00 79.00 662 GLY A CA 1
ATOM 5099 C C . GLY A 1 662 ? 10.799 2.097 -1.333 1.00 79.00 662 GLY A C 1
ATOM 5100 O O . GLY A 1 662 ? 10.518 3.289 -1.169 1.00 79.00 662 GLY A O 1
ATOM 5101 N N . SER A 1 663 ? 10.781 1.520 -2.539 1.00 70.38 663 SER A N 1
ATOM 5102 C CA . SER A 1 663 ? 10.471 2.182 -3.821 1.00 70.38 663 SER A CA 1
ATOM 5103 C C . SER A 1 663 ? 9.102 2.870 -3.870 1.00 70.38 663 SER A C 1
ATOM 5105 O O . SER A 1 663 ? 8.894 3.764 -4.688 1.00 70.38 663 SER A O 1
ATOM 5107 N N . ALA A 1 664 ? 8.172 2.522 -2.979 1.00 70.31 664 ALA A N 1
ATOM 5108 C CA . ALA A 1 664 ? 6.856 3.148 -2.890 1.00 70.31 664 ALA A CA 1
ATOM 5109 C C . ALA A 1 664 ? 6.862 4.572 -2.284 1.00 70.31 664 ALA A C 1
ATOM 5111 O O . ALA A 1 664 ? 5.826 5.233 -2.318 1.00 70.31 664 ALA A O 1
ATOM 5112 N N . ALA A 1 665 ? 7.978 5.052 -1.719 1.00 82.00 665 ALA A N 1
ATOM 5113 C CA . ALA A 1 665 ? 8.031 6.333 -1.009 1.00 82.00 665 ALA A CA 1
ATOM 5114 C C . ALA A 1 665 ? 7.903 7.572 -1.928 1.00 82.00 665 ALA A C 1
ATOM 5116 O O . ALA A 1 665 ? 8.568 7.679 -2.964 1.00 82.00 665 ALA A O 1
ATOM 5117 N N . VAL A 1 666 ? 7.066 8.530 -1.502 1.00 87.00 666 VAL A N 1
ATOM 5118 C CA . VAL A 1 666 ? 6.742 9.785 -2.208 1.00 87.00 666 VAL A CA 1
ATOM 5119 C C . VAL A 1 666 ? 6.670 10.961 -1.224 1.00 87.00 666 VAL A C 1
ATOM 5121 O O . VAL A 1 666 ? 6.020 10.854 -0.181 1.00 87.00 666 VAL A O 1
ATOM 5124 N N . THR A 1 667 ? 7.290 12.097 -1.557 1.00 89.38 667 THR A N 1
ATOM 5125 C CA . THR A 1 667 ? 7.292 13.305 -0.710 1.00 89.38 667 THR A CA 1
ATOM 5126 C C . THR A 1 667 ? 5.990 14.114 -0.857 1.00 89.38 667 THR A C 1
ATOM 5128 O O . THR A 1 667 ? 5.694 14.581 -1.963 1.00 89.38 667 THR A O 1
ATOM 5131 N N . PRO A 1 668 ? 5.202 14.316 0.217 1.00 91.75 668 PRO A N 1
ATOM 5132 C CA . PRO A 1 668 ? 4.021 15.178 0.197 1.00 91.75 668 PRO A CA 1
ATOM 5133 C C . PRO A 1 668 ? 4.384 16.664 0.347 1.00 91.75 668 PRO A C 1
ATOM 5135 O O . PRO A 1 668 ? 5.405 17.006 0.928 1.00 91.75 668 PRO A O 1
ATOM 5138 N N . GLU A 1 669 ? 3.497 17.557 -0.102 1.00 88.88 669 GLU A N 1
ATOM 5139 C CA . GLU A 1 669 ? 3.609 19.010 0.141 1.00 88.88 669 GLU A CA 1
ATOM 5140 C C . GLU A 1 669 ? 3.431 19.377 1.628 1.00 88.88 669 GLU A C 1
ATOM 5142 O O . GLU A 1 669 ? 4.151 20.212 2.163 1.00 88.88 669 GLU A O 1
ATOM 5147 N N . VAL A 1 670 ? 2.457 18.748 2.297 1.00 90.69 670 VAL A N 1
ATOM 5148 C CA . VAL A 1 670 ? 2.128 18.928 3.721 1.00 90.69 670 VAL A CA 1
ATOM 5149 C C . VAL A 1 670 ? 1.557 17.617 4.257 1.00 90.69 670 VAL A C 1
ATOM 5151 O O . VAL A 1 670 ? 0.723 16.999 3.587 1.00 90.69 670 VAL A O 1
ATOM 5154 N N . VAL A 1 671 ? 1.947 17.235 5.476 1.00 94.81 671 VAL A N 1
ATOM 5155 C CA . VAL A 1 671 ? 1.322 16.165 6.273 1.00 94.81 671 VAL A CA 1
ATOM 5156 C C . VAL A 1 671 ? 0.471 16.783 7.382 1.00 94.81 671 VAL A C 1
ATOM 5158 O O . VAL A 1 671 ? 0.887 17.744 8.021 1.00 94.81 671 VAL A O 1
ATOM 5161 N N . VAL A 1 672 ? -0.713 16.225 7.641 1.00 97.62 672 VAL A N 1
ATOM 5162 C CA . VAL A 1 672 ? -1.521 16.555 8.826 1.00 97.62 672 VAL A CA 1
ATOM 5163 C C . VAL A 1 672 ? -1.308 15.469 9.879 1.00 97.62 672 VAL A C 1
ATOM 5165 O O . VAL A 1 672 ? -1.771 14.340 9.693 1.00 97.62 672 VAL A O 1
ATOM 5168 N N . SER A 1 673 ? -0.623 15.789 10.981 1.00 98.38 673 SER A N 1
ATOM 5169 C CA . SER A 1 673 ? -0.403 14.838 12.080 1.00 98.38 673 SER A CA 1
ATOM 5170 C C . SER A 1 673 ? -1.718 14.499 12.809 1.00 98.38 673 SER A C 1
ATOM 5172 O O . SER A 1 673 ? -2.615 15.347 12.870 1.00 98.38 673 SER A O 1
ATOM 5174 N N . PRO A 1 674 ? -1.868 13.292 13.393 1.00 98.69 674 PRO A N 1
ATOM 5175 C CA . PRO A 1 674 ? -2.963 12.970 14.313 1.00 98.69 674 PRO A CA 1
ATOM 5176 C C . PRO A 1 674 ? -3.196 14.037 15.390 1.00 98.69 674 PRO A C 1
ATOM 5178 O O . PRO A 1 674 ? -4.338 14.434 15.624 1.00 98.69 674 PRO A O 1
ATOM 5181 N N . LEU A 1 675 ? -2.118 14.544 15.992 1.00 98.75 675 LEU A N 1
ATOM 5182 C CA . LEU A 1 675 ? -2.142 15.593 17.008 1.00 98.75 675 LEU A CA 1
ATOM 5183 C C . LEU A 1 675 ? -2.753 16.902 16.484 1.00 98.75 675 LEU A C 1
ATOM 5185 O O . LEU A 1 675 ? -3.644 17.463 17.124 1.00 98.75 675 LEU A O 1
ATOM 5189 N N . ASP A 1 676 ? -2.338 17.370 15.309 1.00 98.50 676 ASP A N 1
ATOM 5190 C CA . ASP A 1 676 ? -2.815 18.639 14.744 1.00 98.50 676 ASP A CA 1
ATOM 5191 C C . ASP A 1 676 ? -4.213 18.519 14.133 1.00 98.50 676 ASP A C 1
ATOM 5193 O O . ASP A 1 676 ? -5.003 19.461 14.204 1.00 98.50 676 ASP A O 1
ATOM 5197 N N . GLY A 1 677 ? -4.570 17.335 13.631 1.00 98.38 677 GLY A N 1
ATOM 5198 C CA . GLY A 1 677 ? -5.945 16.992 13.277 1.00 98.38 677 GLY A CA 1
ATOM 5199 C C . GLY A 1 677 ? -6.895 17.094 14.472 1.00 98.38 677 GLY A C 1
ATOM 5200 O O . GLY A 1 677 ? -7.926 17.762 14.386 1.00 98.38 677 GLY A O 1
ATOM 5201 N N . ILE A 1 678 ? -6.521 16.504 15.612 1.00 98.69 678 ILE A N 1
ATOM 5202 C CA . ILE A 1 678 ? -7.314 16.547 16.851 1.00 98.69 678 ILE A CA 1
ATOM 5203 C C . ILE A 1 678 ? -7.373 17.972 17.430 1.00 98.69 678 ILE A C 1
ATOM 5205 O O . ILE A 1 678 ? -8.448 18.420 17.834 1.00 98.69 678 ILE A O 1
ATOM 5209 N N . ARG A 1 679 ? -6.272 18.737 17.394 1.00 98.50 679 ARG A N 1
ATOM 5210 C CA . ARG A 1 679 ? -6.267 20.172 17.753 1.00 98.50 679 ARG A CA 1
ATOM 5211 C C . ARG A 1 679 ? -7.218 20.991 16.875 1.00 98.50 679 ARG A C 1
ATOM 5213 O O . ARG A 1 679 ? -7.975 21.809 17.393 1.00 98.50 679 ARG A O 1
ATOM 5220 N N . ALA A 1 680 ? -7.216 20.763 15.562 1.00 97.88 680 ALA A N 1
ATOM 5221 C CA . ALA A 1 680 ? -8.103 21.456 14.626 1.00 97.88 680 ALA A CA 1
ATOM 5222 C C . ALA A 1 680 ? -9.584 21.061 14.790 1.00 97.88 680 ALA A C 1
ATOM 5224 O O . ALA A 1 680 ? -10.461 21.891 14.559 1.00 97.88 680 ALA A O 1
ATOM 5225 N N . MET A 1 681 ? -9.857 19.818 15.200 1.00 97.31 681 MET A N 1
ATOM 5226 C CA . MET A 1 681 ? -11.196 19.289 15.492 1.00 97.31 681 MET A CA 1
ATOM 5227 C C . MET A 1 681 ? -11.808 19.905 16.755 1.00 97.31 681 MET A C 1
ATOM 5229 O O . MET A 1 681 ? -12.963 20.327 16.743 1.00 97.31 681 MET A O 1
ATOM 5233 N N . LEU A 1 682 ? -11.038 19.946 17.846 1.00 97.56 682 LEU A N 1
ATOM 5234 C CA . LEU A 1 682 ? -11.508 20.401 19.159 1.00 97.56 682 LEU A CA 1
ATOM 5235 C C . LEU A 1 682 ? -11.486 21.933 19.297 1.00 97.56 682 LEU A C 1
ATOM 5237 O O . LEU A 1 682 ? -12.305 22.504 20.016 1.00 97.56 682 LEU A O 1
ATOM 5241 N N . GLY A 1 683 ? -10.581 22.607 18.584 1.00 95.75 683 GLY A N 1
ATOM 5242 C CA . GLY A 1 683 ? -10.404 24.054 18.662 1.00 95.75 683 GLY A CA 1
ATOM 5243 C C . GLY A 1 683 ? -9.641 24.516 19.915 1.00 95.75 683 GL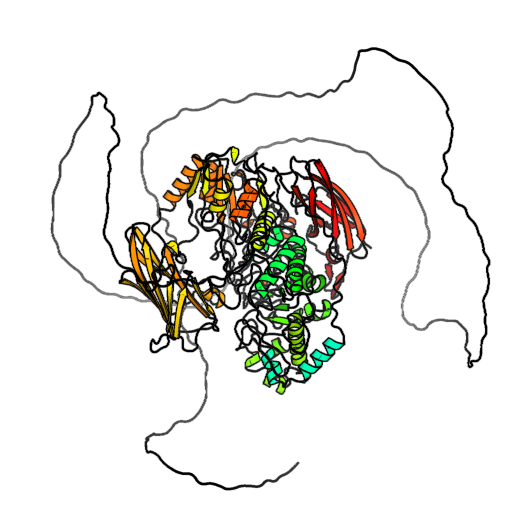Y A C 1
ATOM 5244 O O . GLY A 1 683 ? -9.209 23.705 20.731 1.00 95.75 683 GLY A O 1
ATOM 5245 N N . PRO A 1 684 ? -9.441 25.838 20.076 1.00 95.31 684 PRO A N 1
ATOM 5246 C CA . PRO A 1 684 ? -8.546 26.402 21.092 1.00 95.31 684 PRO A CA 1
ATOM 5247 C C . PRO A 1 684 ? -9.120 26.419 22.519 1.00 95.31 684 PRO A C 1
ATOM 5249 O O . PRO A 1 684 ? -8.390 26.750 23.450 1.00 95.31 684 PRO A O 1
ATOM 5252 N N . ASP A 1 685 ? -10.409 26.112 22.693 1.00 95.44 685 ASP A N 1
ATOM 5253 C CA . ASP A 1 685 ? -11.089 26.132 23.996 1.00 95.44 685 ASP A CA 1
ATOM 5254 C C . ASP A 1 685 ? -10.953 24.800 24.769 1.00 95.44 685 ASP A C 1
ATOM 5256 O O . ASP A 1 685 ? -11.281 24.746 25.955 1.00 95.44 685 ASP A O 1
ATOM 5260 N N . VAL A 1 686 ? -10.449 23.738 24.123 1.00 97.81 686 VAL A N 1
ATOM 5261 C CA . VAL A 1 686 ? -10.182 22.418 24.725 1.00 97.81 686 VAL A CA 1
ATOM 5262 C C . VAL A 1 686 ? -8.673 22.217 24.862 1.00 97.81 686 VAL A C 1
ATOM 5264 O O . VAL A 1 686 ? -7.918 22.443 23.916 1.00 97.81 686 VAL A O 1
ATOM 5267 N N . ALA A 1 687 ? -8.209 21.765 26.028 1.00 98.25 687 ALA A N 1
ATOM 5268 C CA . ALA A 1 687 ? -6.798 21.450 26.234 1.00 98.25 687 ALA A CA 1
ATOM 5269 C C . ALA A 1 687 ? -6.415 20.157 25.490 1.00 98.25 687 ALA A C 1
ATOM 5271 O O . ALA A 1 687 ? -7.038 19.115 25.695 1.00 98.25 687 ALA A O 1
ATOM 5272 N N . VAL A 1 688 ? -5.382 20.211 24.644 1.00 98.62 688 VAL A N 1
ATOM 5273 C CA . VAL A 1 688 ? -4.853 19.040 23.923 1.00 98.62 688 VAL A CA 1
ATOM 5274 C C . VAL A 1 688 ? -3.404 18.807 24.336 1.00 98.62 688 VAL A C 1
ATOM 5276 O O . VAL A 1 688 ? -2.476 19.381 23.758 1.00 98.62 688 VAL A O 1
ATOM 5279 N N . ASP A 1 689 ? -3.234 17.980 25.364 1.00 98.31 689 ASP A N 1
ATOM 5280 C CA . ASP A 1 689 ? -1.935 17.637 25.943 1.00 98.31 689 ASP A CA 1
ATOM 5281 C C . ASP A 1 689 ? -1.268 16.490 25.164 1.00 98.31 689 ASP A C 1
ATOM 5283 O O . ASP A 1 689 ? -1.947 15.605 24.638 1.00 98.31 689 ASP A O 1
ATOM 5287 N N . HIS A 1 690 ? 0.069 16.485 25.102 1.00 98.25 690 HIS A N 1
ATOM 5288 C CA . HIS A 1 690 ? 0.846 15.494 24.348 1.00 98.25 690 HIS A CA 1
ATOM 5289 C C . HIS A 1 690 ? 2.110 15.021 25.090 1.00 98.25 690 HIS A C 1
ATOM 5291 O O . HIS A 1 690 ? 2.789 15.803 25.762 1.00 98.25 690 HIS A O 1
ATOM 5297 N N . ALA A 1 691 ? 2.424 13.734 24.925 1.00 97.06 691 ALA A N 1
ATOM 5298 C CA . ALA A 1 691 ? 3.695 13.090 25.258 1.00 97.06 691 ALA A CA 1
ATOM 5299 C C . ALA A 1 691 ? 3.926 11.884 24.326 1.00 97.06 691 ALA A C 1
ATOM 5301 O O . ALA A 1 691 ? 2.964 11.288 23.826 1.00 97.06 691 ALA A O 1
ATOM 5302 N N . VAL A 1 692 ? 5.187 11.498 24.119 1.00 94.75 692 VAL A N 1
ATOM 5303 C CA . VAL A 1 692 ? 5.559 10.372 23.245 1.00 94.75 692 VAL A CA 1
ATOM 5304 C C . VAL A 1 692 ? 5.261 9.044 23.937 1.00 94.75 692 VAL A C 1
ATOM 5306 O O . VAL A 1 692 ? 4.737 8.127 23.307 1.00 94.75 692 VAL A O 1
ATOM 5309 N N . GLY A 1 693 ? 5.553 8.929 25.235 1.00 95.81 693 GLY A N 1
ATOM 5310 C CA . GLY A 1 693 ? 5.195 7.772 26.071 1.00 95.81 693 GLY A CA 1
ATOM 5311 C C . GLY A 1 693 ? 5.997 6.486 25.826 1.00 95.81 693 GLY A C 1
ATOM 5312 O O . GLY A 1 693 ? 6.333 5.786 26.776 1.00 95.81 693 GLY A O 1
ATOM 5313 N N . ALA A 1 694 ? 6.333 6.169 24.574 1.00 94.19 694 ALA A N 1
ATOM 5314 C CA . ALA A 1 694 ? 7.170 5.033 24.194 1.00 94.19 694 ALA A CA 1
ATOM 5315 C C . ALA A 1 694 ? 7.925 5.328 22.890 1.00 94.19 694 ALA A C 1
ATOM 5317 O O . ALA A 1 694 ? 7.304 5.556 21.853 1.00 94.19 694 ALA A O 1
ATOM 5318 N N . ARG A 1 695 ? 9.263 5.280 22.920 1.00 89.81 695 ARG A N 1
ATOM 5319 C CA . ARG A 1 695 ? 10.094 5.399 21.709 1.00 89.81 695 ARG A CA 1
ATOM 5320 C C . ARG A 1 695 ? 10.124 4.084 20.933 1.00 89.81 695 ARG A C 1
ATOM 5322 O O . ARG A 1 695 ? 10.168 3.008 21.535 1.00 89.81 695 ARG A O 1
ATOM 5329 N N . ILE A 1 696 ? 10.087 4.193 19.606 1.00 87.81 696 ILE A N 1
ATOM 5330 C CA . ILE A 1 696 ? 10.044 3.060 18.665 1.00 87.81 696 ILE A CA 1
ATOM 5331 C C . ILE A 1 696 ? 11.296 2.996 17.792 1.00 87.81 696 ILE A C 1
ATOM 5333 O O . ILE A 1 696 ? 11.873 1.921 17.645 1.00 87.81 696 ILE A O 1
ATOM 5337 N N . SER A 1 697 ? 11.773 4.151 17.331 1.00 75.94 697 SER A N 1
ATOM 5338 C CA . SER A 1 697 ? 13.135 4.343 16.840 1.00 75.94 697 SER A CA 1
ATOM 5339 C C . SER A 1 697 ? 14.125 4.501 17.995 1.00 75.94 697 SER A C 1
ATOM 5341 O O . SER A 1 697 ? 13.754 4.884 19.109 1.00 75.94 697 SER A O 1
ATOM 5343 N N . ARG A 1 698 ? 15.400 4.215 17.715 1.00 66.81 698 ARG A N 1
ATOM 5344 C CA . ARG A 1 698 ? 16.565 4.577 18.536 1.00 66.81 698 ARG A CA 1
ATOM 5345 C C . ARG A 1 698 ? 17.741 4.878 17.612 1.00 66.81 698 ARG A C 1
ATOM 5347 O O . ARG A 1 698 ? 17.928 4.161 16.622 1.00 66.81 698 ARG A O 1
ATOM 5354 N N . GLY A 1 699 ? 18.555 5.859 17.984 1.00 68.75 699 GLY A N 1
ATOM 5355 C CA . GLY A 1 699 ? 19.575 6.421 17.108 1.00 68.75 699 GLY A CA 1
ATOM 5356 C C . GLY A 1 699 ? 19.013 7.559 16.245 1.00 68.75 699 GLY A C 1
ATOM 5357 O O . GLY A 1 699 ? 17.794 7.724 16.179 1.00 68.75 699 GLY A O 1
ATOM 5358 N N . PRO A 1 700 ? 19.885 8.343 15.588 1.00 74.06 700 PRO A N 1
ATOM 5359 C CA . PRO A 1 700 ? 19.488 9.643 15.054 1.00 74.06 700 PRO A CA 1
ATOM 5360 C C . PRO A 1 700 ? 18.574 9.552 13.830 1.00 74.06 700 PRO A C 1
ATOM 5362 O O . PRO A 1 700 ? 18.919 8.916 12.834 1.00 74.06 700 PRO A O 1
ATOM 5365 N N . GLU A 1 701 ? 17.430 10.227 13.915 1.00 83.62 701 GLU A N 1
ATOM 5366 C CA . GLU A 1 701 ? 16.478 10.408 12.814 1.00 83.62 701 GLU A CA 1
ATOM 5367 C C . GLU A 1 701 ? 16.959 11.512 11.857 1.00 83.62 701 GLU A C 1
ATOM 5369 O O . GLU A 1 701 ? 17.712 12.388 12.292 1.00 83.62 701 GLU A O 1
ATOM 5374 N N . PRO A 1 702 ? 16.545 11.518 10.573 1.00 88.12 702 PRO A N 1
ATOM 5375 C CA . PRO A 1 702 ? 16.870 12.594 9.634 1.00 88.12 702 PRO A CA 1
ATOM 5376 C C . PRO A 1 702 ? 16.515 13.970 10.211 1.00 88.12 702 PRO A C 1
ATOM 5378 O O . PRO A 1 702 ? 15.400 14.166 10.691 1.00 88.12 702 PRO A O 1
ATOM 5381 N N . VAL A 1 703 ? 17.463 14.911 10.172 1.00 89.50 703 VAL A N 1
ATOM 5382 C CA . VAL A 1 703 ? 17.338 16.197 10.878 1.00 89.50 703 VAL A CA 1
ATOM 5383 C C . VAL A 1 703 ? 16.127 17.028 10.424 1.00 89.50 703 VAL A C 1
ATOM 5385 O O . VAL A 1 703 ? 15.839 17.127 9.228 1.00 89.50 703 VAL A O 1
ATOM 5388 N N . ASP A 1 704 ? 15.437 17.627 11.399 1.00 83.56 704 ASP A N 1
ATOM 5389 C CA . ASP A 1 704 ? 14.267 18.486 11.198 1.00 83.56 704 ASP A CA 1
ATOM 5390 C C . ASP A 1 704 ? 14.690 19.905 10.785 1.00 83.56 704 ASP A C 1
ATOM 5392 O O . ASP A 1 704 ? 15.675 20.442 11.289 1.00 83.56 704 ASP A O 1
ATOM 5396 N N . LEU A 1 705 ? 13.941 20.528 9.874 1.00 79.88 705 LEU A N 1
ATOM 5397 C CA . LEU A 1 705 ? 14.252 21.847 9.315 1.00 79.88 705 LEU A CA 1
ATOM 5398 C C . LEU A 1 705 ? 14.073 22.986 10.313 1.00 79.88 705 LEU A C 1
ATOM 5400 O O . LEU A 1 705 ? 14.747 24.005 10.173 1.00 79.88 705 LEU A O 1
ATOM 5404 N N . ASP A 1 706 ? 13.208 22.811 11.312 1.00 84.00 706 ASP A N 1
ATOM 5405 C CA . ASP A 1 706 ? 13.040 23.794 12.387 1.00 84.00 706 ASP A CA 1
ATOM 5406 C C . ASP A 1 706 ? 14.311 23.912 13.266 1.00 84.00 706 ASP A C 1
ATOM 5408 O O . ASP A 1 706 ? 14.483 24.917 13.960 1.00 84.00 706 ASP A O 1
ATOM 5412 N N . ASP A 1 707 ? 15.241 22.947 13.177 1.00 87.25 707 ASP A N 1
ATOM 5413 C CA . ASP A 1 707 ? 16.514 22.939 13.912 1.00 87.25 707 ASP A CA 1
ATOM 5414 C C . ASP A 1 707 ? 17.713 23.461 13.100 1.00 87.25 707 ASP A C 1
ATOM 5416 O O . ASP A 1 707 ? 18.763 23.742 13.687 1.00 87.25 707 ASP A O 1
ATOM 5420 N N . VAL A 1 708 ? 17.613 23.553 11.763 1.00 93.94 708 VAL A N 1
ATOM 5421 C CA . VAL A 1 708 ? 18.784 23.728 10.879 1.00 93.94 708 VAL A CA 1
ATOM 5422 C C . VAL A 1 708 ? 18.678 24.857 9.855 1.00 93.94 708 VAL A C 1
ATOM 5424 O O . VAL A 1 708 ? 17.639 25.074 9.236 1.00 93.94 708 VAL A O 1
ATOM 5427 N N . THR A 1 709 ? 19.797 25.549 9.607 1.00 96.00 709 THR A N 1
ATOM 5428 C CA . THR A 1 709 ? 19.900 26.630 8.602 1.00 96.00 709 THR A CA 1
ATOM 5429 C C . THR A 1 709 ? 21.139 26.509 7.707 1.00 96.00 709 THR A C 1
ATOM 5431 O O . THR A 1 709 ? 22.225 26.145 8.165 1.00 96.00 709 THR A O 1
ATOM 5434 N N . ASP A 1 710 ? 21.003 26.867 6.425 1.00 95.06 710 ASP A N 1
ATOM 5435 C CA . ASP A 1 710 ? 22.121 26.964 5.476 1.00 95.06 710 ASP A CA 1
ATOM 5436 C C . ASP A 1 710 ? 23.098 28.056 5.973 1.00 95.06 710 ASP A C 1
ATOM 5438 O O . ASP A 1 710 ? 22.694 29.204 6.203 1.00 95.06 710 ASP A O 1
ATOM 5442 N N . PRO A 1 711 ? 24.398 27.743 6.145 1.00 92.75 711 PRO A N 1
ATOM 5443 C CA . PRO A 1 711 ? 25.341 28.640 6.802 1.00 92.75 711 PRO A CA 1
ATOM 5444 C C . PRO A 1 711 ? 25.714 29.867 5.952 1.00 92.75 711 PRO A C 1
ATOM 5446 O O . PRO A 1 711 ? 26.301 30.820 6.481 1.00 92.75 711 PRO A O 1
ATOM 5449 N N . VAL A 1 712 ? 25.380 29.853 4.658 1.00 92.38 712 VAL A N 1
ATOM 5450 C CA . VAL A 1 712 ? 25.647 30.899 3.662 1.00 92.38 712 VAL A CA 1
ATOM 5451 C C . VAL A 1 712 ? 24.424 31.792 3.448 1.00 92.38 712 VAL A C 1
ATOM 5453 O O . VAL A 1 712 ? 24.588 33.007 3.327 1.00 92.38 712 VAL A O 1
ATOM 5456 N N . THR A 1 713 ? 23.214 31.226 3.384 1.00 92.81 713 THR A N 1
ATOM 5457 C CA . THR A 1 713 ? 21.980 32.003 3.146 1.00 92.81 713 THR A CA 1
ATOM 5458 C C . THR A 1 713 ? 21.314 32.481 4.437 1.00 92.81 713 THR A C 1
ATOM 5460 O O . THR A 1 713 ? 20.748 33.573 4.449 1.00 92.81 713 THR A O 1
ATOM 5463 N N . GLY A 1 714 ? 21.409 31.705 5.523 1.00 91.75 714 GLY A N 1
ATOM 5464 C CA . GLY A 1 714 ? 20.671 31.930 6.771 1.00 91.75 714 GLY A CA 1
ATOM 5465 C C . GLY A 1 714 ? 19.199 31.498 6.724 1.00 91.75 714 GLY A C 1
ATOM 5466 O O . GLY A 1 714 ? 18.486 31.701 7.703 1.00 91.75 714 GLY A O 1
ATOM 5467 N N . GLU A 1 715 ? 18.748 30.916 5.611 1.00 92.50 715 GLU A N 1
ATOM 5468 C CA . GLU A 1 715 ? 17.420 30.305 5.468 1.00 92.50 715 GLU A CA 1
ATOM 5469 C C . GLU A 1 715 ? 17.455 28.837 5.961 1.00 92.50 715 GLU A C 1
ATOM 5471 O O . GLU A 1 715 ? 18.540 28.249 6.023 1.00 92.50 715 GLU A O 1
ATOM 5476 N N . PRO A 1 716 ? 16.310 28.207 6.288 1.00 92.94 716 PRO A N 1
ATOM 5477 C CA . PRO A 1 716 ? 16.269 26.818 6.756 1.00 92.94 716 PRO A CA 1
ATOM 5478 C C . PRO A 1 716 ? 16.915 25.788 5.812 1.00 92.94 716 PRO A C 1
ATOM 5480 O O . PRO A 1 716 ? 16.948 25.961 4.587 1.00 92.94 716 PRO A O 1
ATOM 5483 N N . GLY A 1 717 ? 17.382 24.681 6.392 1.00 93.50 717 GLY A N 1
ATOM 5484 C CA . GLY A 1 717 ? 17.864 23.498 5.677 1.00 93.50 717 GLY A CA 1
ATOM 5485 C C . GLY A 1 717 ? 19.385 23.329 5.601 1.00 93.50 717 GLY A C 1
ATOM 5486 O O . GLY A 1 717 ? 20.142 23.755 6.475 1.00 93.50 717 GLY A O 1
ATOM 5487 N N . LEU A 1 718 ? 19.828 22.619 4.563 1.00 95.69 718 LEU A N 1
ATOM 5488 C CA . LEU A 1 718 ? 21.195 22.120 4.399 1.00 95.69 718 LEU A CA 1
ATOM 5489 C C . LEU A 1 718 ? 21.833 22.682 3.124 1.00 95.69 718 LEU A C 1
ATOM 5491 O O . LEU A 1 718 ? 21.206 22.674 2.060 1.00 95.69 718 LEU A O 1
ATOM 5495 N N . ARG A 1 719 ? 23.107 23.083 3.190 1.00 96.50 719 ARG A N 1
ATOM 5496 C CA . ARG A 1 719 ? 23.899 23.443 2.008 1.00 96.50 719 ARG A CA 1
ATOM 5497 C C . ARG A 1 719 ? 24.694 22.244 1.512 1.00 96.50 719 ARG A C 1
ATOM 5499 O O . ARG A 1 719 ? 25.638 21.815 2.166 1.00 96.50 719 ARG A O 1
ATOM 5506 N N . VAL A 1 720 ? 24.361 21.744 0.328 1.00 96.88 720 VAL A N 1
ATOM 5507 C CA . VAL A 1 720 ? 25.023 20.593 -0.297 1.00 96.88 720 VAL A CA 1
ATOM 5508 C C . VAL A 1 720 ? 25.944 21.039 -1.433 1.00 96.88 720 VAL A C 1
ATOM 5510 O O . VAL A 1 720 ? 25.624 21.979 -2.167 1.00 96.88 720 VAL A O 1
ATOM 5513 N N . ARG A 1 721 ? 27.088 20.369 -1.595 1.00 96.81 721 ARG A N 1
ATOM 5514 C CA . ARG A 1 721 ? 28.068 20.602 -2.669 1.00 96.81 721 ARG A CA 1
ATOM 5515 C C . ARG A 1 721 ? 28.517 19.264 -3.256 1.00 96.81 721 ARG A C 1
ATOM 5517 O O . ARG A 1 721 ? 28.972 18.396 -2.519 1.00 96.81 721 ARG A O 1
ATOM 5524 N N . LEU A 1 722 ? 28.409 19.109 -4.571 1.00 96.31 722 LEU A N 1
ATOM 5525 C CA . LEU A 1 722 ? 28.927 17.973 -5.333 1.00 96.31 722 LEU A CA 1
ATOM 5526 C C . LEU A 1 722 ? 30.277 18.380 -5.928 1.00 96.31 722 LEU A C 1
ATOM 5528 O O . LEU A 1 722 ? 30.363 19.410 -6.604 1.00 96.31 722 LEU A O 1
ATOM 5532 N N . LEU A 1 723 ? 31.318 17.592 -5.665 1.00 96.75 723 LEU A N 1
ATOM 5533 C CA . LEU A 1 723 ? 32.708 17.921 -5.983 1.00 96.75 723 LEU A CA 1
ATOM 5534 C C . LEU A 1 723 ? 33.382 16.835 -6.828 1.00 96.75 723 LEU A C 1
ATOM 5536 O O . LEU A 1 723 ? 33.117 15.644 -6.642 1.00 96.75 723 LEU A O 1
ATOM 5540 N N . ASP A 1 724 ? 34.303 17.249 -7.696 1.00 95.31 724 ASP A N 1
ATOM 5541 C CA . ASP A 1 724 ? 35.180 16.333 -8.429 1.00 95.31 724 ASP A CA 1
ATOM 5542 C C . ASP A 1 724 ? 36.391 15.859 -7.599 1.00 95.31 724 ASP A C 1
ATOM 5544 O O . ASP A 1 724 ? 36.538 16.170 -6.410 1.00 95.31 724 ASP A O 1
ATOM 5548 N N . ALA A 1 725 ? 37.264 15.070 -8.232 1.00 93.31 725 ALA A N 1
ATOM 5549 C CA . ALA A 1 725 ? 38.466 14.512 -7.615 1.00 93.31 725 ALA A CA 1
ATOM 5550 C C . ALA A 1 725 ? 39.531 15.564 -7.235 1.00 93.31 725 ALA A C 1
ATOM 5552 O O . ALA A 1 725 ? 40.298 15.325 -6.301 1.00 93.31 725 ALA A O 1
ATOM 5553 N N . ASP A 1 726 ? 39.560 16.720 -7.908 1.00 94.12 726 ASP A N 1
ATOM 5554 C CA . ASP A 1 726 ? 40.436 17.855 -7.581 1.00 94.12 726 ASP A CA 1
ATOM 5555 C C . ASP A 1 726 ? 39.798 18.794 -6.528 1.00 94.12 726 ASP A C 1
ATOM 5557 O O . ASP A 1 726 ? 40.452 19.701 -6.005 1.00 94.12 726 ASP A O 1
ATOM 5561 N N . GLY A 1 727 ? 38.530 18.561 -6.167 1.00 92.69 727 GLY A N 1
ATOM 5562 C CA . GLY A 1 727 ? 37.764 19.341 -5.195 1.00 92.69 727 GLY A CA 1
ATOM 5563 C C . GLY A 1 727 ? 37.049 20.560 -5.785 1.00 92.69 727 GLY A C 1
ATOM 5564 O O . GLY A 1 727 ? 36.590 21.419 -5.023 1.00 92.69 727 GLY A O 1
ATOM 5565 N N . VAL A 1 728 ? 36.946 20.655 -7.113 1.00 95.56 728 VAL A N 1
ATOM 5566 C CA . VAL A 1 728 ? 36.190 21.704 -7.808 1.00 95.56 728 VAL A CA 1
ATOM 5567 C C . VAL A 1 728 ? 34.692 21.448 -7.638 1.00 95.56 728 VAL A C 1
ATOM 5569 O O . VAL A 1 728 ? 34.232 20.309 -7.631 1.00 95.56 728 VAL A O 1
ATOM 5572 N N . GLU A 1 729 ? 33.910 22.518 -7.479 1.00 96.75 729 GLU A N 1
ATOM 5573 C CA . GLU A 1 729 ? 32.457 22.420 -7.333 1.00 96.75 729 GLU A CA 1
ATOM 5574 C C . GLU A 1 729 ? 31.776 22.181 -8.685 1.00 96.75 729 GLU A C 1
ATOM 5576 O O . GLU A 1 729 ? 31.743 23.067 -9.539 1.00 96.75 729 GLU A O 1
ATOM 5581 N N . LEU A 1 730 ? 31.208 20.985 -8.851 1.00 95.81 730 LEU A N 1
ATOM 5582 C CA . LEU A 1 730 ? 30.415 20.583 -10.015 1.00 95.81 730 LEU A CA 1
ATOM 5583 C C . LEU A 1 730 ? 28.988 21.143 -9.931 1.00 95.81 730 LEU A C 1
ATOM 5585 O O . LEU A 1 730 ? 28.416 21.582 -10.929 1.00 95.81 730 LEU A O 1
ATOM 5589 N N . ARG A 1 731 ? 28.403 21.120 -8.726 1.00 95.25 731 ARG A N 1
ATOM 5590 C CA . ARG A 1 731 ? 27.054 21.618 -8.416 1.00 95.25 731 ARG A CA 1
ATOM 5591 C C . ARG A 1 731 ? 26.969 21.976 -6.931 1.00 95.25 731 ARG A C 1
ATOM 5593 O O . ARG A 1 731 ? 27.577 21.300 -6.107 1.00 95.25 731 ARG A O 1
ATOM 5600 N N . SER A 1 732 ? 26.162 22.967 -6.561 1.00 93.75 732 SER A N 1
ATOM 5601 C CA . SER A 1 732 ? 25.673 23.089 -5.182 1.00 93.75 732 SER A CA 1
ATOM 5602 C C . SER A 1 732 ? 24.163 23.301 -5.128 1.00 93.75 732 SER A C 1
ATOM 5604 O O . SER A 1 732 ? 23.548 23.808 -6.066 1.00 93.75 732 SER A O 1
ATOM 5606 N N . GLU A 1 733 ? 23.564 22.836 -4.036 1.00 94.06 733 GLU A N 1
ATOM 5607 C CA . GLU A 1 733 ? 22.120 22.755 -3.815 1.00 94.06 733 GLU A CA 1
ATOM 5608 C C . GLU A 1 733 ? 21.802 23.250 -2.395 1.00 94.06 733 GLU A C 1
ATOM 5610 O O . GLU A 1 733 ? 22.562 22.979 -1.469 1.00 94.06 733 GLU A O 1
ATOM 5615 N N . GLN A 1 734 ? 20.666 23.924 -2.198 1.00 92.94 734 GLN A N 1
ATOM 5616 C CA . GLN A 1 734 ? 20.051 24.041 -0.869 1.00 92.94 734 GLN A CA 1
ATOM 5617 C C . GLN A 1 734 ? 18.969 22.961 -0.765 1.00 92.94 734 GLN A C 1
ATOM 5619 O O . GLN A 1 734 ? 18.139 22.842 -1.675 1.00 92.94 734 GLN A O 1
ATOM 5624 N N . ARG A 1 735 ? 19.010 22.151 0.294 1.00 93.06 735 ARG A N 1
ATOM 5625 C CA . ARG A 1 735 ? 18.114 21.006 0.512 1.00 93.06 735 ARG A CA 1
ATOM 5626 C C . ARG A 1 735 ? 17.293 21.175 1.782 1.00 93.06 735 ARG A C 1
ATOM 5628 O O . ARG A 1 735 ? 17.753 21.766 2.757 1.00 93.06 735 ARG A O 1
ATOM 5635 N N . LEU A 1 736 ? 16.077 20.648 1.738 1.00 91.06 736 LEU A N 1
ATOM 5636 C CA . LEU A 1 736 ? 15.033 20.766 2.755 1.00 91.06 736 LEU A CA 1
ATOM 5637 C C . LEU A 1 736 ? 14.645 19.380 3.309 1.00 91.06 736 LEU A C 1
ATOM 5639 O O . LEU A 1 736 ? 13.484 19.117 3.603 1.00 91.06 736 LEU A O 1
ATOM 5643 N N . ALA A 1 737 ? 15.622 18.480 3.439 1.00 88.19 737 ALA A N 1
ATOM 5644 C CA . ALA A 1 737 ? 15.460 17.179 4.083 1.00 88.19 737 ALA A CA 1
ATOM 5645 C C . ALA A 1 737 ? 16.782 16.699 4.699 1.00 88.19 737 ALA A C 1
ATOM 5647 O O . ALA A 1 737 ? 17.844 16.881 4.104 1.00 88.19 737 ALA A O 1
ATOM 5648 N N . GLY A 1 738 ? 16.712 16.024 5.851 1.00 89.06 738 GLY A N 1
ATOM 5649 C CA . GLY A 1 738 ? 17.856 15.322 6.447 1.00 89.06 738 GLY A CA 1
ATOM 5650 C C . GLY A 1 738 ? 18.294 14.065 5.683 1.00 89.06 738 GLY A C 1
ATOM 5651 O O . GLY A 1 738 ? 19.416 13.603 5.867 1.00 89.06 738 GLY A O 1
ATOM 5652 N N . THR A 1 739 ? 17.445 13.519 4.807 1.00 89.50 739 THR A N 1
ATOM 5653 C CA . THR A 1 739 ? 17.761 12.395 3.910 1.00 89.50 739 THR A CA 1
ATOM 5654 C C . THR A 1 739 ? 17.944 12.909 2.489 1.00 89.50 739 THR A C 1
ATOM 5656 O O . THR A 1 739 ? 17.008 13.449 1.903 1.00 89.50 739 THR A O 1
ATOM 5659 N N . LEU A 1 740 ? 19.133 12.703 1.926 1.00 91.38 740 LEU A N 1
ATOM 5660 C CA . LEU A 1 740 ? 19.507 13.131 0.584 1.00 91.38 740 LEU A CA 1
ATOM 5661 C C . LEU A 1 740 ? 19.814 11.899 -0.268 1.00 91.38 740 LEU A C 1
ATOM 5663 O O . LEU A 1 740 ? 20.657 11.082 0.103 1.00 91.38 740 LEU A O 1
ATOM 5667 N N . VAL A 1 741 ? 19.134 11.768 -1.403 1.00 89.19 741 VAL A N 1
ATOM 5668 C CA . VAL A 1 741 ? 19.324 10.676 -2.365 1.00 89.19 741 VAL A CA 1
ATOM 5669 C C . VAL A 1 741 ? 19.398 11.274 -3.766 1.00 89.19 741 VAL A C 1
ATOM 5671 O O . VAL A 1 741 ? 18.603 12.150 -4.111 1.00 89.19 741 VAL A O 1
ATOM 5674 N N . TRP A 1 742 ? 20.333 10.778 -4.571 1.00 89.38 742 TRP A N 1
ATOM 5675 C CA . TRP A 1 742 ? 20.420 11.030 -6.010 1.00 89.38 742 TRP A CA 1
ATOM 5676 C C . TRP A 1 742 ? 20.632 9.690 -6.718 1.00 89.38 742 TRP A C 1
ATOM 5678 O O . TRP A 1 742 ? 21.487 8.908 -6.301 1.00 89.38 742 TRP A O 1
ATOM 5688 N N . THR A 1 743 ? 19.894 9.412 -7.788 1.00 84.12 743 THR A N 1
ATOM 5689 C CA . THR A 1 743 ? 20.171 8.264 -8.668 1.00 84.12 743 THR A CA 1
ATOM 5690 C C . THR A 1 743 ? 21.472 8.450 -9.449 1.00 84.12 743 THR A C 1
ATOM 5692 O O . THR A 1 743 ? 21.996 9.560 -9.555 1.00 84.12 743 THR A O 1
ATOM 5695 N N . ALA A 1 744 ? 21.978 7.369 -10.046 1.00 81.75 744 ALA A N 1
ATOM 5696 C CA . ALA A 1 744 ? 23.139 7.408 -10.938 1.00 81.75 744 ALA A CA 1
ATOM 5697 C C . ALA A 1 744 ? 22.970 8.382 -12.131 1.00 81.75 744 ALA A C 1
ATOM 5699 O O . ALA A 1 744 ? 23.962 8.917 -12.616 1.00 81.75 744 ALA A O 1
ATOM 5700 N N . ASP A 1 745 ? 21.731 8.665 -12.560 1.00 81.62 745 ASP A N 1
ATOM 5701 C CA . ASP A 1 745 ? 21.417 9.647 -13.612 1.00 81.62 745 ASP A CA 1
ATOM 5702 C C . ASP A 1 745 ? 21.497 11.113 -13.122 1.00 81.62 745 ASP A C 1
ATOM 5704 O O . ASP A 1 745 ? 21.662 12.037 -13.920 1.00 81.62 745 ASP A O 1
ATOM 5708 N N . GLU A 1 746 ? 21.329 11.355 -11.816 1.00 85.50 746 GLU A N 1
ATOM 5709 C CA . GLU A 1 746 ? 21.217 12.696 -11.211 1.00 85.50 746 GLU A CA 1
ATOM 5710 C C . GLU A 1 746 ? 22.566 13.271 -10.740 1.00 85.50 746 GLU A C 1
ATOM 5712 O O . GLU A 1 746 ? 22.647 14.438 -10.326 1.00 85.50 746 GLU A O 1
ATOM 5717 N N . VAL A 1 747 ? 23.631 12.471 -10.795 1.00 87.50 747 VAL A N 1
ATOM 5718 C CA . VAL A 1 747 ? 24.996 12.827 -10.389 1.00 87.50 747 VAL A CA 1
ATOM 5719 C C . VAL A 1 747 ? 25.912 12.995 -11.612 1.00 87.50 747 VAL A C 1
ATOM 5721 O O . VAL A 1 747 ? 25.786 12.244 -12.576 1.00 87.50 747 VAL A O 1
ATOM 5724 N N . PRO A 1 748 ? 26.847 13.965 -11.618 1.00 88.12 748 PRO A N 1
ATOM 5725 C CA . PRO A 1 748 ? 27.848 14.054 -12.680 1.00 88.12 748 PRO A CA 1
ATOM 5726 C C . PRO A 1 748 ? 28.771 12.819 -12.685 1.00 88.12 748 PRO A C 1
ATOM 5728 O O . PRO A 1 748 ? 29.161 12.376 -11.601 1.00 88.12 748 PRO A O 1
ATOM 5731 N N . PRO A 1 749 ? 29.202 12.305 -13.854 1.00 86.81 749 PRO A N 1
ATOM 5732 C CA . PRO A 1 749 ? 30.186 11.217 -13.943 1.00 86.81 749 PRO A CA 1
ATOM 5733 C C . PRO A 1 749 ? 31.527 11.512 -13.251 1.00 86.81 749 PRO A C 1
ATOM 5735 O O . PRO A 1 749 ? 32.266 10.592 -12.912 1.00 86.81 749 PRO A O 1
ATOM 5738 N N . GLU A 1 750 ? 31.854 12.789 -13.052 1.00 91.25 750 GLU A N 1
ATOM 5739 C CA . GLU A 1 750 ? 33.069 13.270 -12.392 1.00 91.25 750 GLU A CA 1
ATOM 5740 C C . GLU A 1 750 ? 32.958 13.337 -10.853 1.00 91.25 750 GLU A C 1
ATOM 5742 O O . GLU A 1 750 ? 33.925 13.717 -10.191 1.00 91.25 750 GLU A O 1
ATOM 5747 N N . LEU A 1 751 ? 31.797 13.005 -10.268 1.00 93.69 751 LEU A N 1
ATOM 5748 C CA . LEU A 1 751 ? 31.542 13.108 -8.828 1.00 93.69 751 LEU A CA 1
ATOM 5749 C C . LEU A 1 751 ? 32.468 12.193 -8.008 1.00 93.69 751 LEU A C 1
ATOM 5751 O O . LEU A 1 751 ? 32.376 10.971 -8.084 1.00 93.69 751 LEU A O 1
ATOM 5755 N N . ALA A 1 752 ? 33.286 12.793 -7.140 1.00 94.06 752 ALA A N 1
ATOM 5756 C CA . ALA A 1 752 ? 34.166 12.080 -6.208 1.00 94.06 752 ALA A CA 1
ATOM 5757 C C . ALA A 1 752 ? 33.854 12.364 -4.726 1.00 94.06 752 ALA A C 1
ATOM 5759 O O . ALA A 1 752 ? 34.280 11.610 -3.846 1.00 94.06 752 ALA A O 1
ATOM 5760 N N . ALA A 1 753 ? 33.126 13.440 -4.410 1.00 95.38 753 ALA A N 1
ATOM 5761 C CA . ALA A 1 753 ? 32.706 13.739 -3.042 1.00 95.38 753 ALA A CA 1
ATOM 5762 C C . ALA A 1 753 ? 31.406 14.550 -2.970 1.00 95.38 753 ALA A C 1
ATOM 5764 O O . ALA A 1 753 ? 31.153 15.419 -3.805 1.00 95.38 753 ALA A O 1
ATOM 5765 N N . VAL A 1 754 ? 30.632 14.316 -1.909 1.00 96.88 754 VAL A N 1
ATOM 5766 C CA . VAL A 1 754 ? 29.490 15.150 -1.514 1.00 96.88 754 VAL A CA 1
ATOM 5767 C C . VAL A 1 754 ? 29.814 15.794 -0.170 1.00 96.88 754 VAL A C 1
ATOM 5769 O O . VAL A 1 754 ? 30.173 15.105 0.784 1.00 96.88 754 VAL A O 1
ATOM 5772 N N . GLU A 1 755 ? 29.681 17.113 -0.077 1.00 97.38 755 GLU A N 1
ATOM 5773 C CA . GLU A 1 755 ? 29.702 17.832 1.197 1.00 97.38 755 GLU A CA 1
ATOM 5774 C C . GLU A 1 755 ? 28.300 18.306 1.575 1.00 97.38 755 GLU A C 1
ATOM 5776 O O . GLU A 1 755 ? 27.549 18.763 0.711 1.00 97.38 755 GLU A O 1
ATOM 5781 N N . VAL A 1 756 ? 27.975 18.260 2.866 1.00 97.50 756 VAL A N 1
ATOM 5782 C CA . VAL A 1 756 ? 26.748 18.826 3.441 1.00 97.50 756 VAL A CA 1
ATOM 5783 C C . VAL A 1 756 ? 27.142 19.707 4.622 1.00 97.50 756 VAL A C 1
ATOM 5785 O O . VAL A 1 756 ? 27.835 19.244 5.522 1.00 97.50 756 VAL A O 1
ATOM 5788 N N . HIS A 1 757 ? 26.712 20.966 4.628 1.00 96.69 757 HIS A N 1
ATOM 5789 C CA . HIS A 1 757 ? 27.025 21.945 5.671 1.00 96.69 757 HIS A CA 1
ATOM 5790 C C . HIS A 1 757 ? 25.737 22.578 6.201 1.00 96.69 757 HIS A C 1
ATOM 5792 O O . HIS A 1 757 ? 24.877 22.986 5.415 1.00 96.69 757 HIS A O 1
ATOM 5798 N N . THR A 1 758 ? 25.592 22.684 7.518 1.00 97.44 758 THR A N 1
ATOM 5799 C CA . THR A 1 758 ? 24.437 23.332 8.157 1.00 97.44 758 THR A CA 1
ATOM 5800 C C . THR A 1 758 ? 24.774 23.884 9.541 1.00 97.44 758 THR A C 1
ATOM 5802 O O . THR A 1 758 ? 25.747 23.460 10.160 1.00 97.44 758 THR A O 1
ATOM 5805 N N . ARG A 1 759 ? 23.959 24.809 10.048 1.00 97.00 759 ARG A N 1
ATOM 5806 C CA . ARG A 1 759 ? 23.966 25.236 11.451 1.00 97.00 759 ARG A CA 1
ATOM 5807 C C . ARG A 1 759 ? 22.835 24.567 12.211 1.00 97.00 759 ARG A C 1
ATOM 5809 O O . ARG A 1 759 ? 21.681 24.902 11.959 1.00 97.00 759 ARG A O 1
ATOM 5816 N N . LEU A 1 760 ? 23.174 23.699 13.161 1.00 95.56 760 LEU A N 1
ATOM 5817 C CA . LEU A 1 760 ? 22.237 23.116 14.122 1.00 95.56 760 LEU A CA 1
ATOM 5818 C C . LEU A 1 760 ? 22.023 24.085 15.292 1.00 95.56 760 LEU A C 1
ATOM 5820 O O . LEU A 1 760 ? 22.992 24.510 15.924 1.00 95.56 760 LEU A O 1
ATOM 5824 N N . CYS A 1 761 ? 20.769 24.416 15.588 1.00 94.50 761 CYS A N 1
ATOM 5825 C CA . CYS A 1 761 ? 20.360 25.214 16.740 1.00 94.50 761 CYS A CA 1
ATOM 5826 C C . CYS A 1 761 ? 19.764 24.303 17.821 1.00 94.50 761 CYS A C 1
ATOM 5828 O O . CYS A 1 761 ? 18.797 23.589 17.566 1.00 94.50 761 CYS A O 1
ATOM 5830 N N . ALA A 1 762 ? 20.327 24.316 19.029 1.00 93.00 762 ALA A N 1
ATOM 5831 C CA . ALA A 1 762 ? 19.849 23.476 20.122 1.00 93.00 762 ALA A CA 1
ATOM 5832 C C . ALA A 1 762 ? 18.675 24.144 20.861 1.00 93.00 762 ALA A C 1
ATOM 5834 O O . ALA A 1 762 ? 18.857 25.134 21.571 1.00 93.00 762 ALA A O 1
ATOM 5835 N N . ASP A 1 763 ? 17.470 23.580 20.750 1.00 91.62 763 ASP A N 1
ATOM 5836 C CA . ASP A 1 763 ? 16.280 24.024 21.496 1.00 91.62 763 ASP A CA 1
ATOM 5837 C C . ASP A 1 763 ? 16.275 23.567 22.966 1.00 91.62 763 ASP A C 1
ATOM 5839 O O . ASP A 1 763 ? 15.517 24.088 23.782 1.00 91.62 763 ASP A O 1
ATOM 5843 N N . VAL A 1 764 ? 17.132 22.602 23.315 1.00 92.69 764 VAL A N 1
ATOM 5844 C CA . VAL A 1 764 ? 17.250 22.033 24.659 1.00 92.69 764 VAL A CA 1
ATOM 5845 C C . VAL A 1 764 ? 18.710 21.753 25.027 1.00 92.69 764 VAL A C 1
ATOM 5847 O O . VAL A 1 764 ? 19.504 21.253 24.227 1.00 92.69 764 VAL A O 1
ATOM 5850 N N . SER A 1 765 ? 19.062 22.059 26.278 1.00 95.06 765 SER A N 1
ATOM 5851 C CA . SER A 1 765 ? 20.390 21.776 26.835 1.00 95.06 765 SER A CA 1
ATOM 5852 C C . SER A 1 765 ? 20.567 20.281 27.122 1.00 95.06 765 SER A C 1
ATOM 5854 O O . SER A 1 765 ? 19.746 19.693 27.830 1.00 95.06 765 SER A O 1
ATOM 5856 N N . GLY A 1 766 ? 21.664 19.672 26.671 1.00 94.00 766 GLY A N 1
ATOM 5857 C CA . GLY A 1 766 ? 22.008 18.289 27.015 1.00 94.00 766 GLY A CA 1
ATOM 5858 C C . GLY A 1 766 ? 22.897 17.587 25.990 1.00 94.00 766 GLY A C 1
ATOM 5859 O O . GLY A 1 766 ? 23.501 18.225 25.135 1.00 94.00 766 GLY A O 1
ATOM 5860 N N . CYS A 1 767 ? 22.952 16.256 26.082 1.00 92.50 767 CYS A N 1
ATOM 5861 C CA . CYS A 1 767 ? 23.767 15.402 25.220 1.00 92.50 767 CYS A CA 1
ATOM 5862 C C . CYS A 1 767 ? 23.000 15.015 23.942 1.00 92.50 767 CYS A C 1
ATOM 5864 O O . CYS A 1 767 ? 22.170 14.101 23.959 1.00 92.50 767 CYS A O 1
ATOM 5866 N N . TRP A 1 768 ? 23.250 15.734 22.850 1.00 92.69 768 TRP A N 1
ATOM 5867 C CA . TRP A 1 768 ? 22.714 15.464 21.515 1.00 92.69 768 TRP A CA 1
ATOM 5868 C C . TRP A 1 768 ? 23.488 14.313 20.857 1.00 92.69 768 TRP A C 1
ATOM 5870 O O . TRP A 1 768 ? 24.687 14.152 21.093 1.00 92.69 768 TRP A O 1
ATOM 5880 N N . GLN A 1 769 ? 22.836 13.522 20.003 1.00 93.38 769 GLN A N 1
ATOM 5881 C CA . GLN A 1 769 ? 23.530 12.626 19.068 1.00 93.38 769 GLN A CA 1
ATOM 5882 C C . GLN A 1 769 ? 23.510 13.236 17.668 1.00 93.38 769 GLN A C 1
ATOM 5884 O O . GLN A 1 769 ? 22.464 13.705 17.222 1.00 93.38 769 GLN A O 1
ATOM 5889 N N . VAL A 1 770 ? 24.632 13.169 16.951 1.00 94.69 770 VAL A N 1
ATOM 5890 C CA . VAL A 1 770 ? 24.709 13.536 15.529 1.00 94.69 770 VAL A CA 1
ATOM 5891 C C . VAL A 1 770 ? 25.374 12.395 14.765 1.00 94.69 770 VAL A C 1
ATOM 5893 O O . VAL A 1 770 ? 26.406 11.864 15.189 1.00 94.69 770 VAL A O 1
ATOM 5896 N N . ALA A 1 771 ? 24.773 11.992 13.650 1.00 95.06 771 ALA A N 1
ATOM 5897 C CA . ALA A 1 771 ? 25.228 10.880 12.826 1.00 95.06 771 ALA A CA 1
ATOM 5898 C C . ALA A 1 771 ? 25.108 11.167 11.330 1.00 95.06 771 ALA A C 1
ATOM 5900 O O . ALA A 1 771 ? 24.352 12.028 10.887 1.00 95.06 771 ALA A O 1
ATOM 5901 N N . VAL A 1 772 ? 25.834 10.368 10.559 1.00 94.75 772 VAL A N 1
ATOM 5902 C CA . VAL A 1 772 ? 25.735 10.272 9.105 1.00 94.75 772 VAL A CA 1
ATOM 5903 C C . VAL A 1 772 ? 25.378 8.845 8.710 1.00 94.75 772 VAL A C 1
ATOM 5905 O O . VAL A 1 772 ? 25.833 7.902 9.362 1.00 94.75 772 VAL A O 1
ATOM 5908 N N . ALA A 1 773 ? 24.578 8.671 7.658 1.00 90.06 773 ALA A N 1
ATOM 5909 C CA . ALA A 1 773 ? 24.280 7.353 7.094 1.00 90.06 773 ALA A CA 1
ATOM 5910 C C . ALA A 1 773 ? 24.489 7.311 5.577 1.00 90.06 773 ALA A C 1
ATOM 5912 O O . ALA A 1 773 ? 24.185 8.273 4.869 1.00 90.06 773 ALA A O 1
ATOM 5913 N N . GLY A 1 774 ? 24.998 6.175 5.107 1.00 89.44 774 GLY A N 1
ATOM 5914 C CA . GLY A 1 774 ? 25.363 5.895 3.719 1.00 89.44 774 GLY A CA 1
ATOM 5915 C C . GLY A 1 774 ? 26.477 4.845 3.657 1.00 89.44 774 GLY A C 1
ATOM 5916 O O . GLY A 1 774 ? 26.910 4.334 4.688 1.00 89.44 774 GLY A O 1
ATOM 5917 N N . SER A 1 775 ? 26.966 4.544 2.455 1.00 87.44 775 SER A N 1
ATOM 5918 C CA . SER A 1 775 ? 28.094 3.627 2.216 1.00 87.44 775 SER A CA 1
ATOM 5919 C C . SER A 1 775 ? 29.313 4.358 1.641 1.00 87.44 775 SER A C 1
ATOM 5921 O O . SER A 1 775 ? 29.155 5.296 0.858 1.00 87.44 775 SER A O 1
ATOM 5923 N N . GLY A 1 776 ? 30.527 3.921 1.982 1.00 89.00 776 GLY A N 1
ATOM 5924 C CA . GLY A 1 776 ? 31.787 4.575 1.589 1.00 89.00 776 GLY A CA 1
ATOM 5925 C C . GLY A 1 776 ? 32.411 5.421 2.706 1.00 89.00 776 GLY A C 1
ATOM 5926 O O . GLY A 1 776 ? 31.983 5.358 3.860 1.00 89.00 776 GLY A O 1
ATOM 5927 N N . HIS A 1 777 ? 33.446 6.208 2.400 1.00 94.19 777 HIS A N 1
ATOM 5928 C CA . HIS A 1 777 ? 34.135 7.029 3.403 1.00 94.19 777 HIS A CA 1
ATOM 5929 C C . HIS A 1 777 ? 33.353 8.282 3.816 1.00 94.19 777 HIS A C 1
ATOM 5931 O O . HIS A 1 777 ? 33.105 9.169 2.998 1.00 94.19 777 HIS A O 1
ATOM 5937 N N . PHE A 1 778 ? 33.069 8.410 5.113 1.00 96.44 778 PHE A N 1
ATOM 5938 C CA . PHE A 1 778 ? 32.435 9.577 5.724 1.00 96.44 778 PHE A CA 1
ATOM 5939 C C . PHE A 1 778 ? 33.341 10.245 6.759 1.00 96.44 778 PHE A C 1
ATOM 5941 O O . PHE A 1 778 ? 33.921 9.578 7.618 1.00 96.44 778 PHE A O 1
ATOM 5948 N N . THR A 1 779 ? 33.371 11.574 6.716 1.00 97.25 779 THR A N 1
ATOM 5949 C CA . THR A 1 779 ? 33.833 12.442 7.803 1.00 97.25 779 THR A CA 1
ATOM 5950 C C . THR A 1 779 ? 32.637 13.275 8.299 1.00 97.25 779 THR A C 1
ATOM 5952 O O . THR A 1 779 ? 31.870 13.780 7.477 1.00 97.25 779 THR A O 1
ATOM 5955 N N . LEU A 1 780 ? 32.451 13.394 9.618 1.00 97.88 780 LEU A N 1
ATOM 5956 C CA . LEU A 1 780 ? 31.438 14.234 10.281 1.00 97.88 780 LEU A CA 1
ATOM 5957 C C . LEU A 1 780 ? 32.130 15.109 11.326 1.00 97.88 780 LEU A C 1
ATOM 5959 O O . LEU A 1 780 ? 32.682 14.584 12.295 1.00 97.88 780 LEU A O 1
ATOM 5963 N N . ASP A 1 781 ? 32.024 16.421 11.165 1.00 97.69 781 ASP A N 1
ATOM 5964 C CA . ASP A 1 781 ? 32.515 17.444 12.083 1.00 97.69 781 ASP A CA 1
ATOM 5965 C C . ASP A 1 781 ? 31.336 18.204 12.704 1.00 97.69 781 ASP A C 1
ATOM 5967 O O . ASP A 1 781 ? 30.438 18.664 11.998 1.00 97.69 781 ASP A O 1
ATOM 5971 N N . VAL A 1 782 ? 31.335 18.366 14.028 1.00 96.38 782 VAL A N 1
ATOM 5972 C CA . VAL A 1 782 ? 30.306 19.109 14.774 1.00 96.38 782 VAL A CA 1
ATOM 5973 C C . VAL A 1 782 ? 30.985 20.030 15.777 1.00 96.38 782 VAL A C 1
ATOM 5975 O O . VAL A 1 782 ? 31.878 19.599 16.504 1.00 96.38 782 VAL A O 1
ATOM 5978 N N . ALA A 1 783 ? 30.598 21.308 15.805 1.00 90.06 783 ALA A N 1
ATOM 5979 C CA . ALA A 1 783 ? 31.190 22.324 16.690 1.00 90.06 783 ALA A CA 1
ATOM 5980 C C . ALA A 1 783 ? 32.735 22.439 16.585 1.00 90.06 783 ALA A C 1
ATOM 5982 O O . ALA A 1 783 ? 33.408 22.871 17.521 1.00 90.06 783 ALA A O 1
ATOM 5983 N N . GLY A 1 784 ? 33.309 22.051 15.438 1.00 88.12 784 GLY A N 1
ATOM 5984 C CA . GLY A 1 784 ? 34.759 22.016 15.207 1.00 88.12 784 GLY A CA 1
ATOM 5985 C C . GLY A 1 784 ? 35.481 20.760 15.720 1.00 88.12 784 GLY A C 1
ATOM 5986 O O . GLY A 1 784 ? 36.712 20.754 15.748 1.00 88.12 784 GLY A O 1
ATOM 5987 N N . ALA A 1 785 ? 34.752 19.712 16.115 1.00 93.12 785 ALA A N 1
ATOM 5988 C CA . ALA A 1 785 ? 35.297 18.415 16.509 1.00 93.12 785 ALA A CA 1
ATOM 5989 C C . ALA A 1 785 ? 34.790 17.284 15.598 1.00 93.12 785 ALA A C 1
ATOM 5991 O O . ALA A 1 785 ? 33.588 17.136 15.377 1.00 93.12 785 ALA A O 1
ATOM 5992 N N . THR A 1 786 ? 35.709 16.452 15.109 1.00 96.94 786 THR A N 1
ATOM 5993 C CA . THR A 1 786 ? 35.398 15.301 14.253 1.00 96.94 786 THR A CA 1
ATOM 5994 C C . THR A 1 786 ? 34.797 14.158 15.075 1.00 96.94 786 THR A C 1
ATOM 5996 O O . THR A 1 786 ? 35.476 13.567 15.917 1.00 96.94 786 THR A O 1
ATOM 5999 N N . LEU A 1 787 ? 33.522 13.840 14.837 1.00 95.62 787 LEU A N 1
ATOM 6000 C CA . LEU A 1 787 ? 32.790 12.740 15.481 1.00 95.62 787 LEU A CA 1
ATOM 6001 C C . LEU A 1 787 ? 32.897 11.422 14.700 1.00 95.62 787 LEU A C 1
ATOM 6003 O O . LEU A 1 787 ? 32.821 10.346 15.293 1.00 95.62 787 LEU A O 1
ATOM 6007 N N . VAL A 1 788 ? 33.070 11.494 13.376 1.00 96.50 788 VAL A N 1
ATOM 6008 C CA . VAL A 1 788 ? 33.265 10.332 12.494 1.00 96.50 788 VAL A CA 1
ATOM 6009 C C . VAL A 1 788 ? 34.374 10.644 11.498 1.00 96.50 788 VAL A C 1
ATOM 6011 O O . VAL A 1 788 ? 34.360 11.712 10.902 1.00 96.50 788 VAL A O 1
ATOM 6014 N N . ASP A 1 789 ? 35.288 9.699 11.286 1.00 96.44 789 ASP A N 1
ATOM 6015 C CA . ASP A 1 789 ? 36.217 9.681 10.149 1.00 96.44 789 ASP A CA 1
ATOM 6016 C C . ASP A 1 789 ? 36.524 8.212 9.807 1.00 96.44 789 ASP A C 1
ATOM 6018 O O . ASP A 1 789 ? 37.428 7.600 10.380 1.00 96.44 789 ASP A O 1
ATOM 6022 N N . GLN A 1 790 ? 35.671 7.580 8.990 1.00 95.31 790 GLN A N 1
ATOM 6023 C CA . GLN A 1 790 ? 35.775 6.147 8.668 1.00 95.31 790 GLN A CA 1
ATOM 6024 C C . GLN A 1 790 ? 35.042 5.757 7.376 1.00 95.31 790 GLN A C 1
ATOM 6026 O O . GLN A 1 790 ? 34.106 6.427 6.943 1.00 95.31 790 GLN A O 1
ATOM 6031 N N . HIS A 1 791 ? 35.423 4.612 6.805 1.00 92.88 791 HIS A N 1
ATOM 6032 C CA . HIS A 1 791 ? 34.653 3.936 5.759 1.00 92.88 791 HIS A CA 1
ATOM 6033 C C . HIS A 1 791 ? 33.487 3.142 6.373 1.00 92.88 791 HIS A C 1
ATOM 6035 O O . HIS A 1 791 ? 33.665 2.433 7.367 1.00 92.88 791 HIS A O 1
ATOM 6041 N N . ILE A 1 792 ? 32.291 3.290 5.799 1.00 89.94 792 ILE A N 1
ATOM 6042 C CA . ILE A 1 792 ? 31.066 2.602 6.210 1.00 89.94 792 ILE A CA 1
ATOM 6043 C C . ILE A 1 792 ? 30.731 1.538 5.159 1.00 89.94 792 ILE A C 1
ATOM 6045 O O . ILE A 1 792 ? 30.312 1.855 4.046 1.00 89.94 792 ILE A O 1
ATOM 6049 N N . GLU A 1 793 ? 30.928 0.275 5.529 1.00 85.50 793 GLU A N 1
ATOM 6050 C CA . GLU A 1 793 ? 30.552 -0.893 4.723 1.00 85.50 793 GLU A CA 1
ATOM 6051 C C . GLU A 1 793 ? 29.016 -1.027 4.629 1.00 85.50 793 GLU A C 1
ATOM 6053 O O . GLU A 1 793 ? 28.336 -0.783 5.634 1.00 85.50 793 GLU A O 1
ATOM 6058 N N . PRO A 1 794 ? 28.450 -1.463 3.487 1.00 80.25 794 PRO A N 1
ATOM 6059 C CA . PRO A 1 794 ? 27.048 -1.872 3.391 1.00 80.25 794 PRO A CA 1
ATOM 6060 C C . PRO A 1 794 ? 26.693 -3.017 4.355 1.00 80.25 794 PRO A C 1
ATOM 6062 O O . PRO A 1 794 ? 27.487 -3.928 4.577 1.00 80.25 794 PRO A O 1
ATOM 6065 N N . GLU A 1 795 ? 25.470 -3.003 4.894 1.00 74.75 795 GLU A N 1
ATOM 6066 C CA . GLU A 1 795 ? 24.968 -4.042 5.816 1.00 74.75 795 GLU A CA 1
ATOM 6067 C C . GLU A 1 795 ? 23.974 -5.027 5.141 1.00 74.75 795 GLU A C 1
ATOM 6069 O O . GLU A 1 795 ? 23.409 -5.887 5.816 1.00 74.75 795 GLU A O 1
ATOM 6074 N N . ALA A 1 796 ? 23.786 -4.947 3.812 1.00 71.75 796 ALA A N 1
ATOM 6075 C CA . ALA A 1 796 ? 22.940 -5.844 3.010 1.00 71.75 796 ALA A CA 1
ATOM 6076 C C . ALA A 1 796 ? 23.483 -6.050 1.577 1.00 71.75 796 ALA A C 1
ATOM 6078 O O . ALA A 1 796 ? 24.145 -5.167 1.037 1.00 71.75 796 ALA A O 1
ATOM 6079 N N . ASP A 1 797 ? 23.147 -7.189 0.953 1.00 73.88 797 ASP A N 1
ATOM 6080 C CA . ASP A 1 797 ? 23.516 -7.529 -0.438 1.00 73.88 797 ASP A CA 1
ATOM 6081 C C . ASP A 1 797 ? 22.558 -6.931 -1.500 1.00 73.88 797 ASP A C 1
ATOM 6083 O O . ASP A 1 797 ? 22.800 -7.065 -2.696 1.00 73.88 797 ASP A O 1
ATOM 6087 N N . ASP A 1 798 ? 21.445 -6.313 -1.084 1.00 74.94 798 ASP A N 1
ATOM 6088 C CA . ASP A 1 798 ? 20.453 -5.679 -1.967 1.00 74.94 798 ASP A CA 1
ATOM 6089 C C . ASP A 1 798 ? 20.788 -4.185 -2.153 1.00 74.94 798 ASP A C 1
ATOM 6091 O O . ASP A 1 798 ? 20.659 -3.422 -1.188 1.00 74.94 798 ASP A O 1
ATOM 6095 N N . PRO A 1 799 ? 21.180 -3.723 -3.362 1.00 74.25 799 PRO A N 1
ATOM 6096 C CA . PRO A 1 799 ? 21.572 -2.329 -3.571 1.00 74.25 799 PRO A CA 1
ATOM 6097 C C . PRO A 1 799 ? 20.454 -1.327 -3.262 1.00 74.25 799 PRO A C 1
ATOM 6099 O O . PRO A 1 799 ? 20.727 -0.248 -2.734 1.00 74.25 799 PRO A O 1
ATOM 6102 N N . ALA A 1 800 ? 19.191 -1.675 -3.537 1.00 72.75 800 ALA A N 1
ATOM 6103 C CA . ALA A 1 800 ? 18.051 -0.811 -3.243 1.00 72.75 800 ALA A CA 1
ATOM 6104 C C . ALA A 1 800 ? 17.801 -0.723 -1.731 1.00 72.75 800 ALA A C 1
ATOM 6106 O O . ALA A 1 800 ? 17.546 0.369 -1.221 1.00 72.75 800 ALA A O 1
ATOM 6107 N N . ALA A 1 801 ? 17.952 -1.828 -0.994 1.00 72.81 801 ALA A N 1
ATOM 6108 C CA . ALA A 1 801 ? 17.894 -1.805 0.468 1.00 72.81 801 ALA A CA 1
ATOM 6109 C C . ALA A 1 801 ? 19.034 -0.965 1.074 1.00 72.81 801 ALA A C 1
ATOM 6111 O O . ALA A 1 801 ? 18.785 -0.164 1.973 1.00 72.81 801 ALA A O 1
ATOM 6112 N N . VAL A 1 802 ? 20.261 -1.074 0.548 1.00 75.69 802 VAL A N 1
ATOM 6113 C CA . VAL A 1 802 ? 21.412 -0.257 0.985 1.00 75.69 802 VAL A CA 1
ATOM 6114 C C . VAL A 1 802 ? 21.176 1.233 0.719 1.00 75.69 802 VAL A C 1
ATOM 6116 O O . VAL A 1 802 ? 21.453 2.056 1.589 1.00 75.69 802 VAL A O 1
ATOM 6119 N N . MET A 1 803 ? 20.628 1.597 -0.444 1.00 77.56 803 MET A N 1
ATOM 6120 C CA . MET A 1 803 ? 20.328 2.992 -0.792 1.00 77.56 803 MET A CA 1
ATOM 6121 C C . MET A 1 803 ? 19.199 3.589 0.066 1.00 77.56 803 MET A C 1
ATOM 6123 O O . MET A 1 803 ? 19.253 4.773 0.401 1.00 77.56 803 MET A O 1
ATOM 6127 N N . LEU A 1 804 ? 18.180 2.794 0.412 1.00 74.25 804 LEU A N 1
ATOM 6128 C CA . LEU A 1 804 ? 16.941 3.266 1.051 1.00 74.25 804 LEU A CA 1
ATOM 6129 C C . LEU A 1 804 ? 16.913 3.090 2.582 1.00 74.25 804 LEU A C 1
ATOM 6131 O O . LEU A 1 804 ? 16.122 3.756 3.248 1.00 74.25 804 LEU A O 1
ATOM 6135 N N . ALA A 1 805 ? 17.771 2.235 3.144 1.00 75.06 805 ALA A N 1
ATOM 6136 C CA . ALA A 1 805 ? 17.937 2.029 4.585 1.00 75.06 805 ALA A CA 1
ATOM 6137 C C . ALA A 1 805 ? 19.429 1.870 4.977 1.00 75.06 805 ALA A C 1
ATOM 6139 O O . ALA A 1 805 ? 19.815 0.843 5.542 1.00 75.06 805 ALA A O 1
ATOM 6140 N N . PRO A 1 806 ? 20.293 2.861 4.674 1.00 78.94 806 PRO A N 1
ATOM 6141 C CA . PRO A 1 806 ? 21.735 2.732 4.857 1.00 78.94 806 PRO A CA 1
ATOM 6142 C C . PRO A 1 806 ? 22.171 2.649 6.333 1.00 78.94 806 PRO A C 1
ATOM 6144 O O . PRO A 1 806 ? 21.522 3.214 7.220 1.00 78.94 806 PRO A O 1
ATOM 6147 N N . PRO A 1 807 ? 23.328 2.019 6.610 1.00 82.38 807 PRO A N 1
ATOM 6148 C CA . PRO A 1 807 ? 23.928 2.006 7.938 1.00 82.38 807 PRO A CA 1
ATOM 6149 C C . PRO A 1 807 ? 24.408 3.399 8.365 1.00 82.38 807 PRO A C 1
ATOM 6151 O O . PRO A 1 807 ? 24.961 4.156 7.567 1.00 82.38 807 PRO A O 1
ATOM 6154 N N . TYR A 1 808 ? 24.234 3.721 9.651 1.00 88.56 808 TYR A N 1
ATOM 6155 C CA . TYR A 1 808 ? 24.644 5.003 10.232 1.00 88.56 808 TYR A CA 1
ATOM 6156 C C . TYR A 1 808 ? 25.862 4.873 11.153 1.00 88.56 808 TYR A C 1
ATOM 6158 O O . TYR A 1 808 ? 26.094 3.827 11.770 1.00 88.56 808 TYR A O 1
ATOM 6166 N N . ARG A 1 809 ? 26.628 5.958 11.284 1.00 92.81 809 ARG A N 1
ATOM 6167 C CA . ARG A 1 809 ? 27.715 6.133 12.259 1.00 92.81 809 ARG A CA 1
ATOM 6168 C C . ARG A 1 809 ? 27.676 7.568 12.793 1.00 92.81 809 ARG A C 1
ATOM 6170 O O . ARG A 1 809 ? 27.379 8.493 12.048 1.00 92.81 809 ARG A O 1
ATOM 6177 N N . GLY A 1 810 ? 27.974 7.768 14.072 1.00 93.19 810 GLY A N 1
ATOM 6178 C CA . GLY A 1 810 ? 27.859 9.078 14.713 1.00 93.19 810 GLY A CA 1
ATOM 6179 C C . GLY A 1 810 ? 28.483 9.123 16.099 1.00 93.19 810 GLY A C 1
ATOM 6180 O O . GLY A 1 810 ? 29.073 8.139 16.552 1.00 93.19 810 GLY A O 1
ATOM 6181 N N . GLY A 1 811 ? 28.319 10.259 16.768 1.00 92.50 811 GLY A N 1
ATOM 6182 C CA . GLY A 1 811 ? 28.815 10.503 18.118 1.00 92.50 811 GLY A CA 1
ATOM 6183 C C . GLY A 1 811 ? 27.919 11.458 18.902 1.00 92.50 811 GLY A C 1
ATOM 6184 O O . GLY A 1 811 ? 26.952 12.010 18.376 1.00 92.50 811 GLY A O 1
ATOM 6185 N N . SER A 1 812 ? 28.255 11.640 20.176 1.00 93.38 812 SER A N 1
ATOM 6186 C CA . SER A 1 812 ? 27.535 12.530 21.087 1.00 93.38 812 SER A CA 1
ATOM 6187 C C . SER A 1 812 ? 28.227 13.889 21.207 1.00 93.38 812 SER A C 1
ATOM 6189 O O . SER A 1 812 ? 29.458 13.951 21.223 1.00 93.38 812 SER A O 1
ATOM 6191 N N . VAL A 1 813 ? 27.449 14.958 21.360 1.00 93.69 813 VAL A N 1
ATOM 6192 C CA . VAL A 1 813 ? 27.929 16.314 21.659 1.00 93.69 813 VAL A CA 1
ATOM 6193 C C . VAL A 1 813 ? 27.030 16.950 22.721 1.00 93.69 813 VAL A C 1
ATOM 6195 O O . VAL A 1 813 ? 25.807 16.864 22.638 1.00 93.69 813 VAL A O 1
ATOM 6198 N N . ASP A 1 814 ? 27.622 17.575 23.737 1.00 95.12 814 ASP A N 1
ATOM 6199 C CA . ASP A 1 814 ? 26.867 18.344 24.729 1.00 95.12 814 ASP A CA 1
ATOM 6200 C C . ASP A 1 814 ? 26.659 19.774 24.205 1.00 95.12 814 ASP A C 1
ATOM 6202 O O . ASP A 1 814 ? 27.640 20.467 23.938 1.00 95.12 814 ASP A O 1
ATOM 6206 N N . LEU A 1 815 ? 25.400 20.204 24.062 1.00 94.69 815 LEU A N 1
ATOM 6207 C CA . LEU A 1 815 ? 25.008 21.546 23.599 1.00 94.69 815 LEU A CA 1
ATOM 6208 C C . LEU A 1 815 ? 24.134 22.254 24.643 1.00 94.69 815 LEU A C 1
ATOM 6210 O O . LEU A 1 815 ? 23.457 21.606 25.452 1.00 94.69 815 LEU A O 1
ATOM 6214 N N . VAL A 1 816 ? 24.119 23.585 24.610 1.00 95.56 816 VAL A N 1
ATOM 6215 C CA . VAL A 1 816 ? 23.290 24.442 25.475 1.00 95.56 816 VAL A CA 1
ATOM 6216 C C . VAL A 1 816 ? 22.069 24.979 24.715 1.00 95.56 816 VAL A C 1
ATOM 6218 O O . VAL A 1 816 ? 22.132 25.260 23.527 1.00 95.56 816 VAL A O 1
ATOM 6221 N N . GLU A 1 817 ? 20.944 25.161 25.407 1.00 94.69 817 GLU A N 1
ATOM 6222 C CA . GLU A 1 817 ? 19.737 25.805 24.865 1.00 94.69 817 GLU A CA 1
ATOM 6223 C C . GLU A 1 817 ? 20.050 27.200 24.285 1.00 94.69 817 GLU A C 1
ATOM 6225 O O . GLU A 1 817 ? 20.598 28.069 24.970 1.00 94.69 817 GLU A O 1
ATOM 6230 N N . GLY A 1 818 ? 19.695 27.410 23.016 1.00 93.62 818 GLY A N 1
ATOM 6231 C CA . GLY A 1 818 ? 20.000 28.619 22.247 1.00 93.62 818 GLY A CA 1
ATOM 6232 C C . GLY A 1 818 ? 21.418 28.674 21.662 1.00 93.62 818 GLY A C 1
ATOM 6233 O O . GLY A 1 818 ? 21.780 29.687 21.061 1.00 93.62 818 GLY A O 1
ATOM 6234 N N . GLU A 1 819 ? 22.228 27.626 21.823 1.00 95.06 819 GLU A N 1
ATOM 6235 C CA . GLU A 1 819 ? 23.513 27.483 21.137 1.00 95.06 819 GLU A CA 1
ATOM 6236 C C . GLU A 1 819 ? 23.303 27.103 19.664 1.00 95.06 819 GLU A C 1
ATOM 6238 O O . GLU A 1 819 ? 22.373 26.379 19.309 1.00 95.06 819 GLU A O 1
ATOM 6243 N N . THR A 1 820 ? 24.176 27.597 18.786 1.00 95.88 820 THR A N 1
ATOM 6244 C CA . THR A 1 820 ? 24.151 27.282 17.354 1.00 95.88 820 THR A CA 1
ATOM 6245 C C . THR A 1 820 ? 25.536 26.832 16.916 1.00 95.88 820 THR A C 1
ATOM 6247 O O . THR A 1 820 ? 26.499 27.591 17.044 1.00 95.88 820 THR A O 1
ATOM 6250 N N . VAL A 1 821 ? 25.638 25.610 16.392 1.00 96.44 821 VAL A N 1
ATOM 6251 C CA . VAL A 1 821 ? 26.907 24.981 16.000 1.00 96.44 821 VAL A CA 1
ATOM 6252 C C . VAL A 1 821 ? 26.926 24.644 14.513 1.00 96.44 821 VAL A C 1
ATOM 6254 O O . VAL A 1 821 ? 25.935 24.182 13.954 1.00 96.44 821 VAL A O 1
ATOM 6257 N N . GLU A 1 822 ? 28.072 24.860 13.869 1.00 96.94 822 GLU A N 1
ATOM 6258 C CA . GLU A 1 822 ? 28.312 24.379 12.505 1.00 96.94 822 GLU A CA 1
ATOM 6259 C C . GLU A 1 822 ? 28.445 22.843 12.523 1.00 96.94 822 GLU A C 1
ATOM 6261 O O . GLU A 1 822 ? 29.144 22.273 13.373 1.00 96.94 822 GLU A O 1
ATOM 6266 N N . VAL A 1 823 ? 27.779 22.193 11.571 1.00 97.69 823 VAL A N 1
ATOM 6267 C CA . VAL A 1 823 ? 27.785 20.752 11.302 1.00 97.69 823 VAL A CA 1
ATOM 6268 C C . VAL A 1 823 ? 28.216 20.550 9.851 1.00 97.69 823 VAL A C 1
ATOM 6270 O O . VAL A 1 823 ? 27.560 21.039 8.929 1.00 97.69 823 VAL A O 1
ATOM 6273 N N . GLY A 1 824 ? 29.320 19.835 9.652 1.00 97.12 824 GLY A N 1
ATOM 6274 C CA . GLY A 1 824 ? 29.887 19.522 8.344 1.00 97.12 824 GLY A CA 1
ATOM 6275 C C . GLY A 1 824 ? 29.973 18.017 8.121 1.00 97.12 824 GLY A C 1
ATOM 6276 O O . GLY A 1 824 ? 30.473 17.279 8.964 1.00 97.12 824 GLY A O 1
ATOM 6277 N N . VAL A 1 825 ? 29.515 17.557 6.963 1.00 97.62 825 VAL A N 1
ATOM 6278 C CA . VAL A 1 825 ? 29.659 16.180 6.485 1.00 97.62 825 VAL A CA 1
ATOM 6279 C C . VAL A 1 825 ? 30.466 16.204 5.200 1.00 97.62 825 VAL A C 1
ATOM 6281 O O . VAL A 1 825 ? 30.168 16.993 4.302 1.00 97.62 825 VAL A O 1
ATOM 6284 N N . ARG A 1 826 ? 31.429 15.291 5.064 1.00 97.12 826 ARG A N 1
ATOM 6285 C CA . ARG A 1 826 ? 32.050 14.975 3.776 1.00 97.12 826 ARG A CA 1
ATOM 6286 C C . ARG A 1 826 ? 31.998 13.478 3.508 1.00 97.12 826 ARG A C 1
ATOM 6288 O O . ARG A 1 826 ? 32.678 12.690 4.160 1.00 97.12 826 ARG A O 1
ATOM 6295 N N . HIS A 1 827 ? 31.223 13.108 2.499 1.00 95.88 827 HIS A N 1
ATOM 6296 C CA . HIS A 1 827 ? 31.215 11.785 1.888 1.00 95.88 827 HIS A CA 1
ATOM 6297 C C . HIS A 1 827 ? 32.217 11.741 0.730 1.00 95.88 827 HIS A C 1
ATOM 6299 O O . HIS A 1 827 ? 32.326 12.704 -0.033 1.00 95.88 827 HIS A O 1
ATOM 6305 N N . ARG A 1 828 ? 32.950 10.636 0.582 1.00 93.81 828 ARG A N 1
ATOM 6306 C CA . ARG A 1 828 ? 33.733 10.327 -0.623 1.00 93.81 828 ARG A CA 1
ATOM 6307 C C . ARG A 1 828 ? 33.019 9.220 -1.383 1.00 93.81 828 ARG A C 1
ATOM 6309 O O . ARG A 1 828 ? 32.738 8.160 -0.826 1.00 93.81 828 ARG A O 1
ATOM 6316 N N . VAL A 1 829 ? 32.741 9.480 -2.651 1.00 86.12 829 VAL A N 1
ATOM 6317 C CA . VAL A 1 829 ? 31.984 8.582 -3.516 1.00 86.12 829 VAL A CA 1
ATOM 6318 C C . VAL A 1 829 ? 32.965 7.600 -4.152 1.00 86.12 829 VAL A C 1
ATOM 6320 O O . VAL A 1 829 ? 33.730 7.961 -5.040 1.00 86.12 829 VAL A O 1
ATOM 6323 N N . GLU A 1 830 ? 32.986 6.367 -3.647 1.00 80.88 830 GLU A N 1
ATOM 6324 C CA . GLU A 1 830 ? 33.917 5.318 -4.100 1.00 80.88 830 GLU A CA 1
ATOM 6325 C C . GLU A 1 830 ? 33.307 4.406 -5.183 1.00 80.88 830 GLU A C 1
ATOM 6327 O O . GLU A 1 830 ? 34.034 3.848 -6.002 1.00 80.88 830 GLU A O 1
ATOM 6332 N N . HIS A 1 831 ? 31.976 4.278 -5.213 1.00 71.50 831 HIS A N 1
ATOM 6333 C CA . HIS A 1 831 ? 31.216 3.538 -6.223 1.00 71.50 831 HIS A CA 1
ATOM 6334 C C . HIS A 1 831 ? 29.806 4.136 -6.359 1.00 71.50 831 HIS A C 1
ATOM 6336 O O . HIS A 1 831 ? 29.247 4.615 -5.372 1.00 71.50 831 HIS A O 1
ATOM 6342 N N . ILE A 1 832 ? 29.227 4.091 -7.564 1.00 71.19 832 ILE A N 1
ATOM 6343 C CA . ILE A 1 832 ? 27.849 4.523 -7.850 1.00 71.19 832 ILE A CA 1
ATOM 6344 C C . ILE A 1 832 ? 27.199 3.430 -8.700 1.00 71.19 832 ILE A C 1
ATOM 6346 O O . ILE A 1 832 ? 27.407 3.377 -9.908 1.00 71.19 832 ILE A O 1
ATOM 6350 N N . GLU A 1 833 ? 26.452 2.526 -8.066 1.00 70.62 833 GLU A N 1
ATOM 6351 C CA . GLU A 1 833 ? 25.798 1.412 -8.772 1.00 70.62 833 GLU A CA 1
ATOM 6352 C C . GLU A 1 833 ? 24.376 1.775 -9.211 1.00 70.62 833 GLU A C 1
ATOM 6354 O O . GLU A 1 833 ? 24.022 1.630 -10.377 1.00 70.62 833 GLU A O 1
ATOM 6359 N N . ILE A 1 834 ? 23.579 2.310 -8.279 1.00 74.25 834 ILE A N 1
ATOM 6360 C CA . ILE A 1 834 ? 22.215 2.801 -8.540 1.00 74.25 834 ILE A CA 1
ATOM 6361 C C . ILE A 1 834 ? 22.014 4.275 -8.154 1.00 74.25 834 ILE A C 1
ATOM 6363 O O . ILE A 1 834 ? 21.099 4.929 -8.654 1.00 74.25 834 ILE A O 1
ATOM 6367 N N . GLY A 1 835 ? 22.880 4.816 -7.294 1.00 84.56 835 GLY A N 1
ATOM 6368 C CA . GLY A 1 835 ? 22.784 6.171 -6.763 1.00 84.56 835 GLY A CA 1
ATOM 6369 C C . GLY A 1 835 ? 23.734 6.420 -5.593 1.00 84.56 835 GLY A C 1
ATOM 6370 O O . GLY A 1 835 ? 24.582 5.584 -5.277 1.00 84.56 835 GLY A O 1
ATOM 6371 N N . VAL A 1 836 ? 23.574 7.578 -4.957 1.00 88.31 836 VAL A N 1
ATOM 6372 C CA . VAL A 1 836 ? 24.301 8.029 -3.764 1.00 88.31 836 VAL A CA 1
ATOM 6373 C C . VAL A 1 836 ? 23.282 8.469 -2.712 1.00 88.31 836 VAL A C 1
ATOM 6375 O O . VAL A 1 836 ? 22.424 9.304 -3.002 1.00 88.31 836 VAL A O 1
ATOM 6378 N N . THR A 1 837 ? 23.412 7.951 -1.488 1.00 90.06 837 THR A N 1
ATOM 6379 C CA . THR A 1 837 ? 22.610 8.362 -0.324 1.00 90.06 837 THR A CA 1
ATOM 6380 C C . THR A 1 837 ? 23.501 8.975 0.751 1.00 90.06 837 THR A C 1
ATOM 6382 O O . THR A 1 837 ? 24.512 8.385 1.135 1.00 90.06 837 THR A O 1
ATOM 6385 N N . VAL A 1 838 ? 23.087 10.128 1.277 1.00 92.44 838 VAL A N 1
ATOM 6386 C CA . VAL A 1 838 ? 23.652 10.768 2.470 1.00 92.44 838 VAL A CA 1
ATOM 6387 C C . VAL A 1 838 ? 22.503 11.163 3.393 1.00 92.44 838 VAL A C 1
ATOM 6389 O O . VAL A 1 838 ? 21.667 11.988 3.032 1.00 92.44 838 VAL A O 1
ATOM 6392 N N . VAL A 1 839 ? 22.463 10.610 4.602 1.00 92.38 839 VAL A N 1
ATOM 6393 C CA . VAL A 1 839 ? 21.568 11.084 5.669 1.00 92.38 839 VAL A CA 1
ATOM 6394 C C . VAL A 1 839 ? 22.387 11.870 6.685 1.00 92.38 839 VAL A C 1
ATOM 6396 O O . VAL A 1 839 ? 23.416 11.370 7.135 1.00 92.38 839 VAL A O 1
ATOM 6399 N N . LEU A 1 840 ? 21.921 13.056 7.076 1.00 94.88 840 LEU A N 1
ATOM 6400 C CA . LEU A 1 840 ? 22.339 13.745 8.297 1.00 94.88 840 LEU A CA 1
ATOM 6401 C C . LEU A 1 840 ? 21.268 13.503 9.365 1.00 94.88 840 LEU A C 1
ATOM 6403 O O . LEU A 1 840 ? 20.144 13.996 9.248 1.00 94.88 840 LEU A O 1
ATOM 6407 N N . GLY A 1 841 ? 21.616 12.716 10.381 1.00 93.44 841 GLY A N 1
ATOM 6408 C CA . GLY A 1 841 ? 20.720 12.354 11.473 1.00 93.44 841 GLY A CA 1
ATOM 6409 C C . GLY A 1 841 ? 21.050 13.091 12.769 1.00 93.44 841 GLY A C 1
ATOM 6410 O O . GLY A 1 841 ? 22.224 13.218 13.126 1.00 93.44 841 GLY A O 1
ATOM 6411 N N . VAL A 1 842 ? 20.024 13.531 13.500 1.00 91.44 842 VAL A N 1
ATOM 6412 C CA . VAL A 1 842 ? 20.146 14.214 14.799 1.00 91.44 842 VAL A CA 1
ATOM 6413 C C . VAL A 1 842 ? 19.153 13.618 15.809 1.00 91.44 842 VAL A C 1
ATOM 6415 O O . VAL A 1 842 ? 17.976 13.445 15.507 1.00 91.44 842 VAL A O 1
ATOM 6418 N N . GLU A 1 843 ? 19.613 13.293 17.022 1.00 89.31 843 GLU A N 1
ATOM 6419 C CA . GLU A 1 843 ? 18.760 12.864 18.146 1.00 89.31 843 GLU A CA 1
ATOM 6420 C C . GLU A 1 843 ? 18.881 13.881 19.290 1.00 89.31 843 GLU A C 1
ATOM 6422 O O . GLU A 1 843 ? 19.980 14.123 19.801 1.00 89.31 843 GLU A O 1
ATOM 6427 N N . ARG A 1 844 ? 17.755 14.486 19.695 1.00 88.56 844 ARG A N 1
ATOM 6428 C CA . ARG A 1 844 ? 17.727 15.492 20.769 1.00 88.56 844 ARG A CA 1
ATOM 6429 C C . ARG A 1 844 ? 17.927 14.851 22.156 1.00 88.56 844 ARG A C 1
ATOM 6431 O O . ARG A 1 844 ? 17.476 13.720 22.376 1.00 88.56 844 ARG A O 1
ATOM 6438 N N . PRO A 1 845 ? 18.479 15.585 23.141 1.00 88.31 845 PRO A N 1
ATOM 6439 C CA . PRO A 1 845 ? 18.392 15.230 24.551 1.00 88.31 845 PRO A CA 1
ATOM 6440 C C . PRO A 1 845 ? 16.924 15.063 24.945 1.00 88.31 845 PRO A C 1
ATOM 6442 O O . PRO A 1 845 ? 16.122 15.988 24.839 1.00 88.31 845 PRO A O 1
ATOM 6445 N N . THR A 1 846 ? 16.557 13.869 25.393 1.00 83.69 846 THR A N 1
ATOM 6446 C CA . THR A 1 846 ? 15.173 13.520 25.731 1.00 83.69 846 THR A CA 1
ATOM 6447 C C . THR A 1 846 ? 15.121 12.765 27.065 1.00 83.69 846 THR A C 1
ATOM 6449 O O . THR A 1 846 ? 16.130 12.175 27.462 1.00 83.69 846 THR A O 1
ATOM 6452 N N . PRO A 1 847 ? 13.980 12.767 27.790 1.00 85.56 847 PRO A N 1
ATOM 6453 C CA . PRO A 1 847 ? 13.863 12.068 29.076 1.00 85.56 847 PRO A CA 1
ATOM 6454 C C . PRO A 1 847 ? 14.117 10.560 28.951 1.00 85.56 847 PRO A C 1
ATOM 6456 O O . PRO A 1 847 ? 14.144 10.017 27.842 1.00 85.56 847 PRO A O 1
ATOM 6459 N N . SER A 1 848 ? 14.244 9.838 30.060 1.00 90.06 848 SER A N 1
ATOM 6460 C CA . SER A 1 848 ? 14.278 8.372 30.002 1.00 90.06 848 SER A CA 1
ATOM 6461 C C . SER A 1 848 ? 12.966 7.780 29.458 1.00 90.06 848 SER A C 1
ATOM 6463 O O . SER A 1 848 ? 11.903 8.402 29.509 1.00 90.06 848 SER A O 1
ATOM 6465 N N . ASP A 1 849 ? 13.032 6.535 28.973 1.00 90.69 849 ASP A N 1
ATOM 6466 C CA . ASP A 1 849 ? 11.852 5.769 28.536 1.00 90.69 849 ASP A CA 1
ATOM 6467 C C . ASP A 1 849 ? 10.834 5.528 29.675 1.00 90.69 849 ASP A C 1
ATOM 6469 O O . ASP A 1 849 ? 9.715 5.098 29.402 1.00 90.69 849 ASP A O 1
ATOM 6473 N N . GLU A 1 850 ? 11.215 5.747 30.942 1.00 95.44 850 GLU A N 1
ATOM 6474 C CA . GLU A 1 850 ? 10.327 5.679 32.114 1.00 95.44 850 GLU A CA 1
ATOM 6475 C C . GLU A 1 850 ? 9.656 7.035 32.374 1.00 95.44 850 GLU A C 1
ATOM 6477 O O . GLU A 1 850 ? 8.443 7.093 32.537 1.00 95.44 850 GLU A O 1
ATOM 6482 N N . GLU A 1 851 ? 10.408 8.140 32.325 1.00 95.50 851 GLU A N 1
ATOM 6483 C CA . GLU A 1 851 ? 9.870 9.493 32.537 1.00 95.50 851 GLU A CA 1
ATOM 6484 C C . GLU A 1 851 ? 8.862 9.903 31.453 1.00 95.50 851 GLU A C 1
ATOM 6486 O O . GLU A 1 851 ? 7.860 10.546 31.764 1.00 95.50 851 GLU A O 1
ATOM 6491 N N . GLU A 1 852 ? 9.072 9.505 30.191 1.00 94.56 852 GLU A N 1
ATOM 6492 C CA . GLU A 1 852 ? 8.064 9.712 29.139 1.00 94.56 852 GLU A CA 1
ATOM 6493 C C . GLU A 1 852 ? 6.812 8.843 29.345 1.00 94.56 852 GLU A C 1
ATOM 6495 O O . GLU A 1 852 ? 5.701 9.318 29.095 1.00 94.56 852 GLU A O 1
ATOM 6500 N N . LEU A 1 853 ? 6.958 7.606 29.838 1.00 97.81 853 LEU A N 1
ATOM 6501 C CA . LEU A 1 853 ? 5.825 6.725 30.138 1.00 97.81 853 LEU A CA 1
ATOM 6502 C C . LEU A 1 853 ? 4.998 7.268 31.313 1.00 97.81 853 LEU A C 1
ATOM 6504 O O . LEU A 1 853 ? 3.787 7.443 31.170 1.00 97.81 853 LEU A O 1
ATOM 6508 N N . ASP A 1 854 ? 5.643 7.604 32.434 1.00 98.12 854 ASP A N 1
ATOM 6509 C CA . ASP A 1 854 ? 5.004 8.226 33.602 1.00 98.12 854 ASP A CA 1
ATOM 6510 C C . ASP A 1 854 ? 4.286 9.527 33.215 1.00 98.12 854 ASP A C 1
ATOM 6512 O O . ASP A 1 854 ? 3.146 9.762 33.626 1.00 98.12 854 ASP A O 1
ATOM 6516 N N . ARG A 1 855 ? 4.908 10.356 32.364 1.00 98.00 855 ARG A N 1
ATOM 6517 C CA . ARG A 1 855 ? 4.300 11.577 31.819 1.00 98.00 855 ARG A CA 1
ATOM 6518 C C . ARG A 1 855 ? 3.050 11.275 30.993 1.00 98.00 855 ARG A C 1
ATOM 6520 O O . ARG A 1 855 ? 2.020 11.908 31.215 1.00 98.00 855 ARG A O 1
ATOM 6527 N N . ALA A 1 856 ? 3.109 10.324 30.063 1.00 98.50 856 ALA A N 1
ATOM 6528 C CA . ALA A 1 856 ? 1.962 9.957 29.232 1.00 98.50 856 ALA A CA 1
ATOM 6529 C C . ALA A 1 856 ? 0.797 9.393 30.068 1.00 98.50 856 ALA A C 1
ATOM 6531 O O . ALA A 1 856 ? -0.359 9.755 29.846 1.00 98.50 856 ALA A O 1
ATOM 6532 N N . VAL A 1 857 ? 1.097 8.571 31.077 1.00 98.75 857 VAL A N 1
ATOM 6533 C CA . VAL A 1 857 ? 0.112 8.025 32.025 1.00 98.75 857 VAL A CA 1
ATOM 6534 C C . VAL A 1 857 ? -0.503 9.128 32.896 1.00 98.75 857 VAL A C 1
ATOM 6536 O O . VAL A 1 857 ? -1.719 9.140 33.096 1.00 98.75 857 VAL A O 1
ATOM 6539 N N . ALA A 1 858 ? 0.295 10.091 33.367 1.00 98.69 858 ALA A N 1
ATOM 6540 C CA . ALA A 1 858 ? -0.195 11.235 34.136 1.00 98.69 858 ALA A CA 1
ATOM 6541 C C . ALA A 1 858 ? -1.110 12.155 33.308 1.00 98.69 858 ALA A C 1
ATOM 6543 O O . ALA A 1 858 ? -2.151 12.580 33.807 1.00 98.69 858 ALA A O 1
ATOM 6544 N N . LEU A 1 859 ? -0.768 12.419 32.040 1.00 98.75 859 LEU A N 1
ATOM 6545 C CA . LEU A 1 859 ? -1.625 13.181 31.122 1.00 98.75 859 LEU A CA 1
ATOM 6546 C C . LEU A 1 859 ? -2.937 12.446 30.820 1.00 98.75 859 LEU A C 1
ATOM 6548 O O . LEU A 1 859 ? -3.997 13.069 30.820 1.00 98.75 859 LEU A O 1
ATOM 6552 N N . ALA A 1 860 ? -2.894 11.124 30.618 1.00 98.75 860 ALA A N 1
ATOM 6553 C CA . ALA A 1 860 ? -4.102 10.323 30.430 1.00 98.75 860 ALA A CA 1
ATOM 6554 C C . ALA A 1 860 ? -5.049 10.399 31.639 1.00 98.75 860 ALA A C 1
ATOM 6556 O O . ALA A 1 860 ? -6.260 10.496 31.452 1.00 98.75 860 ALA A O 1
ATOM 6557 N N . ALA A 1 861 ? -4.512 10.376 32.864 1.00 98.69 861 ALA A N 1
ATOM 6558 C CA . ALA A 1 861 ? -5.293 10.405 34.103 1.00 98.69 861 ALA A CA 1
ATOM 6559 C C . ALA A 1 861 ? -6.007 11.747 34.385 1.00 98.69 861 ALA A C 1
ATOM 6561 O O . ALA A 1 861 ? -6.967 11.763 35.153 1.00 98.69 861 ALA A O 1
ATOM 6562 N N . ASP A 1 862 ? -5.544 12.853 33.790 1.00 98.38 862 ASP A N 1
ATOM 6563 C CA . ASP A 1 862 ? -6.097 14.213 33.958 1.00 98.38 862 ASP A CA 1
ATOM 6564 C C . ASP A 1 862 ? -7.059 14.616 32.813 1.00 98.38 862 ASP A C 1
ATOM 6566 O O . ASP A 1 862 ? -7.656 15.691 32.850 1.00 98.38 862 ASP A O 1
ATOM 6570 N N . ALA A 1 863 ? -7.211 13.770 31.784 1.00 98.56 863 ALA A N 1
ATOM 6571 C CA . ALA A 1 863 ? -8.003 14.038 30.580 1.00 98.56 863 ALA A CA 1
ATOM 6572 C C . ALA A 1 863 ? -9.378 13.337 30.573 1.00 98.56 863 ALA A C 1
ATOM 6574 O O . ALA A 1 863 ? -9.542 12.240 31.106 1.00 98.56 863 ALA A O 1
ATOM 6575 N N . ASP A 1 864 ? -10.361 13.923 29.881 1.00 98.19 864 ASP A N 1
ATOM 6576 C CA . ASP A 1 864 ? -11.696 13.328 29.697 1.00 98.19 864 ASP A CA 1
ATOM 6577 C C . ASP A 1 864 ? -11.648 12.075 28.799 1.00 98.19 864 ASP A C 1
ATOM 6579 O O . ASP A 1 864 ? -12.419 11.125 28.975 1.00 98.19 864 ASP A O 1
ATOM 6583 N N . ALA A 1 865 ? -10.714 12.071 27.842 1.00 98.25 865 ALA A N 1
ATOM 6584 C CA . ALA A 1 865 ? -10.406 10.957 26.954 1.00 98.25 865 ALA A CA 1
ATOM 6585 C C . ALA A 1 865 ? -8.915 10.937 26.580 1.00 98.25 865 ALA A C 1
ATOM 6587 O O . ALA A 1 865 ? -8.257 11.982 26.520 1.00 98.25 865 ALA A O 1
ATOM 6588 N N . ALA A 1 866 ? -8.401 9.746 26.273 1.00 98.75 866 ALA A N 1
ATOM 6589 C CA . ALA A 1 866 ? -7.050 9.546 25.756 1.00 98.75 866 ALA A CA 1
ATOM 6590 C C . ALA A 1 866 ? -7.100 8.948 24.342 1.00 98.75 866 ALA A C 1
ATOM 6592 O O . ALA A 1 866 ? -7.850 8.004 24.089 1.00 98.75 866 ALA A O 1
ATOM 6593 N N . VAL A 1 867 ? -6.289 9.473 23.424 1.00 98.88 867 VAL A N 1
ATOM 6594 C CA . VAL A 1 867 ? -6.106 8.940 22.066 1.00 98.88 867 VAL A CA 1
ATOM 6595 C C . VAL A 1 867 ? -4.645 8.534 21.916 1.00 98.88 867 VAL A C 1
ATOM 6597 O O . VAL A 1 867 ? -3.776 9.393 21.786 1.00 98.88 867 VAL A O 1
ATOM 6600 N N . VAL A 1 868 ? -4.363 7.231 21.955 1.00 98.88 868 VAL A N 1
ATOM 6601 C CA . VAL A 1 868 ? -2.999 6.697 21.817 1.00 98.88 868 VAL A CA 1
ATOM 6602 C C . VAL A 1 868 ? -2.767 6.263 20.373 1.00 98.88 868 VAL A C 1
ATOM 6604 O O . VAL A 1 868 ? -3.494 5.410 19.865 1.00 98.88 868 VAL A O 1
ATOM 6607 N N . VAL A 1 869 ? -1.761 6.824 19.707 1.00 98.81 869 VAL A N 1
ATOM 6608 C CA . VAL A 1 869 ? -1.380 6.466 18.336 1.00 98.81 869 VAL A CA 1
ATOM 6609 C C . VAL A 1 869 ? -0.129 5.591 18.382 1.00 98.81 869 VAL A C 1
ATOM 6611 O O . VAL A 1 869 ? 0.961 6.064 18.710 1.00 98.81 869 VAL A O 1
ATOM 6614 N N . VAL A 1 870 ? -0.303 4.308 18.069 1.00 98.69 870 VAL A N 1
ATOM 6615 C CA . VAL A 1 870 ? 0.762 3.294 18.027 1.00 98.69 870 VAL A CA 1
ATOM 6616 C C . VAL A 1 870 ? 1.019 2.845 16.594 1.00 98.69 870 VAL A C 1
ATOM 6618 O O . VAL A 1 870 ? 0.095 2.831 15.781 1.00 98.69 870 VAL A O 1
ATOM 6621 N N . GLY A 1 871 ? 2.242 2.437 16.268 1.00 96.50 871 GLY A N 1
ATOM 6622 C CA . GLY A 1 871 ? 2.594 2.091 14.893 1.00 96.50 871 GLY A CA 1
ATOM 6623 C C . GLY A 1 871 ? 3.899 1.327 14.707 1.00 96.50 871 GLY A C 1
ATOM 6624 O O . GLY A 1 871 ? 4.597 0.965 15.661 1.00 96.50 871 GLY A O 1
ATOM 6625 N N . THR A 1 872 ? 4.188 1.076 13.435 1.00 94.75 872 THR A N 1
ATOM 6626 C CA . THR A 1 872 ? 5.445 0.540 12.893 1.00 94.75 872 THR A CA 1
ATOM 6627 C C . THR A 1 872 ? 6.273 1.664 12.258 1.00 94.75 872 THR A C 1
ATOM 6629 O O . THR A 1 872 ? 5.812 2.799 12.127 1.00 94.75 872 THR A O 1
ATOM 6632 N N . THR A 1 873 ? 7.506 1.356 11.853 1.00 88.81 873 THR A N 1
ATOM 6633 C CA . THR A 1 873 ? 8.370 2.277 11.103 1.00 88.81 873 THR A CA 1
ATOM 6634 C C . THR A 1 873 ? 8.816 1.643 9.779 1.00 88.81 873 THR A C 1
ATOM 6636 O O . THR A 1 873 ? 8.664 0.438 9.566 1.00 88.81 873 THR A O 1
ATOM 6639 N N . GLU A 1 874 ? 9.379 2.439 8.876 1.00 81.25 874 GLU A N 1
ATOM 6640 C CA . GLU A 1 874 ? 10.110 1.984 7.678 1.00 81.25 874 GLU A CA 1
ATOM 6641 C C . GLU A 1 874 ? 11.220 0.967 7.977 1.00 81.25 874 GLU A C 1
ATOM 6643 O O . GLU A 1 874 ? 11.460 0.083 7.165 1.00 81.25 874 GLU A O 1
ATOM 6648 N N . ARG A 1 875 ? 11.840 0.999 9.161 1.00 81.12 875 ARG A N 1
ATOM 6649 C CA . ARG A 1 875 ? 12.799 -0.035 9.604 1.00 81.12 875 ARG A CA 1
ATOM 6650 C C . ARG A 1 875 ? 12.140 -1.365 10.023 1.00 81.12 875 ARG A C 1
ATOM 6652 O O . ARG A 1 875 ? 12.819 -2.245 10.546 1.00 81.12 875 ARG A O 1
ATOM 6659 N N . ILE A 1 876 ? 10.828 -1.508 9.815 1.00 86.94 876 ILE A N 1
ATOM 6660 C CA . ILE A 1 876 ? 10.019 -2.704 10.109 1.00 86.94 876 ILE A CA 1
ATOM 6661 C C . ILE A 1 876 ? 9.165 -3.100 8.893 1.00 86.94 876 ILE A C 1
ATOM 6663 O O . ILE A 1 876 ? 9.087 -4.279 8.569 1.00 86.94 876 ILE A O 1
ATOM 6667 N N . GLU A 1 877 ? 8.530 -2.139 8.217 1.00 90.38 877 GLU A N 1
ATOM 6668 C CA . GLU A 1 877 ? 7.664 -2.371 7.051 1.00 90.38 877 GLU A CA 1
ATOM 6669 C C . GLU A 1 877 ? 8.211 -1.640 5.814 1.00 90.38 877 GLU A C 1
ATOM 6671 O O . GLU A 1 877 ? 7.864 -0.488 5.531 1.00 90.38 877 GLU A O 1
ATOM 6676 N N . SER A 1 878 ? 9.092 -2.330 5.085 1.00 88.44 878 SER A N 1
ATOM 6677 C CA . SER A 1 878 ? 9.775 -1.849 3.880 1.00 88.44 878 SER A CA 1
ATOM 6678 C C . SER A 1 878 ? 9.962 -2.964 2.847 1.00 88.44 878 SER A C 1
ATOM 6680 O O . SER A 1 878 ? 9.850 -4.153 3.130 1.00 88.44 878 SER A O 1
ATOM 6682 N N . GLU A 1 879 ? 10.275 -2.545 1.628 1.00 86.69 879 GLU A N 1
ATOM 6683 C CA . GLU A 1 879 ? 11.006 -3.345 0.649 1.00 86.69 879 GLU A CA 1
ATOM 6684 C C . GLU A 1 879 ? 12.396 -3.766 1.176 1.00 86.69 879 GLU A C 1
ATOM 6686 O O . GLU A 1 879 ? 13.002 -3.037 1.968 1.00 86.69 879 GLU A O 1
ATOM 6691 N N . GLY A 1 880 ? 12.905 -4.911 0.706 1.00 86.06 880 GLY A N 1
ATOM 6692 C CA . GLY A 1 880 ? 14.271 -5.399 0.943 1.00 86.06 880 GLY A CA 1
ATOM 6693 C C . GLY A 1 880 ? 14.441 -6.391 2.103 1.00 86.06 880 GLY A C 1
ATOM 6694 O O . GLY A 1 880 ? 15.425 -7.126 2.127 1.00 86.06 880 GLY A O 1
ATOM 6695 N N . PHE A 1 881 ? 13.498 -6.462 3.048 1.00 88.38 881 PHE A N 1
ATOM 6696 C CA . PHE A 1 881 ? 13.533 -7.417 4.165 1.00 88.38 881 PHE A CA 1
ATOM 6697 C C . PHE A 1 881 ? 12.131 -7.732 4.702 1.00 88.38 881 PHE A C 1
ATOM 6699 O O . PHE A 1 881 ? 11.241 -6.888 4.663 1.00 88.38 881 PHE A O 1
ATOM 6706 N N . ASP A 1 882 ? 11.937 -8.937 5.246 1.00 93.50 882 ASP A N 1
ATOM 6707 C CA . ASP A 1 882 ? 10.700 -9.311 5.943 1.00 93.50 882 ASP A CA 1
ATOM 6708 C C . ASP A 1 882 ? 10.782 -9.033 7.456 1.00 93.50 882 ASP A C 1
ATOM 6710 O O . ASP A 1 882 ? 11.859 -8.945 8.053 1.00 93.50 882 ASP A O 1
ATOM 6714 N N . ARG A 1 883 ? 9.618 -8.909 8.100 1.00 94.88 883 ARG A N 1
ATOM 6715 C CA . ARG A 1 883 ? 9.489 -8.687 9.546 1.00 94.88 883 ARG A CA 1
ATOM 6716 C C . ARG A 1 883 ? 9.919 -9.927 10.324 1.00 94.88 883 ARG A C 1
ATOM 6718 O O . ARG A 1 883 ? 9.556 -11.049 9.992 1.00 94.88 883 ARG A O 1
ATOM 6725 N N . THR A 1 884 ? 10.598 -9.717 11.447 1.00 94.31 884 THR A N 1
ATOM 6726 C CA . THR A 1 884 ? 10.984 -10.795 12.376 1.00 94.31 884 THR A CA 1
ATOM 6727 C C . THR A 1 884 ? 9.941 -11.086 13.459 1.00 94.31 884 THR A C 1
ATOM 6729 O O . THR A 1 884 ? 10.069 -12.086 14.159 1.00 94.31 884 THR A O 1
ATOM 6732 N N . THR A 1 885 ? 8.923 -10.230 13.620 1.00 96.12 885 THR A N 1
ATOM 6733 C CA . THR A 1 885 ? 7.793 -10.428 14.546 1.00 96.12 885 THR A CA 1
ATOM 6734 C C . THR A 1 885 ? 6.588 -9.539 14.192 1.00 96.12 885 THR A C 1
ATOM 6736 O O . THR A 1 885 ? 6.701 -8.514 13.507 1.00 96.12 885 THR A O 1
ATOM 6739 N N . LEU A 1 886 ? 5.414 -9.926 14.692 1.00 97.69 886 LEU A N 1
ATOM 6740 C CA . LEU A 1 886 ? 4.173 -9.158 14.680 1.00 97.69 886 LEU A CA 1
ATOM 6741 C C . LEU A 1 886 ? 4.014 -8.207 15.879 1.00 97.69 886 LEU A C 1
ATOM 6743 O O . LEU A 1 886 ? 3.054 -7.436 15.902 1.00 97.69 886 LEU A O 1
ATOM 6747 N N . ALA A 1 887 ? 4.907 -8.240 16.870 1.00 97.31 887 ALA A N 1
ATOM 6748 C CA . ALA A 1 887 ? 4.864 -7.321 18.010 1.00 97.31 887 ALA A CA 1
ATOM 6749 C C . ALA A 1 887 ? 5.030 -5.844 17.590 1.00 97.31 887 ALA A C 1
ATOM 6751 O O . ALA A 1 887 ? 5.736 -5.532 16.629 1.00 97.31 887 ALA A O 1
ATOM 6752 N N . LEU A 1 888 ? 4.405 -4.927 18.337 1.00 97.38 888 LEU A N 1
ATOM 6753 C CA . LEU A 1 888 ? 4.669 -3.492 18.201 1.00 97.38 888 LEU A CA 1
ATOM 6754 C C . LEU A 1 888 ? 6.080 -3.161 18.733 1.00 97.38 888 LEU A C 1
ATOM 6756 O O . LEU A 1 888 ? 6.475 -3.696 19.771 1.00 97.38 888 LEU A O 1
ATOM 6760 N N . PRO A 1 889 ? 6.847 -2.269 18.075 1.00 94.94 889 PRO A N 1
ATOM 6761 C CA . PRO A 1 889 ? 8.169 -1.869 18.554 1.00 94.94 889 PRO A CA 1
ATOM 6762 C C . PRO A 1 889 ? 8.107 -1.074 19.867 1.00 94.94 889 PRO A C 1
ATOM 6764 O O . PRO A 1 889 ? 7.095 -0.449 20.199 1.00 94.94 889 PRO A O 1
ATOM 6767 N N . GLY A 1 890 ? 9.233 -1.043 20.586 1.00 93.56 890 GLY A N 1
ATOM 6768 C CA . GLY A 1 890 ? 9.406 -0.230 21.791 1.00 93.56 890 GLY A CA 1
ATOM 6769 C C . GLY A 1 890 ? 8.566 -0.694 22.986 1.00 93.56 890 GLY A C 1
ATOM 6770 O O . GLY A 1 890 ? 8.311 -1.882 23.166 1.00 93.56 890 GLY A O 1
ATOM 6771 N N . ARG A 1 891 ? 8.138 0.261 23.822 1.00 96.56 891 ARG A N 1
ATOM 6772 C CA . ARG A 1 891 ? 7.250 0.032 24.984 1.00 96.56 891 ARG A CA 1
ATOM 6773 C C . ARG A 1 891 ? 5.762 0.252 24.656 1.00 96.56 891 ARG A C 1
ATOM 6775 O O . ARG A 1 891 ? 4.974 0.512 25.557 1.00 96.56 891 ARG A O 1
ATOM 6782 N N . GLN A 1 892 ? 5.350 0.199 23.387 1.00 98.19 892 GLN A N 1
ATOM 6783 C CA . GLN A 1 892 ? 3.993 0.614 22.986 1.00 98.19 892 GLN A CA 1
ATOM 6784 C C . GLN A 1 892 ? 2.870 -0.214 23.634 1.00 98.19 892 GLN A C 1
ATOM 6786 O O . GLN A 1 892 ? 1.877 0.360 24.078 1.00 98.19 892 GLN A O 1
ATOM 6791 N N . ASP A 1 893 ? 3.034 -1.534 23.760 1.00 98.50 893 ASP A N 1
ATOM 6792 C CA . ASP A 1 893 ? 2.041 -2.388 24.433 1.00 98.50 893 ASP A CA 1
ATOM 6793 C C . ASP A 1 893 ? 1.908 -2.075 25.935 1.00 98.50 893 ASP A C 1
ATOM 6795 O O . ASP A 1 893 ? 0.818 -2.181 26.500 1.00 98.50 893 ASP A O 1
ATOM 6799 N N . GLU A 1 894 ? 3.004 -1.660 26.574 1.00 98.50 894 GLU A N 1
ATOM 6800 C CA . GLU A 1 894 ? 3.049 -1.237 27.978 1.00 98.50 894 GLU A CA 1
ATOM 6801 C C . GLU A 1 894 ? 2.424 0.154 28.154 1.00 98.50 894 GLU A C 1
ATOM 6803 O O . GLU A 1 894 ? 1.584 0.337 29.033 1.00 98.50 894 GLU A O 1
ATOM 6808 N N . LEU A 1 895 ? 2.745 1.100 27.262 1.00 98.75 895 LEU A N 1
ATOM 6809 C CA . LEU A 1 895 ? 2.125 2.425 27.198 1.00 98.75 895 LEU A CA 1
ATOM 6810 C C . LEU A 1 895 ? 0.601 2.320 27.106 1.00 98.75 895 LEU A C 1
ATOM 6812 O O . LEU A 1 895 ? -0.101 2.929 27.913 1.00 98.75 895 LEU A O 1
ATOM 6816 N N . VAL A 1 896 ? 0.079 1.531 26.162 1.00 98.81 896 VAL A N 1
ATOM 6817 C CA . VAL A 1 896 ? -1.372 1.375 25.997 1.00 98.81 896 VAL A CA 1
ATOM 6818 C C . VAL A 1 896 ? -2.000 0.697 27.216 1.00 98.81 896 VAL A C 1
ATOM 6820 O O . VAL A 1 896 ? -3.055 1.142 27.663 1.00 98.81 896 VAL A O 1
ATOM 6823 N N . ALA A 1 897 ? -1.365 -0.326 27.798 1.00 98.62 897 ALA A N 1
ATOM 6824 C CA . ALA A 1 897 ? -1.881 -0.986 28.999 1.00 98.62 897 ALA A CA 1
ATOM 6825 C C . ALA A 1 897 ? -1.953 -0.034 30.211 1.00 98.62 897 ALA A C 1
ATOM 6827 O O . ALA A 1 897 ? -2.981 0.025 30.891 1.00 98.62 897 ALA A O 1
ATOM 6828 N N . CYS A 1 898 ? -0.901 0.751 30.456 1.00 98.62 898 CYS A N 1
ATOM 6829 C CA . CYS A 1 898 ? -0.856 1.717 31.554 1.00 98.62 898 CYS A CA 1
ATOM 6830 C C . CYS A 1 898 ? -1.823 2.893 31.335 1.00 98.62 898 CYS A C 1
ATOM 6832 O O . CYS A 1 898 ? -2.523 3.288 32.270 1.00 98.62 898 CYS A O 1
ATOM 6834 N N . VAL A 1 899 ? -1.934 3.412 30.106 1.00 98.81 899 VAL A N 1
ATOM 6835 C CA . VAL A 1 899 ? -2.898 4.470 29.751 1.00 98.81 899 VAL A CA 1
ATOM 6836 C C . VAL A 1 899 ? -4.342 3.973 29.877 1.00 98.81 899 VAL A C 1
ATOM 6838 O O . VAL A 1 899 ? -5.155 4.662 30.486 1.00 98.81 899 VAL A O 1
ATOM 6841 N N . ALA A 1 900 ? -4.657 2.759 29.416 1.00 98.19 900 ALA A N 1
ATOM 6842 C CA . ALA A 1 900 ? -5.987 2.159 29.569 1.00 98.19 900 ALA A CA 1
ATOM 6843 C C . ALA A 1 900 ? -6.374 1.929 31.042 1.00 98.19 900 ALA A C 1
ATOM 6845 O O . ALA A 1 900 ? -7.542 2.063 31.411 1.00 98.19 900 ALA A O 1
ATOM 6846 N N . GLN A 1 901 ? -5.397 1.598 31.895 1.00 98.31 901 GLN A N 1
ATOM 6847 C CA . GLN A 1 901 ? -5.605 1.455 33.336 1.00 98.31 901 GLN A CA 1
ATOM 6848 C C . GLN A 1 901 ? -5.809 2.810 34.037 1.00 98.31 901 GLN A C 1
ATOM 6850 O O . GLN A 1 901 ? -6.578 2.883 34.998 1.00 98.31 901 GLN A O 1
ATOM 6855 N N . ALA A 1 902 ? -5.134 3.867 33.578 1.00 98.56 902 ALA A N 1
ATOM 6856 C CA . ALA A 1 902 ? -5.279 5.222 34.108 1.00 98.56 902 ALA A CA 1
ATOM 6857 C C . ALA A 1 902 ? -6.570 5.911 33.633 1.00 98.56 902 ALA A C 1
ATOM 6859 O O . ALA A 1 902 ? -7.216 6.603 34.419 1.00 98.56 902 ALA A O 1
ATOM 6860 N N . ASN A 1 903 ? -6.965 5.693 32.376 1.00 98.31 903 ASN A N 1
ATOM 6861 C CA . ASN A 1 903 ? -8.154 6.279 31.771 1.00 98.31 903 ASN A CA 1
ATOM 6862 C C . ASN A 1 903 ? -8.940 5.241 30.937 1.00 98.31 903 ASN A C 1
ATOM 6864 O O . ASN A 1 903 ? -8.503 4.861 29.845 1.00 98.31 903 ASN A O 1
ATOM 6868 N N . PRO A 1 904 ? -10.136 4.805 31.383 1.00 96.44 904 PRO A N 1
ATOM 6869 C CA . PRO A 1 904 ? -10.954 3.858 30.627 1.00 96.44 904 PRO A CA 1
ATOM 6870 C C . PRO A 1 904 ? -11.543 4.464 29.339 1.00 96.44 904 PRO A C 1
ATOM 6872 O O . PRO A 1 904 ? -11.937 3.710 28.450 1.00 96.44 904 PRO A O 1
ATOM 6875 N N . SER A 1 905 ? -11.562 5.794 29.189 1.00 97.62 905 SER A N 1
ATOM 6876 C CA . SER A 1 905 ? -11.926 6.506 27.953 1.00 97.62 905 SER A CA 1
ATOM 6877 C C . SER A 1 905 ? -10.771 6.527 26.934 1.00 97.62 905 SER A C 1
ATOM 6879 O O . SER A 1 905 ? -10.511 7.543 26.289 1.00 97.62 905 SER A O 1
ATOM 6881 N N . THR A 1 906 ? -10.053 5.407 26.794 1.00 98.62 906 THR A N 1
ATOM 6882 C CA . THR A 1 906 ? -8.921 5.271 25.865 1.00 98.62 906 THR A CA 1
ATOM 6883 C C . THR A 1 906 ? -9.374 4.758 24.496 1.00 98.62 906 THR A C 1
ATOM 6885 O O . THR A 1 906 ? -9.939 3.665 24.374 1.00 98.62 906 THR A O 1
ATOM 6888 N N . VAL A 1 907 ? -9.062 5.530 23.457 1.00 98.81 907 VAL A N 1
ATOM 6889 C CA . VAL A 1 907 ? -9.083 5.142 22.041 1.00 98.81 907 VAL A CA 1
ATOM 6890 C C . VAL A 1 907 ? -7.653 4.818 21.615 1.00 98.81 907 VAL A C 1
ATOM 6892 O O . VAL A 1 907 ? -6.735 5.575 21.927 1.00 98.81 907 VAL A O 1
ATOM 6895 N N . VAL A 1 908 ? -7.455 3.736 20.862 1.00 98.88 908 VAL A N 1
ATOM 6896 C CA . VAL A 1 908 ? -6.160 3.433 20.232 1.00 98.88 908 VAL A CA 1
ATOM 6897 C C . VAL A 1 908 ? -6.278 3.503 18.716 1.00 98.88 908 VAL A C 1
ATOM 6899 O O . VAL A 1 908 ? -7.208 2.945 18.131 1.00 98.88 908 VAL A O 1
ATOM 6902 N N . VAL A 1 909 ? -5.322 4.177 18.086 1.00 98.88 909 VAL A N 1
ATOM 6903 C CA . VAL A 1 909 ? -5.173 4.294 16.635 1.00 98.88 909 VAL A CA 1
ATOM 6904 C C . VAL A 1 909 ? -3.932 3.508 16.228 1.00 98.88 909 VAL A C 1
ATOM 6906 O O . VAL A 1 909 ? -2.841 3.788 16.716 1.00 98.88 909 VAL A O 1
ATOM 6909 N N . VAL A 1 910 ? -4.098 2.522 15.348 1.00 98.75 910 VAL A N 1
ATOM 6910 C CA . VAL A 1 910 ? -3.008 1.671 14.852 1.00 98.75 910 VAL A CA 1
ATOM 6911 C C . VAL A 1 910 ? -2.574 2.143 13.467 1.00 98.75 910 VAL A C 1
ATOM 6913 O O . VAL A 1 910 ? -3.354 2.109 12.508 1.00 98.75 910 VAL A O 1
ATOM 6916 N N . ASN A 1 911 ? -1.319 2.572 13.387 1.00 98.25 911 ASN A N 1
ATOM 6917 C CA . ASN A 1 911 ? -0.640 3.130 12.227 1.00 98.25 911 ASN A CA 1
ATOM 6918 C C . ASN A 1 911 ? 0.444 2.149 11.732 1.00 98.25 911 ASN A C 1
ATOM 6920 O O . ASN A 1 911 ? 1.635 2.358 11.945 1.00 98.25 911 ASN A O 1
ATOM 6924 N N . ALA A 1 912 ? 0.006 1.035 11.137 1.00 97.62 912 ALA A N 1
ATOM 6925 C CA . ALA A 1 912 ? 0.863 -0.033 10.613 1.00 97.62 912 ALA A CA 1
ATOM 6926 C C . ALA A 1 912 ? 0.280 -0.610 9.315 1.00 97.62 912 ALA A C 1
ATOM 6928 O O . ALA A 1 912 ? -0.937 -0.766 9.204 1.00 97.62 912 ALA A O 1
ATOM 6929 N N . GLY A 1 913 ? 1.117 -0.904 8.322 1.00 94.44 913 GLY A N 1
ATOM 6930 C CA . GLY A 1 913 ? 0.682 -1.304 6.981 1.00 94.44 913 GLY A CA 1
ATOM 6931 C C . GLY A 1 913 ? 0.194 -2.753 6.865 1.00 94.44 913 GLY A C 1
ATOM 6932 O O . GLY A 1 913 ? -0.612 -3.052 5.976 1.00 94.44 913 GLY A O 1
ATOM 6933 N N . GLY A 1 914 ? 0.637 -3.629 7.769 1.00 95.75 914 GLY A N 1
ATOM 6934 C CA . GLY A 1 914 ? 0.138 -4.991 7.962 1.00 95.75 914 GLY A CA 1
ATOM 6935 C C . GLY A 1 914 ? -0.313 -5.271 9.408 1.00 95.75 914 GLY A C 1
ATOM 6936 O O . GLY A 1 914 ? -0.364 -4.363 10.242 1.00 95.75 914 GLY A O 1
ATOM 6937 N N . PRO A 1 915 ? -0.664 -6.529 9.737 1.00 97.75 915 PRO A N 1
ATOM 6938 C CA . PRO A 1 915 ? -1.078 -6.919 11.080 1.00 97.75 915 PRO A CA 1
ATOM 6939 C C . PRO A 1 915 ? -0.017 -6.642 12.153 1.00 97.75 915 PRO A C 1
ATOM 6941 O O . PRO A 1 915 ? 1.181 -6.848 11.952 1.00 97.75 915 PRO A O 1
ATOM 6944 N N . VAL A 1 916 ? -0.472 -6.240 13.337 1.00 98.31 916 VAL A N 1
ATOM 6945 C CA . VAL A 1 916 ? 0.334 -6.188 14.566 1.00 98.31 916 VAL A CA 1
ATOM 6946 C C . VAL A 1 916 ? -0.414 -6.864 15.713 1.00 98.31 916 VAL A C 1
ATOM 6948 O O . VAL A 1 916 ? -1.648 -6.930 15.721 1.00 98.31 916 VAL A O 1
ATOM 6951 N N . LEU A 1 917 ? 0.326 -7.382 16.690 1.00 98.56 917 LEU A N 1
ATOM 6952 C CA . LEU A 1 917 ? -0.255 -7.893 17.926 1.00 98.56 917 LEU A CA 1
ATOM 6953 C C . LEU A 1 917 ? -0.859 -6.738 18.735 1.00 98.56 917 LEU A C 1
ATOM 6955 O O . LEU A 1 917 ? -0.326 -5.635 18.776 1.00 98.56 917 LEU A O 1
ATOM 6959 N N . MET A 1 918 ? -1.993 -7.008 19.382 1.00 98.25 918 MET A N 1
ATOM 6960 C CA . MET A 1 918 ? -2.674 -6.057 20.264 1.00 98.25 918 MET A CA 1
ATOM 6961 C C . MET A 1 918 ? -3.143 -6.802 21.527 1.00 98.25 918 MET A C 1
ATOM 6963 O O . MET A 1 918 ? -4.310 -7.224 21.606 1.00 98.25 918 MET A O 1
ATOM 6967 N N . PRO A 1 919 ? -2.251 -7.046 22.506 1.00 97.88 919 PRO A N 1
ATOM 6968 C CA . PRO A 1 919 ? -2.605 -7.767 23.729 1.00 97.88 919 PRO A CA 1
ATOM 6969 C C . PRO A 1 919 ? -3.692 -7.026 24.526 1.00 97.88 919 PRO A C 1
ATOM 6971 O O . PRO A 1 919 ? -4.684 -7.639 24.910 1.00 97.88 919 PRO A O 1
ATOM 6974 N N . TRP A 1 920 ? -3.567 -5.702 24.640 1.00 97.81 920 TRP A N 1
ATOM 6975 C CA . TRP A 1 920 ? -4.459 -4.751 25.329 1.00 97.81 920 TRP A CA 1
ATOM 6976 C C . TRP A 1 920 ? -5.811 -4.483 24.635 1.00 97.81 920 TRP A C 1
ATOM 6978 O O . TRP A 1 920 ? -6.633 -3.714 25.139 1.00 97.81 920 TRP A O 1
ATOM 6988 N N . ARG A 1 921 ? -6.089 -5.080 23.462 1.00 97.44 921 ARG A N 1
ATOM 6989 C CA . ARG A 1 921 ? -7.276 -4.747 22.632 1.00 97.44 921 ARG A CA 1
ATOM 6990 C C . ARG A 1 921 ? -8.625 -4.953 23.329 1.00 97.44 921 ARG A C 1
ATOM 6992 O O . ARG A 1 921 ? -9.641 -4.466 22.840 1.00 97.44 921 ARG A O 1
ATOM 6999 N N . THR A 1 922 ? -8.671 -5.731 24.409 1.00 96.50 922 THR A N 1
ATOM 7000 C CA . THR A 1 922 ? -9.885 -5.983 25.200 1.00 96.50 922 THR A CA 1
ATOM 7001 C C . THR A 1 922 ? -10.142 -4.940 26.278 1.00 96.50 922 THR A C 1
ATOM 7003 O O . THR A 1 922 ? -11.261 -4.895 26.799 1.00 96.50 922 THR A O 1
ATOM 7006 N N . ASP A 1 923 ? -9.151 -4.103 26.573 1.00 96.69 923 ASP A N 1
ATOM 7007 C CA . ASP A 1 923 ? -9.064 -3.354 27.828 1.00 96.69 923 ASP A CA 1
ATOM 7008 C C . ASP A 1 923 ? -9.294 -1.849 27.594 1.00 96.69 923 ASP A C 1
ATOM 7010 O O . ASP A 1 923 ? -9.842 -1.158 28.447 1.00 96.69 923 ASP A O 1
ATOM 7014 N N . VAL A 1 924 ? -8.991 -1.375 26.381 1.00 98.25 924 VAL A N 1
ATOM 7015 C CA . VAL A 1 924 ? -9.316 -0.032 25.861 1.00 98.25 924 VAL A CA 1
ATOM 7016 C C . VAL A 1 924 ? -10.779 0.081 25.412 1.00 98.25 924 VAL A C 1
ATOM 7018 O O . VAL A 1 924 ? -11.425 -0.924 25.106 1.00 98.25 924 VAL A O 1
ATOM 7021 N N . ALA A 1 925 ? -11.335 1.289 25.315 1.00 98.00 925 ALA A N 1
ATOM 7022 C CA . ALA A 1 925 ? -12.719 1.482 24.873 1.00 98.00 925 ALA A CA 1
ATOM 7023 C C . ALA A 1 925 ? -12.888 1.265 23.359 1.00 98.00 925 ALA A C 1
ATOM 7025 O O . ALA A 1 925 ? -13.790 0.530 22.947 1.00 98.00 925 ALA A O 1
ATOM 7026 N N . ALA A 1 926 ? -12.006 1.829 22.530 1.00 98.56 926 ALA A N 1
ATOM 7027 C CA . ALA A 1 926 ? -12.086 1.706 21.072 1.00 98.56 926 ALA A CA 1
ATOM 7028 C C . ALA A 1 926 ? -10.725 1.449 20.409 1.00 98.56 926 ALA A C 1
ATOM 7030 O O . ALA A 1 926 ? -9.684 1.837 20.937 1.00 98.56 926 ALA A O 1
ATOM 7031 N N . VAL A 1 927 ? -10.749 0.797 19.241 1.00 98.75 927 VAL A N 1
ATOM 7032 C CA . VAL A 1 927 ? -9.566 0.536 18.406 1.00 98.75 927 VAL A CA 1
ATOM 7033 C C . VAL A 1 927 ? -9.889 0.834 16.943 1.00 98.75 927 VAL A C 1
ATOM 7035 O O . VAL A 1 927 ? -10.774 0.202 16.352 1.00 98.75 927 VAL A O 1
ATOM 7038 N N . LEU A 1 928 ? -9.148 1.782 16.375 1.00 98.75 928 LEU A N 1
ATOM 7039 C CA . LEU A 1 928 ? -9.178 2.204 14.978 1.00 98.75 928 LEU A CA 1
ATOM 7040 C C . LEU A 1 928 ? -7.913 1.698 14.278 1.00 98.75 928 LEU A C 1
ATOM 7042 O O . LEU A 1 928 ? -6.805 2.001 14.714 1.00 98.75 928 LEU A O 1
ATOM 7046 N N . LEU A 1 929 ? -8.057 0.966 13.177 1.00 98.69 929 LEU A N 1
ATOM 7047 C CA . LEU A 1 929 ? -6.944 0.647 12.282 1.00 98.69 929 LEU A CA 1
ATOM 7048 C C . LEU A 1 929 ? -6.950 1.664 11.139 1.00 98.69 929 LEU A C 1
ATOM 7050 O O . LEU A 1 929 ? -7.927 1.728 10.390 1.00 98.69 929 LEU A O 1
ATOM 7054 N N . MET A 1 930 ? -5.892 2.469 11.025 1.00 98.12 930 MET A N 1
ATOM 7055 C CA . MET A 1 930 ? -5.751 3.504 9.985 1.00 98.12 930 MET A CA 1
ATOM 7056 C C . MET A 1 930 ? -4.613 3.228 8.998 1.00 98.12 930 MET A C 1
ATOM 7058 O O . MET A 1 930 ? -4.393 4.020 8.084 1.00 98.12 930 MET A O 1
ATOM 7062 N N . TRP A 1 931 ? -3.958 2.071 9.124 1.00 97.94 931 TRP A N 1
ATOM 7063 C CA . TRP A 1 931 ? -2.935 1.591 8.194 1.00 97.94 931 TRP A CA 1
ATOM 7064 C C . TRP A 1 931 ? -1.771 2.588 8.062 1.00 97.94 931 TRP A C 1
ATOM 7066 O O . TRP A 1 931 ? -1.410 3.255 9.032 1.00 97.94 931 TRP A O 1
ATOM 7076 N N . PHE A 1 932 ? -1.224 2.741 6.856 1.00 97.62 932 PHE A N 1
ATOM 7077 C CA . PHE A 1 932 ? -0.559 3.971 6.434 1.00 97.62 932 PHE A CA 1
ATOM 7078 C C . PHE A 1 932 ? -1.555 4.803 5.590 1.00 97.62 932 PHE A C 1
ATOM 7080 O O . PHE A 1 932 ? -1.871 4.392 4.467 1.00 97.62 932 PHE A O 1
ATOM 7087 N N . PRO A 1 933 ? -2.117 5.913 6.111 1.00 96.56 933 PRO A N 1
ATOM 7088 C CA . PRO A 1 933 ? -3.264 6.609 5.504 1.00 96.56 933 PRO A CA 1
ATOM 7089 C C . PRO A 1 933 ? -2.908 7.764 4.548 1.00 96.56 933 PRO A C 1
ATOM 7091 O O . PRO A 1 933 ? -3.805 8.483 4.108 1.00 96.56 933 PRO A O 1
ATOM 7094 N N . GLY A 1 934 ? -1.635 7.966 4.201 1.00 96.81 934 GLY A N 1
ATOM 7095 C CA . GLY A 1 934 ? -1.210 9.093 3.370 1.00 96.81 934 GLY A CA 1
ATOM 7096 C C . GLY A 1 934 ? -1.228 10.440 4.104 1.00 96.81 934 GLY A C 1
ATOM 7097 O O . GLY A 1 934 ? -1.332 10.515 5.330 1.00 96.81 934 GLY A O 1
ATOM 7098 N N . GLN A 1 935 ? -1.096 11.531 3.346 1.00 96.94 935 GLN A N 1
ATOM 7099 C CA . GLN A 1 935 ? -0.751 12.851 3.901 1.00 96.94 935 GLN A CA 1
ATOM 7100 C C . GLN A 1 935 ? -1.856 13.534 4.741 1.00 96.94 935 GLN A C 1
ATOM 7102 O O . GLN A 1 935 ? -1.568 14.443 5.513 1.00 96.94 935 GLN A O 1
ATOM 7107 N N . GLU A 1 936 ? -3.116 13.103 4.621 1.00 97.81 936 GLU A N 1
ATOM 7108 C CA . GLU A 1 936 ? -4.281 13.694 5.311 1.00 97.81 936 GLU A CA 1
ATOM 7109 C C . GLU A 1 936 ? -4.700 12.933 6.588 1.00 97.81 936 GLU A C 1
ATOM 7111 O O . GLU A 1 936 ? -5.834 13.075 7.051 1.00 97.81 936 GLU A O 1
ATOM 7116 N N . PHE A 1 937 ? -3.796 12.135 7.173 1.00 98.19 937 PHE A N 1
ATOM 7117 C CA . PHE A 1 937 ? -4.049 11.287 8.348 1.00 98.19 937 PHE A CA 1
ATOM 7118 C C . PHE A 1 937 ? -4.841 12.002 9.449 1.00 98.19 937 PHE A C 1
ATOM 7120 O O . PHE A 1 937 ? -5.963 11.598 9.747 1.00 98.19 937 PHE A O 1
ATOM 7127 N N . GLY A 1 938 ? -4.305 13.072 10.038 1.00 98.38 938 GLY A N 1
ATOM 7128 C CA . GLY A 1 938 ? -4.950 13.753 11.159 1.00 98.38 938 GLY A CA 1
ATOM 7129 C C . GLY A 1 938 ? -6.319 14.331 10.819 1.00 98.38 938 GLY A C 1
ATOM 7130 O O . GLY A 1 938 ? -7.226 14.279 11.645 1.00 98.38 938 GLY A O 1
ATOM 7131 N N . GLY A 1 939 ? -6.503 14.816 9.589 1.00 98.25 939 GLY A N 1
ATOM 7132 C CA . GLY A 1 939 ? -7.805 15.278 9.109 1.00 98.25 939 GLY A CA 1
ATOM 7133 C C . GLY A 1 939 ? -8.831 14.145 9.042 1.00 98.25 939 GLY A C 1
ATOM 7134 O O . GLY A 1 939 ? -9.962 14.308 9.493 1.00 98.25 939 GLY A O 1
ATOM 7135 N N . ALA A 1 940 ? -8.424 12.984 8.532 1.00 98.50 940 ALA A N 1
ATOM 7136 C CA . ALA A 1 940 ? -9.273 11.801 8.443 1.00 98.50 940 ALA A CA 1
ATOM 7137 C C . ALA A 1 940 ? -9.551 11.160 9.812 1.00 98.50 940 ALA A C 1
ATOM 7139 O O . ALA A 1 940 ? -10.661 10.691 10.058 1.00 98.50 940 ALA A O 1
ATOM 7140 N N . LEU A 1 941 ? -8.563 11.156 10.713 1.00 98.75 941 LEU A N 1
ATOM 7141 C CA . LEU A 1 941 ? -8.725 10.691 12.088 1.00 98.75 941 LEU A CA 1
ATOM 7142 C C . LEU A 1 941 ? -9.712 11.586 12.842 1.00 98.75 941 LEU A C 1
ATOM 7144 O O . LEU A 1 941 ? -10.597 11.062 13.507 1.00 98.75 941 LEU A O 1
ATOM 7148 N N . ALA A 1 942 ? -9.596 12.909 12.704 1.00 98.56 942 ALA A N 1
ATOM 7149 C CA . ALA A 1 942 ? -10.537 13.865 13.279 1.00 98.56 942 ALA A CA 1
ATOM 7150 C C . ALA A 1 942 ? -11.981 13.603 12.820 1.00 98.56 942 ALA A C 1
ATOM 7152 O O . ALA A 1 942 ? -12.853 13.406 13.663 1.00 98.56 942 ALA A O 1
ATOM 7153 N N . ASP A 1 943 ? -12.215 13.508 11.504 1.00 98.19 943 ASP A N 1
ATOM 7154 C CA . ASP A 1 943 ? -13.557 13.245 10.958 1.00 98.19 943 ASP A CA 1
ATOM 7155 C C . ASP A 1 943 ? -14.157 11.926 11.473 1.00 98.19 943 ASP A C 1
ATOM 7157 O O . ASP A 1 943 ? -15.371 11.814 11.646 1.00 98.19 943 ASP A O 1
ATOM 7161 N N . VAL A 1 944 ? -13.318 10.909 11.703 1.00 98.06 944 VAL A N 1
ATOM 7162 C CA . VAL A 1 944 ? -13.751 9.636 12.288 1.00 98.06 944 VAL A CA 1
ATOM 7163 C C . VAL A 1 944 ? -14.014 9.776 13.787 1.00 98.06 944 VAL A C 1
ATOM 7165 O O . VAL A 1 944 ? -15.007 9.230 14.268 1.00 98.06 944 VAL A O 1
ATOM 7168 N N . LEU A 1 945 ? -13.168 10.487 14.535 1.00 98.31 945 LEU A N 1
ATOM 7169 C CA . LEU A 1 945 ? -13.292 10.633 15.987 1.00 98.31 945 LEU A CA 1
ATOM 7170 C C . LEU A 1 945 ? -14.563 11.386 16.395 1.00 98.31 945 LEU A C 1
ATOM 7172 O O . LEU A 1 945 ? -15.235 10.911 17.307 1.00 98.31 945 LEU A O 1
ATOM 7176 N N . ASP A 1 946 ? -14.925 12.494 15.737 1.00 96.19 946 ASP A N 1
ATOM 7177 C CA . ASP A 1 946 ? -16.165 13.245 16.034 1.00 96.19 946 ASP A CA 1
ATOM 7178 C C . ASP A 1 946 ? -17.415 12.722 15.294 1.00 96.19 946 ASP A C 1
ATOM 7180 O O . ASP A 1 946 ? -18.543 13.139 15.568 1.00 96.19 946 ASP A O 1
ATOM 7184 N N . GLY A 1 947 ? -17.238 11.774 14.369 1.00 94.75 947 GLY A N 1
ATOM 7185 C CA . GLY A 1 947 ? -18.324 11.185 13.587 1.00 94.75 947 GLY A CA 1
ATOM 7186 C C . GLY A 1 947 ? -18.838 12.054 12.437 1.00 94.75 947 GLY A C 1
ATOM 7187 O O . GLY A 1 947 ? -19.904 11.755 11.889 1.00 94.75 947 GLY A O 1
ATOM 7188 N N . THR A 1 948 ? -18.094 13.085 12.026 1.00 95.12 948 THR A N 1
ATOM 7189 C CA . THR A 1 948 ? -18.296 13.799 10.753 1.00 95.12 948 THR A CA 1
ATOM 7190 C C . THR A 1 948 ? -18.226 12.839 9.557 1.00 95.12 948 THR A C 1
ATOM 7192 O O . THR A 1 948 ? -18.983 13.003 8.594 1.00 95.12 948 THR A O 1
ATOM 7195 N N . ILE A 1 949 ? -17.395 11.794 9.639 1.00 93.25 949 ILE A N 1
ATOM 7196 C CA . ILE A 1 949 ? -17.384 10.629 8.745 1.00 93.25 949 ILE A CA 1
ATOM 7197 C C . ILE A 1 949 ? -17.487 9.351 9.597 1.00 93.25 949 ILE A C 1
ATOM 7199 O O . ILE A 1 949 ? -16.726 9.145 10.537 1.00 93.25 949 ILE A O 1
ATOM 7203 N N . GLU A 1 950 ? -18.422 8.454 9.270 1.00 90.69 950 GLU A N 1
ATOM 7204 C CA . GLU A 1 950 ? -18.470 7.124 9.897 1.00 90.69 950 GLU A CA 1
ATOM 7205 C C . GLU A 1 950 ? -17.281 6.267 9.408 1.00 90.69 950 GLU A C 1
ATOM 7207 O O . GLU A 1 950 ? -17.037 6.239 8.197 1.00 90.69 950 GLU A O 1
ATOM 7212 N N . PRO A 1 951 ? -16.575 5.519 10.284 1.00 90.25 951 PRO A N 1
ATOM 7213 C CA . PRO A 1 951 ? -15.562 4.555 9.861 1.00 90.25 951 PRO A CA 1
ATOM 7214 C C . PRO A 1 951 ? -16.206 3.464 8.992 1.00 90.25 951 PRO A C 1
ATOM 7216 O O . PRO A 1 951 ? -16.876 2.547 9.469 1.00 90.25 951 PRO A O 1
ATOM 7219 N N . GLY A 1 952 ? -16.035 3.605 7.679 1.00 85.94 952 GLY A N 1
ATOM 7220 C CA . GLY A 1 952 ? -16.707 2.789 6.669 1.00 85.94 952 GLY A CA 1
ATOM 7221 C C . GLY A 1 952 ? -15.931 1.548 6.231 1.00 85.94 952 GLY A C 1
ATOM 7222 O O . GLY A 1 952 ? -16.454 0.792 5.406 1.00 85.94 952 GLY A O 1
ATOM 7223 N N . GLY A 1 953 ? -14.706 1.358 6.733 1.00 97.25 953 GLY A N 1
ATOM 7224 C CA . GLY A 1 953 ? -13.769 0.347 6.256 1.00 97.25 953 GLY A CA 1
ATOM 7225 C C . GLY A 1 953 ? -14.007 -1.059 6.810 1.00 97.25 953 GLY A C 1
ATOM 7226 O O . GLY A 1 953 ? -14.694 -1.256 7.818 1.00 97.25 953 GLY A O 1
ATOM 7227 N N . ARG A 1 954 ? -13.432 -2.062 6.143 1.00 98.62 954 ARG A N 1
ATOM 7228 C CA . ARG A 1 954 ? -13.493 -3.488 6.510 1.00 98.62 954 ARG A CA 1
ATOM 7229 C C . ARG A 1 954 ? -12.136 -4.156 6.263 1.00 98.62 954 ARG A C 1
ATOM 7231 O O . ARG A 1 954 ? -11.483 -3.872 5.262 1.00 98.62 954 ARG A O 1
ATOM 7238 N N . LEU A 1 955 ? -11.715 -5.057 7.152 1.00 98.75 955 LEU A N 1
ATOM 7239 C CA . LEU A 1 955 ? -10.402 -5.712 7.098 1.00 98.75 955 LEU A CA 1
ATOM 7240 C C . LEU A 1 955 ? -10.120 -6.424 5.765 1.00 98.75 955 LEU A C 1
ATOM 7242 O O . LEU A 1 955 ? -10.948 -7.186 5.272 1.00 98.75 955 LEU A O 1
ATOM 7246 N N . THR A 1 956 ? -8.910 -6.236 5.236 1.00 98.44 956 THR A N 1
ATOM 7247 C CA . THR A 1 956 ? -8.407 -6.881 4.006 1.00 98.44 956 THR A CA 1
ATOM 7248 C C . THR A 1 956 ? -7.464 -8.060 4.270 1.00 98.44 956 THR A C 1
ATOM 7250 O O . THR A 1 956 ? -7.068 -8.753 3.333 1.00 98.44 956 THR A O 1
ATOM 7253 N N . THR A 1 957 ? -7.115 -8.284 5.537 1.00 98.06 957 THR A N 1
ATOM 7254 C CA . THR A 1 957 ? -6.190 -9.300 6.061 1.00 98.06 957 THR A CA 1
ATOM 7255 C C . THR A 1 957 ? -6.702 -9.781 7.429 1.00 98.06 957 THR A C 1
ATOM 7257 O O . THR A 1 957 ? -7.454 -9.050 8.088 1.00 98.06 957 THR A O 1
ATOM 7260 N N . THR A 1 958 ? -6.363 -10.997 7.857 1.00 98.56 958 THR A N 1
ATOM 7261 C CA . THR A 1 958 ? -6.828 -11.596 9.122 1.00 98.56 958 THR A CA 1
ATOM 7262 C C . THR A 1 958 ? -5.814 -11.404 10.256 1.00 98.56 958 THR A C 1
ATOM 7264 O O . THR A 1 958 ? -4.652 -11.784 10.145 1.00 98.56 958 THR A O 1
ATOM 7267 N N . TRP A 1 959 ? -6.259 -10.848 11.388 1.00 98.19 959 TRP A N 1
ATOM 7268 C CA . TRP A 1 959 ? -5.377 -10.372 12.462 1.00 98.19 959 TRP A CA 1
ATOM 7269 C C . TRP A 1 959 ? -5.256 -11.373 13.630 1.00 98.19 959 TRP A C 1
ATOM 7271 O O . TRP A 1 959 ? -6.276 -11.683 14.253 1.00 98.19 959 TRP A O 1
ATOM 7281 N N . PRO A 1 960 ? -4.049 -11.857 13.983 1.00 97.75 960 PRO A N 1
ATOM 7282 C CA . PRO A 1 960 ? -3.855 -12.850 15.044 1.00 97.75 960 PRO A CA 1
ATOM 7283 C C . PRO A 1 960 ? -4.142 -12.348 16.470 1.00 97.75 960 PRO A C 1
ATOM 7285 O O . PRO A 1 960 ? -4.208 -11.148 16.728 1.00 97.75 960 PRO A O 1
ATOM 7288 N N . VAL A 1 961 ? -4.290 -13.287 17.418 1.00 97.62 961 VAL A N 1
ATOM 7289 C CA . VAL A 1 961 ? -4.276 -12.993 18.867 1.00 97.62 961 VAL A CA 1
ATOM 7290 C C . VAL A 1 961 ? -2.845 -13.056 19.408 1.00 97.62 961 VAL A C 1
ATOM 7292 O O . VAL A 1 961 ? -2.417 -12.144 20.113 1.00 97.62 961 VAL A O 1
ATOM 7295 N N . THR A 1 962 ? -2.117 -14.114 19.055 1.00 96.88 962 THR A N 1
ATOM 7296 C CA . THR A 1 962 ? -0.676 -14.304 19.254 1.00 96.88 962 THR A CA 1
ATOM 7297 C C . THR A 1 962 ? -0.028 -14.700 17.928 1.00 96.88 962 THR A C 1
ATOM 7299 O O . THR A 1 962 ? -0.711 -15.180 17.027 1.00 96.88 962 THR A O 1
ATOM 7302 N N . GLU A 1 963 ? 1.282 -14.501 17.792 1.00 96.31 963 GLU A N 1
ATOM 7303 C CA . GLU A 1 963 ? 2.017 -14.796 16.553 1.00 96.31 963 GLU A CA 1
ATOM 7304 C C . GLU A 1 963 ? 1.819 -16.254 16.092 1.00 96.31 963 GLU A C 1
ATOM 7306 O O . GLU A 1 963 ? 1.400 -16.477 14.958 1.00 96.31 963 GLU A O 1
ATOM 7311 N N . ASP A 1 964 ? 1.951 -17.218 17.014 1.00 94.31 964 ASP A N 1
ATOM 7312 C CA . ASP A 1 964 ? 1.719 -18.662 16.806 1.00 94.31 964 ASP A CA 1
ATOM 7313 C C . ASP A 1 964 ? 0.334 -19.016 16.219 1.00 94.31 964 ASP A C 1
ATOM 7315 O O . ASP A 1 964 ? 0.164 -20.094 15.632 1.00 94.31 964 ASP A O 1
ATOM 7319 N N . ASP A 1 965 ? -0.679 -18.154 16.388 1.00 91.94 965 ASP A N 1
ATOM 7320 C CA . ASP A 1 965 ? -2.024 -18.383 15.855 1.00 91.94 965 ASP A CA 1
ATOM 7321 C C . ASP A 1 965 ? -2.107 -18.148 14.336 1.00 91.94 965 ASP A C 1
ATOM 7323 O O . ASP A 1 965 ? -2.974 -18.746 13.688 1.00 91.94 965 ASP A O 1
ATOM 7327 N N . ALA A 1 966 ? -1.206 -17.356 13.743 1.00 94.25 966 ALA A N 1
ATOM 7328 C CA . ALA A 1 966 ? -1.122 -17.192 12.293 1.00 94.25 966 ALA A CA 1
ATOM 7329 C C . ALA A 1 966 ? -0.724 -18.536 11.640 1.00 94.25 966 ALA A C 1
ATOM 7331 O O . ALA A 1 966 ? 0.327 -19.083 11.972 1.00 94.25 966 ALA A O 1
ATOM 7332 N N . PRO A 1 967 ? -1.548 -19.131 10.752 1.00 92.69 967 PRO A N 1
ATOM 7333 C CA . PRO A 1 967 ? -1.253 -20.468 10.223 1.00 92.69 967 PRO A CA 1
ATOM 7334 C C . PRO A 1 967 ? -0.119 -20.500 9.192 1.00 92.69 967 PRO A C 1
ATOM 7336 O O . PRO A 1 967 ? 0.453 -21.561 8.967 1.00 92.69 967 PRO A O 1
ATOM 7339 N N . VAL A 1 968 ? 0.186 -19.354 8.579 1.00 95.12 968 VAL A N 1
ATOM 7340 C CA . VAL A 1 968 ? 1.251 -19.168 7.590 1.00 95.12 968 VAL A CA 1
ATOM 7341 C C . VAL A 1 968 ? 2.095 -17.993 8.074 1.00 95.12 968 VAL A C 1
ATOM 7343 O O . VAL A 1 968 ? 1.591 -16.876 8.181 1.00 95.12 968 VAL A O 1
ATOM 7346 N N . LEU A 1 969 ? 3.349 -18.266 8.429 1.00 95.31 969 LEU A N 1
ATOM 7347 C CA . LEU A 1 969 ? 4.320 -17.269 8.898 1.00 95.31 969 LEU A CA 1
ATOM 7348 C C . LEU A 1 969 ? 5.598 -17.260 8.056 1.00 95.31 969 LEU A C 1
ATOM 7350 O O . LEU A 1 969 ? 6.224 -16.213 7.931 1.00 95.31 969 LEU A O 1
ATOM 7354 N N . ASP A 1 970 ? 5.982 -18.405 7.491 1.00 93.94 970 ASP A N 1
ATOM 7355 C CA . ASP A 1 970 ? 7.300 -18.586 6.891 1.00 93.94 970 ASP A CA 1
ATOM 7356 C C . ASP A 1 970 ? 7.526 -17.716 5.645 1.00 93.94 970 ASP A C 1
ATOM 7358 O O . ASP A 1 970 ? 6.730 -17.725 4.702 1.00 93.94 970 ASP A O 1
ATOM 7362 N N . THR A 1 971 ? 8.645 -16.999 5.654 1.00 95.19 971 THR A N 1
ATOM 7363 C CA . THR A 1 971 ? 9.184 -16.188 4.556 1.00 95.19 971 THR A CA 1
ATOM 7364 C C . THR A 1 971 ? 10.630 -16.570 4.218 1.00 95.19 971 THR A C 1
ATOM 7366 O O . THR A 1 971 ? 11.233 -15.959 3.345 1.00 95.19 971 THR A O 1
ATOM 7369 N N . THR A 1 972 ? 11.235 -17.549 4.901 1.00 94.69 972 THR A N 1
ATOM 7370 C CA . THR A 1 972 ? 12.672 -17.837 4.772 1.00 94.69 972 THR A CA 1
ATOM 7371 C C . THR A 1 972 ? 12.911 -19.058 3.877 1.00 94.69 972 THR A C 1
ATOM 7373 O O . THR A 1 972 ? 12.616 -20.176 4.297 1.00 94.69 972 THR A O 1
ATOM 7376 N N . PRO A 1 973 ? 13.485 -18.905 2.667 1.00 94.94 973 PRO A N 1
ATOM 7377 C CA . PRO A 1 973 ? 13.783 -20.048 1.809 1.00 94.94 973 PRO A CA 1
ATOM 7378 C C . PRO A 1 973 ? 14.801 -21.005 2.453 1.00 94.94 973 PRO A C 1
ATOM 7380 O O . PRO A 1 973 ? 15.814 -20.590 3.021 1.00 94.94 973 PRO A O 1
ATOM 7383 N N . VAL A 1 974 ? 14.562 -22.308 2.305 1.00 96.38 974 VAL A N 1
ATOM 7384 C CA . VAL A 1 974 ? 15.457 -23.386 2.748 1.00 96.38 974 VAL A CA 1
ATOM 7385 C C . VAL A 1 974 ? 16.196 -23.934 1.532 1.00 96.38 974 VAL A C 1
ATOM 7387 O O . VAL A 1 974 ? 15.575 -24.288 0.534 1.00 96.38 974 VAL A O 1
ATOM 7390 N N . ASP A 1 975 ? 17.531 -23.965 1.593 1.00 95.19 975 ASP A N 1
ATOM 7391 C CA . ASP A 1 975 ? 18.408 -24.327 0.465 1.00 95.19 975 ASP A CA 1
ATOM 7392 C C . ASP A 1 975 ? 18.062 -23.571 -0.847 1.00 95.19 975 ASP A C 1
ATOM 7394 O O . ASP A 1 975 ? 18.195 -24.099 -1.949 1.00 95.19 975 ASP A O 1
ATOM 7398 N N . GLY A 1 976 ? 17.606 -22.315 -0.719 1.00 95.69 976 GLY A N 1
ATOM 7399 C CA . GLY A 1 976 ? 17.193 -21.440 -1.826 1.00 95.69 976 GLY A CA 1
ATOM 7400 C C . GLY A 1 976 ? 15.736 -21.596 -2.286 1.00 95.69 976 GLY A C 1
ATOM 7401 O O . GLY A 1 976 ? 15.299 -20.844 -3.150 1.00 95.69 976 GLY A O 1
ATOM 7402 N N . THR A 1 977 ? 14.964 -22.525 -1.711 1.00 97.81 977 THR A N 1
ATOM 7403 C CA . THR A 1 977 ? 13.560 -22.778 -2.089 1.00 97.81 977 THR A CA 1
ATOM 7404 C C . THR A 1 977 ? 12.592 -22.326 -0.994 1.00 97.81 977 THR A C 1
ATOM 7406 O O . THR A 1 977 ? 12.739 -22.728 0.160 1.00 97.81 977 THR A O 1
ATOM 7409 N N . LEU A 1 978 ? 11.563 -21.550 -1.342 1.00 97.69 978 LEU A N 1
ATOM 7410 C CA . LEU A 1 978 ? 10.428 -21.244 -0.461 1.00 97.69 978 LEU A CA 1
ATOM 7411 C C . LEU A 1 978 ? 9.207 -22.053 -0.925 1.00 97.69 978 LEU A C 1
ATOM 7413 O O . LEU A 1 978 ? 8.793 -21.953 -2.078 1.00 97.69 978 LEU A O 1
ATOM 7417 N N . VAL A 1 979 ? 8.645 -22.888 -0.048 1.00 97.88 979 VAL A N 1
ATOM 7418 C CA . VAL A 1 979 ? 7.572 -23.837 -0.403 1.00 97.88 979 VAL A CA 1
ATOM 7419 C C . VAL A 1 979 ? 6.217 -23.310 0.063 1.00 97.88 979 VAL A C 1
ATOM 7421 O O . VAL A 1 979 ? 6.066 -22.934 1.225 1.00 97.88 979 VAL A O 1
ATOM 7424 N N . TYR A 1 980 ? 5.225 -23.291 -0.830 1.00 97.69 980 TYR A N 1
ATOM 7425 C CA . TYR A 1 980 ? 3.851 -22.869 -0.521 1.00 97.69 980 TYR A CA 1
ATOM 7426 C C . TYR A 1 980 ? 2.969 -24.108 -0.268 1.00 97.69 980 TYR A C 1
ATOM 7428 O O . TYR A 1 980 ? 2.134 -24.486 -1.096 1.00 97.69 980 TYR A O 1
ATOM 7436 N N . ASP A 1 981 ? 3.206 -24.799 0.854 1.00 95.75 981 ASP A N 1
ATOM 7437 C CA . ASP A 1 981 ? 2.541 -26.066 1.201 1.00 95.75 981 ASP A CA 1
ATOM 7438 C C . ASP A 1 981 ? 1.126 -25.899 1.794 1.00 95.75 981 ASP A C 1
ATOM 7440 O O . ASP A 1 981 ? 0.359 -26.864 1.846 1.00 95.75 981 ASP A O 1
ATOM 7444 N N . GLU A 1 982 ? 0.724 -24.675 2.147 1.00 96.81 982 GLU A N 1
ATOM 7445 C CA . GLU A 1 982 ? -0.648 -24.328 2.540 1.00 96.81 982 GLU A CA 1
ATOM 7446 C C . GLU A 1 982 ? -1.648 -24.331 1.366 1.00 96.81 982 GLU A C 1
ATOM 7448 O O . GLU A 1 982 ? -2.868 -24.397 1.562 1.00 96.81 982 GLU A O 1
ATOM 7453 N N . GLY A 1 983 ? -1.137 -24.256 0.134 1.00 96.56 983 GLY A N 1
ATOM 7454 C CA . GLY A 1 983 ? -1.915 -24.288 -1.098 1.00 96.56 983 GLY A CA 1
ATOM 7455 C C . GLY A 1 983 ? -2.907 -23.126 -1.247 1.00 96.56 983 GLY A C 1
ATOM 7456 O O . GLY A 1 983 ? -2.531 -21.962 -1.301 1.00 96.56 983 GLY A O 1
ATOM 7457 N N . LEU A 1 984 ? -4.203 -23.435 -1.375 1.00 97.12 984 LEU A N 1
ATOM 7458 C CA . LEU A 1 984 ? -5.258 -22.428 -1.598 1.00 97.12 984 LEU A CA 1
ATOM 7459 C C . LEU A 1 984 ? -5.649 -21.640 -0.337 1.00 97.12 984 LEU A C 1
ATOM 7461 O O . LEU A 1 984 ? -6.457 -20.701 -0.417 1.00 97.12 984 LEU A O 1
ATOM 7465 N N . ASP A 1 985 ? -5.114 -22.043 0.815 1.00 97.50 985 ASP A N 1
ATOM 7466 C CA . ASP A 1 985 ? -5.564 -21.620 2.130 1.00 97.50 985 ASP A CA 1
ATOM 7467 C C . ASP A 1 985 ? -4.515 -20.743 2.833 1.00 97.50 985 ASP A C 1
ATOM 7469 O O . ASP A 1 985 ? -4.023 -21.088 3.902 1.00 97.50 985 ASP A O 1
ATOM 7473 N N . ILE A 1 986 ? -4.237 -19.569 2.253 1.00 97.81 986 ILE A N 1
ATOM 7474 C CA . ILE A 1 986 ? -3.631 -18.417 2.951 1.00 97.81 986 ILE A CA 1
ATOM 7475 C C . ILE A 1 986 ? -4.697 -17.605 3.714 1.00 97.81 986 ILE A C 1
ATOM 7477 O O . ILE A 1 986 ? -5.903 -17.780 3.500 1.00 97.81 986 ILE A O 1
ATOM 7481 N N . GLY A 1 987 ? -4.277 -16.694 4.598 1.00 97.31 987 GLY A N 1
ATOM 7482 C CA . GLY A 1 987 ? -5.180 -15.735 5.250 1.00 97.31 987 GLY A CA 1
ATOM 7483 C C . GLY A 1 987 ? -6.374 -16.386 5.965 1.00 97.31 987 GLY A C 1
ATOM 7484 O O . GLY A 1 987 ? -6.251 -17.462 6.558 1.00 97.31 987 GLY A O 1
ATOM 7485 N N . TYR A 1 988 ? -7.565 -15.782 5.892 1.00 98.50 988 TYR A N 1
ATOM 7486 C CA . TYR A 1 988 ? -8.794 -16.294 6.521 1.00 98.50 988 TYR A CA 1
ATOM 7487 C C . TYR A 1 988 ? -9.123 -17.747 6.159 1.00 98.50 988 TYR A C 1
ATOM 7489 O O . TYR A 1 988 ? -9.749 -18.447 6.956 1.00 98.50 988 TYR A O 1
ATOM 7497 N N . ARG A 1 989 ? -8.701 -18.226 4.984 1.00 98.38 989 ARG A N 1
ATOM 7498 C CA . ARG A 1 989 ? -8.907 -19.612 4.545 1.00 98.38 989 ARG A CA 1
ATOM 7499 C C . ARG A 1 989 ? -8.069 -20.561 5.408 1.00 98.38 989 ARG A C 1
ATOM 7501 O O . ARG A 1 989 ? -8.623 -21.491 5.992 1.00 98.38 989 ARG A O 1
ATOM 7508 N N . ALA A 1 990 ? -6.798 -20.219 5.632 1.00 97.75 990 ALA A N 1
ATOM 7509 C CA . ALA A 1 990 ? -5.894 -20.888 6.573 1.00 97.75 990 ALA A CA 1
ATOM 7510 C C . ALA A 1 990 ? -6.488 -20.974 7.990 1.00 97.75 990 ALA A C 1
ATOM 7512 O O . ALA A 1 990 ? -6.485 -22.029 8.634 1.00 97.75 990 ALA A O 1
ATOM 7513 N N . TRP A 1 991 ? -7.040 -19.860 8.481 1.00 97.75 991 TRP A N 1
ATOM 7514 C CA . TRP A 1 991 ? -7.680 -19.779 9.799 1.00 97.75 991 TRP A CA 1
ATOM 7515 C C . TRP A 1 991 ? -8.928 -20.668 9.897 1.00 97.75 991 TRP A C 1
ATOM 7517 O O . TRP A 1 991 ? -9.112 -21.375 10.889 1.00 97.75 991 TRP A O 1
ATOM 7527 N N . LEU A 1 992 ? -9.759 -20.698 8.850 1.00 97.06 992 LEU A N 1
ATOM 7528 C CA . LEU A 1 992 ? -10.937 -21.567 8.782 1.00 97.06 992 LEU A CA 1
ATOM 7529 C C . LEU A 1 992 ? -10.565 -23.054 8.711 1.00 97.06 992 LEU A C 1
ATOM 7531 O O . LEU A 1 992 ? -11.195 -23.859 9.397 1.00 97.06 992 LEU A O 1
ATOM 7535 N N . ARG A 1 993 ? -9.548 -23.425 7.922 1.00 96.25 993 ARG A N 1
ATOM 7536 C CA . ARG A 1 993 ? -9.064 -24.811 7.786 1.00 96.25 993 ARG A CA 1
ATOM 7537 C C . ARG A 1 993 ? -8.414 -25.322 9.072 1.00 96.25 993 ARG A C 1
ATOM 7539 O O . ARG A 1 993 ? -8.659 -26.458 9.471 1.00 96.25 993 ARG A O 1
ATOM 7546 N N . SER A 1 994 ? -7.626 -24.483 9.742 1.00 95.50 994 SER A N 1
ATOM 7547 C CA . SER A 1 994 ? -6.989 -24.814 11.026 1.00 95.50 994 SER A CA 1
ATOM 7548 C C . SER A 1 994 ? -7.955 -24.793 12.222 1.00 95.50 994 SER A C 1
ATOM 7550 O O . SER A 1 994 ? -7.612 -25.302 13.289 1.00 95.50 994 SER A O 1
ATOM 7552 N N . GLY A 1 995 ? -9.156 -24.220 12.070 1.00 94.31 995 GLY A N 1
ATOM 7553 C CA . GLY A 1 995 ? -10.149 -24.088 13.142 1.00 94.31 995 GLY A CA 1
ATOM 7554 C C . GLY A 1 995 ? -9.748 -23.108 14.254 1.00 94.31 995 GLY A C 1
ATOM 7555 O O . GLY A 1 995 ? -10.346 -23.126 15.333 1.00 94.31 995 GLY A O 1
ATOM 7556 N N . ARG A 1 996 ? -8.732 -22.272 14.013 1.00 94.81 996 ARG A N 1
ATOM 7557 C CA . ARG A 1 996 ? -8.248 -21.244 14.946 1.00 94.81 996 ARG A CA 1
ATOM 7558 C C . ARG A 1 996 ? -9.187 -20.029 14.946 1.00 94.81 996 ARG A C 1
ATOM 7560 O O . ARG A 1 996 ? -9.963 -19.831 14.015 1.00 94.81 996 ARG A O 1
ATOM 7567 N N . THR A 1 997 ? -9.130 -19.204 15.994 1.00 95.62 997 THR A N 1
ATOM 7568 C CA . THR A 1 997 ? -9.923 -17.960 16.086 1.00 95.62 997 THR A CA 1
ATOM 7569 C C . THR A 1 997 ? -8.993 -16.742 16.163 1.00 95.62 997 THR A C 1
ATOM 7571 O O . THR A 1 997 ? -8.292 -16.608 17.165 1.00 95.62 997 THR A O 1
ATOM 7574 N N . PRO A 1 998 ? -8.969 -15.864 15.142 1.00 97.62 998 PRO A N 1
ATOM 7575 C CA . PRO A 1 998 ? -8.164 -14.645 15.128 1.00 97.62 998 PRO A CA 1
ATOM 7576 C C . PRO A 1 998 ? -8.717 -13.592 16.096 1.00 97.62 998 PRO A C 1
ATOM 7578 O O . PRO A 1 998 ? -9.845 -13.704 16.582 1.00 97.62 998 PRO A O 1
ATOM 7581 N N . ALA A 1 999 ? -7.945 -12.531 16.343 1.00 97.81 999 ALA A N 1
ATOM 7582 C CA . ALA A 1 999 ? -8.443 -11.353 17.047 1.00 97.81 999 ALA A CA 1
ATOM 7583 C C . ALA A 1 999 ? -9.555 -10.679 16.235 1.00 97.81 999 ALA A C 1
ATOM 7585 O O . ALA A 1 999 ? -10.605 -10.360 16.791 1.00 97.81 999 ALA A O 1
ATOM 7586 N N . TYR A 1 1000 ? -9.336 -10.527 14.924 1.00 98.38 1000 TYR A N 1
ATOM 7587 C CA . TYR A 1 1000 ? -10.313 -10.002 13.974 1.00 98.38 1000 TYR A CA 1
ATOM 7588 C C . TYR A 1 1000 ? -10.195 -10.730 12.626 1.00 98.38 1000 TYR A C 1
ATOM 7590 O O . TYR A 1 1000 ? -9.098 -10.952 12.118 1.00 98.38 1000 TYR A O 1
ATOM 7598 N N . TRP A 1 1001 ? -11.336 -11.112 12.049 1.00 98.56 1001 TRP A N 1
ATOM 7599 C CA . TRP A 1 1001 ? -11.417 -11.841 10.778 1.00 98.56 1001 TRP A CA 1
ATOM 7600 C C . TRP A 1 1001 ? -11.349 -10.911 9.562 1.00 98.56 1001 TRP A C 1
ATOM 7602 O O . TRP A 1 1001 ? -11.842 -9.785 9.627 1.00 98.56 1001 TRP A O 1
ATOM 7612 N N . PHE A 1 1002 ? -10.875 -11.423 8.422 1.00 98.75 1002 PHE A N 1
ATOM 7613 C CA . PHE A 1 1002 ? -11.106 -10.816 7.107 1.00 98.75 1002 PHE A CA 1
ATOM 7614 C C . PHE A 1 1002 ? -12.549 -10.320 6.928 1.00 98.75 1002 PHE A C 1
ATOM 7616 O O . PHE A 1 1002 ? -13.518 -10.980 7.325 1.00 98.75 1002 PHE A O 1
ATOM 7623 N N . GLY A 1 1003 ? -12.686 -9.129 6.353 1.00 98.56 1003 GLY A N 1
ATOM 7624 C CA . GLY A 1 1003 ? -13.949 -8.430 6.172 1.00 98.56 1003 GLY A CA 1
ATOM 7625 C C . GLY A 1 1003 ? -14.534 -7.790 7.436 1.00 98.56 1003 GLY A C 1
ATOM 7626 O O . GLY A 1 1003 ? -15.487 -7.034 7.308 1.00 98.56 1003 GLY A O 1
ATOM 7627 N N . HIS A 1 1004 ? -14.011 -8.033 8.646 1.00 98.56 1004 HIS A N 1
ATOM 7628 C CA . HIS A 1 1004 ? -14.545 -7.415 9.872 1.00 98.56 1004 HIS A CA 1
ATOM 7629 C C . HIS A 1 1004 ? -14.343 -5.895 9.898 1.00 98.56 1004 HIS A C 1
ATOM 7631 O O . HIS A 1 1004 ? -13.300 -5.381 9.501 1.00 98.56 1004 HIS A O 1
ATOM 7637 N N . GLY A 1 1005 ? -15.336 -5.186 10.426 1.00 97.50 1005 GLY A N 1
ATOM 7638 C CA . GLY A 1 1005 ? -15.286 -3.762 10.740 1.00 97.50 1005 GLY A CA 1
ATOM 7639 C C . GLY A 1 1005 ? -16.643 -3.289 11.254 1.00 97.50 1005 GLY A C 1
ATOM 7640 O O . GLY A 1 1005 ? -17.688 -3.802 10.847 1.00 97.50 1005 GLY A O 1
ATOM 7641 N N . LEU A 1 1006 ? -16.622 -2.350 12.191 1.00 95.88 1006 LEU A N 1
ATOM 7642 C CA . LEU A 1 1006 ? -17.797 -1.727 12.793 1.00 95.88 1006 LEU A CA 1
ATOM 7643 C C . LEU A 1 1006 ? -18.049 -0.354 12.155 1.00 95.88 1006 LEU A C 1
ATOM 7645 O O . LEU A 1 1006 ? -17.161 0.217 11.530 1.00 95.88 1006 LEU A O 1
ATOM 7649 N N . GLY A 1 1007 ? -19.253 0.176 12.358 1.00 94.56 1007 GLY A N 1
ATOM 7650 C CA . GLY A 1 1007 ? -19.580 1.587 12.151 1.00 94.56 1007 GLY A CA 1
ATOM 7651 C C . GLY A 1 1007 ? -20.084 2.217 13.453 1.00 94.56 1007 GLY A C 1
ATOM 7652 O O . GLY A 1 1007 ? -19.963 1.626 14.531 1.00 94.56 1007 GLY A O 1
ATOM 7653 N N . TYR A 1 1008 ? -20.701 3.389 13.347 1.00 95.06 1008 TYR A N 1
ATOM 7654 C CA . TYR A 1 1008 ? -21.451 4.028 14.433 1.00 95.06 1008 TYR A CA 1
ATOM 7655 C C . TYR A 1 1008 ? -22.939 3.662 14.411 1.00 95.06 1008 TYR A C 1
ATOM 7657 O O . TYR A 1 1008 ? -23.624 3.818 15.425 1.00 95.06 1008 TYR A O 1
ATOM 7665 N N . THR A 1 1009 ? -23.433 3.096 13.306 1.00 94.88 1009 THR A N 1
ATOM 7666 C CA . THR A 1 1009 ? -24.727 2.407 13.270 1.00 94.88 1009 THR A CA 1
ATOM 7667 C C . THR A 1 1009 ? -24.603 0.877 13.360 1.00 94.88 1009 THR A C 1
ATOM 7669 O O . THR A 1 1009 ? -23.515 0.304 13.303 1.00 94.88 1009 THR A O 1
ATOM 7672 N N . THR A 1 1010 ? -25.739 0.188 13.506 1.00 95.12 1010 THR A N 1
ATOM 7673 C CA . THR A 1 1010 ? -25.820 -1.282 13.485 1.00 95.12 1010 THR A CA 1
ATOM 7674 C C . THR A 1 1010 ? -26.632 -1.776 12.292 1.00 95.12 1010 THR A C 1
ATOM 7676 O O . THR A 1 1010 ? -27.546 -1.103 11.819 1.00 95.12 1010 THR A O 1
ATOM 7679 N N . TRP A 1 1011 ? -26.311 -2.978 11.806 1.00 97.12 1011 TRP A N 1
ATOM 7680 C CA . TRP A 1 1011 ? -26.901 -3.543 10.591 1.00 97.12 1011 TRP A CA 1
ATOM 7681 C C . TRP A 1 1011 ? -27.447 -4.947 10.815 1.00 97.12 1011 TRP A C 1
ATOM 7683 O O . TRP A 1 1011 ? -26.761 -5.815 11.370 1.00 97.12 1011 TRP A O 1
ATOM 7693 N N . SER A 1 1012 ? -28.667 -5.164 10.328 1.00 98.12 1012 SER A N 1
ATOM 7694 C CA . SER A 1 1012 ? -29.361 -6.451 10.321 1.00 98.12 1012 SER A CA 1
ATOM 7695 C C . SER A 1 1012 ? -29.487 -6.986 8.894 1.00 98.12 1012 SER A C 1
ATOM 7697 O O . SER A 1 1012 ? -29.783 -6.237 7.966 1.00 98.12 1012 SER A O 1
ATOM 7699 N N . TYR A 1 1013 ? -29.233 -8.282 8.724 1.00 98.44 1013 TYR A N 1
ATOM 7700 C CA . TYR A 1 1013 ? -29.270 -8.982 7.441 1.00 98.44 1013 TYR A CA 1
ATOM 7701 C C . TYR A 1 1013 ? -30.547 -9.822 7.398 1.00 98.44 1013 TYR A C 1
ATOM 7703 O O . TYR A 1 1013 ? -30.731 -10.702 8.238 1.00 98.44 1013 TYR A O 1
ATOM 7711 N N . GLU A 1 1014 ? -31.454 -9.527 6.466 1.00 98.19 1014 GLU A N 1
ATOM 7712 C CA . GLU A 1 1014 ? -32.838 -10.019 6.535 1.00 98.19 1014 GLU A CA 1
ATOM 7713 C C . GLU A 1 1014 ? -33.153 -11.143 5.548 1.00 98.19 1014 GLU A C 1
ATOM 7715 O O . GLU A 1 1014 ? -33.914 -12.055 5.869 1.00 98.19 1014 GLU A O 1
ATOM 7720 N N . ALA A 1 1015 ? -32.622 -11.061 4.327 1.00 98.06 1015 ALA A N 1
ATOM 7721 C CA . ALA A 1 1015 ? -32.934 -12.002 3.256 1.00 98.06 1015 ALA A CA 1
ATOM 7722 C C . ALA A 1 1015 ? -31.825 -12.046 2.202 1.00 98.06 1015 ALA A C 1
ATOM 7724 O O . ALA A 1 1015 ? -31.210 -11.024 1.900 1.00 98.06 1015 ALA A O 1
ATOM 7725 N N . ILE A 1 1016 ? -31.633 -13.220 1.598 1.00 98.50 1016 ILE A N 1
ATOM 7726 C CA . ILE A 1 1016 ? -30.835 -13.414 0.385 1.00 98.50 1016 ILE A CA 1
ATOM 7727 C C . ILE A 1 1016 ? -31.671 -14.142 -0.673 1.00 98.50 1016 ILE A C 1
ATOM 7729 O O . ILE A 1 1016 ? -32.297 -15.165 -0.388 1.00 98.50 1016 ILE A O 1
ATOM 7733 N N . ALA A 1 1017 ? -31.646 -13.637 -1.902 1.00 98.12 1017 ALA A N 1
ATOM 7734 C CA . ALA A 1 1017 ? -32.095 -14.335 -3.101 1.00 98.12 1017 ALA A CA 1
ATOM 7735 C C . ALA A 1 1017 ? -30.909 -14.481 -4.065 1.00 98.12 1017 ALA A C 1
ATOM 7737 O O . ALA A 1 1017 ? -30.081 -13.579 -4.161 1.00 98.12 1017 ALA A O 1
ATOM 7738 N N . VAL A 1 1018 ? -30.806 -15.611 -4.770 1.00 97.94 1018 VAL A N 1
ATOM 7739 C CA . VAL A 1 1018 ? -29.735 -15.853 -5.751 1.00 97.94 1018 VAL A CA 1
ATOM 7740 C C . VAL A 1 1018 ? -30.339 -16.353 -7.055 1.00 97.94 1018 VAL A C 1
ATOM 7742 O O . VAL A 1 1018 ? -31.144 -17.283 -7.061 1.00 97.94 1018 VAL A O 1
ATOM 7745 N N . THR A 1 1019 ? -29.920 -15.755 -8.165 1.00 96.06 1019 THR A N 1
ATOM 7746 C CA . THR A 1 1019 ? -30.326 -16.129 -9.525 1.00 96.06 1019 THR A CA 1
ATOM 7747 C C . THR A 1 1019 ? -29.099 -16.457 -10.368 1.00 96.06 1019 THR A C 1
ATOM 7749 O O . THR A 1 1019 ? -28.143 -15.685 -10.371 1.00 96.06 1019 THR A O 1
ATOM 7752 N N . ALA A 1 1020 ? -29.115 -17.564 -11.113 1.00 93.75 1020 ALA A N 1
ATOM 7753 C CA . ALA A 1 1020 ? -28.054 -17.873 -12.074 1.00 93.75 1020 ALA A CA 1
ATOM 7754 C C . ALA A 1 1020 ? -28.064 -16.876 -13.250 1.00 93.75 1020 ALA A C 1
ATOM 7756 O O . ALA A 1 1020 ? -29.127 -16.563 -13.790 1.00 93.75 1020 ALA A O 1
ATOM 7757 N N . THR A 1 1021 ? -26.889 -16.403 -13.668 1.00 90.00 1021 THR A N 1
ATOM 7758 C CA . THR A 1 1021 ? -26.714 -15.377 -14.710 1.00 90.00 1021 THR A CA 1
ATOM 7759 C C . THR A 1 1021 ? -25.682 -15.848 -15.738 1.00 90.00 1021 THR A C 1
ATOM 7761 O O . THR A 1 1021 ? -24.480 -15.605 -15.634 1.00 90.00 1021 THR A O 1
ATOM 7764 N N . GLY A 1 1022 ? -26.153 -16.590 -16.746 1.00 86.75 1022 GLY A N 1
ATOM 7765 C CA . GLY A 1 1022 ? -25.283 -17.226 -17.740 1.00 86.75 1022 GLY A CA 1
ATOM 7766 C C . GLY A 1 1022 ? -24.340 -18.237 -17.080 1.00 86.75 1022 GLY A C 1
ATOM 7767 O O . GLY A 1 1022 ? -24.789 -19.239 -16.526 1.00 86.75 1022 GLY A O 1
ATOM 7768 N N . HIS A 1 1023 ? -23.033 -17.965 -17.116 1.00 87.00 1023 HIS A N 1
ATOM 7769 C CA . HIS A 1 1023 ? -22.028 -18.782 -16.429 1.00 87.00 1023 HIS A CA 1
ATOM 7770 C C . HIS A 1 1023 ? -21.733 -18.333 -14.983 1.00 87.00 1023 HIS A C 1
ATOM 7772 O O . HIS A 1 1023 ? -21.042 -19.069 -14.276 1.00 87.00 1023 HIS A O 1
ATOM 7778 N N . GLY A 1 1024 ? -22.259 -17.195 -14.523 1.00 94.62 1024 GLY A N 1
ATOM 7779 C CA . GLY A 1 1024 ? -22.160 -16.718 -13.138 1.00 94.62 1024 GLY A CA 1
ATOM 7780 C C . GLY A 1 1024 ? -23.479 -16.829 -12.365 1.00 94.62 1024 GLY A C 1
ATOM 7781 O O . GLY A 1 1024 ? -24.379 -17.594 -12.729 1.00 94.62 1024 GLY A O 1
ATOM 7782 N N . ALA A 1 1025 ? -23.593 -16.046 -11.297 1.00 97.12 1025 ALA A N 1
ATOM 7783 C CA . ALA A 1 1025 ? -24.839 -15.802 -10.576 1.00 97.12 1025 ALA A CA 1
ATOM 7784 C C . ALA A 1 1025 ? -24.912 -14.345 -10.089 1.00 97.12 1025 ALA A C 1
ATOM 7786 O O . ALA A 1 1025 ? -23.932 -13.608 -10.145 1.00 97.12 1025 ALA A O 1
ATOM 7787 N N . ARG A 1 1026 ? -26.075 -13.937 -9.589 1.00 98.12 1026 ARG A N 1
ATOM 7788 C CA . ARG A 1 1026 ? -26.313 -12.655 -8.919 1.00 98.12 1026 ARG A CA 1
ATOM 7789 C C . ARG A 1 1026 ? -27.023 -12.916 -7.600 1.00 98.12 1026 ARG A C 1
ATOM 7791 O O . ARG A 1 1026 ? -28.023 -13.634 -7.587 1.00 98.12 1026 ARG A O 1
ATOM 7798 N N . ALA A 1 1027 ? -26.508 -12.347 -6.518 1.00 98.50 1027 ALA A N 1
ATOM 7799 C CA . ALA A 1 1027 ? -27.138 -12.340 -5.208 1.00 98.50 1027 ALA A CA 1
ATOM 7800 C C . ALA A 1 1027 ? -27.781 -10.971 -4.944 1.00 98.50 1027 ALA A C 1
ATOM 7802 O O . ALA A 1 1027 ? -27.157 -9.933 -5.151 1.00 98.50 1027 ALA A O 1
ATOM 7803 N N . GLN A 1 1028 ? -29.022 -10.977 -4.470 1.00 98.56 1028 GLN A N 1
ATOM 7804 C CA . GLN A 1 1028 ? -29.715 -9.820 -3.910 1.00 98.56 1028 GLN A CA 1
ATOM 7805 C C . GLN A 1 1028 ? -29.817 -10.040 -2.404 1.00 98.56 1028 GLN A C 1
ATOM 7807 O O . GLN A 1 1028 ? -30.386 -11.043 -1.963 1.00 98.56 1028 GLN A O 1
ATOM 7812 N N . VAL A 1 1029 ? -29.237 -9.140 -1.614 1.00 98.81 1029 VAL A N 1
ATOM 7813 C CA . VAL A 1 1029 ? -29.172 -9.251 -0.153 1.00 98.81 1029 VAL A CA 1
ATOM 7814 C C . VAL A 1 1029 ? -29.835 -8.027 0.463 1.00 98.81 1029 VAL A C 1
ATOM 7816 O O . VAL A 1 1029 ? -29.354 -6.908 0.292 1.00 98.81 1029 VAL A O 1
ATOM 7819 N N . ARG A 1 1030 ? -30.934 -8.226 1.194 1.00 98.69 1030 ARG A N 1
ATOM 7820 C CA . ARG A 1 1030 ? -31.612 -7.131 1.896 1.00 98.69 1030 ARG A CA 1
ATOM 7821 C C . ARG A 1 1030 ? -31.016 -6.948 3.286 1.00 98.69 1030 ARG A C 1
ATOM 7823 O O . ARG A 1 1030 ? -31.039 -7.877 4.099 1.00 98.69 1030 ARG A O 1
ATOM 7830 N N . VAL A 1 1031 ? -30.534 -5.740 3.552 1.00 98.56 1031 VAL A N 1
ATOM 7831 C CA . VAL A 1 1031 ? -30.028 -5.306 4.857 1.00 98.56 1031 VAL A CA 1
ATOM 7832 C C . VAL A 1 1031 ? -30.800 -4.084 5.344 1.00 98.56 1031 VAL A C 1
ATOM 7834 O O . VAL A 1 1031 ? -31.254 -3.268 4.545 1.00 98.56 1031 VAL A O 1
ATOM 7837 N N . THR A 1 1032 ? -30.937 -3.949 6.659 1.00 98.56 1032 THR A N 1
ATOM 7838 C CA . THR A 1 1032 ? -31.593 -2.805 7.303 1.00 98.56 1032 THR A CA 1
ATOM 7839 C C . THR A 1 1032 ? -30.653 -2.183 8.321 1.00 98.56 1032 THR A C 1
ATOM 7841 O O . THR A 1 1032 ? -30.135 -2.881 9.204 1.00 98.56 1032 THR A O 1
ATOM 7844 N N . ASN A 1 1033 ? -30.467 -0.866 8.212 1.00 98.25 1033 ASN A N 1
ATOM 7845 C CA . ASN A 1 1033 ? -29.796 -0.055 9.219 1.00 98.25 1033 ASN A CA 1
ATOM 7846 C C . ASN A 1 1033 ? -30.694 -0.009 10.466 1.00 98.25 1033 ASN A C 1
ATOM 7848 O O . ASN A 1 1033 ? -31.748 0.624 10.469 1.00 98.25 1033 ASN A O 1
ATOM 7852 N N . ALA A 1 1034 ? -30.291 -0.723 11.513 1.00 97.44 1034 ALA A N 1
ATOM 7853 C CA . ALA A 1 1034 ? -31.042 -0.916 12.751 1.00 97.44 1034 ALA A CA 1
ATOM 7854 C C . ALA A 1 1034 ? -30.600 0.030 13.888 1.00 97.44 1034 ALA A C 1
ATOM 7856 O O . ALA A 1 1034 ? -31.129 -0.060 15.000 1.00 97.44 1034 ALA A O 1
ATOM 7857 N N . GLY A 1 1035 ? -29.629 0.915 13.633 1.00 95.06 1035 GLY A N 1
ATOM 7858 C CA . GLY A 1 1035 ? -29.136 1.888 14.605 1.00 95.06 1035 GLY A CA 1
ATOM 7859 C C . GLY A 1 1035 ? -29.874 3.230 14.556 1.00 95.06 1035 GLY A C 1
ATOM 7860 O O . GLY A 1 1035 ? -31.076 3.298 14.303 1.00 95.06 1035 GLY A O 1
ATOM 7861 N N . ARG A 1 1036 ? -29.159 4.313 14.892 1.00 92.69 1036 ARG A N 1
ATOM 7862 C CA . ARG A 1 1036 ? -29.743 5.651 15.144 1.00 92.69 1036 ARG A CA 1
ATOM 7863 C C . ARG A 1 1036 ? -29.231 6.761 14.222 1.00 92.69 1036 ARG A C 1
ATOM 7865 O O . ARG A 1 1036 ? -29.790 7.853 14.235 1.00 92.69 1036 ARG A O 1
ATOM 7872 N N . CYS A 1 1037 ? -28.203 6.485 13.432 1.00 93.19 1037 CYS A N 1
ATOM 7873 C CA . CYS A 1 1037 ? -27.616 7.383 12.443 1.00 93.19 1037 CYS A CA 1
ATOM 7874 C C . CYS A 1 1037 ? -27.688 6.747 11.047 1.00 93.19 1037 CYS A C 1
ATOM 7876 O O . CYS A 1 1037 ? -27.886 5.538 10.912 1.00 93.19 1037 CYS A O 1
ATOM 7878 N N . SER A 1 1038 ? -27.539 7.563 10.000 1.00 94.81 1038 SER A N 1
ATOM 7879 C CA . SER A 1 1038 ? -27.194 7.046 8.672 1.00 94.81 1038 SER A CA 1
ATOM 7880 C C . SER A 1 1038 ? -25.816 6.388 8.726 1.00 94.81 1038 SER A C 1
ATOM 7882 O O . SER A 1 1038 ? -24.965 6.850 9.484 1.00 94.81 1038 SER A O 1
ATOM 7884 N N . GLY A 1 1039 ? -25.579 5.370 7.901 1.00 94.19 1039 GLY A N 1
ATOM 7885 C CA . GLY A 1 1039 ? -24.270 4.724 7.831 1.00 94.19 1039 GLY A CA 1
ATOM 7886 C C . GLY A 1 1039 ? -24.026 3.918 6.558 1.00 94.19 1039 GLY A C 1
ATOM 7887 O O . GLY A 1 1039 ? -24.864 3.911 5.646 1.00 94.19 1039 GLY A O 1
ATOM 7888 N N . ARG A 1 1040 ? -22.883 3.227 6.520 1.00 95.12 1040 ARG A N 1
ATOM 7889 C CA . ARG A 1 1040 ? -22.396 2.367 5.428 1.00 95.12 1040 ARG A CA 1
ATOM 7890 C C . ARG A 1 1040 ? -22.238 0.913 5.886 1.00 95.12 1040 ARG A C 1
ATOM 7892 O O . ARG A 1 1040 ? -21.753 0.636 6.983 1.00 95.12 1040 ARG A O 1
ATOM 7899 N N . GLU A 1 1041 ? -22.593 -0.025 5.015 1.00 97.19 1041 GLU A N 1
ATOM 7900 C CA . GLU A 1 1041 ? -22.291 -1.452 5.172 1.00 97.19 1041 GLU A CA 1
ATOM 7901 C C . GLU A 1 1041 ? -21.650 -2.009 3.903 1.00 97.19 1041 GLU A C 1
ATOM 7903 O O . GLU A 1 1041 ? -21.952 -1.562 2.797 1.00 97.19 1041 GLU A O 1
ATOM 7908 N N . VAL A 1 1042 ? -20.779 -3.003 4.066 1.00 98.25 1042 VAL A N 1
ATOM 7909 C CA . VAL A 1 1042 ? -20.197 -3.768 2.959 1.00 98.25 1042 VAL A CA 1
ATOM 7910 C C . VAL A 1 1042 ? -20.735 -5.186 3.050 1.00 98.25 1042 VAL A C 1
ATOM 7912 O O . VAL A 1 1042 ? -20.274 -5.990 3.859 1.00 98.25 1042 VAL A O 1
ATOM 7915 N N . VAL A 1 1043 ? -21.724 -5.489 2.213 1.00 98.69 1043 VAL A N 1
ATOM 7916 C CA . VAL A 1 1043 ? -22.285 -6.834 2.107 1.00 98.69 1043 VAL A CA 1
ATOM 7917 C C . VAL A 1 1043 ? -21.293 -7.710 1.359 1.00 98.69 1043 VAL A C 1
ATOM 7919 O O . VAL A 1 1043 ? -20.976 -7.455 0.197 1.00 98.69 1043 VAL A O 1
ATOM 7922 N N . GLN A 1 1044 ? -20.826 -8.764 2.020 1.00 98.81 1044 GLN A N 1
ATOM 7923 C CA . GLN A 1 1044 ? -19.877 -9.727 1.475 1.00 98.81 1044 GLN A CA 1
ATOM 7924 C C . GLN A 1 1044 ? -20.599 -11.046 1.200 1.00 98.81 1044 GLN A C 1
ATOM 7926 O O . GLN A 1 1044 ? -21.386 -11.519 2.027 1.00 98.81 1044 GLN A O 1
ATOM 7931 N N . VAL A 1 1045 ? -20.332 -11.646 0.040 1.00 98.88 1045 VAL A N 1
ATOM 7932 C CA . VAL A 1 1045 ? -20.918 -12.921 -0.381 1.00 98.88 1045 VAL A CA 1
ATOM 7933 C C . VAL A 1 1045 ? -19.808 -13.939 -0.603 1.00 98.88 1045 VAL A C 1
ATOM 7935 O O . VAL A 1 1045 ? -18.903 -13.732 -1.413 1.00 98.88 1045 VAL A O 1
ATOM 7938 N N . TYR A 1 1046 ? -19.900 -15.055 0.112 1.00 98.88 1046 TYR A N 1
ATOM 7939 C CA . TYR A 1 1046 ? -18.949 -16.159 0.078 1.00 98.88 1046 TYR A CA 1
ATOM 7940 C C . TYR A 1 1046 ? -19.604 -17.401 -0.530 1.00 98.88 1046 TYR A C 1
ATOM 7942 O O . TYR A 1 1046 ? -20.801 -17.645 -0.348 1.00 98.88 1046 TYR A O 1
ATOM 7950 N N . LEU A 1 1047 ? -18.806 -18.215 -1.214 1.00 98.50 1047 LEU A N 1
ATOM 7951 C CA . LEU A 1 1047 ? -19.195 -19.554 -1.649 1.00 98.50 1047 LEU A CA 1
ATOM 7952 C C . LEU A 1 1047 ? -18.587 -20.609 -0.726 1.00 98.50 1047 LEU A C 1
ATOM 7954 O O . LEU A 1 1047 ? -17.480 -20.439 -0.218 1.00 98.50 1047 LEU A O 1
ATOM 7958 N N . ALA A 1 1048 ? -19.320 -21.703 -0.530 1.00 97.94 1048 ALA A N 1
ATOM 7959 C CA . ALA A 1 1048 ? -18.835 -22.904 0.140 1.00 97.94 1048 ALA A CA 1
ATOM 7960 C C . ALA A 1 1048 ? -19.388 -24.164 -0.542 1.00 97.94 1048 ALA A C 1
ATOM 7962 O O . ALA A 1 1048 ? -20.506 -24.172 -1.070 1.00 97.94 1048 ALA A O 1
ATOM 7963 N N . ARG A 1 1049 ? -18.609 -25.248 -0.510 1.00 96.56 1049 ARG A N 1
ATOM 7964 C CA . ARG A 1 1049 ? -18.996 -26.553 -1.056 1.00 96.56 1049 ARG A CA 1
ATOM 7965 C C . ARG A 1 1049 ? -18.375 -27.675 -0.206 1.00 96.56 1049 ARG A C 1
ATOM 7967 O O . ARG A 1 1049 ? -17.243 -28.057 -0.483 1.00 96.56 1049 ARG A O 1
ATOM 7974 N N . PRO A 1 1050 ? -19.068 -28.185 0.831 1.00 92.44 1050 PRO A N 1
ATOM 7975 C CA . PRO A 1 1050 ? -18.534 -29.263 1.666 1.00 92.44 1050 PRO A CA 1
ATOM 7976 C C . PRO A 1 1050 ? -18.445 -30.587 0.892 1.00 92.44 1050 PRO A C 1
ATOM 7978 O O . PRO A 1 1050 ? -17.442 -31.286 0.982 1.00 92.44 1050 PRO A O 1
ATOM 7981 N N . ASP A 1 1051 ? -19.446 -30.886 0.060 1.00 91.31 1051 ASP A N 1
ATOM 7982 C CA . ASP A 1 1051 ? -19.489 -32.061 -0.819 1.00 91.31 1051 ASP A CA 1
ATOM 7983 C C . ASP A 1 1051 ? -18.775 -31.778 -2.163 1.00 91.31 1051 ASP A C 1
ATOM 7985 O O . ASP A 1 1051 ? -19.348 -31.842 -3.258 1.00 91.31 1051 ASP A O 1
ATOM 7989 N N . SER A 1 1052 ? -17.509 -31.366 -2.069 1.00 94.31 1052 SER A N 1
ATOM 7990 C CA . SER A 1 1052 ? -16.620 -31.109 -3.209 1.00 94.31 1052 SER A CA 1
ATOM 7991 C C . SER A 1 1052 ? -15.857 -32.378 -3.601 1.00 94.31 1052 SER A C 1
ATOM 7993 O O . SER A 1 1052 ? -15.405 -33.123 -2.733 1.00 94.31 1052 SER A O 1
ATOM 7995 N N . ALA A 1 1053 ? -15.707 -32.637 -4.902 1.00 93.25 1053 ALA A N 1
ATOM 7996 C CA . ALA A 1 1053 ? -14.918 -33.766 -5.407 1.00 93.25 1053 ALA A CA 1
ATOM 7997 C C . ALA A 1 1053 ? -13.419 -33.431 -5.518 1.00 93.25 1053 ALA A C 1
ATOM 7999 O O . ALA A 1 1053 ? -12.587 -34.337 -5.543 1.00 93.25 1053 ALA A O 1
ATOM 8000 N N . VAL A 1 1054 ? -13.084 -32.139 -5.564 1.00 94.31 1054 VAL A N 1
ATOM 8001 C CA . VAL A 1 1054 ? -11.716 -31.608 -5.454 1.00 94.31 1054 VAL A CA 1
ATOM 8002 C C . VAL A 1 1054 ? -11.544 -30.850 -4.141 1.00 94.31 1054 VAL A C 1
ATOM 8004 O O . VAL A 1 1054 ? -12.517 -30.352 -3.575 1.00 94.31 1054 VAL A O 1
ATOM 8007 N N . GLU A 1 1055 ? -10.310 -30.709 -3.662 1.00 92.94 1055 GLU A N 1
ATOM 8008 C CA . GLU A 1 1055 ? -10.031 -29.882 -2.485 1.00 92.94 1055 GLU A CA 1
ATOM 8009 C C . GLU A 1 1055 ? -10.401 -28.408 -2.734 1.00 92.94 1055 GLU A C 1
ATOM 8011 O O . GLU A 1 1055 ? -10.150 -27.868 -3.817 1.00 92.94 1055 GLU A O 1
ATOM 8016 N N . ARG A 1 1056 ? -10.995 -27.741 -1.742 1.00 95.44 1056 ARG A N 1
ATOM 8017 C CA . ARG A 1 1056 ? -11.355 -26.318 -1.784 1.00 95.44 1056 ARG A CA 1
ATOM 8018 C C . ARG A 1 1056 ? -11.162 -25.681 -0.403 1.00 95.44 1056 ARG A C 1
ATOM 8020 O O . ARG A 1 1056 ? -11.321 -26.392 0.592 1.00 95.44 1056 ARG A O 1
ATOM 8027 N N . PRO A 1 1057 ? -10.929 -24.358 -0.326 1.00 97.19 1057 PRO A N 1
ATOM 8028 C CA . PRO A 1 1057 ? -11.065 -23.618 0.922 1.00 97.19 1057 PRO A CA 1
ATOM 8029 C C . PRO A 1 1057 ? -12.446 -23.838 1.549 1.00 97.19 1057 PRO A C 1
ATOM 8031 O O . PRO A 1 1057 ? -13.446 -23.955 0.835 1.00 97.19 1057 PRO A O 1
ATOM 8034 N N . VAL A 1 1058 ? -12.521 -23.822 2.884 1.00 97.31 1058 VAL A N 1
ATOM 8035 C CA . VAL A 1 1058 ? -13.774 -24.021 3.652 1.00 97.31 1058 VAL A CA 1
ATOM 8036 C C . VAL A 1 1058 ? -14.905 -23.099 3.164 1.00 97.31 1058 VAL A C 1
ATOM 8038 O O . VAL A 1 1058 ? -16.071 -23.493 3.104 1.00 97.31 1058 VAL A O 1
ATOM 8041 N N . ARG A 1 1059 ? -14.539 -21.864 2.810 1.00 97.69 1059 ARG A N 1
ATOM 8042 C CA . ARG A 1 1059 ? -15.333 -20.869 2.079 1.00 97.69 1059 ARG A CA 1
ATOM 8043 C C . ARG A 1 1059 ? -14.383 -19.832 1.485 1.00 97.69 1059 ARG A C 1
ATOM 8045 O O . ARG A 1 1059 ? -13.314 -19.603 2.050 1.00 97.69 1059 ARG A O 1
ATOM 8052 N N . TRP A 1 1060 ? -14.773 -19.189 0.391 1.00 98.31 1060 TRP A N 1
ATOM 8053 C CA . TRP A 1 1060 ? -14.002 -18.111 -0.241 1.00 98.31 1060 TRP A CA 1
ATOM 8054 C C . TRP A 1 1060 ? -14.915 -16.970 -0.697 1.00 98.31 1060 TRP A C 1
ATOM 8056 O O . TRP A 1 1060 ? -16.100 -17.185 -0.969 1.00 98.31 1060 TRP A O 1
ATOM 8066 N N . LEU A 1 1061 ? -14.377 -15.750 -0.747 1.00 98.75 1061 LEU A N 1
ATOM 8067 C CA . LEU A 1 1061 ? -15.092 -14.571 -1.226 1.00 98.75 1061 LEU A CA 1
ATOM 8068 C C . LEU A 1 1061 ? -15.452 -14.750 -2.709 1.00 98.75 1061 LEU A C 1
ATOM 8070 O O . LEU A 1 1061 ? -14.622 -15.146 -3.526 1.00 98.75 1061 LEU A O 1
ATOM 8074 N N . ALA A 1 1062 ? -16.704 -14.460 -3.055 1.00 98.38 1062 ALA A N 1
ATOM 8075 C CA . ALA A 1 1062 ? -17.239 -14.592 -4.410 1.00 98.38 1062 ALA A CA 1
ATOM 8076 C C . ALA A 1 1062 ? -17.808 -13.277 -4.966 1.00 98.38 1062 ALA A C 1
ATOM 8078 O O . ALA A 1 1062 ? -18.016 -13.165 -6.171 1.00 98.38 1062 ALA A O 1
ATOM 8079 N N . GLY A 1 1063 ? -18.031 -12.277 -4.112 1.00 98.38 1063 GLY A N 1
ATOM 8080 C CA . GLY A 1 1063 ? -18.404 -10.921 -4.500 1.00 98.38 1063 GLY A CA 1
ATOM 8081 C C . GLY A 1 1063 ? -18.716 -10.052 -3.283 1.00 98.38 1063 GLY A C 1
ATOM 8082 O O . GLY A 1 1063 ? -18.878 -10.555 -2.170 1.00 98.38 1063 GLY A O 1
ATOM 8083 N N . PHE A 1 1064 ? -18.816 -8.743 -3.492 1.00 98.69 1064 PHE A N 1
ATOM 8084 C CA . PHE A 1 1064 ? -19.222 -7.783 -2.467 1.00 98.69 1064 PHE A CA 1
ATOM 8085 C C . PHE A 1 1064 ? -19.964 -6.592 -3.083 1.00 98.69 1064 PHE A C 1
ATOM 8087 O O . PHE A 1 1064 ? -19.853 -6.346 -4.285 1.00 98.69 1064 PHE A O 1
ATOM 8094 N N . ALA A 1 1065 ? -20.696 -5.844 -2.258 1.00 98.25 1065 ALA A N 1
ATOM 8095 C CA . ALA A 1 1065 ? -21.215 -4.521 -2.600 1.00 98.25 1065 ALA A CA 1
ATOM 8096 C C . ALA A 1 1065 ? -21.314 -3.641 -1.347 1.00 98.25 1065 ALA A C 1
ATOM 8098 O O . ALA A 1 1065 ? -21.778 -4.092 -0.297 1.00 98.25 1065 ALA A O 1
ATOM 8099 N N . ALA A 1 1066 ? -20.909 -2.377 -1.467 1.00 96.38 1066 ALA A N 1
ATOM 8100 C CA . ALA A 1 1066 ? -21.164 -1.366 -0.449 1.00 96.38 1066 ALA A CA 1
ATOM 8101 C C . ALA A 1 1066 ? -22.570 -0.769 -0.625 1.00 96.38 1066 ALA A C 1
ATOM 8103 O O . ALA A 1 1066 ? -23.020 -0.545 -1.749 1.00 96.38 1066 ALA A O 1
ATOM 8104 N N . VAL A 1 1067 ? -23.252 -0.491 0.485 1.00 96.94 1067 VAL A N 1
ATOM 8105 C CA . VAL A 1 1067 ? -24.553 0.190 0.528 1.00 96.94 1067 VAL A CA 1
ATOM 8106 C C . VAL A 1 1067 ? -24.577 1.225 1.648 1.00 96.94 1067 VAL A C 1
ATOM 8108 O O . VAL A 1 1067 ? -23.880 1.089 2.654 1.00 96.94 1067 VAL A O 1
ATOM 8111 N N . THR A 1 1068 ? -25.409 2.251 1.496 1.00 96.44 1068 THR A N 1
ATOM 8112 C CA . THR A 1 1068 ? -25.697 3.241 2.540 1.00 96.44 1068 THR A CA 1
ATOM 8113 C C . THR A 1 1068 ? -27.195 3.301 2.813 1.00 96.44 1068 THR A C 1
ATOM 8115 O O . THR A 1 1068 ? -28.013 3.050 1.926 1.00 96.44 1068 THR A O 1
ATOM 8118 N N . ALA A 1 1069 ? -27.570 3.604 4.056 1.00 97.12 1069 ALA A N 1
ATOM 8119 C CA . ALA A 1 1069 ? -28.968 3.783 4.440 1.00 97.12 1069 ALA A CA 1
ATOM 8120 C C . ALA A 1 1069 ? -29.102 4.708 5.654 1.00 97.12 1069 ALA A C 1
ATOM 8122 O O . ALA A 1 1069 ? -28.285 4.662 6.577 1.00 97.12 1069 ALA A O 1
ATOM 8123 N N . GLU A 1 1070 ? -30.176 5.498 5.674 1.00 97.94 1070 GLU A N 1
ATOM 8124 C CA . GLU A 1 1070 ? -30.621 6.263 6.845 1.00 97.94 1070 GLU A CA 1
ATOM 8125 C C . GLU A 1 1070 ? -31.035 5.330 7.999 1.00 97.94 1070 GLU A C 1
ATOM 8127 O O . GLU A 1 1070 ? -31.341 4.153 7.792 1.00 97.94 1070 GLU A O 1
ATOM 8132 N N . ALA A 1 1071 ? -31.094 5.860 9.223 1.00 97.31 1071 ALA A N 1
ATOM 8133 C CA . ALA A 1 1071 ? -31.513 5.095 10.398 1.00 97.31 1071 ALA A CA 1
ATOM 8134 C C . ALA A 1 1071 ? -32.921 4.488 10.221 1.00 97.31 1071 ALA A C 1
ATOM 8136 O O . ALA A 1 1071 ? -33.886 5.199 9.935 1.00 97.31 1071 ALA A O 1
ATOM 8137 N N . GLY A 1 1072 ? -33.044 3.173 10.412 1.00 97.75 1072 GLY A N 1
ATOM 8138 C CA . GLY A 1 1072 ? -34.291 2.421 10.249 1.00 97.75 1072 GLY A CA 1
ATOM 8139 C C . GLY A 1 1072 ? -34.653 2.049 8.805 1.00 97.75 1072 GLY A C 1
ATOM 8140 O O . GLY A 1 1072 ? -35.703 1.439 8.600 1.00 97.75 1072 GLY A O 1
ATOM 8141 N N . ALA A 1 1073 ? -33.838 2.402 7.804 1.00 98.31 1073 ALA A N 1
ATOM 8142 C CA . ALA A 1 1073 ? -34.125 2.116 6.399 1.00 98.31 1073 ALA A CA 1
ATOM 8143 C C . ALA A 1 1073 ? -33.535 0.773 5.923 1.00 98.31 1073 ALA A C 1
ATOM 8145 O O . ALA A 1 1073 ? -32.412 0.400 6.273 1.00 98.31 1073 ALA A O 1
ATOM 8146 N N . SER A 1 1074 ? -34.299 0.073 5.079 1.00 98.44 1074 SER A N 1
ATOM 8147 C CA . SER A 1 1074 ? -33.883 -1.146 4.373 1.00 98.44 1074 SER A CA 1
ATOM 8148 C C . SER A 1 1074 ? -33.356 -0.825 2.975 1.00 98.44 1074 SER A C 1
ATOM 8150 O O . SER A 1 1074 ? -33.951 -0.021 2.257 1.00 98.44 1074 SER A O 1
ATOM 8152 N N . VAL A 1 1075 ? -32.293 -1.509 2.556 1.00 98.38 1075 VAL A N 1
ATOM 8153 C CA . VAL A 1 1075 ? -31.669 -1.397 1.229 1.00 98.38 1075 VAL A CA 1
ATOM 8154 C C . VAL A 1 1075 ? -31.312 -2.790 0.695 1.00 98.38 1075 VAL A C 1
ATOM 8156 O O . VAL A 1 1075 ? -31.088 -3.727 1.463 1.00 98.38 1075 VAL A O 1
ATOM 8159 N N . GLU A 1 1076 ? -31.300 -2.952 -0.628 1.00 98.38 1076 GLU A N 1
ATOM 8160 C CA . GLU A 1 1076 ? -30.936 -4.206 -1.295 1.00 98.38 1076 GLU A CA 1
ATOM 8161 C C . GLU A 1 1076 ? -29.563 -4.075 -1.962 1.00 98.38 1076 GLU A C 1
ATOM 8163 O O . GLU A 1 1076 ? -29.398 -3.349 -2.941 1.00 98.38 1076 GLU A O 1
ATOM 8168 N N . ALA A 1 1077 ? -28.574 -4.796 -1.437 1.00 98.38 1077 ALA A N 1
ATOM 8169 C CA . ALA A 1 1077 ? -27.268 -4.935 -2.060 1.00 98.38 1077 ALA A CA 1
ATOM 8170 C C . ALA A 1 1077 ? -27.355 -5.952 -3.207 1.00 98.38 1077 ALA A C 1
ATOM 8172 O O . ALA A 1 1077 ? -27.706 -7.115 -2.989 1.00 98.38 1077 ALA A O 1
ATOM 8173 N N . THR A 1 1078 ? -27.019 -5.527 -4.426 1.00 98.38 1078 THR A N 1
ATOM 8174 C CA . THR A 1 1078 ? -26.865 -6.426 -5.580 1.00 98.38 1078 THR A CA 1
ATOM 8175 C C . THR A 1 1078 ? -25.394 -6.783 -5.748 1.00 98.38 1078 THR A C 1
ATOM 8177 O O . THR A 1 1078 ? -24.566 -5.904 -5.967 1.00 98.38 1078 THR A O 1
ATOM 8180 N N . VAL A 1 1079 ? -25.077 -8.074 -5.664 1.00 98.50 1079 VAL A N 1
ATOM 8181 C CA . VAL A 1 1079 ? -23.716 -8.613 -5.750 1.00 98.50 1079 VAL A CA 1
ATOM 8182 C C . VAL A 1 1079 ? -23.635 -9.595 -6.916 1.00 98.50 1079 VAL A C 1
ATOM 8184 O O . VAL A 1 1079 ? -24.302 -10.631 -6.914 1.00 98.50 1079 VAL A O 1
ATOM 8187 N N . ASP A 1 1080 ? -22.810 -9.287 -7.915 1.00 97.44 1080 ASP A N 1
ATOM 8188 C CA . ASP A 1 1080 ? -22.518 -10.208 -9.015 1.00 97.44 1080 ASP A CA 1
ATOM 8189 C C . ASP A 1 1080 ? -21.430 -11.217 -8.619 1.00 97.44 1080 ASP A C 1
ATOM 8191 O O . ASP A 1 1080 ? -20.384 -10.853 -8.084 1.00 97.44 1080 ASP A O 1
ATOM 8195 N N . LEU A 1 1081 ? -21.692 -12.496 -8.897 1.00 97.81 1081 LEU A N 1
ATOM 8196 C CA . LEU A 1 1081 ? -20.830 -13.637 -8.593 1.00 97.81 1081 LEU A CA 1
ATOM 8197 C C . LEU A 1 1081 ? -20.266 -14.182 -9.921 1.00 97.81 1081 LEU A C 1
ATOM 8199 O O . LEU A 1 1081 ? -20.994 -14.849 -10.671 1.00 97.81 1081 LEU A O 1
ATOM 8203 N N . PRO A 1 1082 ? -18.999 -13.888 -10.270 1.00 94.94 1082 PRO A N 1
ATOM 8204 C CA . PRO A 1 1082 ? -18.448 -14.191 -11.586 1.00 94.94 1082 PRO A CA 1
ATOM 8205 C C . PRO A 1 1082 ? -18.276 -15.699 -11.791 1.00 94.94 1082 PRO A C 1
ATOM 8207 O O . PRO A 1 1082 ? -18.075 -16.459 -10.845 1.00 94.94 1082 PRO A O 1
ATOM 8210 N N . ALA A 1 1083 ? -18.288 -16.145 -13.050 1.00 93.88 1083 ALA A N 1
ATOM 8211 C CA . ALA A 1 1083 ? -18.165 -17.565 -13.399 1.00 93.88 1083 ALA A CA 1
ATOM 8212 C C . ALA A 1 1083 ? -16.921 -18.241 -12.783 1.00 93.88 1083 ALA A C 1
ATOM 8214 O O . ALA A 1 1083 ? -17.006 -19.376 -12.315 1.00 93.88 1083 ALA A O 1
ATOM 8215 N N . ARG A 1 1084 ? -15.796 -17.510 -12.720 1.00 94.38 1084 ARG A N 1
ATOM 8216 C CA . ARG A 1 1084 ? -14.526 -17.933 -12.107 1.00 94.38 1084 ARG A CA 1
ATOM 8217 C C . ARG A 1 1084 ? -14.680 -18.339 -10.631 1.00 94.38 1084 ARG A C 1
ATOM 8219 O O . ARG A 1 1084 ? -14.036 -19.295 -10.223 1.00 94.38 1084 ARG A O 1
ATOM 8226 N N . ALA A 1 1085 ? -15.577 -17.710 -9.865 1.00 95.88 1085 ALA A N 1
ATOM 8227 C CA . ALA A 1 1085 ? -15.777 -18.012 -8.440 1.00 95.88 1085 ALA A CA 1
ATOM 8228 C C . ALA A 1 1085 ? -16.389 -19.405 -8.171 1.00 95.88 1085 ALA A C 1
ATOM 8230 O O . ALA A 1 1085 ? -16.298 -19.904 -7.052 1.00 95.88 1085 ALA A O 1
ATOM 8231 N N . PHE A 1 1086 ? -16.983 -20.044 -9.188 1.00 96.25 1086 PHE A N 1
ATOM 8232 C CA . PHE A 1 1086 ? -17.509 -21.418 -9.135 1.00 96.25 1086 PHE A CA 1
ATOM 8233 C C . PHE A 1 1086 ? -16.558 -22.452 -9.763 1.00 96.25 1086 PHE A C 1
ATOM 8235 O O . PHE A 1 1086 ? -16.902 -23.631 -9.870 1.00 96.25 1086 PHE A O 1
ATOM 8242 N N . ALA A 1 1087 ? -15.400 -22.018 -10.260 1.00 95.88 1087 ALA A N 1
ATOM 8243 C CA . ALA A 1 1087 ? -14.482 -22.871 -10.996 1.00 95.88 1087 ALA A CA 1
ATOM 8244 C C . ALA A 1 1087 ? -13.415 -23.502 -10.080 1.00 95.88 1087 ALA A C 1
ATOM 8246 O O . ALA A 1 1087 ? -13.373 -23.281 -8.870 1.00 95.88 1087 ALA A O 1
ATOM 8247 N N . HIS A 1 1088 ? -12.576 -24.337 -10.676 1.00 96.81 1088 HIS A N 1
ATOM 8248 C CA . HIS A 1 1088 ? -11.243 -24.707 -10.211 1.00 96.81 1088 HIS A CA 1
ATOM 8249 C C . HIS A 1 1088 ? -10.352 -24.918 -11.442 1.00 96.81 1088 HIS A C 1
ATOM 8251 O O . HIS A 1 1088 ? -10.876 -25.187 -12.530 1.00 96.81 1088 HIS A O 1
ATOM 8257 N N . TRP A 1 1089 ? -9.037 -24.798 -11.302 1.00 97.19 1089 TRP A N 1
ATOM 8258 C CA . TRP A 1 1089 ? -8.093 -25.229 -12.326 1.00 97.19 1089 TRP A CA 1
ATOM 8259 C C . TRP A 1 1089 ? -7.928 -26.749 -12.250 1.00 97.19 1089 TRP A C 1
ATOM 8261 O O . TRP A 1 1089 ? -7.681 -27.310 -11.184 1.00 97.19 1089 TRP A O 1
ATOM 8271 N N . SER A 1 1090 ? -8.098 -27.429 -13.380 1.00 96.69 1090 SER A N 1
ATOM 8272 C CA . SER A 1 1090 ? -7.876 -28.866 -13.517 1.00 96.69 1090 SER A CA 1
ATOM 8273 C C . SER A 1 1090 ? -6.608 -29.068 -14.339 1.00 96.69 1090 SER A C 1
ATOM 8275 O O . SER A 1 1090 ? -6.632 -28.933 -15.563 1.00 96.69 1090 SER A O 1
ATOM 8277 N N . THR A 1 1091 ? -5.512 -29.390 -13.651 1.00 93.19 1091 THR A N 1
ATOM 8278 C CA . THR A 1 1091 ? -4.188 -29.665 -14.235 1.00 93.19 1091 THR A CA 1
ATOM 8279 C C . THR A 1 1091 ? -4.263 -30.799 -15.265 1.00 93.19 1091 THR A C 1
ATOM 8281 O O . THR A 1 1091 ? -3.859 -30.610 -16.408 1.00 93.19 1091 THR A O 1
ATOM 8284 N N . ASP A 1 1092 ? -4.943 -31.906 -14.929 1.00 93.25 1092 ASP A N 1
ATOM 8285 C CA . ASP A 1 1092 ? -5.285 -33.034 -15.825 1.00 93.25 1092 ASP A CA 1
ATOM 8286 C C . ASP A 1 1092 ? -5.930 -32.625 -17.167 1.00 93.25 1092 ASP A C 1
ATOM 8288 O O . ASP A 1 1092 ? -5.942 -33.402 -18.125 1.00 93.25 1092 ASP A O 1
ATOM 8292 N N . ARG A 1 1093 ? -6.546 -31.438 -17.227 1.00 93.75 1093 ARG A N 1
ATOM 8293 C CA . ARG A 1 1093 ? -7.272 -30.913 -18.394 1.00 93.75 1093 ARG A CA 1
ATOM 8294 C C . ARG A 1 1093 ? -6.655 -29.639 -18.971 1.00 93.75 1093 ARG A C 1
ATOM 8296 O O . ARG A 1 1093 ? -7.184 -29.150 -19.966 1.00 93.75 1093 ARG A O 1
ATOM 8303 N N . GLY A 1 1094 ? -5.610 -29.089 -18.346 1.00 93.38 1094 GLY A N 1
ATOM 8304 C CA . GLY A 1 1094 ? -5.042 -27.778 -18.675 1.00 93.38 1094 GLY A CA 1
ATOM 8305 C C . GLY A 1 1094 ? -6.088 -26.657 -18.710 1.00 93.38 1094 GLY A C 1
ATOM 8306 O O . GLY A 1 1094 ? -6.076 -25.844 -19.633 1.00 93.38 1094 GLY A O 1
ATOM 8307 N N . GLY A 1 1095 ? -7.067 -26.656 -17.794 1.00 94.94 1095 GLY A N 1
ATOM 8308 C CA . GLY A 1 1095 ? -8.220 -25.767 -17.947 1.00 94.94 1095 GLY A CA 1
ATOM 8309 C C . GLY A 1 1095 ? -9.150 -25.607 -16.747 1.00 94.94 1095 GLY A C 1
ATOM 8310 O O . GLY A 1 1095 ? -9.201 -26.421 -15.826 1.00 94.94 1095 GLY A O 1
ATOM 8311 N N . TRP A 1 1096 ? -9.941 -24.533 -16.798 1.00 96.31 1096 TRP A N 1
ATOM 8312 C CA . TRP A 1 1096 ? -10.937 -24.179 -15.787 1.00 96.31 1096 TRP A CA 1
ATOM 8313 C C . TRP A 1 1096 ? -12.199 -25.046 -15.870 1.00 96.31 1096 TRP A C 1
ATOM 8315 O O . TRP A 1 1096 ? -12.869 -25.090 -16.901 1.00 96.31 1096 TRP A O 1
ATOM 8325 N N . MET A 1 1097 ? -12.573 -25.665 -14.751 1.00 95.50 1097 MET A N 1
ATOM 8326 C CA . MET A 1 1097 ? -13.702 -26.591 -14.631 1.00 95.50 1097 MET A CA 1
ATOM 8327 C C . MET A 1 1097 ? -14.672 -26.154 -13.523 1.00 95.50 1097 MET A C 1
ATOM 8329 O O . MET A 1 1097 ? -14.253 -25.784 -12.429 1.00 95.50 1097 MET A O 1
ATOM 8333 N N . VAL A 1 1098 ? -15.982 -26.243 -13.768 1.00 94.19 1098 VAL A N 1
ATOM 8334 C CA . VAL A 1 1098 ? -17.034 -26.031 -12.751 1.00 94.19 1098 VAL A CA 1
ATOM 8335 C C . VAL A 1 1098 ? -17.628 -27.384 -12.369 1.00 94.19 1098 VAL A C 1
ATOM 8337 O O . VAL A 1 1098 ? -17.972 -28.177 -13.243 1.00 94.19 1098 VAL A O 1
ATOM 8340 N N . GLU A 1 1099 ? -17.764 -27.657 -11.072 1.00 93.81 1099 GLU A N 1
ATOM 8341 C CA . GLU A 1 1099 ? -18.422 -28.877 -10.593 1.00 93.81 1099 GLU A CA 1
ATOM 8342 C C . GLU A 1 1099 ? -19.958 -28.719 -10.580 1.00 93.81 1099 GLU A C 1
ATOM 8344 O O . GLU A 1 1099 ? -20.474 -27.784 -9.951 1.00 93.81 1099 GLU A O 1
ATOM 8349 N N . PRO A 1 1100 ? -20.726 -29.639 -11.196 1.00 92.69 1100 PRO A N 1
ATOM 8350 C CA . PRO A 1 1100 ? -22.186 -29.627 -11.115 1.00 92.69 1100 PRO A CA 1
ATOM 8351 C C . PRO A 1 1100 ? -22.683 -29.971 -9.699 1.00 92.69 1100 PRO A C 1
ATOM 8353 O O . PRO A 1 1100 ? -21.937 -30.505 -8.873 1.00 92.69 1100 PRO A O 1
ATOM 8356 N N . GLY A 1 1101 ? -23.953 -29.676 -9.420 1.00 92.75 1101 GLY A N 1
ATOM 8357 C CA . GLY A 1 1101 ? -24.617 -29.893 -8.130 1.00 92.75 1101 GLY A CA 1
ATOM 8358 C C . GLY A 1 1101 ? -24.775 -28.623 -7.288 1.00 92.75 1101 GLY A C 1
ATOM 8359 O O . GLY A 1 1101 ? -24.678 -27.501 -7.793 1.00 92.75 1101 GLY A O 1
ATOM 8360 N N . THR A 1 1102 ? -25.038 -28.824 -5.997 1.00 95.25 1102 THR A N 1
ATOM 8361 C CA . THR A 1 1102 ? -25.368 -27.779 -5.023 1.00 95.25 1102 THR A CA 1
ATOM 8362 C C . THR A 1 1102 ? -24.143 -26.974 -4.583 1.00 95.25 1102 THR A C 1
ATOM 8364 O O . THR A 1 1102 ? -23.121 -27.531 -4.186 1.00 95.25 1102 THR A O 1
ATOM 8367 N N . TRP A 1 1103 ? -24.276 -25.648 -4.577 1.00 96.44 1103 TRP A N 1
ATOM 8368 C CA . TRP A 1 1103 ? -23.329 -24.705 -3.979 1.00 96.44 1103 TRP A CA 1
ATOM 8369 C C . TRP A 1 1103 ? -24.013 -23.941 -2.847 1.00 96.44 1103 TRP A C 1
ATOM 8371 O O . TRP A 1 1103 ? -25.159 -23.514 -3.004 1.00 96.44 1103 TRP A O 1
ATOM 8381 N N . HIS A 1 1104 ? -23.325 -23.723 -1.727 1.00 98.12 1104 HIS A N 1
ATOM 8382 C CA . HIS A 1 1104 ? -23.819 -22.843 -0.669 1.00 98.12 1104 HIS A CA 1
ATOM 8383 C C . HIS A 1 1104 ? -23.406 -21.405 -0.972 1.00 98.12 1104 HIS A C 1
ATOM 8385 O O . HIS A 1 1104 ? -22.231 -21.138 -1.230 1.00 98.12 1104 HIS A O 1
ATOM 8391 N N . VAL A 1 1105 ? -24.367 -20.486 -0.906 1.00 98.56 1105 VAL A N 1
ATOM 8392 C CA . VAL A 1 1105 ? -24.134 -19.043 -1.014 1.00 98.56 1105 VAL A CA 1
ATOM 8393 C C . VAL A 1 1105 ? -24.412 -18.428 0.351 1.00 98.56 1105 VAL A C 1
ATOM 8395 O O . VAL A 1 1105 ? -25.528 -18.523 0.869 1.00 98.56 1105 VAL A O 1
ATOM 8398 N N . LEU A 1 1106 ? -23.378 -17.844 0.944 1.00 98.75 1106 LEU A N 1
ATOM 8399 C CA . LEU A 1 1106 ? -23.363 -17.310 2.303 1.00 98.75 1106 LEU A CA 1
ATOM 8400 C C . LEU A 1 1106 ? -23.221 -15.788 2.226 1.00 98.75 1106 LEU A C 1
ATOM 8402 O O . LEU A 1 1106 ? -22.408 -15.306 1.440 1.00 98.75 1106 LEU A O 1
ATOM 8406 N N . ALA A 1 1107 ? -23.964 -15.025 3.028 1.00 98.75 1107 ALA A N 1
ATOM 8407 C CA . ALA A 1 1107 ? -23.859 -13.564 3.033 1.00 98.75 1107 ALA A CA 1
ATOM 8408 C C . ALA A 1 1107 ? -23.883 -12.965 4.441 1.00 98.75 1107 ALA A C 1
ATOM 8410 O O . ALA A 1 1107 ? -24.570 -13.464 5.338 1.00 98.75 1107 ALA A O 1
ATOM 8411 N N . GLY A 1 1108 ? -23.125 -11.883 4.610 1.00 98.25 1108 GLY A N 1
ATOM 8412 C CA . GLY A 1 1108 ? -22.917 -11.213 5.888 1.00 98.25 1108 GLY A CA 1
ATOM 8413 C C . GLY A 1 1108 ? -21.866 -10.110 5.811 1.00 98.25 1108 GLY A C 1
ATOM 8414 O O . GLY A 1 1108 ? -21.611 -9.577 4.729 1.00 98.25 1108 GLY A O 1
ATOM 8415 N N . ARG A 1 1109 ? -21.262 -9.785 6.961 1.00 96.06 1109 ARG A N 1
ATOM 8416 C CA . ARG A 1 1109 ? -20.343 -8.640 7.113 1.00 96.06 1109 ARG A CA 1
ATOM 8417 C C . ARG A 1 1109 ? -18.863 -9.010 7.218 1.00 96.06 1109 ARG A C 1
ATOM 8419 O O . ARG A 1 1109 ? -18.040 -8.110 7.261 1.00 96.06 1109 ARG A O 1
ATOM 8426 N N . SER A 1 1110 ? -18.515 -10.288 7.367 1.00 98.06 1110 SER A N 1
ATOM 8427 C CA . SER A 1 1110 ? -17.124 -10.754 7.496 1.00 98.06 1110 SER A CA 1
ATOM 8428 C C . SER A 1 1110 ? -17.004 -12.238 7.152 1.00 98.06 1110 SER A C 1
ATOM 8430 O O . SER A 1 1110 ? -18.010 -12.943 7.076 1.00 98.06 1110 SER A O 1
ATOM 8432 N N . ALA A 1 1111 ? -15.779 -12.756 7.035 1.00 97.56 1111 ALA A N 1
ATOM 8433 C CA . ALA A 1 1111 ? -15.528 -14.186 6.843 1.00 97.56 1111 ALA A CA 1
ATOM 8434 C C . ALA A 1 1111 ? -16.078 -15.074 7.980 1.00 97.56 1111 ALA A C 1
ATOM 8436 O O . ALA A 1 1111 ? -16.187 -16.286 7.798 1.00 97.56 1111 ALA A O 1
ATOM 8437 N N . ALA A 1 1112 ? -16.440 -14.503 9.137 1.00 94.06 1112 ALA A N 1
ATOM 8438 C CA . ALA A 1 1112 ? -17.028 -15.225 10.265 1.00 94.06 1112 ALA A CA 1
ATOM 8439 C C . ALA A 1 1112 ? -18.540 -14.992 10.430 1.00 94.06 1112 ALA A C 1
ATOM 8441 O O . ALA A 1 1112 ? -19.273 -15.969 10.597 1.00 94.06 1112 ALA A O 1
ATOM 8442 N N . ASP A 1 1113 ? -19.010 -13.740 10.367 1.00 96.94 1113 ASP A N 1
ATOM 8443 C CA . ASP A 1 1113 ? -20.423 -13.380 10.564 1.00 96.94 1113 ASP A CA 1
ATOM 8444 C C . ASP A 1 1113 ? -21.190 -13.402 9.235 1.00 96.94 1113 ASP A C 1
ATOM 8446 O O . ASP A 1 1113 ? -21.307 -12.385 8.544 1.00 96.94 1113 ASP A O 1
ATOM 8450 N N . LEU A 1 1114 ? -21.696 -14.592 8.889 1.00 97.62 1114 LEU A N 1
ATOM 8451 C CA . LEU A 1 1114 ? -22.517 -14.877 7.707 1.00 97.62 1114 LEU A CA 1
ATOM 8452 C C . LEU A 1 1114 ? -23.914 -15.381 8.130 1.00 97.62 1114 LEU A C 1
ATOM 8454 O O . LEU A 1 1114 ? -24.178 -16.584 8.066 1.00 97.62 1114 LEU A O 1
ATOM 8458 N N . PRO A 1 1115 ? -24.815 -14.495 8.600 1.00 98.00 1115 PRO A N 1
ATOM 8459 C CA . PRO A 1 1115 ? -26.130 -14.878 9.123 1.00 98.00 1115 PRO A CA 1
ATOM 8460 C C . PRO A 1 1115 ? -27.107 -15.366 8.043 1.00 98.00 1115 PRO A C 1
ATOM 8462 O O . PRO A 1 1115 ? -28.120 -15.985 8.373 1.00 98.00 1115 PRO A O 1
ATOM 8465 N N . LEU A 1 1116 ? -26.835 -15.095 6.761 1.00 98.56 1116 LEU A N 1
ATOM 8466 C CA . LEU A 1 1116 ? -27.666 -15.528 5.641 1.00 98.56 1116 LEU A CA 1
ATOM 8467 C C . LEU A 1 1116 ? -27.009 -16.685 4.887 1.00 98.56 1116 LEU A C 1
ATOM 8469 O O . LEU A 1 1116 ? -25.814 -16.676 4.600 1.00 98.56 1116 LEU A O 1
ATOM 8473 N N . THR A 1 1117 ? -27.811 -17.686 4.532 1.00 98.06 1117 THR A N 1
ATOM 8474 C CA . THR A 1 1117 ? -27.389 -18.863 3.763 1.00 98.06 1117 THR A CA 1
ATOM 8475 C C . THR A 1 1117 ? -28.503 -19.275 2.811 1.00 98.06 1117 THR A C 1
ATOM 8477 O O . THR A 1 1117 ? -29.664 -19.370 3.208 1.00 98.06 1117 THR A O 1
ATOM 8480 N N . THR A 1 1118 ? -28.148 -19.565 1.565 1.00 98.12 1118 THR A N 1
ATOM 8481 C CA . THR A 1 1118 ? -29.025 -20.213 0.585 1.00 98.12 1118 THR A CA 1
ATOM 8482 C C . THR A 1 1118 ? -28.222 -21.178 -0.293 1.00 98.12 1118 THR A C 1
ATOM 8484 O O . THR A 1 1118 ? -27.017 -21.353 -0.096 1.00 98.12 1118 THR A O 1
ATOM 8487 N N . THR A 1 1119 ? -28.881 -21.845 -1.238 1.00 97.00 1119 THR A N 1
ATOM 8488 C CA . THR A 1 1119 ? -28.257 -22.815 -2.149 1.00 97.00 1119 THR A CA 1
ATOM 8489 C C . THR A 1 1119 ? -28.487 -22.443 -3.608 1.00 97.00 1119 THR A C 1
ATOM 8491 O O . THR A 1 1119 ? -29.533 -21.900 -3.967 1.00 97.00 1119 THR A O 1
ATOM 8494 N N . LEU A 1 1120 ? -27.499 -22.740 -4.451 1.00 95.62 1120 LEU A N 1
ATOM 8495 C CA . LEU A 1 1120 ? -27.554 -22.574 -5.898 1.00 95.62 1120 LEU A CA 1
ATOM 8496 C C . LEU A 1 1120 ? -27.209 -23.904 -6.575 1.00 95.62 1120 LEU A C 1
ATOM 8498 O O . LEU A 1 1120 ? -26.099 -24.410 -6.437 1.00 95.62 1120 LEU A O 1
ATOM 8502 N N . GLU A 1 1121 ? -28.150 -24.443 -7.345 1.00 93.19 1121 GLU A N 1
ATOM 8503 C CA . GLU A 1 1121 ? -27.909 -25.608 -8.198 1.00 93.19 1121 GLU A CA 1
ATOM 8504 C C . GLU A 1 1121 ? -27.190 -25.202 -9.485 1.00 93.19 1121 GLU A C 1
ATOM 8506 O O . GLU A 1 1121 ? -27.659 -24.326 -10.221 1.00 93.19 1121 GLU A O 1
ATOM 8511 N N . ARG A 1 1122 ? -26.080 -25.876 -9.796 1.00 86.56 1122 ARG A N 1
ATOM 8512 C CA . ARG A 1 1122 ? -25.368 -25.742 -11.073 1.00 86.56 1122 ARG A CA 1
ATOM 8513 C C . ARG A 1 1122 ? -25.385 -27.056 -11.854 1.00 86.56 1122 ARG A C 1
ATOM 8515 O O . ARG A 1 1122 ? -25.441 -28.137 -11.275 1.00 86.56 1122 ARG A O 1
ATOM 8522 N N . ARG A 1 1123 ? -25.374 -26.949 -13.181 1.00 77.81 1123 ARG A N 1
ATOM 8523 C CA . ARG A 1 1123 ? -25.405 -28.062 -14.141 1.00 77.81 1123 ARG A CA 1
ATOM 8524 C C . ARG A 1 1123 ? -24.199 -27.980 -15.060 1.00 77.81 1123 ARG A C 1
ATOM 8526 O O . ARG A 1 1123 ? -23.783 -26.827 -15.310 1.00 77.81 1123 ARG A O 1
#

Secondary structure (DSSP, 8-state):
----------------------------------------------------------------------------------------------------------------------------------------------------------------------------------------------------------------------------------------------------------------------------------PPP-------------------------S-------HHHHHHHHHHHTTS-HHHHHHTTBBSSSSBBPPBGGGTBPPPBEE--TTS---SS--TTS-B--PPPHHHHHHTT-HHHHHHHHHHHHHHHTTTT--EE---B----SSTT-GGGGG---SSHHHHHHHHHHHHHHHHTTT-EEEEEEETT----TTTTT-EEE--HHHIIIIITHHHHHHHHHH--SEEEEPSSEETTEETTT-GGGIIIIITTT---SEEEEPTT----SHHHHHTT--BB-S-S--HHHHHHHHHHHTTSS-HHHHHHHHHHHHHHHHHHT-BTTS---SPPPPPPPHHHHHHHHHHHHHHH-EEEEE-SS-SSP-TTT-SEEEEESGGGTS---S-SGGG---BS----HHHHHHHHH-TTSEEEEE--S----SPEEPPGGGEE-TTT-SBSEEEEEE-TT--EEEEEEES-SEEEEETTTS-TT--EEEEEEEEE-SS-EEEEEEEESSEEEEEEETTEEEEEEEE--S-S-HHHHHHS--EEEEEEEE-TT-EEEEEEEEE----SSEEEEEEEEE-----TTHHHHHHHHHHHHSSEEEEEEE--TTTS-TTS--S-SSPSTTHHHHHHHHHHH-SSEEEEEE-SS----GGGGTSSEEEE--S--TTHHHHHHHHHTTSS------SSPBPSSGGG-S------BTTEEE-TTTT--HHHHHHHHT---SB-TT--B-SS-EEEEEEEEEEETTEEEEEEEEEE-SSS-EEEEEEEEEE-SS-SS---SSEEEEEEEEEE-TT-EEEEEEEE-GGGGEEEEGGGTEEEE--EEEEEEEESSSS---EEEEEEE-